Protein AF-A0A6A9SSF2-F1 (afdb_monomer)

pLDDT: mean 82.55, std 20.05, range [22.52, 98.69]

Solvent-accessible surface area (backbone atoms only — not comparable to full-atom values): 52289 Å² total; per-residue (Å²): 132,83,91,72,61,94,41,74,91,48,98,56,46,72,63,54,51,50,47,51,47,46,50,49,51,44,50,72,69,22,21,62,49,72,68,39,89,69,84,57,95,33,45,35,72,67,29,38,48,42,49,24,42,26,32,48,80,46,62,42,41,32,30,38,36,27,78,39,74,63,33,34,63,49,49,66,72,70,48,60,94,85,57,70,68,51,70,39,66,67,100,52,20,26,32,23,34,61,34,25,46,65,54,48,57,56,52,63,68,38,92,34,48,57,39,34,39,66,44,67,25,18,39,71,39,53,96,77,77,47,52,93,73,41,74,58,34,58,45,84,71,30,82,41,60,79,25,61,70,46,49,57,58,36,51,55,51,45,28,71,74,29,65,55,27,33,46,79,40,79,59,40,34,38,58,22,43,56,29,68,84,76,75,40,72,51,53,34,70,28,41,38,35,43,40,28,40,74,80,41,93,49,53,78,74,65,21,40,27,36,39,36,43,12,13,50,34,20,29,10,46,46,21,42,55,25,50,53,34,50,54,55,26,40,64,69,70,58,62,76,90,47,52,61,45,96,74,62,65,60,83,45,21,55,43,31,34,46,32,42,31,46,63,22,52,34,6,42,47,28,27,42,69,47,23,67,13,23,59,87,74,11,20,92,53,52,94,34,67,52,35,34,39,48,57,24,44,23,50,10,46,62,68,38,73,56,50,58,24,23,24,33,37,54,3,20,46,60,78,90,49,61,52,19,71,33,61,72,64,82,66,71,78,34,70,56,38,73,57,48,27,30,35,47,33,22,50,41,61,60,53,69,79,57,66,55,47,46,36,36,34,39,29,42,33,30,63,68,40,50,27,42,28,38,39,28,40,53,62,44,70,54,47,64,58,51,43,51,47,54,52,50,52,49,52,55,39,39,56,24,41,46,47,52,50,75,56,48,73,50,54,51,51,55,45,48,70,72,68,46,93,64,79,67,56,75,72,82,69,69,55,61,35,80,43,45,57,52,69,32,44,40,41,52,68,60,68,47,60,72,46,14,28,54,56,28,21,41,28,28,58,67,67,59,27,50,50,19,56,47,37,36,33,38,29,40,49,24,16,76,90,47,52,71,51,82,47,42,70,66,45,42,52,46,31,49,51,50,48,48,46,56,44,46,53,54,53,44,51,55,39,58,32,76,29,93,88,36,70,54,31,61,50,56,36,31,48,45,89,51,47,27,33,33,38,58,30,76,27,62,83,85,44,92,55,18,78,56,47,47,45,55,87,65,64,52,65,22,88,76,22,41,53,49,77,48,76,46,68,46,72,37,43,42,46,71,33,78,49,71,49,75,41,85,58,84,50,35,43,29,34,37,42,31,46,44,23,72,86,44,34,38,31,40,36,35,23,44,60,88,68,48,76,78,45,79,44,77,17,65,55,100,75,46,65,37,44,35,100,70,8,49,68,68,45,46,41,70,60,50,76,57,34,54,31,36,44,36,36,41,31,77,40,86,59,61,44,76,28,22,39,40,36,36,39,34,33,22,82,36,25,46,27,46,38,36,33,44,78,47,72,50,36,27,40,64,73,40,79,41,80,31,29,31,66,53,51,53,50,32,54,42,38,40,72,56,96,93,41,77,43,69,24,51,76,44,55,51,72,42,85,35,34,56,70,44,39,49,72,52,56,58,81,79,36,49,30,39,37,33,53,57,40,86,52,40,68,60,74,59,94,52,68,81,33,94,58,65,90,58,74,66,91,79,79,82,73,38,54,78,46,60,60,44,44,51,40,52,27,54,38,44,67,71,68,20,25,39,35,31,19,22,54,14,53,73,46,50,42,66,34,72,37,64,44,34,35,13,76,50,38,46,80,90,34,54,44,80,43,57,29,46,51,34,49,51,74,43,72,45,71,88,31,81,49,41,57,89,81,67,50,91,63,64,34,50,18,35,46,40,27,27,26,17,28,46,58,24,50,49,28,61,32,46,26,34,36,51,71,30,56,53,59,14,27,55,70,20,46,54,48,75,35,26,21,36,94,85,22,37,34,25,34,38,32,17,78,39,100,77,63,66,37,30,44,28,42,36,18,45,52,61,61,54,53,40,71,59,44,41,35,42,62,18,60,40,34,50,26,45,29,65,56,30,51,47,35,53,39,29,56,70,58,34,41,65,45,64,47,54,78,86,51,101,56,84,67,63,63,74,90,71,90,72,94,77,93,76,89,80,80,85,81,79,88,81,89,79,88,82,86,90,84,88,89,82,84,88,85,82,85,85,86,85,86,134

Sequence (996 aa):
MSNDDPFDGSPVSRRRFMQLSAATGAALTLPGNATADASASAFSTEYQYVLNHTPEDYEVPTLVRFSDASGPTAMEGLLDSDVETETITSPEPAGYAQLTTTQASTLAELPSASEFQFAPGSNPFWRIGYYPAGVFPEPRRSVDYIGFEQLKDGLDVLEERYPDRIRVKRVGQSPGHTNNVTDRLDPKGMYVVELTNFDSTTDFEDKEKVFFSCSLHGLEMAGRETGARVLENAARGSEPDVPGSDAKLEPLLDDVVVIIGFTNPDGWAVRNPQYDSGWQVGGPGTGLPRAPAAPLYERGNAEVFDTNRQYPAVGYINPAHFPAPPANYTGEEPSFVNEKVPDAKALVDYFQDYQNLNYGADLHGGPVFNNFVLGLISQDQFNTRELHEVYEMCLNINDTLAEALDTWETVGQARVDLVGDQQFSPVLFGVVPESAFDYATIYDTIGYTVSGAFLDWMAHPEPIGLDMTTLDFEMSFNHMLGGNVYNPELFEMEVTGYRAAIRTITQFAVNNTDTPTTDEQFSTETETGGDSVAYITTGDPGSADDALRRTESQLSFDPDTQFYETTEETELAADRTELTFDVTETDLNSMGVHLHGQDVIADLELRSPSGETVYEFEGVTEERVGGKCCGLPEFTVSDPDPGTWTLSIANYQEAGQLVEMQRWTLAAQSNPDPSSVDSWGNEGYEQTAYDVTPFQFFEDYQSAEKRGTLRTFIDDGTVDPVTVEDVKQGALDEYEHAVLIHDYVSPTERISEGVSKNVNANVEITEGVTDDDYTDALDDFVDSGGNLVVTDTGTYVLPELDNELFDGSAIGESNVQRQFLDVARYTDKNLDHPLFDDSVRPIQNQLWKVQPLGYQVSGSAPMDLVDESAFLSAANEGIASVAARTNGLVATGSVTESTDSGRGIHYISSLLPPATQANLHPFGLQNYTLTFLGNVVFTSALGFKQIRRLARRNASTVASTTGASTLAASVRLSPRPGAVTWMRRRRPADAPIASR

Nearest PDB structures (foldseek):
  8qpg-assembly1_TD  TM=4.382E-01  e=1.720E-02  Haloferax tailed virus 1
  7dou-assembly1_4  TM=4.008E-01  e=2.771E-02  Helicobacter phage KHP40
  5w6h-assembly1_C  TM=3.546E-01  e=2.460E-02  Kuttervirus CBA120
  5e64-assembly2_C  TM=3.115E-01  e=2.460E-02  Influenza D virus (D/swine/Oklahoma/1334/2011)
  1flc-assembly1_A  TM=3.747E-01  e=1.759E-01  Influenza C virus (C/Johannesburg/1/66)

Secondary structure (DSSP, 8-state):
-----TTTT-SS-HHHHHHHHHHHHHHTSSTTS-------TTB-HHHHHHHHHS-TT--EEEEEEESSTTHHHHHHHHS-TTS-EEEE-SSS-EEEEEE-HHHHHHHHTSTTEEEEEE--SSSTTGGGT--BTBSS--GGG-SSSPPHHHHHHHHHHHHHH-TTTEEEEEEEE---EEETTTTEEEPPEEEEEEES-TTSSS-TTTSEEEEEEE-SSTT-HHHHHHHHHHHHHHHHT-PPPBTTB---SGGGTTTEEEEEEE--HHHHHTTSTTS---TTTSSTTSSS---TTS----SS-SS-S-GGG-S--SS---TT--PPPPTT--SPPPTHHHHH-HHHHHHHHHHTT-TTEEEEEEE---S--SEEEEEEE-SS---HHHHHHHHHHHHHHHHHHHHHTTTHHHHHHHHHHHH-SS-S-TTTS----SEEEEEEEHHHHHS---SS-HHHHHHSPTTTS---EEEEEEETT-SHHHHTS--HHHHHHHHHHHHHHHHHHHHHHHHHS-BTTB---EEEEEE-TT--EEEEESSSTTSSS-TT-EEGGG--EETT-EEEEEEEEEEE-SSEEEEEEEE--SSEEEEEEEEE-TT--EEEEEE-TTS-EEEEE-SB-SS-BSPBTTEEEEEEEESPPSEEEEEEEEE--SS-EEEEEEEEEEE-SSEE-TTS-GGGTT--PPPPP-EE-TTHHHHHHHEEEETTEEEE-BSSS-EEEEEHHHHHTTGGGG-SEEEE---TTSSSGGGTTT-TT-TTS-TT-------HHHHHHHHHHHHTT-EEEEEGGGGGGGGG-BSSSBBGGGS-GGGEEEEEESS-B-SEE-TTSTTS-TT--TT--B-B-SGGGT--SSS-EEEEEE-HHHHHHHBSSSEEEEEEEETTEEEEEEEESSTTT--EEEEESSSSPPPP-SS--TT---S--B-HHHHHHHHHHTT-EEEEEETT--S-----------------PPPPP-------------------

Foldseek 3Di:
DDPDDPCVVPPQDPVNVVVVVVVVVLLVQFFQPQDDPDDFPQEDLLRNVQLRRHGQPFFFWKKWFFQAQVLQVVLCVQDDPPWDKDFDPPPHGMIITRDGSVSVNVSSPPPGGRHMDRDDAFASCLVVVDAPQALQHALVSGPFHGALVSLVSRLVVLCVVQVQFKDKDQLFWFLAFQQQSVRDGDIDTKIKMKGARCVAPAHPQQAAEEEEEAPLFQLFHLRVSLLSVLSGCLSVVHDDDFFLDPFDPNVLRNRYIYMYIDQANQLNNQLRLRGQDDCQCANVQNVHHSHSRGSFRAGHHNADRHSQQADQFQFFHDLLGHHAAACPADDDGFPCCVNHPRSRNSVRVVCLPRHNHAAYEYEGAFAAFLAQKEKAFAAEDDFPQLLVLLLVLQVSLQSRQCRSCVPLVVLVVVVCVVPHPPDPDCQRHVHRHPGHYDYFHPCLGQNFDGTNGPQNQCCYDPPRHVVYSYIYMYGYLSGGVNRSDRDSVNSSSSSSSVNSSSRSRSVSSQQCDPRVVHDNFKDKAWELVQFAEEEEAQDDPLDLSGLLKDKPVLFDEFLPKEKDKDKDKDKAAQFKDKDKDFDADQQFQKKKKDKFDQSWQKWKFKAAQVRDTPDTDHSDDPGHHFDRGRGHDMDMDGSGHGTMMMIMITTNHNDIGMIMMMMMTIGDLTFYAQCQSVSSVSRGFAADIDIAALCVNLVSNQWDDDSNDIDGRYPHYYYYYDYLVNLLVLVLVRGQEYEYAADLLDQDPVSCVLRVRRPDSPPPSPGRDNPCSSLVSVQVCQQVQHFYEAEANSVVSQLVHDHQFFNSVLFDPVQKDKWFFLAQWFPDFDCPALLHFPSDDPSHTGFFRARQLNADRGRSYIFTFGAPVSQCVRGHCWHKDAGTDDPNTGQWIDTHNDSFSLGHYTYHRHHRRRRHSSHDRRHHHHHTGGRSSNVSSVSSSSVMAMFMGGNPDPDRPGSDDHPDDDDDDPDPDDDDDDDDDDDDDDDDDDDDDDDD

Radius of gyration: 31.0 Å; Cα contacts (8 Å, |Δi|>4): 2356; chains: 1; bounding box: 94×92×91 Å

Structure (mmCIF, N/CA/C/O backbone):
data_AF-A0A6A9SSF2-F1
#
_entry.id   AF-A0A6A9SSF2-F1
#
loop_
_atom_site.group_PDB
_atom_site.id
_atom_site.type_symbol
_atom_site.label_atom_id
_atom_site.label_alt_id
_atom_site.label_comp_id
_atom_site.label_asym_id
_atom_site.label_entity_id
_atom_site.label_seq_id
_atom_site.pdbx_PDB_ins_code
_atom_site.Cartn_x
_atom_site.Cartn_y
_atom_site.Cartn_z
_atom_site.occupancy
_atom_site.B_iso_or_equiv
_atom_site.auth_seq_id
_atom_site.auth_comp_id
_atom_site.auth_asym_id
_atom_site.auth_atom_id
_atom_site.pdbx_PDB_model_num
ATOM 1 N N . MET A 1 1 ? 14.975 60.599 -25.104 1.00 36.91 1 MET A N 1
ATOM 2 C CA . MET A 1 1 ? 14.972 59.136 -24.934 1.00 36.91 1 MET A CA 1
ATOM 3 C C . MET A 1 1 ? 14.094 58.911 -23.724 1.00 36.91 1 MET A C 1
ATOM 5 O O . MET A 1 1 ? 14.457 59.433 -22.675 1.00 36.91 1 MET A O 1
ATOM 9 N N . SER A 1 2 ? 12.871 58.404 -23.911 1.00 34.84 2 SER A N 1
ATOM 10 C CA . SER A 1 2 ? 11.972 58.182 -22.774 1.00 34.84 2 SER A CA 1
ATOM 11 C C . SER A 1 2 ? 12.481 56.996 -21.956 1.00 34.84 2 SER A C 1
ATOM 13 O O . SER A 1 2 ? 13.191 56.139 -22.481 1.00 34.84 2 SER A O 1
ATOM 15 N N . ASN A 1 3 ? 12.194 57.041 -20.659 1.00 41.69 3 ASN A N 1
ATOM 16 C CA . ASN A 1 3 ? 12.609 56.078 -19.641 1.00 41.69 3 ASN A CA 1
ATOM 17 C C . ASN A 1 3 ? 11.485 55.059 -19.378 1.00 41.69 3 ASN A C 1
ATOM 19 O O . ASN A 1 3 ? 11.355 54.567 -18.262 1.00 41.69 3 ASN A O 1
ATOM 23 N N . ASP A 1 4 ? 10.648 54.800 -20.382 1.00 42.72 4 ASP A N 1
ATOM 24 C CA . ASP A 1 4 ? 9.529 53.876 -20.243 1.00 42.72 4 ASP A CA 1
ATOM 25 C C . ASP A 1 4 ? 10.076 52.453 -20.386 1.00 42.72 4 ASP A C 1
ATOM 27 O O . ASP A 1 4 ? 10.712 52.123 -21.393 1.00 42.72 4 ASP A O 1
ATOM 31 N N . ASP A 1 5 ? 9.884 51.636 -19.348 1.00 49.72 5 ASP A N 1
ATOM 32 C CA . ASP A 1 5 ? 10.129 50.201 -19.425 1.00 49.72 5 ASP A CA 1
ATOM 33 C C . ASP A 1 5 ? 9.144 49.628 -20.461 1.00 49.72 5 ASP A C 1
ATOM 35 O O . ASP A 1 5 ? 7.935 49.799 -20.301 1.00 49.72 5 ASP A O 1
ATOM 39 N N . PRO A 1 6 ? 9.606 48.988 -21.551 1.00 51.34 6 PRO A N 1
ATOM 40 C CA . PRO A 1 6 ? 8.722 48.462 -22.593 1.00 51.34 6 PRO A CA 1
ATOM 41 C C . PRO A 1 6 ? 7.749 47.375 -22.102 1.00 51.34 6 PRO A C 1
ATOM 43 O O . PRO A 1 6 ? 6.880 46.969 -22.872 1.00 51.34 6 PRO A O 1
ATOM 46 N N . PHE A 1 7 ? 7.880 46.910 -20.854 1.00 51.06 7 PHE A N 1
ATOM 47 C CA . PHE A 1 7 ? 6.974 45.959 -20.206 1.00 51.06 7 PHE A CA 1
ATOM 48 C C . PHE A 1 7 ? 5.943 46.614 -19.267 1.00 51.06 7 PHE A C 1
ATOM 50 O O . PHE A 1 7 ? 5.111 45.907 -18.700 1.00 51.06 7 PHE A O 1
ATOM 57 N N . ASP A 1 8 ? 5.955 47.940 -19.107 1.00 45.69 8 ASP A N 1
ATOM 58 C CA . ASP A 1 8 ? 5.013 48.641 -18.231 1.00 45.69 8 ASP A CA 1
ATOM 59 C C . ASP A 1 8 ? 3.598 48.630 -18.855 1.00 45.69 8 ASP A C 1
ATOM 61 O O . ASP A 1 8 ? 3.347 49.242 -19.896 1.00 45.69 8 ASP A O 1
ATOM 65 N N . GLY A 1 9 ? 2.680 47.862 -18.254 1.00 49.03 9 GLY A N 1
ATOM 66 C CA . GLY A 1 9 ? 1.326 47.602 -18.774 1.00 49.03 9 GLY A CA 1
ATOM 67 C C . GLY A 1 9 ? 1.165 46.323 -19.614 1.00 49.03 9 GLY A C 1
ATOM 68 O O . GLY A 1 9 ? 0.077 46.080 -20.137 1.00 49.03 9 GLY A O 1
ATOM 69 N N . SER A 1 10 ? 2.212 45.500 -19.740 1.00 48.25 10 SER A N 1
ATOM 70 C CA . SER A 1 10 ? 2.143 44.148 -20.316 1.00 48.25 10 SER A CA 1
ATOM 71 C C . SER A 1 10 ? 1.795 43.120 -19.226 1.00 48.25 10 SER A C 1
ATOM 73 O O . SER A 1 10 ? 2.378 43.193 -18.145 1.00 48.25 10 SER A O 1
ATOM 75 N N . PRO A 1 11 ? 0.919 42.123 -19.482 1.00 41.97 11 PRO A N 1
ATOM 76 C CA . PRO A 1 11 ? 0.679 41.022 -18.539 1.00 41.97 11 PRO A CA 1
ATOM 77 C C . PRO A 1 11 ? 1.912 40.117 -18.360 1.00 41.97 11 PRO A C 1
ATOM 79 O O . PRO A 1 11 ? 1.976 39.328 -17.426 1.00 41.97 11 PRO A O 1
ATOM 82 N N . VAL A 1 12 ? 2.911 40.240 -19.241 1.00 42.44 12 VAL A N 1
ATOM 83 C CA . VAL A 1 12 ? 4.170 39.490 -19.182 1.00 42.44 12 VAL A CA 1
ATOM 84 C C . VAL A 1 12 ? 5.281 40.410 -18.683 1.00 42.44 12 VAL A C 1
ATOM 86 O O . VAL A 1 12 ? 5.622 41.390 -19.351 1.00 42.44 12 VAL A O 1
ATOM 89 N N . SER A 1 13 ? 5.858 40.084 -17.523 1.00 51.06 13 SER A N 1
ATOM 90 C CA . SER A 1 13 ? 6.985 40.823 -16.940 1.00 51.06 13 SER A CA 1
ATOM 91 C C . SER A 1 13 ? 8.278 40.603 -17.733 1.00 51.06 13 SER A C 1
ATOM 93 O O . SER A 1 13 ? 8.450 39.590 -18.404 1.00 51.06 13 SER A O 1
ATOM 95 N N . ARG A 1 14 ? 9.259 41.506 -17.612 1.00 41.72 14 ARG A N 1
ATOM 96 C CA . ARG A 1 14 ? 10.579 41.356 -18.256 1.00 41.72 14 ARG A CA 1
ATOM 97 C C . ARG A 1 14 ? 11.297 40.052 -17.872 1.00 41.72 14 ARG A C 1
ATOM 99 O O . ARG A 1 14 ? 12.047 39.507 -18.677 1.00 41.72 14 ARG A O 1
ATOM 106 N N . ARG A 1 15 ? 11.072 39.548 -16.653 1.00 42.97 15 ARG A N 1
ATOM 107 C CA . ARG A 1 15 ? 11.642 38.283 -16.163 1.00 42.97 15 ARG A CA 1
ATOM 108 C C . ARG A 1 15 ? 10.866 37.078 -16.699 1.00 42.97 15 ARG A C 1
ATOM 110 O O . ARG A 1 15 ? 11.515 36.141 -17.135 1.00 42.97 15 ARG A O 1
ATOM 117 N N . ARG A 1 16 ? 9.531 37.169 -16.808 1.00 42.69 16 ARG A N 1
ATOM 118 C CA . ARG A 1 16 ? 8.664 36.190 -17.495 1.00 42.69 16 ARG A CA 1
ATOM 119 C C . ARG A 1 16 ? 8.945 36.146 -18.995 1.00 42.69 16 ARG A C 1
ATOM 121 O O . ARG A 1 16 ? 8.935 35.077 -19.566 1.00 42.69 16 ARG A O 1
ATOM 128 N N . PHE A 1 17 ? 9.289 37.264 -19.632 1.00 44.22 17 PHE A N 1
ATOM 129 C CA . PHE A 1 17 ? 9.773 37.291 -21.013 1.00 44.22 17 PHE A CA 1
ATOM 130 C C . PHE A 1 17 ? 11.145 36.624 -21.136 1.00 44.22 17 PHE A C 1
ATOM 132 O O . PHE A 1 17 ? 11.376 35.926 -22.110 1.00 44.22 17 PHE A O 1
ATOM 139 N N . MET A 1 18 ? 12.045 36.791 -20.161 1.00 40.25 18 MET A N 1
ATOM 140 C CA . MET A 1 18 ? 13.339 36.095 -20.144 1.00 40.25 18 MET A CA 1
ATOM 141 C C . MET A 1 18 ? 13.200 34.607 -19.798 1.00 40.25 18 MET A C 1
ATOM 143 O O . MET A 1 18 ? 13.938 33.824 -20.366 1.00 40.25 18 MET A O 1
ATOM 147 N N . GLN A 1 19 ? 12.251 34.207 -18.947 1.00 37.84 19 GLN A N 1
ATOM 148 C CA . GLN A 1 19 ? 11.900 32.807 -18.677 1.00 37.84 19 GLN A CA 1
ATOM 149 C C . GLN A 1 19 ? 11.154 32.183 -19.846 1.00 37.84 19 GLN A C 1
ATOM 151 O O . GLN A 1 19 ? 11.513 31.094 -20.229 1.00 37.84 19 GLN A O 1
ATOM 156 N N . LEU A 1 20 ? 10.211 32.873 -20.488 1.00 37.69 20 LEU A N 1
ATOM 157 C CA . LEU A 1 20 ? 9.602 32.440 -21.745 1.00 37.69 20 LEU A CA 1
ATOM 158 C C . LEU A 1 20 ? 10.635 32.412 -22.860 1.00 37.69 20 LEU A C 1
ATOM 160 O O . LEU A 1 20 ? 10.558 31.534 -23.689 1.00 37.69 20 LEU A O 1
ATOM 164 N N . SER A 1 21 ? 11.624 33.306 -22.893 1.00 33.97 21 SER A N 1
ATOM 165 C CA . SER A 1 21 ? 12.716 33.266 -23.879 1.00 33.97 21 SER A CA 1
ATOM 166 C C . SER A 1 21 ? 13.792 32.239 -23.528 1.00 33.97 21 SER A C 1
ATOM 168 O O . SER A 1 21 ? 14.487 31.790 -24.426 1.00 33.97 21 SER A O 1
ATOM 170 N N . ALA A 1 22 ? 13.933 31.852 -22.259 1.00 32.97 22 ALA A N 1
ATOM 171 C CA . ALA A 1 22 ? 14.797 30.767 -21.800 1.00 32.97 22 ALA A CA 1
ATOM 172 C C . ALA A 1 22 ? 14.094 29.409 -21.891 1.00 32.97 22 ALA A C 1
ATOM 174 O O . ALA A 1 22 ? 14.762 28.430 -22.148 1.00 32.97 22 ALA A O 1
ATOM 175 N N . ALA A 1 23 ? 12.768 29.362 -21.781 1.00 31.42 23 ALA A N 1
ATOM 176 C CA . ALA A 1 23 ? 11.905 28.215 -22.036 1.00 31.42 23 ALA A CA 1
ATOM 177 C C . ALA A 1 23 ? 11.637 28.064 -23.535 1.00 31.42 23 ALA A C 1
ATOM 179 O O . ALA A 1 23 ? 11.557 26.952 -24.007 1.00 31.42 23 ALA A O 1
ATOM 180 N N . THR A 1 24 ? 11.598 29.151 -24.313 1.00 32.00 24 THR A N 1
ATOM 181 C CA . THR A 1 24 ? 11.642 29.124 -25.789 1.00 32.00 24 THR A CA 1
ATOM 182 C C . THR A 1 24 ? 13.067 28.835 -26.261 1.00 32.00 24 THR A C 1
ATOM 184 O O . THR A 1 24 ? 13.256 28.143 -27.245 1.00 32.00 24 THR A O 1
ATOM 187 N N . GLY A 1 25 ? 14.087 29.330 -25.555 1.00 29.33 25 GLY A N 1
ATOM 188 C CA . GLY A 1 25 ? 15.499 29.034 -25.806 1.00 29.33 25 GLY A CA 1
ATOM 189 C C . GLY A 1 25 ? 15.869 27.591 -25.465 1.00 29.33 25 GLY A C 1
ATOM 190 O O . GLY A 1 25 ? 16.621 26.991 -26.217 1.00 29.33 25 GLY A O 1
ATOM 191 N N . ALA A 1 26 ? 15.281 27.032 -24.404 1.00 33.94 26 ALA A N 1
ATOM 192 C CA . ALA A 1 26 ? 15.335 25.618 -24.051 1.00 33.94 26 ALA A CA 1
ATOM 193 C C . ALA A 1 26 ? 14.421 24.791 -24.964 1.00 33.94 26 ALA A C 1
ATOM 195 O O . ALA A 1 26 ? 14.840 23.757 -25.444 1.00 33.94 26 ALA A O 1
ATOM 196 N N . ALA A 1 27 ? 13.232 25.267 -25.342 1.00 34.50 27 ALA A N 1
ATOM 197 C CA . ALA A 1 27 ? 12.392 24.607 -26.350 1.00 34.50 27 ALA A CA 1
ATOM 198 C C . ALA A 1 27 ? 13.048 24.570 -27.742 1.00 34.50 27 ALA A C 1
ATOM 200 O O . ALA A 1 27 ? 12.700 23.730 -28.565 1.00 34.50 27 ALA A O 1
ATOM 201 N N . LEU A 1 28 ? 14.017 25.448 -28.021 1.00 31.47 28 LEU A N 1
ATOM 202 C CA . LEU A 1 28 ? 14.870 25.391 -29.215 1.00 31.47 28 LEU A CA 1
ATOM 203 C C . LEU A 1 28 ? 16.049 24.407 -29.073 1.00 31.47 28 LEU A C 1
ATOM 205 O O . LEU A 1 28 ? 16.718 24.146 -30.068 1.00 31.47 28 LEU A O 1
ATOM 209 N N . THR A 1 29 ? 16.289 23.861 -27.877 1.00 37.81 29 THR A N 1
ATOM 210 C CA . THR A 1 29 ? 17.271 22.802 -27.573 1.00 37.81 29 THR A CA 1
ATOM 211 C C . THR A 1 29 ? 16.613 21.502 -27.090 1.00 37.81 29 THR A C 1
ATOM 213 O O . THR A 1 29 ? 17.312 20.592 -26.665 1.00 37.81 29 THR A O 1
ATOM 216 N N . LEU A 1 30 ? 15.280 21.406 -27.122 1.00 40.06 30 LEU A N 1
ATOM 217 C CA . LEU A 1 30 ? 14.516 20.238 -26.682 1.00 40.06 30 LEU A CA 1
ATOM 218 C C . LEU A 1 30 ? 13.903 19.512 -27.907 1.00 40.06 30 LEU A C 1
ATOM 220 O O . LEU A 1 30 ? 13.489 20.184 -28.860 1.00 40.06 30 LEU A O 1
ATOM 224 N N . PRO A 1 31 ? 13.868 18.163 -27.925 1.00 40.38 31 PRO A N 1
ATOM 225 C CA . PRO A 1 31 ? 13.297 17.356 -29.012 1.00 40.38 31 PRO A CA 1
ATOM 226 C C . PRO A 1 31 ? 11.879 17.762 -29.468 1.00 40.38 31 PRO A C 1
ATOM 228 O O . PRO A 1 31 ? 11.068 18.290 -28.721 1.00 40.38 31 PRO A O 1
ATOM 231 N N . GLY A 1 32 ? 11.560 17.568 -30.747 1.00 39.66 32 GLY A N 1
ATOM 232 C CA . GLY A 1 32 ? 10.283 18.011 -31.340 1.00 39.66 32 GLY A CA 1
ATOM 233 C C . GLY A 1 32 ? 10.345 19.301 -32.168 1.00 39.66 32 GLY A C 1
ATOM 234 O O . GLY A 1 32 ? 9.442 19.553 -32.965 1.00 39.66 32 GLY A O 1
ATOM 235 N N . ASN A 1 33 ? 11.440 20.066 -32.102 1.00 43.44 33 ASN A N 1
ATOM 236 C CA . ASN A 1 33 ? 11.825 20.954 -33.201 1.00 43.44 33 ASN A CA 1
ATOM 237 C C . ASN A 1 33 ? 12.705 20.156 -34.174 1.00 43.44 33 ASN A C 1
ATOM 239 O O . ASN A 1 33 ? 13.883 19.936 -33.906 1.00 43.44 33 ASN A O 1
ATOM 243 N N . ALA A 1 34 ? 12.136 19.711 -35.298 1.00 51.94 34 ALA A N 1
ATOM 244 C CA . ALA A 1 34 ? 12.897 19.087 -36.382 1.00 51.94 34 ALA A CA 1
ATOM 245 C C . ALA A 1 34 ? 14.056 20.012 -36.806 1.00 51.94 34 ALA A C 1
ATOM 247 O O . ALA A 1 34 ? 13.825 21.080 -37.381 1.00 51.94 34 ALA A O 1
ATOM 248 N N . THR A 1 35 ? 15.292 19.626 -36.483 1.00 51.84 35 THR A N 1
ATOM 249 C CA . THR A 1 35 ? 16.507 20.407 -36.787 1.00 51.84 35 THR A CA 1
ATOM 250 C C . THR A 1 35 ? 17.462 19.648 -37.704 1.00 51.84 35 THR A C 1
ATOM 252 O O . THR A 1 35 ? 18.042 20.268 -38.594 1.00 51.84 35 THR A O 1
ATOM 255 N N . ALA A 1 36 ? 17.539 18.321 -37.574 1.00 57.50 36 ALA A N 1
ATOM 256 C CA . ALA A 1 36 ? 18.341 17.454 -38.429 1.00 57.50 36 ALA A CA 1
ATOM 257 C C . ALA A 1 36 ? 17.596 17.013 -39.711 1.00 57.50 36 ALA A C 1
ATOM 259 O O . ALA A 1 36 ? 16.412 16.679 -39.686 1.00 57.50 36 ALA A O 1
ATOM 260 N N . ASP A 1 37 ? 18.312 16.986 -40.842 1.00 74.00 37 ASP A N 1
ATOM 261 C CA . ASP A 1 37 ? 17.889 16.379 -42.120 1.00 74.00 37 ASP A CA 1
ATOM 262 C C . ASP A 1 37 ? 18.924 15.316 -42.526 1.00 74.00 37 ASP A C 1
ATOM 264 O O . ASP A 1 37 ? 19.653 15.440 -43.516 1.00 74.00 37 ASP A O 1
ATOM 268 N N . ALA A 1 38 ? 19.072 14.300 -41.672 1.00 84.81 38 ALA A N 1
ATOM 269 C CA . ALA A 1 38 ? 20.006 13.202 -41.862 1.00 84.81 38 ALA A CA 1
ATOM 270 C C . ALA A 1 38 ? 19.310 12.012 -42.535 1.00 84.81 38 ALA A C 1
ATOM 272 O O . ALA A 1 38 ? 18.262 11.520 -42.108 1.00 84.81 38 ALA A O 1
ATOM 273 N N . SER A 1 39 ? 19.919 11.524 -43.614 1.00 91.25 39 SER A N 1
ATOM 274 C CA . SER A 1 39 ? 19.423 10.385 -44.380 1.00 91.25 39 SER A CA 1
ATOM 275 C C . SER A 1 39 ? 20.593 9.617 -44.980 1.00 91.25 39 SER A C 1
ATOM 277 O O . SER A 1 39 ? 21.375 10.165 -45.756 1.00 91.25 39 SER A O 1
ATOM 279 N N . ALA A 1 40 ? 20.660 8.318 -44.705 1.00 93.31 40 ALA A N 1
ATOM 280 C CA . ALA A 1 40 ? 21.607 7.397 -45.319 1.00 93.31 40 ALA A CA 1
ATOM 281 C C . ALA A 1 40 ? 20.910 6.069 -45.618 1.00 93.31 40 ALA A C 1
ATOM 283 O O . ALA A 1 40 ? 20.022 5.650 -44.885 1.00 93.31 40 ALA A O 1
ATOM 284 N N . SER A 1 41 ? 21.330 5.362 -46.671 1.00 93.25 41 SER A N 1
ATOM 285 C CA . SER A 1 41 ? 20.740 4.056 -47.012 1.00 93.25 41 SER A CA 1
ATOM 286 C C . SER A 1 41 ? 20.979 2.978 -45.952 1.00 93.25 41 SER A C 1
ATOM 288 O O . SER A 1 41 ? 20.303 1.957 -45.976 1.00 93.25 41 SER A O 1
ATOM 290 N N . ALA A 1 42 ? 21.965 3.187 -45.076 1.00 95.44 42 ALA A N 1
ATOM 291 C CA . ALA A 1 42 ? 22.247 2.314 -43.945 1.00 95.44 42 ALA A CA 1
ATOM 292 C C . ALA A 1 42 ? 21.329 2.596 -42.741 1.00 95.44 42 ALA A C 1
ATOM 294 O O . ALA A 1 42 ? 21.275 1.782 -41.829 1.00 95.44 42 ALA A O 1
ATOM 295 N N . PHE A 1 43 ? 20.608 3.721 -42.701 1.00 97.62 43 PHE A N 1
ATOM 296 C CA . PHE A 1 43 ? 19.721 4.030 -41.581 1.00 97.62 43 PHE A CA 1
ATOM 297 C C . PHE A 1 43 ? 18.423 3.229 -41.693 1.00 97.62 43 PHE A C 1
ATOM 299 O O . PHE A 1 43 ? 17.739 3.270 -42.718 1.00 97.62 43 PHE A O 1
ATOM 306 N N . SER A 1 44 ? 18.072 2.503 -40.629 1.00 96.19 44 SER A N 1
ATOM 307 C CA . SER A 1 44 ? 16.728 1.937 -40.494 1.00 96.19 44 SER A CA 1
ATOM 308 C C . SER A 1 44 ? 15.684 3.054 -40.357 1.00 96.19 44 SER A C 1
ATOM 310 O O . SER A 1 44 ? 16.006 4.179 -39.976 1.00 96.19 44 SER A O 1
ATOM 312 N N . THR A 1 45 ? 14.418 2.756 -40.666 1.00 94.25 45 THR A N 1
ATOM 313 C CA . THR A 1 45 ? 13.331 3.750 -40.607 1.00 94.25 45 THR A CA 1
ATOM 314 C C . THR A 1 45 ? 13.149 4.334 -39.206 1.00 94.25 45 THR A C 1
ATOM 316 O O . THR A 1 45 ? 13.033 5.548 -39.074 1.00 94.25 45 THR A O 1
ATOM 319 N N . GLU A 1 46 ? 13.170 3.487 -38.175 1.00 93.06 46 GLU A N 1
ATOM 320 C CA . GLU A 1 46 ? 13.092 3.899 -36.766 1.00 93.06 46 GLU A CA 1
ATOM 321 C C . GLU A 1 46 ? 14.286 4.785 -36.390 1.00 93.06 46 GLU A C 1
ATOM 323 O O . GLU A 1 46 ? 14.098 5.888 -35.886 1.00 93.06 46 GLU A O 1
ATOM 328 N N . TYR A 1 47 ? 15.510 4.364 -36.727 1.00 95.12 47 TYR A N 1
ATOM 329 C CA . TYR A 1 47 ? 16.713 5.141 -36.429 1.00 95.12 47 TYR A CA 1
ATOM 330 C C . TYR A 1 47 ? 16.713 6.513 -37.109 1.00 95.12 47 TYR A C 1
ATOM 332 O O . TYR A 1 47 ? 16.965 7.526 -36.463 1.00 95.12 47 TYR A O 1
ATOM 340 N N . GLN A 1 48 ? 16.389 6.558 -38.405 1.00 94.62 48 GLN A N 1
ATOM 341 C CA . GLN A 1 48 ? 16.290 7.813 -39.146 1.00 94.62 48 GLN A CA 1
ATOM 342 C C . GLN A 1 48 ? 15.199 8.724 -38.572 1.00 94.62 48 GLN A C 1
ATOM 344 O O . GLN A 1 48 ? 15.370 9.942 -38.569 1.00 94.62 48 GLN A O 1
ATOM 349 N N . TYR A 1 49 ? 14.077 8.162 -38.114 1.00 90.88 49 TYR A N 1
ATOM 350 C CA . TYR A 1 49 ? 13.045 8.948 -37.450 1.00 90.88 49 TYR A CA 1
ATOM 351 C C . TYR A 1 49 ? 13.593 9.563 -36.162 1.00 90.88 49 TYR A C 1
ATOM 353 O O . TYR A 1 49 ? 13.574 10.785 -36.047 1.00 90.88 49 TYR A O 1
ATOM 361 N N . VAL A 1 50 ? 14.133 8.747 -35.251 1.00 89.25 50 VAL A N 1
ATOM 362 C CA . VAL A 1 50 ? 14.660 9.211 -33.958 1.00 89.25 50 VAL A CA 1
ATOM 363 C C . VAL A 1 50 ? 15.704 10.305 -34.170 1.00 89.25 50 VAL A C 1
ATOM 365 O O . VAL A 1 50 ? 15.539 11.401 -33.648 1.00 89.25 50 VAL A O 1
ATOM 368 N N . LEU A 1 51 ? 16.693 10.061 -35.036 1.00 89.38 51 LEU A N 1
ATOM 369 C CA . LEU A 1 51 ? 17.772 11.006 -35.332 1.00 89.38 51 LEU A CA 1
ATOM 370 C C . LEU A 1 51 ? 17.265 12.375 -35.819 1.00 89.38 51 LEU A C 1
ATOM 372 O O . LEU A 1 51 ? 17.854 13.399 -35.496 1.00 89.38 51 LEU A O 1
ATOM 376 N N . ASN A 1 52 ? 16.175 12.399 -36.594 1.00 87.25 52 ASN A N 1
ATOM 377 C CA . ASN A 1 52 ? 15.614 13.633 -37.157 1.00 87.25 52 ASN A CA 1
ATOM 378 C C . ASN A 1 52 ? 14.572 14.317 -36.254 1.00 87.25 52 ASN A C 1
ATOM 380 O O . ASN A 1 52 ? 14.190 15.458 -36.523 1.00 87.25 52 ASN A O 1
ATOM 384 N N . HIS A 1 53 ? 14.099 13.635 -35.208 1.00 81.44 53 HIS A N 1
ATOM 385 C CA . HIS A 1 53 ? 13.100 14.155 -34.266 1.00 81.44 53 HIS A CA 1
ATOM 386 C C . HIS A 1 53 ? 13.693 14.469 -32.883 1.00 81.44 53 HIS A C 1
ATOM 388 O O . HIS A 1 53 ? 12.987 14.977 -32.010 1.00 81.44 53 HIS A O 1
ATOM 394 N N . THR A 1 54 ? 15.001 14.268 -32.716 1.00 79.38 54 THR A N 1
ATOM 395 C CA . THR A 1 54 ? 15.802 14.766 -31.594 1.00 79.38 54 THR A CA 1
ATOM 396 C C . THR A 1 54 ? 16.689 15.952 -32.004 1.00 79.38 54 THR A C 1
ATOM 398 O O . THR A 1 54 ? 16.934 16.139 -33.198 1.00 79.38 54 THR A O 1
ATOM 401 N N . PRO A 1 55 ? 17.169 16.786 -31.057 1.00 78.50 55 PRO A N 1
ATOM 402 C CA . PRO A 1 55 ? 18.151 17.832 -31.346 1.00 78.50 55 PRO A CA 1
ATOM 403 C C . PRO A 1 55 ? 19.415 17.263 -31.999 1.00 78.50 55 PRO A C 1
ATOM 405 O O . PRO A 1 55 ? 19.781 16.115 -31.753 1.00 78.50 55 PRO A O 1
ATOM 408 N N . GLU A 1 56 ? 20.110 18.063 -32.814 1.00 80.44 56 GLU A N 1
ATOM 409 C CA . GLU A 1 56 ? 21.319 17.611 -33.524 1.00 80.44 56 GLU A CA 1
ATOM 410 C C . GLU A 1 56 ? 22.421 17.075 -32.588 1.00 80.44 56 GLU A C 1
ATOM 412 O O . GLU A 1 56 ? 23.167 16.171 -32.982 1.00 80.44 56 GLU A O 1
ATOM 417 N N . ASP A 1 57 ? 22.516 17.629 -31.376 1.00 84.19 57 ASP A N 1
ATOM 418 C CA . ASP A 1 57 ? 23.470 17.294 -30.314 1.00 84.19 57 ASP A CA 1
ATOM 419 C C . ASP A 1 57 ? 22.960 16.238 -29.323 1.00 84.19 57 ASP A C 1
ATOM 421 O O . ASP A 1 57 ? 23.703 15.843 -28.428 1.00 84.19 57 ASP A O 1
ATOM 425 N N . TYR A 1 58 ? 21.735 15.739 -29.492 1.00 84.00 58 TYR A N 1
ATOM 426 C CA . TYR A 1 58 ? 21.241 14.614 -28.706 1.00 84.00 58 TYR A CA 1
ATOM 427 C C . TYR A 1 58 ? 21.962 13.323 -29.104 1.00 84.00 58 TYR A C 1
ATOM 429 O O . TYR A 1 58 ? 22.065 12.987 -30.287 1.00 84.00 58 TYR A O 1
ATOM 437 N N . GLU A 1 59 ? 22.451 12.589 -28.109 1.00 89.06 59 GLU A N 1
ATOM 438 C CA . GLU A 1 59 ? 23.187 11.345 -28.307 1.00 89.06 59 GLU A CA 1
ATOM 439 C C . GLU A 1 59 ? 22.208 10.167 -28.413 1.00 89.06 59 GLU A C 1
ATOM 441 O O . GLU A 1 59 ? 21.605 9.737 -27.435 1.00 89.06 59 GLU A O 1
ATOM 446 N N . VAL A 1 60 ? 22.023 9.641 -29.625 1.00 91.62 60 VAL A N 1
ATOM 447 C CA . VAL A 1 60 ? 21.102 8.531 -29.899 1.00 91.62 60 VAL A CA 1
ATOM 448 C C . VAL A 1 60 ? 21.805 7.187 -29.654 1.00 91.62 60 VAL A C 1
ATOM 450 O O . VAL A 1 60 ? 22.786 6.896 -30.348 1.00 91.62 60 VAL A O 1
ATOM 453 N N . PRO A 1 61 ? 21.296 6.311 -28.763 1.00 94.50 61 PRO A N 1
ATOM 454 C CA . PRO A 1 61 ? 21.753 4.926 -28.619 1.00 94.50 61 PRO A CA 1
ATOM 455 C C . PRO A 1 61 ? 21.744 4.176 -29.956 1.00 94.50 61 PRO A C 1
ATOM 457 O O . PRO A 1 61 ? 20.682 3.866 -30.509 1.00 94.50 61 PRO A O 1
ATOM 460 N N . THR A 1 62 ? 22.929 3.901 -30.502 1.00 97.88 62 THR A N 1
ATOM 461 C CA . THR A 1 62 ? 23.079 3.398 -31.869 1.00 97.88 62 THR A CA 1
ATOM 462 C C . THR A 1 62 ? 23.839 2.083 -31.904 1.00 97.88 62 THR A C 1
ATOM 464 O O . THR A 1 62 ? 25.009 2.022 -31.530 1.00 97.88 62 THR A O 1
ATOM 467 N N . LEU A 1 63 ? 23.217 1.060 -32.489 1.00 98.06 63 LEU A N 1
ATOM 468 C CA . LEU A 1 63 ? 23.921 -0.120 -32.983 1.00 98.06 63 LEU A CA 1
ATOM 469 C C . LEU A 1 63 ? 24.284 0.073 -34.461 1.00 98.06 63 LEU A C 1
ATOM 471 O O . LEU A 1 63 ? 23.410 0.325 -35.293 1.00 98.06 63 LEU A O 1
ATOM 475 N N . VAL A 1 64 ? 25.558 -0.129 -34.796 1.00 98.38 64 VAL A N 1
ATOM 476 C CA . VAL A 1 64 ? 26.080 -0.124 -36.167 1.00 98.38 64 VAL A CA 1
ATOM 477 C C . VAL A 1 64 ? 26.561 -1.523 -36.540 1.00 98.38 64 VAL A C 1
ATOM 479 O O . VAL A 1 64 ? 27.451 -2.080 -35.896 1.00 98.38 64 VAL A O 1
ATOM 482 N N . ARG A 1 65 ? 26.012 -2.093 -37.616 1.00 98.19 65 ARG A N 1
ATOM 483 C CA . ARG A 1 65 ? 26.465 -3.377 -38.179 1.00 98.19 65 ARG A CA 1
ATOM 484 C C . ARG A 1 65 ? 27.421 -3.135 -39.334 1.00 98.19 65 ARG A C 1
ATOM 486 O O . ARG A 1 65 ? 27.131 -2.332 -40.230 1.00 98.19 65 ARG A O 1
ATOM 493 N N . PHE A 1 66 ? 28.525 -3.874 -39.364 1.00 98.12 66 PHE A N 1
ATOM 494 C CA . PHE A 1 66 ? 29.551 -3.739 -40.392 1.00 98.12 66 PHE A CA 1
ATOM 495 C C . PHE A 1 66 ? 29.630 -4.964 -41.307 1.00 98.12 66 PHE A C 1
ATOM 497 O O . PHE A 1 66 ? 29.530 -6.109 -40.871 1.00 98.12 66 PHE A O 1
ATOM 504 N N . SER A 1 67 ? 29.898 -4.737 -42.593 1.00 96.38 67 SER A N 1
ATOM 505 C CA . SER A 1 67 ? 30.066 -5.803 -43.585 1.00 96.38 67 SER A CA 1
ATOM 506 C C . SER A 1 67 ? 31.362 -6.604 -43.419 1.00 96.38 67 SER A C 1
ATOM 508 O O . SER A 1 67 ? 31.508 -7.666 -44.026 1.00 96.38 67 SER A O 1
ATOM 510 N N . ASP A 1 68 ? 32.329 -6.091 -42.651 1.00 95.12 68 ASP A N 1
ATOM 511 C CA . ASP A 1 68 ? 33.612 -6.742 -42.401 1.00 95.12 68 ASP A CA 1
ATOM 512 C C . ASP A 1 68 ? 34.250 -6.324 -41.064 1.00 95.12 68 ASP A C 1
ATOM 514 O O . ASP A 1 68 ? 33.876 -5.334 -40.438 1.00 95.12 68 ASP A O 1
ATOM 518 N N . ALA A 1 69 ? 35.253 -7.097 -40.638 1.00 94.25 69 ALA A N 1
ATOM 519 C CA . ALA A 1 69 ? 35.919 -6.945 -39.345 1.00 94.25 69 ALA A CA 1
ATOM 520 C C . ALA A 1 69 ? 36.799 -5.686 -39.210 1.00 94.25 69 ALA A C 1
ATOM 522 O O . ALA A 1 69 ? 37.329 -5.451 -38.129 1.00 94.25 69 ALA A O 1
ATOM 523 N N . SER A 1 70 ? 36.996 -4.895 -40.273 1.00 94.56 70 SER A N 1
ATOM 524 C CA . SER A 1 70 ? 37.721 -3.620 -40.176 1.00 94.56 70 SER A CA 1
ATOM 525 C C . SER A 1 70 ? 36.824 -2.459 -39.743 1.00 94.56 70 SER A C 1
ATOM 527 O O . SER A 1 70 ? 37.335 -1.464 -39.234 1.00 94.56 70 SER A O 1
ATOM 529 N N . GLY A 1 71 ? 35.503 -2.602 -39.906 1.00 95.06 71 GLY A N 1
ATOM 530 C CA . GLY A 1 71 ? 34.507 -1.593 -39.542 1.00 95.06 71 GLY A CA 1
ATOM 531 C C . GLY A 1 71 ? 34.551 -1.154 -38.076 1.00 95.06 71 GLY A C 1
ATOM 532 O O . GLY A 1 71 ? 34.678 0.046 -37.844 1.00 95.06 71 GLY A O 1
ATOM 533 N N . PRO A 1 72 ? 34.554 -2.073 -37.093 1.00 96.06 72 PRO A N 1
ATOM 534 C CA . PRO A 1 72 ? 34.554 -1.668 -35.690 1.00 96.06 72 PRO A CA 1
ATOM 535 C C . PRO A 1 72 ? 35.804 -0.865 -35.282 1.00 96.06 72 PRO A C 1
ATOM 537 O O . PRO A 1 72 ? 35.687 0.192 -34.674 1.00 96.06 72 PRO A O 1
ATOM 540 N N . THR A 1 73 ? 37.003 -1.262 -35.728 1.00 94.81 73 THR A N 1
ATOM 541 C CA . THR A 1 73 ? 38.229 -0.465 -35.504 1.00 94.81 73 THR A CA 1
ATOM 542 C C . THR A 1 73 ? 38.194 0.885 -36.230 1.00 94.81 73 THR A C 1
ATOM 544 O O . THR A 1 73 ? 38.784 1.859 -35.765 1.00 94.81 73 THR A O 1
ATOM 547 N N . ALA A 1 74 ? 37.531 0.968 -37.388 1.00 94.94 74 ALA A N 1
ATOM 548 C CA . ALA A 1 74 ? 37.356 2.236 -38.094 1.00 94.94 74 ALA A CA 1
ATOM 549 C C . ALA A 1 74 ? 36.400 3.182 -37.350 1.00 94.94 74 ALA A C 1
ATOM 551 O O . ALA A 1 74 ? 36.647 4.384 -37.347 1.00 94.94 74 ALA A O 1
ATOM 552 N N . MET A 1 75 ? 35.361 2.649 -36.698 1.00 95.56 75 MET A N 1
ATOM 553 C CA . MET A 1 75 ? 34.455 3.409 -35.834 1.00 95.56 75 MET A CA 1
ATOM 554 C C . MET A 1 75 ? 35.198 4.008 -34.636 1.00 95.56 75 MET A C 1
ATOM 556 O O . MET A 1 75 ? 35.161 5.221 -34.458 1.00 95.56 75 MET A O 1
ATOM 560 N N . GLU A 1 76 ? 35.959 3.195 -33.897 1.00 93.75 76 GLU A N 1
ATOM 561 C CA . GLU A 1 76 ? 36.792 3.656 -32.768 1.00 93.75 76 GLU A CA 1
ATOM 562 C C . GLU A 1 76 ? 37.796 4.744 -33.172 1.00 93.75 76 GLU A C 1
ATOM 564 O O . GLU A 1 76 ? 38.131 5.619 -32.384 1.00 93.75 76 GLU A O 1
ATOM 569 N N . GLY A 1 77 ? 38.316 4.682 -34.403 1.00 92.88 77 GLY A N 1
ATOM 570 C CA . GLY A 1 77 ? 39.257 5.676 -34.917 1.00 92.88 77 GLY A CA 1
ATOM 571 C C . GLY A 1 77 ? 38.611 6.965 -35.436 1.00 92.88 77 GLY A C 1
ATOM 572 O O . GLY A 1 77 ? 39.339 7.930 -35.675 1.00 92.88 77 GLY A O 1
ATOM 573 N N . LEU A 1 78 ? 37.295 6.964 -35.677 1.00 93.06 78 LEU A N 1
ATOM 574 C CA . LEU A 1 78 ? 36.534 8.112 -36.181 1.00 93.06 78 LEU A CA 1
ATOM 575 C C . LEU A 1 78 ? 35.815 8.883 -35.078 1.00 93.06 78 LEU A C 1
ATOM 577 O O . LEU A 1 78 ? 35.633 10.089 -35.228 1.00 93.06 78 LEU A O 1
ATOM 581 N N . LEU A 1 79 ? 35.385 8.194 -34.024 1.00 92.75 79 LEU A N 1
ATOM 582 C CA . LEU A 1 79 ? 34.774 8.820 -32.861 1.00 92.75 79 LEU A CA 1
ATOM 583 C C . LEU A 1 79 ? 35.850 9.429 -31.958 1.00 92.75 79 LEU A C 1
ATOM 585 O O . LEU A 1 79 ? 36.984 8.947 -31.895 1.00 92.75 79 LEU A O 1
ATOM 589 N N . ASP A 1 80 ? 35.493 10.519 -31.285 1.00 87.56 80 ASP A N 1
ATOM 590 C CA . ASP A 1 80 ? 36.372 11.144 -30.306 1.00 87.56 80 ASP A CA 1
ATOM 591 C C . ASP A 1 80 ? 36.576 10.210 -29.099 1.00 87.56 80 ASP A C 1
ATOM 593 O O . ASP A 1 80 ? 35.746 9.356 -28.791 1.00 87.56 80 ASP A O 1
ATOM 597 N N . SER A 1 81 ? 37.716 10.342 -28.415 1.00 82.94 81 SER A N 1
ATOM 598 C CA . SER A 1 81 ? 38.119 9.409 -27.348 1.00 82.94 81 SER A CA 1
ATOM 599 C C . SER A 1 81 ? 37.254 9.458 -26.082 1.00 82.94 81 SER A C 1
ATOM 601 O O . SER A 1 81 ? 37.449 8.639 -25.189 1.00 82.94 81 SER A O 1
ATOM 603 N N . ASP A 1 82 ? 36.397 10.466 -25.963 1.00 85.06 82 ASP A N 1
ATOM 604 C CA . ASP A 1 82 ? 35.416 10.671 -24.897 1.00 85.06 82 ASP A CA 1
ATOM 605 C C . ASP A 1 82 ? 34.048 10.043 -25.204 1.00 85.06 82 ASP A C 1
ATOM 607 O O . ASP A 1 82 ? 33.228 9.941 -24.297 1.00 85.06 82 ASP A O 1
ATOM 611 N N . VAL A 1 83 ? 33.818 9.561 -26.431 1.00 88.38 83 VAL A N 1
ATOM 612 C CA . VAL A 1 83 ? 32.617 8.792 -26.778 1.00 88.38 83 VAL A CA 1
ATOM 613 C C . VAL A 1 83 ? 32.815 7.336 -26.369 1.00 88.38 83 VAL A C 1
ATOM 615 O O . VAL A 1 83 ? 33.624 6.611 -26.960 1.00 88.38 83 VAL A O 1
ATOM 618 N N . GLU A 1 84 ? 32.053 6.881 -25.376 1.00 90.00 84 GLU A N 1
ATOM 619 C CA . GLU A 1 84 ? 32.059 5.475 -24.979 1.00 90.00 84 GLU A CA 1
ATOM 620 C C . GLU A 1 84 ? 31.591 4.594 -26.144 1.00 90.00 84 GLU A C 1
ATOM 622 O O . GLU A 1 84 ? 30.477 4.718 -26.654 1.00 90.00 84 GLU A O 1
ATOM 627 N N . THR A 1 85 ? 32.491 3.721 -26.597 1.00 93.94 85 THR A N 1
ATOM 628 C CA . THR A 1 85 ? 32.281 2.864 -27.761 1.00 93.94 85 THR A CA 1
ATOM 629 C C . THR A 1 85 ? 32.572 1.419 -27.387 1.00 93.94 85 THR A C 1
ATOM 631 O O . THR A 1 85 ? 33.657 1.102 -26.901 1.00 93.94 85 THR A O 1
ATOM 634 N N . GLU A 1 86 ? 31.627 0.534 -27.683 1.00 95.12 86 GLU A N 1
ATOM 635 C CA . GLU A 1 86 ? 31.766 -0.910 -27.508 1.00 95.12 86 GLU A CA 1
ATOM 636 C C . GLU A 1 86 ? 31.805 -1.578 -28.881 1.00 95.12 86 GLU A C 1
ATOM 638 O O . GLU A 1 86 ? 30.951 -1.319 -29.729 1.00 95.12 86 GLU A O 1
ATOM 643 N N . THR A 1 87 ? 32.774 -2.461 -29.131 1.00 96.06 87 THR A N 1
ATOM 644 C CA . THR A 1 87 ? 32.926 -3.115 -30.438 1.00 96.06 87 THR A CA 1
ATOM 645 C C . THR A 1 87 ? 33.113 -4.619 -30.344 1.00 96.06 87 THR A C 1
ATOM 647 O O . THR A 1 87 ? 33.718 -5.161 -29.418 1.00 96.06 87 THR A O 1
ATOM 650 N N . ILE A 1 88 ? 32.601 -5.326 -31.352 1.00 96.19 88 ILE A N 1
ATOM 651 C CA . ILE A 1 88 ? 32.713 -6.778 -31.465 1.00 96.19 88 ILE A CA 1
ATOM 652 C C . ILE A 1 88 ? 33.021 -7.198 -32.902 1.00 96.19 88 ILE A C 1
ATOM 654 O O . ILE A 1 88 ? 32.713 -6.512 -33.875 1.00 96.19 88 ILE A O 1
ATOM 658 N N . THR A 1 89 ? 33.625 -8.378 -33.042 1.00 95.00 89 THR A N 1
ATOM 659 C CA . THR A 1 89 ? 33.850 -9.040 -34.344 1.00 95.00 89 THR A CA 1
ATOM 660 C C . THR A 1 89 ? 33.135 -10.387 -34.466 1.00 95.00 89 THR A C 1
ATOM 662 O O . THR A 1 89 ? 33.176 -11.015 -35.523 1.00 95.00 89 THR A O 1
ATOM 665 N N . SER A 1 90 ? 32.490 -10.840 -33.388 1.00 90.69 90 SER A N 1
ATOM 666 C CA . SER A 1 90 ? 31.755 -12.100 -33.279 1.00 90.69 90 SER A CA 1
ATOM 667 C C . SER A 1 90 ? 30.528 -11.866 -32.389 1.00 90.69 90 SER A C 1
ATOM 669 O O . SER A 1 90 ? 30.710 -11.255 -31.336 1.00 90.69 90 SER A O 1
ATOM 671 N N . PRO A 1 91 ? 29.324 -12.364 -32.741 1.00 93.94 91 PRO A N 1
ATOM 672 C CA . PRO A 1 91 ? 29.010 -13.282 -33.849 1.00 93.94 91 PRO A CA 1
ATOM 673 C C . PRO A 1 91 ? 29.096 -12.641 -35.239 1.00 93.94 91 PRO A C 1
ATOM 675 O O . PRO A 1 91 ? 29.304 -13.345 -36.226 1.00 93.94 91 PRO A O 1
ATOM 678 N N . GLU A 1 92 ? 29.018 -11.316 -35.308 1.00 96.25 92 GLU A N 1
ATOM 679 C CA . GLU A 1 92 ? 29.252 -10.519 -36.508 1.00 96.25 92 GLU A CA 1
ATOM 680 C C . GLU A 1 92 ? 29.962 -9.201 -36.143 1.00 96.25 92 GLU A C 1
ATOM 682 O O . GLU A 1 92 ? 29.946 -8.812 -34.973 1.00 96.25 92 GLU A O 1
ATOM 687 N N . PRO A 1 93 ? 30.631 -8.525 -37.098 1.00 97.75 93 PRO A N 1
ATOM 688 C CA . PRO A 1 93 ? 31.221 -7.210 -36.866 1.00 97.75 93 PRO A CA 1
ATOM 689 C C . PRO A 1 93 ? 30.156 -6.151 -36.556 1.00 97.75 93 PRO A C 1
ATOM 691 O O . PRO A 1 93 ? 29.333 -5.820 -37.409 1.00 97.75 93 PRO A O 1
ATOM 694 N N . ALA A 1 94 ? 30.194 -5.596 -35.348 1.00 98.06 94 ALA A N 1
ATOM 695 C CA . ALA A 1 94 ? 29.257 -4.579 -34.883 1.00 98.06 94 ALA A CA 1
ATOM 696 C C . ALA A 1 94 ? 29.931 -3.621 -33.893 1.00 98.06 94 ALA A C 1
ATOM 698 O O . ALA A 1 94 ? 30.953 -3.953 -33.286 1.00 98.06 94 ALA A O 1
ATOM 699 N N . GLY A 1 95 ? 29.359 -2.432 -33.746 1.00 97.62 95 GLY A N 1
ATOM 700 C CA . GLY A 1 95 ? 29.763 -1.437 -32.761 1.00 97.62 95 GLY A CA 1
ATOM 701 C C . GLY A 1 95 ? 28.549 -0.723 -32.183 1.00 97.62 95 GLY A C 1
ATOM 702 O O . GLY A 1 95 ? 27.537 -0.577 -32.866 1.00 97.62 95 GLY A O 1
ATOM 703 N N . TYR A 1 96 ? 28.654 -0.303 -30.932 1.00 97.69 96 TYR A N 1
ATOM 704 C CA . TYR A 1 96 ? 27.651 0.476 -30.226 1.00 97.69 96 TYR A CA 1
ATOM 705 C C . TYR A 1 96 ? 28.278 1.762 -29.697 1.00 97.69 96 TYR A C 1
ATOM 707 O O . TYR A 1 96 ? 29.396 1.735 -29.182 1.00 97.69 96 TYR A O 1
ATOM 715 N N . ALA A 1 97 ? 27.546 2.863 -29.824 1.00 97.00 97 ALA A N 1
ATOM 716 C CA . ALA A 1 97 ? 27.841 4.138 -29.180 1.00 97.00 97 ALA A CA 1
ATOM 717 C C . ALA A 1 97 ? 26.557 4.978 -29.104 1.00 97.00 97 ALA A C 1
ATOM 719 O O . ALA A 1 97 ? 25.628 4.772 -29.894 1.00 97.00 97 ALA A O 1
ATOM 720 N N . GLN A 1 98 ? 26.513 5.952 -28.195 1.00 93.94 98 GLN A N 1
ATOM 721 C CA . GLN A 1 98 ? 25.509 7.014 -28.256 1.00 93.94 98 GLN A CA 1
ATOM 722 C C . GLN A 1 98 ? 26.013 8.084 -29.235 1.00 93.94 98 GLN A C 1
ATOM 724 O O . GLN A 1 98 ? 27.106 8.620 -29.068 1.00 93.94 98 GLN A O 1
ATOM 729 N N . LEU A 1 99 ? 25.279 8.316 -30.327 1.00 94.94 99 LEU A N 1
ATOM 730 C CA . LEU A 1 99 ? 25.746 9.120 -31.459 1.00 94.94 99 LEU A CA 1
ATOM 731 C C . LEU A 1 99 ? 24.867 10.344 -31.679 1.00 94.94 99 LEU A C 1
ATOM 733 O O . LEU A 1 99 ? 23.659 10.227 -31.870 1.00 94.94 99 LEU A O 1
ATOM 737 N N . THR A 1 100 ? 25.499 11.506 -31.778 1.00 93.19 100 THR A N 1
ATOM 738 C CA . THR A 1 100 ? 24.871 12.717 -32.320 1.00 93.19 100 THR A CA 1
ATOM 739 C C . THR A 1 100 ? 24.571 12.568 -33.813 1.00 93.19 100 THR A C 1
ATOM 741 O O . THR A 1 100 ? 25.169 11.744 -34.519 1.00 93.19 100 THR A O 1
ATOM 744 N N . THR A 1 101 ? 23.722 13.449 -34.349 1.00 92.00 101 THR A N 1
ATOM 745 C CA . THR A 1 101 ? 23.395 13.491 -35.788 1.00 92.00 101 THR A CA 1
ATOM 746 C C . THR A 1 101 ? 24.645 13.580 -36.669 1.00 92.00 101 THR A C 1
ATOM 748 O O . THR A 1 101 ? 24.751 12.914 -37.708 1.00 92.00 101 THR A O 1
ATOM 751 N N . THR A 1 102 ? 25.628 14.377 -36.243 1.00 93.25 102 THR A N 1
ATOM 752 C CA . THR A 1 102 ? 26.883 14.576 -36.982 1.00 93.25 102 THR A CA 1
ATOM 753 C C . THR A 1 102 ? 27.752 13.317 -36.972 1.00 93.25 102 THR A C 1
ATOM 755 O O . THR A 1 102 ? 28.279 12.921 -38.018 1.00 93.25 102 THR A O 1
ATOM 758 N N . GLN A 1 103 ? 27.889 12.660 -35.818 1.00 95.56 103 GLN A N 1
ATOM 759 C CA . GLN A 1 103 ? 28.681 11.433 -35.690 1.00 95.56 103 GLN A CA 1
ATOM 760 C C . GLN A 1 103 ? 28.043 10.277 -36.472 1.00 95.56 103 GLN A C 1
ATOM 762 O O . GLN A 1 103 ? 28.742 9.592 -37.221 1.00 95.56 103 GLN A O 1
ATOM 767 N N . ALA A 1 104 ? 26.719 10.113 -36.385 1.00 96.00 104 ALA A N 1
ATOM 768 C CA . ALA A 1 104 ? 25.970 9.112 -37.144 1.00 96.00 104 ALA A CA 1
ATOM 769 C C . ALA A 1 104 ? 26.144 9.294 -38.659 1.00 96.00 104 ALA A C 1
ATOM 771 O O . ALA A 1 104 ? 26.467 8.343 -39.373 1.00 96.00 104 ALA A O 1
ATOM 772 N N . SER A 1 105 ? 26.005 10.532 -39.147 1.00 94.88 105 SER A N 1
ATOM 773 C CA . SER A 1 105 ? 26.204 10.861 -40.565 1.00 94.88 105 SER A CA 1
ATOM 774 C C . SER A 1 105 ? 27.634 10.572 -41.028 1.00 94.88 105 SER A C 1
ATOM 776 O O . SER A 1 105 ? 27.827 10.027 -42.110 1.00 94.88 105 SER A O 1
ATOM 778 N N . THR A 1 106 ? 28.632 10.874 -40.192 1.00 94.56 106 THR A N 1
ATOM 779 C CA . THR A 1 106 ? 30.051 10.609 -40.488 1.00 94.56 106 THR A CA 1
ATOM 780 C C . THR A 1 106 ? 30.343 9.110 -40.555 1.00 94.56 106 THR A C 1
ATOM 782 O O . THR A 1 106 ? 30.990 8.642 -41.491 1.00 94.56 106 THR A O 1
ATOM 785 N N . LEU A 1 107 ? 29.841 8.329 -39.595 1.00 95.75 107 LEU A N 1
ATOM 786 C CA . LEU A 1 107 ? 30.010 6.875 -39.596 1.00 95.75 107 LEU A CA 1
ATOM 787 C C . LEU A 1 107 ? 29.286 6.212 -40.771 1.00 95.75 107 LEU A C 1
ATOM 789 O O . LEU A 1 107 ? 29.788 5.226 -41.306 1.00 95.75 107 LEU A O 1
ATOM 793 N N . ALA A 1 108 ? 28.151 6.755 -41.217 1.00 96.25 108 ALA A N 1
ATOM 794 C CA . ALA A 1 108 ? 27.421 6.241 -42.375 1.00 96.25 108 ALA A CA 1
ATOM 795 C C . ALA A 1 108 ? 28.199 6.371 -43.699 1.00 96.25 108 ALA A C 1
ATOM 797 O O . ALA A 1 108 ? 27.875 5.683 -44.668 1.00 96.25 108 ALA A O 1
ATOM 798 N N . GLU A 1 109 ? 29.238 7.216 -43.755 1.00 95.44 109 GLU A N 1
ATOM 799 C CA . GLU A 1 109 ? 30.141 7.312 -44.909 1.00 95.44 109 GLU A CA 1
ATOM 800 C C . GLU A 1 109 ? 31.169 6.168 -44.969 1.00 95.44 109 GLU A C 1
ATOM 802 O O . GLU A 1 109 ? 31.820 5.976 -46.004 1.00 95.44 109 GLU A O 1
ATOM 807 N N . LEU A 1 110 ? 31.326 5.383 -43.892 1.00 95.25 110 LEU A N 1
ATOM 808 C CA . LEU A 1 110 ? 32.200 4.214 -43.896 1.00 95.25 110 LEU A CA 1
ATOM 809 C C . LEU A 1 110 ? 31.691 3.177 -44.909 1.00 95.25 110 LEU A C 1
ATOM 811 O O . LEU A 1 110 ? 30.567 2.697 -44.779 1.00 95.25 110 LEU A O 1
ATOM 815 N N . PRO A 1 111 ? 32.530 2.712 -45.857 1.00 93.38 111 PRO A N 1
ATOM 816 C CA . PRO A 1 111 ? 32.114 1.702 -46.832 1.00 93.38 111 PRO A CA 1
ATOM 817 C C . PRO A 1 111 ? 31.678 0.373 -46.210 1.00 93.38 111 PRO A C 1
ATOM 819 O O . PRO A 1 111 ? 30.981 -0.400 -46.864 1.00 93.38 111 PRO A O 1
ATOM 822 N N . SER A 1 112 ? 32.144 0.087 -44.991 1.00 95.44 112 SER A N 1
ATOM 823 C CA . SER A 1 112 ? 31.799 -1.116 -44.245 1.00 95.44 112 SER A CA 1
ATOM 824 C C . SER A 1 112 ? 30.558 -0.952 -43.369 1.00 95.44 112 SER A C 1
ATOM 826 O O . SER A 1 112 ? 30.032 -1.971 -42.939 1.00 95.44 112 SER A O 1
ATOM 828 N N . ALA A 1 113 ? 30.068 0.264 -43.097 1.00 96.81 113 ALA A N 1
ATOM 829 C CA . ALA A 1 113 ? 28.856 0.459 -42.303 1.00 96.81 113 ALA A CA 1
ATOM 830 C C . ALA A 1 113 ? 27.624 0.087 -43.141 1.00 96.81 113 ALA A C 1
ATOM 832 O O . ALA A 1 113 ? 27.381 0.647 -44.210 1.00 96.81 113 ALA A O 1
ATOM 833 N N . SER A 1 114 ? 26.876 -0.912 -42.680 1.00 96.56 114 SER A N 1
ATOM 834 C CA . SER A 1 114 ? 25.812 -1.550 -43.465 1.00 96.56 114 SER A CA 1
ATOM 835 C C . SER A 1 114 ? 24.409 -1.272 -42.937 1.00 96.56 114 SER A C 1
ATOM 837 O O . SER A 1 114 ? 23.477 -1.194 -43.735 1.00 96.56 114 SER A O 1
ATOM 839 N N . GLU A 1 115 ? 24.261 -1.091 -41.624 1.00 97.94 115 GLU A N 1
ATOM 840 C CA . GLU A 1 115 ? 22.972 -0.851 -40.979 1.00 97.94 115 GLU A CA 1
ATOM 841 C C . GLU A 1 115 ? 23.165 -0.073 -39.669 1.00 97.94 115 GLU A C 1
ATOM 843 O O . GLU A 1 115 ? 24.090 -0.374 -38.915 1.00 97.94 115 GLU A O 1
ATOM 848 N N . PHE A 1 116 ? 22.288 0.898 -39.407 1.00 98.44 116 PHE A N 1
ATOM 849 C CA . PHE A 1 116 ? 22.177 1.644 -38.154 1.00 98.44 116 PHE A CA 1
ATOM 850 C C . PHE A 1 116 ? 20.786 1.420 -37.565 1.00 98.44 116 PHE A C 1
ATOM 852 O O . PHE A 1 116 ? 19.765 1.609 -38.244 1.00 98.44 116 PHE A O 1
ATOM 859 N N . GLN A 1 117 ? 20.749 1.035 -36.295 1.00 97.75 117 GLN A N 1
ATOM 860 C CA . GLN A 1 117 ? 19.525 0.745 -35.559 1.00 97.75 117 GLN A CA 1
ATOM 861 C C . GLN A 1 117 ? 19.499 1.529 -34.251 1.00 97.75 117 GLN A C 1
ATOM 863 O O . GLN A 1 117 ? 20.516 1.638 -33.565 1.00 97.75 117 GLN A O 1
ATOM 868 N N . PHE A 1 118 ? 18.317 2.038 -33.900 1.00 95.75 118 PHE A N 1
ATOM 869 C CA . PHE A 1 118 ? 18.065 2.594 -32.576 1.00 95.75 118 PHE A CA 1
ATOM 870 C C . PHE A 1 118 ? 18.049 1.442 -31.566 1.00 95.75 118 PHE A C 1
ATOM 872 O O . PHE A 1 118 ? 17.274 0.492 -31.709 1.00 95.75 118 PHE A O 1
ATOM 879 N N . ALA A 1 119 ? 18.949 1.478 -30.589 1.00 95.75 119 ALA A N 1
ATOM 880 C CA . ALA A 1 119 ? 19.189 0.362 -29.677 1.00 95.75 119 ALA A CA 1
ATOM 881 C C . ALA A 1 119 ? 19.248 0.833 -28.214 1.00 95.75 119 ALA A C 1
ATOM 883 O O . ALA A 1 119 ? 20.291 0.681 -27.581 1.00 95.75 119 ALA A O 1
ATOM 884 N N . PRO A 1 120 ? 18.158 1.407 -27.665 1.00 92.56 120 PRO A N 1
ATOM 885 C CA . PRO A 1 120 ? 18.110 1.765 -26.250 1.00 92.56 120 PRO A CA 1
ATOM 886 C C . PRO A 1 120 ? 18.173 0.497 -25.391 1.00 92.56 120 PRO A C 1
ATOM 888 O O . PRO A 1 120 ? 17.617 -0.538 -25.774 1.00 92.56 120 PRO A O 1
ATOM 891 N N . GLY A 1 121 ? 18.841 0.564 -24.243 1.00 93.62 121 GLY A N 1
ATOM 892 C CA . GLY A 1 121 ? 18.941 -0.561 -23.319 1.00 93.62 121 GLY A CA 1
ATOM 893 C C . GLY A 1 121 ? 20.313 -0.714 -22.669 1.00 93.62 121 GLY A C 1
ATOM 894 O O . GLY A 1 121 ? 21.307 -0.142 -23.104 1.00 93.62 121 GLY A O 1
ATOM 895 N N . SER A 1 122 ? 20.372 -1.564 -21.651 1.00 95.38 122 SER A N 1
ATOM 896 C CA . SER A 1 122 ? 21.556 -1.793 -20.829 1.00 95.38 122 SER A CA 1
ATOM 897 C C . SER A 1 122 ? 22.632 -2.621 -21.521 1.00 95.38 122 SER A C 1
ATOM 899 O O . SER A 1 122 ? 23.813 -2.485 -21.199 1.00 95.38 122 SER A O 1
ATOM 901 N N . ASN A 1 123 ? 22.256 -3.477 -22.477 1.00 96.56 123 ASN A N 1
ATOM 902 C CA . ASN A 1 123 ? 23.197 -4.293 -23.238 1.00 96.56 123 ASN A CA 1
ATOM 903 C C . ASN A 1 123 ? 23.404 -3.729 -24.658 1.00 96.56 123 ASN A C 1
ATOM 905 O O . ASN A 1 123 ? 22.477 -3.784 -25.457 1.00 96.56 123 ASN A O 1
ATOM 909 N N . PRO A 1 124 ? 24.617 -3.313 -25.051 1.00 95.44 124 PRO A N 1
ATOM 910 C CA . PRO A 1 124 ? 24.864 -2.657 -26.343 1.00 95.44 124 PRO A CA 1
ATOM 911 C C . PRO A 1 124 ? 24.527 -3.493 -27.596 1.00 95.44 124 PRO A C 1
ATOM 913 O O . PRO A 1 124 ? 24.367 -2.946 -28.686 1.00 95.44 124 PRO A O 1
ATOM 916 N N . PHE A 1 125 ? 24.427 -4.822 -27.478 1.00 97.06 125 PHE A N 1
ATOM 917 C CA . PHE A 1 125 ? 24.288 -5.741 -28.615 1.00 97.06 125 PHE A CA 1
ATOM 918 C C . PHE A 1 125 ? 23.012 -6.597 -28.567 1.00 97.06 125 PHE A C 1
ATOM 920 O O . PHE A 1 125 ? 22.912 -7.604 -29.278 1.00 97.06 125 PHE A O 1
ATOM 927 N N . TRP A 1 126 ? 22.009 -6.199 -27.775 1.00 96.44 126 TRP A N 1
ATOM 928 C CA . TRP A 1 126 ? 20.772 -6.974 -27.619 1.00 96.44 126 TRP A CA 1
ATOM 929 C C . TRP A 1 126 ? 20.014 -7.177 -28.943 1.00 96.44 126 TRP A C 1
ATOM 931 O O . TRP A 1 126 ? 19.547 -8.282 -29.207 1.00 96.44 126 TRP A O 1
ATOM 941 N N . ARG A 1 127 ? 19.989 -6.169 -29.832 1.00 95.62 127 ARG A N 1
ATOM 942 C CA . ARG A 1 127 ? 19.324 -6.220 -31.157 1.00 95.62 127 ARG A CA 1
ATOM 943 C C . ARG A 1 127 ? 19.873 -7.313 -32.091 1.00 95.62 127 ARG A C 1
ATOM 945 O O . ARG A 1 127 ? 19.200 -7.693 -33.045 1.00 95.62 127 ARG A O 1
ATOM 952 N N . ILE A 1 128 ? 21.085 -7.819 -31.842 1.00 95.56 128 ILE A N 1
ATOM 953 C CA . ILE A 1 128 ? 21.706 -8.916 -32.613 1.00 95.56 128 ILE A CA 1
ATOM 954 C C . ILE A 1 128 ? 21.800 -10.220 -31.808 1.00 95.56 128 ILE A C 1
ATOM 956 O O . ILE A 1 128 ? 22.515 -11.143 -32.201 1.00 95.56 128 ILE A O 1
ATOM 960 N N . GLY A 1 129 ? 21.098 -10.304 -30.673 1.00 94.56 129 GLY A N 1
ATOM 961 C CA . GLY A 1 129 ? 21.051 -11.493 -29.823 1.00 94.56 129 GLY A CA 1
ATOM 962 C C . GLY A 1 129 ? 22.400 -11.865 -29.201 1.00 94.56 129 GLY A C 1
ATOM 963 O O . GLY A 1 129 ? 22.636 -13.038 -28.894 1.00 94.56 129 GLY A O 1
ATOM 964 N N . TYR A 1 130 ? 23.315 -10.901 -29.042 1.00 95.75 130 TYR A N 1
ATOM 965 C CA . TYR A 1 130 ? 24.635 -11.139 -28.463 1.00 95.75 130 TYR A CA 1
ATOM 966 C C . TYR A 1 130 ? 24.755 -10.527 -27.069 1.00 95.75 130 TYR A C 1
ATOM 968 O O . TYR A 1 130 ? 24.586 -9.331 -26.877 1.00 95.75 130 TYR A O 1
ATOM 976 N N . TYR A 1 131 ? 25.094 -11.364 -26.086 1.00 94.94 131 TYR A N 1
ATOM 977 C CA . TYR A 1 131 ? 24.999 -11.020 -24.667 1.00 94.94 131 TYR A CA 1
ATOM 978 C C . TYR A 1 131 ? 26.300 -11.343 -23.911 1.00 94.94 131 TYR A C 1
ATOM 980 O O . TYR A 1 131 ? 26.321 -12.246 -23.072 1.00 94.94 131 TYR A O 1
ATOM 988 N N . PRO A 1 132 ? 27.418 -10.653 -24.210 1.00 89.06 132 PRO A N 1
ATOM 989 C CA . PRO A 1 132 ? 28.736 -10.986 -23.654 1.00 89.06 132 PRO A CA 1
ATOM 990 C C . PRO A 1 132 ? 28.835 -10.750 -22.140 1.00 89.06 132 PRO A C 1
ATOM 992 O O . PRO A 1 132 ? 29.664 -11.362 -21.466 1.00 89.06 132 PRO A O 1
ATOM 995 N N . ALA A 1 133 ? 27.994 -9.865 -21.602 1.00 90.56 133 ALA A N 1
ATOM 996 C CA . ALA A 1 133 ? 27.937 -9.522 -20.187 1.00 90.56 133 ALA A CA 1
ATOM 997 C C . ALA A 1 133 ? 26.732 -10.125 -19.443 1.00 90.56 133 ALA A C 1
ATOM 999 O O . ALA A 1 133 ? 26.616 -9.908 -18.240 1.00 90.56 133 ALA A O 1
ATOM 1000 N N . GLY A 1 134 ? 25.897 -10.905 -20.134 1.00 93.94 134 GLY A N 1
ATOM 1001 C CA . GLY A 1 134 ? 24.553 -11.279 -19.689 1.00 93.94 134 GLY A CA 1
ATOM 1002 C C . GLY A 1 134 ? 23.470 -10.598 -20.528 1.00 93.94 134 GLY A C 1
ATOM 1003 O O . GLY A 1 134 ? 23.761 -9.666 -21.284 1.00 93.94 134 GLY A O 1
ATOM 1004 N N . VAL A 1 135 ? 22.245 -11.109 -20.449 1.00 97.06 135 VAL A N 1
ATOM 1005 C CA . VAL A 1 135 ? 21.050 -10.519 -21.075 1.00 97.06 135 VAL A CA 1
ATOM 1006 C C . VAL A 1 135 ? 20.760 -9.145 -20.467 1.00 97.06 135 VAL A C 1
ATOM 1008 O O . VAL A 1 135 ? 20.570 -8.167 -21.195 1.00 97.06 135 VAL A O 1
ATOM 1011 N N . PHE A 1 136 ? 20.850 -9.076 -19.142 1.00 97.44 136 PHE A N 1
ATOM 1012 C CA . PHE A 1 136 ? 20.669 -7.914 -18.289 1.00 97.44 136 PHE A CA 1
ATOM 1013 C C . PHE A 1 136 ? 21.951 -7.715 -17.459 1.00 97.44 136 PHE A C 1
ATOM 1015 O O . PHE A 1 136 ? 22.061 -8.220 -16.341 1.00 97.44 136 PHE A O 1
ATOM 1022 N N . PRO A 1 137 ? 22.980 -7.038 -18.008 1.00 96.38 137 PRO A N 1
ATOM 1023 C CA . PRO A 1 137 ? 24.232 -6.818 -17.286 1.00 96.38 137 PRO A CA 1
ATOM 1024 C C . PRO A 1 137 ? 24.023 -6.042 -15.975 1.00 96.38 137 PRO A C 1
ATOM 1026 O O . PRO A 1 137 ? 23.115 -5.220 -15.858 1.00 96.38 137 PRO A O 1
ATOM 1029 N N . GLU A 1 138 ? 24.889 -6.271 -14.981 1.00 95.19 138 GLU A N 1
ATOM 1030 C CA . GLU A 1 138 ? 24.899 -5.478 -13.737 1.00 95.19 138 GLU A CA 1
ATOM 1031 C C . GLU A 1 138 ? 25.104 -3.973 -14.033 1.00 95.19 138 GLU A C 1
ATOM 1033 O O . GLU A 1 138 ? 25.728 -3.643 -15.053 1.00 95.19 138 GLU A O 1
ATOM 1038 N N . PRO A 1 139 ? 24.622 -3.059 -13.168 1.00 92.62 139 PRO A N 1
ATOM 1039 C CA . PRO A 1 139 ? 24.660 -1.606 -13.380 1.00 92.62 139 PRO A CA 1
ATOM 1040 C C . PRO A 1 139 ? 25.995 -1.066 -13.915 1.00 92.62 139 PRO A C 1
ATOM 1042 O O . PRO A 1 139 ? 26.064 -0.500 -15.006 1.00 92.62 139 PRO A O 1
ATOM 1045 N N . ARG A 1 140 ? 27.114 -1.349 -13.246 1.00 91.75 140 ARG A N 1
ATOM 1046 C CA . ARG A 1 140 ? 28.448 -0.868 -13.676 1.00 91.75 140 ARG A CA 1
ATOM 1047 C C . ARG A 1 140 ? 28.951 -1.415 -15.019 1.00 91.75 140 ARG A C 1
ATOM 1049 O O . ARG A 1 140 ? 30.009 -1.011 -15.491 1.00 91.75 140 ARG A O 1
ATOM 1056 N N . ARG A 1 141 ? 28.256 -2.391 -15.602 1.00 93.69 141 ARG A N 1
ATOM 1057 C CA . ARG A 1 141 ? 28.575 -3.005 -16.902 1.00 93.69 141 ARG A CA 1
ATOM 1058 C C . ARG A 1 141 ? 27.525 -2.694 -17.968 1.00 93.69 141 ARG A C 1
ATOM 1060 O O . ARG A 1 141 ? 27.599 -3.264 -19.055 1.00 93.69 141 ARG A O 1
ATOM 1067 N N . SER A 1 142 ? 26.540 -1.872 -17.629 1.00 94.88 142 SER A N 1
ATOM 1068 C CA . SER A 1 142 ? 25.452 -1.471 -18.510 1.00 94.88 142 SER A CA 1
ATOM 1069 C C . SER A 1 142 ? 25.746 -0.109 -19.129 1.00 94.88 142 SER A C 1
ATOM 1071 O O . SER A 1 142 ? 26.383 0.728 -18.494 1.00 94.88 142 SER A O 1
ATOM 1073 N N . VAL A 1 143 ? 25.259 0.110 -20.350 1.00 92.88 143 VAL A N 1
ATOM 1074 C CA . VAL A 1 143 ? 25.399 1.394 -21.066 1.00 92.88 143 VAL A CA 1
ATOM 1075 C C . VAL A 1 143 ? 24.212 2.347 -20.852 1.00 92.88 143 VAL A C 1
ATOM 1077 O O . VAL A 1 143 ? 24.304 3.516 -21.213 1.00 92.88 143 VAL A O 1
ATOM 1080 N N . ASP A 1 144 ? 23.105 1.842 -20.299 1.00 91.94 144 ASP A N 1
ATOM 1081 C CA . ASP A 1 144 ? 21.890 2.565 -19.884 1.00 91.94 144 ASP A CA 1
ATOM 1082 C C . ASP A 1 144 ? 21.042 1.627 -18.984 1.00 91.94 144 ASP A C 1
ATOM 1084 O O . ASP A 1 144 ? 21.445 0.496 -18.683 1.00 91.94 144 ASP A O 1
ATOM 1088 N N . TYR A 1 145 ? 19.850 2.064 -18.586 1.00 92.56 145 TYR A N 1
ATOM 1089 C CA . TYR A 1 145 ? 18.776 1.229 -18.043 1.00 92.56 145 TYR A CA 1
ATOM 1090 C C . TYR A 1 145 ? 18.320 0.144 -19.034 1.00 92.56 145 TYR A C 1
ATOM 1092 O O . TYR A 1 145 ? 18.509 0.264 -20.246 1.00 92.56 145 TYR A O 1
ATOM 1100 N N . ILE A 1 146 ? 17.692 -0.928 -18.544 1.00 95.69 146 ILE A N 1
ATOM 1101 C CA . ILE A 1 146 ? 17.055 -1.934 -19.400 1.00 95.69 146 ILE A CA 1
ATOM 1102 C C . ILE A 1 146 ? 15.922 -1.251 -20.183 1.00 95.69 146 ILE A C 1
ATOM 1104 O O . ILE A 1 146 ? 15.045 -0.590 -19.627 1.00 95.69 146 ILE A O 1
ATOM 1108 N N . GLY A 1 147 ? 15.932 -1.407 -21.507 1.00 94.31 147 GLY A N 1
ATOM 1109 C CA . GLY A 1 147 ? 14.832 -0.957 -22.359 1.00 94.31 147 GLY A CA 1
ATOM 1110 C C . GLY A 1 147 ? 13.712 -1.997 -22.398 1.00 94.31 147 GLY A C 1
ATOM 1111 O O . GLY A 1 147 ? 13.992 -3.192 -22.362 1.00 94.31 147 GLY A O 1
ATOM 1112 N N . PHE A 1 148 ? 12.451 -1.579 -22.548 1.00 95.81 148 PHE A N 1
ATOM 1113 C CA . PHE A 1 148 ? 11.325 -2.523 -22.612 1.00 95.81 148 PHE A CA 1
ATOM 1114 C C . PHE A 1 148 ? 11.478 -3.577 -23.728 1.00 95.81 148 PHE A C 1
ATOM 1116 O O . PHE A 1 148 ? 11.279 -4.768 -23.498 1.00 95.81 148 PHE A O 1
ATOM 1123 N N . GLU A 1 149 ? 11.886 -3.172 -24.936 1.00 95.25 149 GLU A N 1
ATOM 1124 C CA . GLU A 1 149 ? 12.086 -4.128 -26.038 1.00 95.25 149 GLU A CA 1
ATOM 1125 C C . GLU A 1 149 ? 13.268 -5.078 -25.771 1.00 95.25 149 GLU A C 1
ATOM 1127 O O . GLU A 1 149 ? 13.196 -6.254 -26.124 1.00 95.25 149 GLU A O 1
ATOM 1132 N N . GLN A 1 150 ? 14.316 -4.611 -25.074 1.00 97.12 150 GLN A N 1
ATOM 1133 C CA . GLN A 1 150 ? 15.390 -5.483 -24.590 1.00 97.12 150 GLN A CA 1
ATOM 1134 C C . GLN A 1 150 ? 14.867 -6.468 -23.540 1.00 97.12 150 GLN A C 1
ATOM 1136 O O . GLN A 1 150 ? 15.270 -7.627 -23.577 1.00 97.12 150 GLN A O 1
ATOM 1141 N N . LEU A 1 151 ? 14.007 -6.036 -22.607 1.00 97.44 151 LEU A N 1
ATOM 1142 C CA . LEU A 1 151 ? 13.382 -6.932 -21.632 1.00 97.44 151 LEU A CA 1
ATOM 1143 C C . LEU A 1 151 ? 12.624 -8.037 -22.363 1.00 97.44 151 LEU A C 1
ATOM 1145 O O . LEU A 1 151 ? 12.916 -9.204 -22.137 1.00 97.44 151 LEU A O 1
ATOM 1149 N N . LYS A 1 152 ? 11.705 -7.676 -23.263 1.00 96.94 152 LYS A N 1
ATOM 1150 C CA . LYS A 1 152 ? 10.899 -8.629 -24.034 1.00 96.94 152 LYS A CA 1
ATOM 1151 C C . LYS A 1 152 ? 11.768 -9.673 -24.743 1.00 96.94 152 LYS A C 1
ATOM 1153 O O . LYS A 1 152 ? 11.602 -10.865 -24.506 1.00 96.94 152 LYS A O 1
ATOM 1158 N N . ASP A 1 153 ? 12.722 -9.230 -25.560 1.00 97.25 153 ASP A N 1
ATOM 1159 C CA . ASP A 1 153 ? 13.588 -10.143 -26.316 1.00 97.25 153 ASP A CA 1
ATOM 1160 C C . ASP A 1 153 ? 14.534 -10.925 -25.381 1.00 97.25 153 ASP A C 1
ATOM 1162 O O . ASP A 1 153 ? 14.886 -12.077 -25.634 1.00 97.25 153 ASP A O 1
ATOM 1166 N N . GLY A 1 154 ? 14.941 -10.311 -24.270 1.00 97.94 154 GLY A N 1
ATOM 1167 C CA . GLY A 1 154 ? 15.782 -10.922 -23.252 1.00 97.94 154 GLY A CA 1
ATOM 1168 C C . GLY A 1 154 ? 15.081 -12.027 -22.463 1.00 97.94 154 GLY A C 1
ATOM 1169 O O . GLY A 1 154 ? 15.701 -13.056 -22.197 1.00 97.94 154 GLY A O 1
ATOM 1170 N N . LEU A 1 155 ? 13.801 -11.855 -22.127 1.00 98.38 155 LEU A N 1
ATOM 1171 C CA . LEU A 1 155 ? 12.990 -12.871 -21.454 1.00 98.38 155 LEU A CA 1
ATOM 1172 C C . LEU A 1 155 ? 12.834 -14.123 -22.327 1.00 98.38 155 LEU A C 1
ATOM 1174 O O . LEU A 1 155 ? 13.043 -15.226 -21.821 1.00 98.38 155 LEU A O 1
ATOM 1178 N N . ASP A 1 156 ? 12.595 -13.962 -23.633 1.00 97.81 156 ASP A N 1
ATOM 1179 C CA . ASP A 1 156 ? 12.560 -15.082 -24.588 1.00 97.81 156 ASP A CA 1
ATOM 1180 C C . ASP A 1 156 ? 13.896 -15.853 -24.593 1.00 97.81 156 ASP A C 1
ATOM 1182 O O . ASP A 1 156 ? 13.933 -17.086 -24.566 1.00 97.81 156 ASP A O 1
ATOM 1186 N N . VAL A 1 157 ? 15.020 -15.128 -24.564 1.00 97.88 157 VAL A N 1
ATOM 1187 C CA . VAL A 1 157 ? 16.362 -15.727 -24.499 1.00 97.88 157 VAL A CA 1
ATOM 1188 C C . VAL A 1 157 ? 16.603 -16.449 -23.170 1.00 97.88 157 VAL A C 1
ATOM 1190 O O . VAL A 1 157 ? 17.264 -17.492 -23.160 1.00 97.88 157 VAL A O 1
ATOM 1193 N N . LEU A 1 158 ? 16.120 -15.914 -22.045 1.00 98.44 158 LEU A N 1
ATOM 1194 C CA . LEU A 1 158 ? 16.250 -16.568 -20.741 1.00 98.44 158 LEU A CA 1
ATOM 1195 C C . LEU A 1 158 ? 15.426 -17.857 -20.673 1.00 98.44 158 LEU A C 1
ATOM 1197 O O . LEU A 1 158 ? 15.961 -18.869 -20.222 1.00 98.44 158 LEU A O 1
ATOM 1201 N N . GLU A 1 159 ? 14.186 -17.851 -21.168 1.00 98.31 159 GLU A N 1
ATOM 1202 C CA . GLU A 1 159 ? 13.347 -19.054 -21.242 1.00 98.31 159 GLU A CA 1
ATOM 1203 C C . GLU A 1 159 ? 13.968 -20.120 -22.160 1.00 98.31 159 GLU A C 1
ATOM 1205 O O . GLU A 1 159 ? 14.019 -21.295 -21.797 1.00 98.31 159 GLU A O 1
ATOM 1210 N N . GLU A 1 160 ? 14.528 -19.729 -23.314 1.00 98.00 160 GLU A N 1
ATOM 1211 C CA . GLU A 1 160 ? 15.215 -20.665 -24.218 1.00 98.00 160 GLU A CA 1
ATOM 1212 C C . GLU A 1 160 ? 16.467 -21.284 -23.572 1.00 98.00 160 GLU A C 1
ATOM 1214 O O . GLU A 1 160 ? 16.742 -22.476 -23.747 1.00 98.00 160 GLU A O 1
ATOM 1219 N N . ARG A 1 161 ? 17.255 -20.483 -22.841 1.00 97.69 161 ARG A N 1
ATOM 1220 C CA . ARG A 1 161 ? 18.514 -20.933 -22.222 1.00 97.69 161 ARG A CA 1
ATOM 1221 C C . ARG A 1 161 ? 18.307 -21.748 -20.953 1.00 97.69 161 ARG A C 1
ATOM 1223 O O . ARG A 1 161 ? 19.122 -22.635 -20.696 1.00 97.69 161 ARG A O 1
ATOM 1230 N N . TYR A 1 162 ? 17.265 -21.441 -20.186 1.00 97.94 162 TYR A N 1
ATOM 1231 C CA . TYR A 1 162 ? 16.991 -22.035 -18.878 1.00 97.94 162 TYR A CA 1
ATOM 1232 C C . TYR A 1 162 ? 15.528 -22.509 -18.756 1.00 97.94 162 TYR A C 1
ATOM 1234 O O . TYR A 1 162 ? 14.821 -22.086 -17.839 1.00 97.94 162 TYR A O 1
ATOM 1242 N N . PRO A 1 163 ? 15.043 -23.399 -19.643 1.00 97.31 163 PRO A N 1
ATOM 1243 C CA . PRO A 1 163 ? 13.640 -23.838 -19.657 1.00 97.31 163 PRO A CA 1
ATOM 1244 C C . PRO A 1 163 ? 13.248 -24.691 -18.436 1.00 97.31 163 PRO A C 1
ATOM 1246 O O . PRO A 1 163 ? 12.071 -24.951 -18.191 1.00 97.31 163 PRO A O 1
ATOM 1249 N N . ASP A 1 164 ? 14.236 -25.172 -17.682 1.00 97.38 164 ASP A N 1
ATOM 1250 C CA . ASP A 1 164 ? 14.107 -25.862 -16.397 1.00 97.38 164 ASP A CA 1
ATOM 1251 C C . ASP A 1 164 ? 14.060 -24.900 -15.198 1.00 97.38 164 ASP A C 1
ATOM 1253 O O . ASP A 1 164 ? 13.862 -25.349 -14.064 1.00 97.38 164 ASP A O 1
ATOM 1257 N N . ARG A 1 165 ? 14.235 -23.591 -15.435 1.00 97.69 165 ARG A N 1
ATOM 1258 C CA . ARG A 1 165 ? 14.254 -22.550 -14.398 1.00 97.69 165 ARG A CA 1
ATOM 1259 C C . ARG A 1 165 ? 13.281 -21.400 -14.616 1.00 97.69 165 ARG A C 1
ATOM 1261 O O . ARG A 1 165 ? 12.744 -20.883 -13.644 1.00 97.69 165 ARG A O 1
ATOM 1268 N N . ILE A 1 166 ? 13.071 -20.998 -15.864 1.00 98.50 166 ILE A N 1
ATOM 1269 C CA . ILE A 1 166 ? 12.275 -19.831 -16.245 1.00 98.50 166 ILE A CA 1
ATOM 1270 C C . ILE A 1 166 ? 11.092 -20.279 -17.099 1.00 98.50 166 ILE A C 1
ATOM 1272 O O . ILE A 1 166 ? 11.260 -21.057 -18.038 1.00 98.50 166 ILE A O 1
ATOM 1276 N N . ARG A 1 167 ? 9.906 -19.747 -16.795 1.00 98.50 167 ARG A N 1
ATOM 1277 C CA . ARG A 1 167 ? 8.759 -19.725 -17.712 1.00 98.50 167 ARG A CA 1
ATOM 1278 C C . ARG A 1 167 ? 8.248 -18.303 -17.846 1.00 98.50 167 ARG A C 1
ATOM 1280 O O . ARG A 1 167 ? 8.032 -17.628 -16.841 1.00 98.50 167 ARG A O 1
ATOM 1287 N N . VAL A 1 168 ? 8.027 -17.865 -19.078 1.00 98.56 168 VAL A N 1
ATOM 1288 C CA . VAL A 1 168 ? 7.549 -16.515 -19.385 1.00 98.56 168 VAL A CA 1
ATOM 1289 C C . VAL A 1 168 ? 6.089 -16.591 -19.813 1.00 98.56 168 VAL A C 1
ATOM 1291 O O . VAL A 1 168 ? 5.692 -17.390 -20.662 1.00 98.56 168 VAL A O 1
ATOM 1294 N N . LYS A 1 169 ? 5.259 -15.744 -19.210 1.00 97.75 169 LYS A N 1
ATOM 1295 C CA . LYS A 1 169 ? 3.828 -15.650 -19.483 1.00 97.75 169 LYS A CA 1
ATOM 1296 C C . LYS A 1 169 ? 3.526 -14.260 -19.997 1.00 97.75 169 LYS A C 1
ATOM 1298 O O . LYS A 1 169 ? 3.815 -13.265 -19.341 1.00 97.75 169 LYS A O 1
ATOM 1303 N N . ARG A 1 170 ? 2.904 -14.196 -21.170 1.00 97.06 170 ARG A N 1
ATOM 1304 C CA . ARG A 1 170 ? 2.283 -12.969 -21.660 1.00 97.06 170 ARG A CA 1
ATOM 1305 C C . ARG A 1 170 ? 0.817 -12.983 -21.244 1.00 97.06 170 ARG A C 1
ATOM 1307 O O . ARG A 1 170 ? 0.042 -13.743 -21.821 1.00 97.06 170 ARG A O 1
ATOM 1314 N N . VAL A 1 171 ? 0.470 -12.176 -20.248 1.00 96.25 171 VAL A N 1
ATOM 1315 C CA . VAL A 1 171 ? -0.839 -12.240 -19.571 1.00 96.25 171 VAL A CA 1
ATOM 1316 C C . VAL A 1 171 ? -1.876 -11.301 -20.186 1.00 96.25 171 VAL A C 1
ATOM 1318 O O . VAL A 1 171 ? -3.068 -11.558 -20.104 1.00 96.25 171 VAL A O 1
ATOM 1321 N N . GLY A 1 172 ? -1.429 -10.264 -20.896 1.00 95.88 172 GLY A N 1
ATOM 1322 C CA . GLY A 1 172 ? -2.312 -9.297 -21.541 1.00 95.88 172 GLY A CA 1
ATOM 1323 C C . GLY A 1 172 ? -1.560 -8.219 -22.307 1.00 95.88 172 GLY A C 1
ATOM 1324 O O . GLY A 1 172 ? -0.421 -8.431 -22.752 1.00 95.88 172 GLY A O 1
ATOM 1325 N N . GLN A 1 173 ? -2.212 -7.070 -22.482 1.00 96.38 173 GLN A N 1
ATOM 1326 C CA . GLN A 1 173 ? -1.631 -5.887 -23.109 1.00 96.38 173 GLN A CA 1
ATOM 1327 C C . GLN A 1 173 ? -2.066 -4.601 -22.404 1.00 96.38 173 GLN A C 1
ATOM 1329 O O . GLN A 1 173 ? -3.181 -4.536 -21.899 1.00 96.38 173 GLN A O 1
ATOM 1334 N N . SER A 1 174 ? -1.202 -3.591 -22.431 1.00 96.94 174 SER A N 1
ATOM 1335 C CA . SER A 1 174 ? -1.523 -2.215 -22.046 1.00 96.94 174 SER A CA 1
ATOM 1336 C C . SER A 1 174 ? -2.370 -1.498 -23.117 1.00 96.94 174 SER A C 1
ATOM 1338 O O . SER A 1 174 ? -2.458 -2.004 -24.244 1.00 96.94 174 SER A O 1
ATOM 1340 N N . PRO A 1 175 ? -2.975 -0.327 -22.820 1.00 96.31 175 PRO A N 1
ATOM 1341 C CA . PRO A 1 175 ? -3.679 0.486 -23.821 1.00 96.31 175 PRO A CA 1
ATOM 1342 C C . PRO A 1 175 ? -2.807 0.888 -25.025 1.00 96.31 175 PRO A C 1
ATOM 1344 O O . PRO A 1 175 ? -3.247 0.804 -26.175 1.00 96.31 175 PRO A O 1
ATOM 1347 N N . GLY A 1 176 ? -1.548 1.258 -24.773 1.00 94.94 176 GLY A N 1
ATOM 1348 C CA . GLY A 1 176 ? -0.558 1.625 -25.780 1.00 94.94 176 GLY A CA 1
ATOM 1349 C C . GLY A 1 176 ? -0.566 3.101 -26.166 1.00 94.94 176 GLY A C 1
ATOM 1350 O O . GLY A 1 176 ? -1.582 3.655 -26.576 1.00 94.94 176 GLY A O 1
ATOM 1351 N N . HIS A 1 177 ? 0.612 3.729 -26.155 1.00 92.44 177 HIS A N 1
ATOM 1352 C CA . HIS A 1 177 ? 0.792 5.065 -26.730 1.00 92.44 177 HIS A CA 1
ATOM 1353 C C . HIS A 1 177 ? 0.707 5.039 -28.263 1.00 92.44 177 HIS A C 1
ATOM 1355 O O . HIS A 1 177 ? 0.955 4.021 -28.916 1.00 92.44 177 HIS A O 1
ATOM 1361 N N . THR A 1 178 ? 0.424 6.197 -28.866 1.00 90.62 178 THR A N 1
ATOM 1362 C CA . THR A 1 178 ? 0.580 6.364 -30.316 1.00 90.62 178 THR A CA 1
ATOM 1363 C C . THR A 1 178 ? 2.066 6.400 -30.674 1.00 90.62 178 THR A C 1
ATOM 1365 O O . THR A 1 178 ? 2.819 7.231 -30.176 1.00 90.62 178 THR A O 1
ATOM 1368 N N . ASN A 1 179 ? 2.494 5.497 -31.554 1.00 90.62 179 ASN A N 1
ATOM 1369 C CA . ASN A 1 179 ? 3.848 5.444 -32.088 1.00 90.62 179 ASN A CA 1
ATOM 1370 C C . ASN A 1 179 ? 3.950 6.318 -33.346 1.00 90.62 179 ASN A C 1
ATOM 1372 O O . ASN A 1 179 ? 3.451 5.949 -34.414 1.00 90.62 179 ASN A O 1
ATOM 1376 N N . ASN A 1 180 ? 4.654 7.443 -33.237 1.00 87.81 180 ASN A N 1
ATOM 1377 C CA . ASN A 1 180 ? 4.764 8.463 -34.280 1.00 87.81 180 ASN A CA 1
ATOM 1378 C C . ASN A 1 180 ? 5.544 7.999 -35.528 1.00 87.81 180 ASN A C 1
ATOM 1380 O O . ASN A 1 180 ? 5.359 8.547 -36.614 1.00 87.81 180 ASN A O 1
ATOM 1384 N N . VAL A 1 181 ? 6.378 6.955 -35.419 1.00 87.75 181 VAL A N 1
ATOM 1385 C CA . VAL A 1 181 ? 7.085 6.361 -36.573 1.00 87.75 181 VAL A CA 1
ATOM 1386 C C . VAL A 1 181 ? 6.103 5.613 -37.476 1.00 87.75 181 VAL A C 1
ATOM 1388 O O . VAL A 1 181 ? 6.242 5.612 -38.701 1.00 87.75 181 VAL A O 1
ATOM 1391 N N . THR A 1 182 ? 5.129 4.930 -36.868 1.00 90.06 182 THR A N 1
ATOM 1392 C CA . THR A 1 182 ? 4.201 4.034 -37.577 1.00 90.06 182 THR A CA 1
ATOM 1393 C C . THR A 1 182 ? 2.793 4.600 -37.747 1.00 90.06 182 THR A C 1
ATOM 1395 O O . THR A 1 182 ? 2.039 4.052 -38.556 1.00 90.06 182 THR A O 1
ATOM 1398 N N . ASP A 1 183 ? 2.465 5.680 -37.028 1.00 89.19 183 ASP A N 1
ATOM 1399 C CA . ASP A 1 183 ? 1.143 6.318 -36.959 1.00 89.19 183 ASP A CA 1
ATOM 1400 C C . ASP A 1 183 ? 0.047 5.342 -36.482 1.00 89.19 183 ASP A C 1
ATOM 1402 O O . ASP A 1 183 ? -0.997 5.163 -37.117 1.00 89.19 183 ASP A O 1
ATOM 1406 N N . ARG A 1 184 ? 0.338 4.596 -35.404 1.00 93.56 184 ARG A N 1
ATOM 1407 C CA . ARG A 1 184 ? -0.548 3.571 -34.816 1.00 93.56 184 ARG A CA 1
ATOM 1408 C C . ARG A 1 184 ? -0.406 3.505 -33.301 1.00 93.56 184 ARG A C 1
ATOM 1410 O O . ARG A 1 184 ? 0.685 3.730 -32.789 1.00 93.56 184 ARG A O 1
ATOM 1417 N N . LEU A 1 185 ? -1.482 3.108 -32.619 1.00 93.88 185 LEU A N 1
ATOM 1418 C CA . LEU A 1 185 ? -1.407 2.660 -31.226 1.00 93.88 185 LEU A CA 1
ATOM 1419 C C . LEU A 1 185 ? -0.484 1.442 -31.118 1.00 93.88 185 LEU A C 1
ATOM 1421 O O . LEU A 1 185 ? -0.531 0.542 -31.965 1.00 93.88 185 LEU A O 1
ATOM 1425 N N . ASP A 1 186 ? 0.344 1.433 -30.081 1.00 95.56 186 ASP A N 1
ATOM 1426 C CA . ASP A 1 186 ? 1.391 0.440 -29.853 1.00 95.56 186 ASP A CA 1
ATOM 1427 C C . ASP A 1 186 ? 1.241 -0.213 -28.463 1.00 95.56 186 ASP A C 1
ATOM 1429 O O . ASP A 1 186 ? 2.076 0.009 -27.583 1.00 95.56 186 ASP A O 1
ATOM 1433 N N . PRO A 1 187 ? 0.162 -0.998 -28.242 1.00 96.94 187 PRO A N 1
ATOM 1434 C CA . PRO A 1 187 ? -0.090 -1.682 -26.976 1.00 96.94 187 PRO A CA 1
ATOM 1435 C C . PRO A 1 187 ? 1.009 -2.700 -26.676 1.00 96.94 187 PRO A C 1
ATOM 1437 O O . PRO A 1 187 ? 1.284 -3.615 -27.468 1.00 96.94 187 PRO A O 1
ATOM 1440 N N . LYS A 1 188 ? 1.621 -2.572 -25.502 1.00 96.94 188 LYS A N 1
ATOM 1441 C CA . LYS A 1 188 ? 2.741 -3.405 -25.066 1.00 96.94 188 LYS A CA 1
ATOM 1442 C C . LYS A 1 188 ? 2.246 -4.665 -24.372 1.00 96.94 188 LYS A C 1
ATOM 1444 O O . LYS A 1 188 ? 1.138 -4.725 -23.863 1.00 96.94 188 LYS A O 1
ATOM 1449 N N . GLY A 1 189 ? 3.036 -5.737 -24.438 1.00 96.75 189 GLY A N 1
ATOM 1450 C CA . GLY A 1 189 ? 2.701 -6.990 -23.757 1.00 96.75 189 GLY A CA 1
ATOM 1451 C C . GLY A 1 189 ? 2.948 -6.891 -22.253 1.00 96.75 189 GLY A C 1
ATOM 1452 O O . GLY A 1 189 ? 4.000 -6.403 -21.854 1.00 96.75 189 GLY A O 1
ATOM 1453 N N . MET A 1 190 ? 2.013 -7.407 -21.457 1.00 96.12 190 MET A N 1
ATOM 1454 C CA . MET A 1 190 ? 2.173 -7.608 -20.014 1.00 96.12 190 MET A CA 1
ATOM 1455 C C . MET A 1 190 ? 2.891 -8.934 -19.761 1.00 96.12 190 MET A C 1
ATOM 1457 O O . MET A 1 190 ? 2.428 -9.967 -20.258 1.00 96.12 190 MET A O 1
ATOM 1461 N N . TYR A 1 191 ? 3.994 -8.920 -19.008 1.00 97.94 191 TYR A N 1
ATOM 1462 C CA . TYR A 1 191 ? 4.816 -10.110 -18.762 1.00 97.94 191 TYR A CA 1
ATOM 1463 C C . TYR A 1 191 ? 4.857 -10.483 -17.282 1.00 97.94 191 TYR A C 1
ATOM 1465 O O . TYR A 1 191 ? 5.169 -9.649 -16.434 1.00 97.94 191 TYR A O 1
ATOM 1473 N N . VAL A 1 192 ? 4.612 -11.763 -17.008 1.00 98.31 192 VAL A N 1
ATOM 1474 C CA . VAL A 1 192 ? 4.817 -12.410 -15.710 1.00 98.31 192 VAL A CA 1
ATOM 1475 C C . VAL A 1 192 ? 5.810 -13.552 -15.904 1.00 98.31 192 VAL A C 1
ATOM 1477 O O . VAL A 1 192 ? 5.685 -14.336 -16.846 1.00 98.31 192 VAL A O 1
ATOM 1480 N N . VAL A 1 193 ? 6.825 -13.634 -15.049 1.00 98.69 193 VAL A N 1
ATOM 1481 C CA . VAL A 1 193 ? 7.901 -14.625 -15.153 1.00 98.69 193 VAL A CA 1
ATOM 1482 C C . VAL A 1 193 ? 7.933 -15.478 -13.896 1.00 98.69 193 VAL A C 1
ATOM 1484 O O . VAL A 1 193 ? 8.049 -14.953 -12.793 1.00 98.69 193 VAL A O 1
ATOM 1487 N N . GLU A 1 194 ? 7.864 -16.793 -14.073 1.00 98.62 194 GLU A N 1
ATOM 1488 C CA . GLU A 1 194 ? 8.011 -17.786 -13.010 1.00 98.62 194 GLU A CA 1
ATOM 1489 C C . GLU A 1 194 ? 9.473 -18.255 -12.950 1.00 98.62 194 GLU A C 1
ATOM 1491 O O . GLU A 1 194 ? 9.998 -18.779 -13.938 1.00 98.62 194 GLU A O 1
ATOM 1496 N N . LEU A 1 195 ? 10.113 -18.105 -11.789 1.00 98.56 195 LEU A N 1
ATOM 1497 C CA . LEU A 1 195 ? 11.456 -18.599 -11.483 1.00 98.56 195 LEU A CA 1
ATOM 1498 C C . LEU A 1 195 ? 11.378 -19.674 -10.393 1.00 98.56 195 LEU A C 1
ATOM 1500 O O . LEU A 1 195 ? 11.024 -19.398 -9.248 1.00 98.56 195 LEU A O 1
ATOM 1504 N N . THR A 1 196 ? 11.728 -20.910 -10.739 1.00 98.06 196 THR A N 1
ATOM 1505 C CA . THR A 1 196 ? 11.752 -22.052 -9.809 1.00 98.06 196 THR A CA 1
ATOM 1506 C C . THR A 1 196 ? 12.542 -23.214 -10.402 1.00 98.06 196 THR A C 1
ATOM 1508 O O . THR A 1 196 ? 12.853 -23.205 -11.585 1.00 98.06 196 THR A O 1
ATOM 1511 N N . ASN A 1 197 ? 12.827 -24.265 -9.639 1.00 96.81 197 ASN A N 1
ATOM 1512 C CA . ASN A 1 197 ? 13.354 -25.505 -10.203 1.00 96.81 197 ASN A CA 1
ATOM 1513 C C . ASN A 1 197 ? 12.192 -26.351 -10.745 1.00 96.81 197 ASN A C 1
ATOM 1515 O O . ASN A 1 197 ? 11.560 -27.084 -9.989 1.00 96.81 197 ASN A O 1
ATOM 1519 N N . PHE A 1 198 ? 11.873 -26.261 -12.040 1.00 95.69 198 PHE A N 1
ATOM 1520 C CA . PHE A 1 198 ? 10.736 -26.998 -12.624 1.00 95.69 198 PHE A CA 1
ATOM 1521 C C . PHE A 1 198 ? 10.952 -28.516 -12.704 1.00 95.69 198 PHE A C 1
ATOM 1523 O O . PHE A 1 198 ? 10.013 -29.260 -12.984 1.00 95.69 198 PHE A O 1
ATOM 1530 N N . ASP A 1 199 ? 12.184 -28.969 -12.487 1.00 91.69 199 ASP A N 1
ATOM 1531 C CA . ASP A 1 199 ? 12.592 -30.369 -12.454 1.00 91.69 199 ASP A CA 1
ATOM 1532 C C . ASP A 1 199 ? 12.819 -30.913 -11.029 1.00 91.69 199 ASP A C 1
ATOM 1534 O O . ASP A 1 199 ? 13.319 -32.032 -10.875 1.00 91.69 199 ASP A O 1
ATOM 1538 N N . SER A 1 200 ? 12.455 -30.146 -9.992 1.00 88.69 200 SER A N 1
ATOM 1539 C CA . SER A 1 200 ? 12.561 -30.570 -8.592 1.00 88.69 200 SER A CA 1
ATOM 1540 C C . SER A 1 200 ? 11.625 -31.732 -8.250 1.00 88.69 200 SER A C 1
ATOM 1542 O O . SER A 1 200 ? 10.695 -32.057 -8.984 1.00 88.69 200 SER A O 1
ATOM 1544 N N . THR A 1 201 ? 11.848 -32.359 -7.092 1.00 84.06 201 THR A N 1
ATOM 1545 C CA . THR A 1 201 ? 10.948 -33.405 -6.575 1.00 84.06 201 THR A CA 1
ATOM 1546 C C . THR A 1 201 ? 9.612 -32.867 -6.080 1.00 84.06 201 THR A C 1
ATOM 1548 O O . THR A 1 201 ? 8.657 -33.636 -6.016 1.00 84.06 201 THR A O 1
ATOM 1551 N N . THR A 1 202 ? 9.570 -31.594 -5.691 1.00 87.25 202 THR A N 1
ATOM 1552 C CA . THR A 1 202 ? 8.349 -30.884 -5.311 1.00 87.25 202 THR A CA 1
ATOM 1553 C C . THR A 1 202 ? 7.650 -30.392 -6.572 1.00 87.25 202 THR A C 1
ATOM 1555 O O . THR A 1 202 ? 8.283 -29.724 -7.397 1.00 87.25 202 THR A O 1
ATOM 1558 N N . ASP A 1 203 ? 6.373 -30.734 -6.734 1.00 90.75 203 ASP A N 1
ATOM 1559 C CA . ASP A 1 203 ? 5.579 -30.305 -7.883 1.00 90.75 203 ASP A CA 1
ATOM 1560 C C . ASP A 1 203 ? 5.298 -28.797 -7.805 1.00 90.75 203 ASP A C 1
ATOM 1562 O O . ASP A 1 203 ? 5.145 -28.236 -6.725 1.00 90.75 203 ASP A O 1
ATOM 1566 N N . PHE A 1 204 ? 5.217 -28.127 -8.960 1.00 93.12 204 PHE A N 1
ATOM 1567 C CA . PHE A 1 204 ? 4.999 -26.674 -9.045 1.00 93.12 204 PHE A CA 1
ATOM 1568 C C . PHE A 1 204 ? 3.774 -26.195 -8.252 1.00 93.12 204 PHE A C 1
ATOM 1570 O O . PHE A 1 204 ? 3.824 -25.146 -7.612 1.00 93.12 204 PHE A O 1
ATOM 1577 N N . GLU A 1 205 ? 2.685 -26.964 -8.288 1.00 91.75 205 GLU A N 1
ATOM 1578 C CA . GLU A 1 205 ? 1.448 -26.622 -7.581 1.00 91.75 205 GLU A CA 1
ATOM 1579 C C . GLU A 1 205 ? 1.654 -26.612 -6.065 1.00 91.75 205 GLU A C 1
ATOM 1581 O O . GLU A 1 205 ? 1.186 -25.692 -5.404 1.00 91.75 205 GLU A O 1
ATOM 1586 N N . ASP A 1 206 ? 2.452 -27.543 -5.536 1.00 90.56 206 ASP A N 1
ATOM 1587 C CA . ASP A 1 206 ? 2.695 -27.700 -4.097 1.00 90.56 206 ASP A CA 1
ATOM 1588 C C . ASP A 1 206 ? 3.737 -26.714 -3.544 1.00 90.56 206 ASP A C 1
ATOM 1590 O O . ASP A 1 206 ? 3.907 -26.609 -2.330 1.00 90.56 206 ASP A O 1
ATOM 1594 N N . LYS A 1 207 ? 4.470 -26.011 -4.415 1.00 93.44 207 LYS A N 1
ATOM 1595 C CA . LYS A 1 207 ? 5.434 -24.991 -3.991 1.00 93.44 207 LYS A CA 1
ATOM 1596 C C . LYS A 1 207 ? 4.735 -23.734 -3.502 1.00 93.44 207 LYS A C 1
ATOM 1598 O O . LYS A 1 207 ? 3.749 -23.289 -4.100 1.00 93.44 207 LYS A O 1
ATOM 1603 N N . GLU A 1 208 ? 5.349 -23.116 -2.504 1.00 93.81 208 GLU A N 1
ATOM 1604 C CA . GLU A 1 208 ? 5.016 -21.766 -2.069 1.00 93.81 208 GLU A CA 1
ATOM 1605 C C . GLU A 1 208 ? 5.275 -20.775 -3.209 1.00 93.81 208 GLU A C 1
ATOM 1607 O O . GLU A 1 208 ? 6.265 -20.907 -3.934 1.00 93.81 208 GLU A O 1
ATOM 1612 N N . LYS A 1 209 ? 4.409 -19.778 -3.398 1.00 94.94 209 LYS A N 1
ATOM 1613 C CA . LYS A 1 209 ? 4.614 -18.731 -4.404 1.00 94.94 209 LYS A CA 1
ATOM 1614 C C . LYS A 1 209 ? 4.686 -17.359 -3.762 1.00 94.94 209 LYS A C 1
ATOM 1616 O O . LYS A 1 209 ? 3.879 -17.000 -2.906 1.00 94.94 209 LYS A O 1
ATOM 1621 N N . VAL A 1 210 ? 5.659 -16.592 -4.240 1.00 97.00 210 VAL A N 1
ATOM 1622 C CA . VAL A 1 210 ? 5.902 -15.212 -3.830 1.00 97.00 210 VAL A CA 1
ATOM 1623 C C . VAL A 1 210 ? 5.900 -14.338 -5.069 1.00 97.00 210 VAL A C 1
ATOM 1625 O O . VAL A 1 210 ? 6.609 -14.647 -6.030 1.00 97.00 210 VAL A O 1
ATOM 1628 N N . PHE A 1 211 ? 5.128 -13.257 -5.054 1.00 97.88 211 PHE A N 1
ATOM 1629 C CA . PHE A 1 211 ? 4.998 -12.364 -6.200 1.00 97.88 211 PHE A CA 1
ATOM 1630 C C . PHE A 1 211 ? 5.578 -10.974 -5.938 1.00 97.88 211 PHE A C 1
ATOM 1632 O O . PHE A 1 211 ? 5.321 -10.355 -4.912 1.00 97.88 211 PHE A O 1
ATOM 1639 N N . PHE A 1 212 ? 6.355 -10.480 -6.897 1.00 98.25 212 PHE A N 1
ATOM 1640 C CA . PHE A 1 212 ? 6.905 -9.135 -6.902 1.00 98.25 212 PHE A CA 1
ATOM 1641 C C . PHE A 1 212 ? 6.409 -8.386 -8.138 1.00 98.25 212 PHE A C 1
ATOM 1643 O O . PHE A 1 212 ? 6.746 -8.757 -9.270 1.00 98.25 212 PHE A O 1
ATOM 1650 N N . SER A 1 213 ? 5.640 -7.320 -7.928 1.00 96.81 213 SER A N 1
ATOM 1651 C CA . SER A 1 213 ? 5.338 -6.353 -8.982 1.00 96.81 213 SER A CA 1
ATOM 1652 C C . SER A 1 213 ? 6.517 -5.408 -9.168 1.00 96.81 213 SER A C 1
ATOM 1654 O O . SER A 1 213 ? 7.180 -4.990 -8.220 1.00 96.81 213 SER A O 1
ATOM 1656 N N . CYS A 1 214 ? 6.833 -5.138 -10.427 1.00 95.69 214 CYS A N 1
ATOM 1657 C CA . CYS A 1 214 ? 7.959 -4.330 -10.839 1.00 95.69 214 CYS A CA 1
ATOM 1658 C C . CYS A 1 214 ? 7.506 -3.304 -11.875 1.00 95.69 214 CYS A C 1
ATOM 1660 O O . CYS A 1 214 ? 6.990 -3.668 -12.936 1.00 95.69 214 CYS A O 1
ATOM 1662 N N . SER A 1 215 ? 7.821 -2.032 -11.611 1.00 91.50 215 SER A N 1
ATOM 1663 C CA . SER A 1 215 ? 7.469 -0.905 -12.481 1.00 91.50 215 SER A CA 1
ATOM 1664 C C . SER A 1 215 ? 5.966 -0.825 -12.712 1.00 91.50 215 SER A C 1
ATOM 1666 O O . SER A 1 215 ? 5.515 -0.772 -13.855 1.00 91.50 215 SER A O 1
ATOM 1668 N N . LEU A 1 216 ? 5.205 -0.801 -11.613 1.00 93.81 216 LEU A N 1
ATOM 1669 C CA . LEU A 1 216 ? 3.819 -0.352 -11.658 1.00 93.81 216 LEU A CA 1
ATOM 1670 C C . LEU A 1 216 ? 3.770 1.092 -12.145 1.00 93.81 216 LEU A C 1
ATOM 1672 O O . LEU A 1 216 ? 2.946 1.415 -12.994 1.00 93.81 216 LEU A O 1
ATOM 1676 N N . HIS A 1 217 ? 4.723 1.922 -11.720 1.00 92.62 217 HIS A N 1
ATOM 1677 C CA . HIS A 1 217 ? 5.022 3.178 -12.389 1.00 92.62 217 HIS A CA 1
ATOM 1678 C C . HIS A 1 217 ? 6.238 3.058 -13.311 1.00 92.62 217 HIS A C 1
ATOM 1680 O O . HIS A 1 217 ? 7.259 2.447 -12.982 1.00 92.62 217 HIS A O 1
ATOM 1686 N N . GLY A 1 218 ? 6.153 3.651 -14.500 1.00 90.31 218 GLY A N 1
ATOM 1687 C CA . GLY A 1 218 ? 7.208 3.557 -15.511 1.00 90.31 218 GLY A CA 1
ATOM 1688 C C . GLY A 1 218 ? 8.486 4.321 -15.155 1.00 90.31 218 GLY A C 1
ATOM 1689 O O . GLY A 1 218 ? 9.577 3.942 -15.582 1.00 90.31 218 GLY A O 1
ATOM 1690 N N . LEU A 1 219 ? 8.371 5.385 -14.363 1.00 84.62 219 LEU A N 1
ATOM 1691 C CA . LEU A 1 219 ? 9.493 6.220 -13.907 1.00 84.62 219 LEU A CA 1
ATOM 1692 C C . LEU A 1 219 ? 10.215 5.692 -12.657 1.00 84.62 219 LEU A C 1
ATOM 1694 O O . LEU A 1 219 ? 11.225 6.266 -12.254 1.00 84.62 219 LEU A O 1
ATOM 1698 N N . GLU A 1 220 ? 9.721 4.594 -12.090 1.00 88.94 220 GLU A N 1
ATOM 1699 C CA . GLU A 1 220 ? 10.199 3.956 -10.863 1.00 88.94 220 GLU A CA 1
ATOM 1700 C C . GLU A 1 220 ? 10.869 2.628 -11.237 1.00 88.94 220 GLU A C 1
ATOM 1702 O O . GLU A 1 220 ? 10.267 1.558 -11.346 1.00 88.94 220 GLU A O 1
ATOM 1707 N N . MET A 1 221 ? 12.142 2.720 -11.597 1.00 88.94 221 MET A N 1
ATOM 1708 C CA . MET A 1 221 ? 12.838 1.681 -12.352 1.00 88.94 221 MET A CA 1
ATOM 1709 C C . MET A 1 221 ? 13.558 0.677 -11.458 1.00 88.94 221 MET A C 1
ATOM 1711 O O . MET A 1 221 ? 13.888 -0.410 -11.929 1.00 88.94 221 MET A O 1
ATOM 1715 N N . ALA A 1 222 ? 13.829 1.005 -10.193 1.00 91.19 222 ALA A N 1
ATOM 1716 C CA . ALA A 1 222 ? 14.595 0.132 -9.304 1.00 91.19 222 ALA A CA 1
ATOM 1717 C C . ALA A 1 222 ? 13.995 -1.286 -9.256 1.00 91.19 222 ALA A C 1
ATOM 1719 O O . ALA A 1 222 ? 14.737 -2.269 -9.350 1.00 91.19 222 ALA A O 1
ATOM 1720 N N . GLY A 1 223 ? 12.660 -1.400 -9.213 1.00 95.06 223 GLY A N 1
ATOM 1721 C CA . GLY A 1 223 ? 11.934 -2.673 -9.249 1.00 95.06 223 GLY A CA 1
ATOM 1722 C C . GLY A 1 223 ? 12.222 -3.500 -10.508 1.00 95.06 223 GLY A C 1
ATOM 1723 O O . GLY A 1 223 ? 12.818 -4.575 -10.417 1.00 95.06 223 GLY A O 1
ATOM 1724 N N . ARG A 1 224 ? 11.867 -2.997 -11.705 1.00 94.25 224 ARG A N 1
ATOM 1725 C CA . ARG A 1 224 ? 12.030 -3.749 -12.980 1.00 94.25 224 ARG A CA 1
ATOM 1726 C C . ARG A 1 224 ? 13.469 -4.124 -13.280 1.00 94.25 224 ARG A C 1
ATOM 1728 O O . ARG A 1 224 ? 13.748 -5.188 -13.830 1.00 94.25 224 ARG A O 1
ATOM 1735 N N . GLU A 1 225 ? 14.383 -3.250 -12.907 1.00 95.50 225 GLU A N 1
ATOM 1736 C CA . GLU A 1 225 ? 15.799 -3.432 -13.141 1.00 95.50 225 GLU A CA 1
ATOM 1737 C C . GLU A 1 225 ? 16.382 -4.526 -12.250 1.00 95.50 225 GLU A C 1
ATOM 1739 O O . GLU A 1 225 ? 17.173 -5.357 -12.712 1.00 95.50 225 GLU A O 1
ATOM 1744 N N . THR A 1 226 ? 15.968 -4.547 -10.983 1.00 96.94 226 THR A N 1
ATOM 1745 C CA . THR A 1 226 ? 16.347 -5.591 -10.033 1.00 96.94 226 THR A CA 1
ATOM 1746 C C . THR A 1 226 ? 15.718 -6.921 -10.422 1.00 96.94 226 THR A C 1
ATOM 1748 O O . THR A 1 226 ? 16.436 -7.915 -10.532 1.00 96.94 226 THR A O 1
ATOM 1751 N N . GLY A 1 227 ? 14.408 -6.938 -10.694 1.00 97.50 227 GLY A N 1
ATOM 1752 C CA . GLY A 1 227 ? 13.667 -8.141 -11.070 1.00 97.50 227 GLY A CA 1
ATOM 1753 C C . GLY A 1 227 ? 14.291 -8.849 -12.273 1.00 97.50 227 GLY A C 1
ATOM 1754 O O . GLY A 1 227 ? 14.615 -10.032 -12.193 1.00 97.50 227 GLY A O 1
ATOM 1755 N N . ALA A 1 228 ? 14.575 -8.118 -13.357 1.00 98.12 228 ALA A N 1
ATOM 1756 C CA . ALA A 1 228 ? 15.209 -8.681 -14.551 1.00 98.12 228 ALA A CA 1
ATOM 1757 C C . ALA A 1 228 ? 16.605 -9.282 -14.274 1.00 98.12 228 ALA A C 1
ATOM 1759 O O . ALA A 1 228 ? 16.926 -10.366 -14.768 1.00 98.12 228 ALA A O 1
ATOM 1760 N N . ARG A 1 229 ? 17.429 -8.618 -13.450 1.00 97.94 229 ARG A N 1
ATOM 1761 C CA . ARG A 1 229 ? 18.775 -9.106 -13.090 1.00 97.94 229 ARG A CA 1
ATOM 1762 C C . ARG A 1 229 ? 18.725 -10.329 -12.182 1.00 97.94 229 ARG A C 1
ATOM 1764 O O . ARG A 1 229 ? 19.479 -11.273 -12.411 1.00 97.94 229 ARG A O 1
ATOM 1771 N N . VAL A 1 230 ? 17.825 -10.340 -11.197 1.00 97.25 230 VAL A N 1
ATOM 1772 C CA . VAL A 1 230 ? 17.605 -11.496 -10.314 1.00 97.25 230 VAL A CA 1
ATOM 1773 C C . VAL A 1 230 ? 17.158 -12.710 -11.129 1.00 97.25 230 VAL A C 1
ATOM 1775 O O . VAL A 1 230 ? 17.721 -13.788 -10.939 1.00 97.25 230 VAL A O 1
ATOM 1778 N N . LEU A 1 231 ? 16.232 -12.540 -12.085 1.00 98.25 231 LEU A N 1
ATOM 1779 C CA . LEU A 1 231 ? 15.794 -13.616 -12.983 1.00 98.25 231 LEU A CA 1
ATOM 1780 C C . LEU A 1 231 ? 16.973 -14.255 -13.733 1.00 98.25 231 LEU A C 1
ATOM 1782 O O . LEU A 1 231 ? 17.149 -15.472 -13.674 1.00 98.25 231 LEU A O 1
ATOM 1786 N N . GLU A 1 232 ? 17.808 -13.456 -14.411 1.00 98.06 232 GLU A N 1
ATOM 1787 C CA . GLU A 1 232 ? 18.958 -13.991 -15.154 1.00 98.06 232 GLU A CA 1
ATOM 1788 C C . GLU A 1 232 ? 19.972 -14.675 -14.230 1.00 98.06 232 GLU A C 1
ATOM 1790 O O . GLU A 1 232 ? 20.439 -15.786 -14.504 1.00 98.06 232 GLU A O 1
ATOM 1795 N N . ASN A 1 233 ? 20.362 -13.991 -13.159 1.00 97.00 233 ASN A N 1
ATOM 1796 C CA . ASN A 1 233 ? 21.430 -14.450 -12.288 1.00 97.00 233 ASN A CA 1
ATOM 1797 C C . ASN A 1 233 ? 21.045 -15.721 -11.528 1.00 97.00 233 ASN A C 1
ATOM 1799 O O . ASN A 1 233 ? 21.871 -16.630 -11.430 1.00 97.00 233 ASN A O 1
ATOM 1803 N N . ALA A 1 234 ? 19.811 -15.809 -11.027 1.00 96.44 234 ALA A N 1
ATOM 1804 C CA . ALA A 1 234 ? 19.336 -16.983 -10.307 1.00 96.44 234 ALA A CA 1
ATOM 1805 C C . ALA A 1 234 ? 19.173 -18.176 -11.257 1.00 96.44 234 ALA A C 1
ATOM 1807 O O . ALA A 1 234 ? 19.625 -19.274 -10.937 1.00 96.44 234 ALA A O 1
ATOM 1808 N N . ALA A 1 235 ? 18.643 -17.957 -12.468 1.00 96.94 235 ALA A N 1
ATOM 1809 C CA . ALA A 1 235 ? 18.569 -18.999 -13.495 1.00 96.94 235 ALA A CA 1
ATOM 1810 C C . ALA A 1 235 ? 19.963 -19.533 -13.886 1.00 96.94 235 ALA A C 1
ATOM 1812 O O . ALA A 1 235 ? 20.132 -20.725 -14.142 1.00 96.94 235 ALA A O 1
ATOM 1813 N N . ARG A 1 236 ? 20.989 -18.670 -13.868 1.00 95.50 236 ARG A N 1
ATOM 1814 C CA . ARG A 1 236 ? 22.393 -19.040 -14.117 1.00 95.50 236 ARG A CA 1
ATOM 1815 C C . ARG A 1 236 ? 23.090 -19.692 -12.912 1.00 95.50 236 ARG A C 1
ATOM 1817 O O . ARG A 1 236 ? 24.179 -20.245 -13.085 1.00 95.50 236 ARG A O 1
ATOM 1824 N N . GLY A 1 237 ? 22.518 -19.629 -11.709 1.00 94.06 237 GLY A N 1
ATOM 1825 C CA . GLY A 1 237 ? 23.187 -20.069 -10.480 1.00 94.06 237 GLY A CA 1
ATOM 1826 C C . GLY A 1 237 ? 24.335 -19.151 -10.055 1.00 94.06 237 GLY A C 1
ATOM 1827 O O . GLY A 1 237 ? 25.393 -19.630 -9.639 1.00 94.06 237 GLY A O 1
ATOM 1828 N N . SER A 1 238 ? 24.185 -17.845 -10.272 1.00 93.00 238 SER A N 1
ATOM 1829 C CA . SER A 1 238 ? 25.236 -16.851 -10.066 1.00 93.00 238 SER A CA 1
ATOM 1830 C C . SER A 1 238 ? 24.748 -15.590 -9.352 1.00 93.00 238 SER A C 1
ATOM 1832 O O . SER A 1 238 ? 25.312 -14.521 -9.595 1.00 93.00 238 SER A O 1
ATOM 1834 N N . GLU A 1 239 ? 23.690 -15.663 -8.546 1.00 91.75 239 GLU A N 1
ATOM 1835 C CA . GLU A 1 239 ? 23.225 -14.492 -7.805 1.00 91.75 239 GLU A CA 1
ATOM 1836 C C . GLU A 1 239 ? 24.350 -13.937 -6.910 1.00 91.75 239 GLU A C 1
ATOM 1838 O O . GLU A 1 239 ? 24.999 -14.712 -6.192 1.00 91.75 239 GLU A O 1
ATOM 1843 N N . PRO A 1 240 ? 24.617 -12.612 -6.924 1.00 88.00 240 PRO A N 1
ATOM 1844 C CA . PRO A 1 240 ? 25.670 -12.003 -6.109 1.00 88.00 240 PRO A CA 1
ATOM 1845 C C . PRO A 1 240 ? 25.480 -12.253 -4.609 1.00 88.00 240 PRO A C 1
ATOM 1847 O O . PRO A 1 240 ? 24.376 -12.526 -4.144 1.00 88.00 240 PRO A O 1
ATOM 1850 N N . ASP A 1 241 ? 26.534 -12.202 -3.802 1.00 83.62 241 ASP A N 1
ATOM 1851 C CA . ASP A 1 241 ? 26.358 -12.171 -2.341 1.00 83.62 241 ASP A CA 1
ATOM 1852 C C . ASP A 1 241 ? 25.715 -10.836 -1.934 1.00 83.62 241 ASP A C 1
ATOM 1854 O O . ASP A 1 241 ? 26.025 -9.803 -2.524 1.00 83.62 241 ASP A O 1
ATOM 1858 N N . VAL A 1 242 ? 24.803 -10.864 -0.959 1.00 78.31 242 VAL A N 1
ATOM 1859 C CA . VAL A 1 242 ? 24.206 -9.659 -0.362 1.00 78.31 242 VAL A CA 1
ATOM 1860 C C . VAL A 1 242 ? 24.662 -9.623 1.098 1.00 78.31 242 VAL A C 1
ATOM 1862 O O . VAL A 1 242 ? 24.362 -10.572 1.825 1.00 78.31 242 VAL A O 1
ATOM 1865 N N . PRO A 1 243 ? 25.419 -8.598 1.534 1.00 72.19 243 PRO A N 1
ATOM 1866 C CA . PRO A 1 243 ? 25.771 -8.447 2.946 1.00 72.19 243 PRO A CA 1
ATOM 1867 C C . PRO A 1 243 ? 24.502 -8.433 3.813 1.00 72.19 243 PRO A C 1
ATOM 1869 O O . PRO A 1 243 ? 23.475 -7.918 3.382 1.00 72.19 243 PRO A O 1
ATOM 1872 N N . GLY A 1 244 ? 24.527 -9.056 4.992 1.00 68.94 244 GLY A N 1
ATOM 1873 C CA . GLY A 1 244 ? 23.327 -9.207 5.830 1.00 68.94 244 GLY A CA 1
ATOM 1874 C C . GLY A 1 244 ? 22.363 -10.319 5.443 1.00 68.94 244 GLY A C 1
ATOM 1875 O O . GLY A 1 244 ? 21.347 -10.499 6.115 1.00 68.94 244 GLY A O 1
ATOM 1876 N N . SER A 1 245 ? 22.658 -11.093 4.394 1.00 73.50 245 SER A N 1
ATOM 1877 C CA . SER A 1 245 ? 21.865 -12.262 4.019 1.00 73.50 245 SER A CA 1
ATOM 1878 C C . SER A 1 245 ? 22.751 -13.452 3.657 1.00 73.50 245 SER A C 1
ATOM 1880 O O . SER A 1 245 ? 23.393 -13.489 2.608 1.00 73.50 245 SER A O 1
ATOM 1882 N N . ASP A 1 246 ? 22.738 -14.475 4.515 1.00 70.44 246 ASP A N 1
ATOM 1883 C CA . ASP A 1 246 ? 23.346 -15.782 4.220 1.00 70.44 246 ASP A CA 1
ATOM 1884 C C . ASP A 1 246 ? 22.497 -16.605 3.227 1.00 70.44 246 ASP A C 1
ATOM 1886 O O . ASP A 1 246 ? 22.939 -17.646 2.730 1.00 70.44 246 ASP A O 1
ATOM 1890 N N . ALA A 1 247 ? 21.264 -16.164 2.950 1.00 70.25 247 ALA A N 1
ATOM 1891 C CA . ALA A 1 247 ? 20.339 -16.846 2.063 1.00 70.25 247 ALA A CA 1
ATOM 1892 C C . ALA A 1 247 ? 20.648 -16.521 0.595 1.00 70.25 247 ALA A C 1
ATOM 1894 O O . ALA A 1 247 ? 20.731 -15.366 0.167 1.00 70.25 247 ALA A O 1
ATOM 1895 N N . LYS A 1 248 ? 20.780 -17.580 -0.200 1.00 83.69 248 LYS A N 1
ATOM 1896 C CA . LYS A 1 248 ? 20.780 -17.511 -1.660 1.00 83.69 248 LYS A CA 1
ATOM 1897 C C . LYS A 1 248 ? 19.397 -17.859 -2.168 1.00 83.69 248 LYS A C 1
ATOM 1899 O O . LYS A 1 248 ? 18.703 -18.655 -1.541 1.00 83.69 248 LYS A O 1
ATOM 1904 N N . LEU A 1 249 ? 19.022 -17.290 -3.308 1.00 90.19 249 LEU A N 1
ATOM 1905 C CA . LEU A 1 249 ? 17.731 -17.598 -3.903 1.00 90.19 249 LEU A CA 1
ATOM 1906 C C . LEU A 1 249 ? 17.729 -19.014 -4.490 1.00 90.19 249 LEU A C 1
ATOM 1908 O O . LEU A 1 249 ? 16.774 -19.759 -4.312 1.00 90.19 249 LEU A O 1
ATOM 1912 N N . GLU A 1 250 ? 18.822 -19.420 -5.134 1.00 93.25 250 GLU A N 1
ATOM 1913 C CA . GLU A 1 250 ? 18.889 -20.669 -5.896 1.00 93.25 250 GLU A CA 1
ATOM 1914 C C . GLU A 1 250 ? 18.636 -21.939 -5.065 1.00 93.25 250 GLU A C 1
ATOM 1916 O O . GLU A 1 250 ? 17.933 -22.821 -5.556 1.00 93.25 250 GLU A O 1
ATOM 1921 N N . PRO A 1 251 ? 19.131 -22.058 -3.814 1.00 91.25 251 PRO A N 1
ATOM 1922 C CA . PRO A 1 251 ? 18.789 -23.180 -2.942 1.00 91.25 251 PRO A CA 1
ATOM 1923 C C . PRO A 1 251 ? 17.319 -23.243 -2.514 1.00 91.25 251 PRO A C 1
ATOM 1925 O O . PRO A 1 251 ? 16.883 -24.309 -2.100 1.00 91.25 251 PRO A O 1
ATOM 1928 N N . LEU A 1 252 ? 16.572 -22.135 -2.580 1.00 92.00 252 LEU A N 1
ATOM 1929 C CA . LEU A 1 252 ? 15.161 -22.083 -2.175 1.00 92.00 252 LEU A CA 1
ATOM 1930 C C . LEU A 1 252 ? 14.213 -22.512 -3.300 1.00 92.00 252 LEU A C 1
ATOM 1932 O O . LEU A 1 252 ? 13.077 -22.887 -3.033 1.00 92.00 252 LEU A O 1
ATOM 1936 N N . LEU A 1 253 ? 14.670 -22.490 -4.556 1.00 94.88 253 LEU A N 1
ATOM 1937 C CA . LEU A 1 253 ? 13.838 -22.747 -5.739 1.00 94.88 253 LEU A CA 1
ATOM 1938 C C . LEU A 1 253 ? 13.278 -24.182 -5.823 1.00 94.88 253 LEU A C 1
ATOM 1940 O O . LEU A 1 253 ? 12.441 -24.458 -6.683 1.00 94.88 253 LEU A O 1
ATOM 1944 N N . ASP A 1 254 ? 13.713 -25.106 -4.964 1.00 93.31 254 ASP A N 1
ATOM 1945 C CA . ASP A 1 254 ? 13.076 -26.423 -4.818 1.00 93.31 254 ASP A CA 1
ATOM 1946 C C . ASP A 1 254 ? 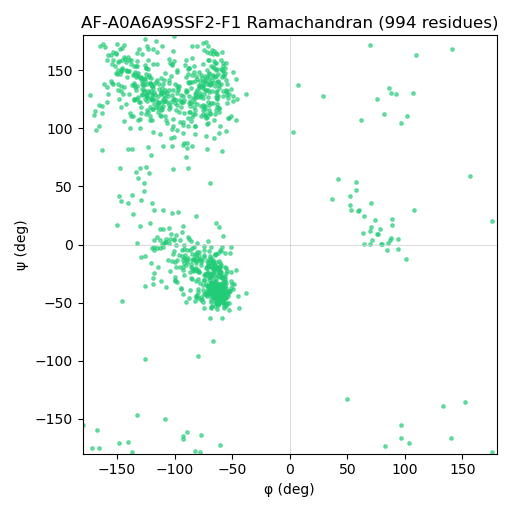11.729 -26.343 -4.076 1.00 93.31 254 ASP A C 1
ATOM 1948 O O . ASP A 1 254 ? 10.854 -27.165 -4.339 1.00 93.31 254 ASP A O 1
ATOM 1952 N N . ASP A 1 255 ? 11.533 -25.320 -3.241 1.00 93.12 255 ASP A N 1
ATOM 1953 C CA . ASP A 1 255 ? 10.361 -25.155 -2.368 1.00 93.12 255 ASP A CA 1
ATOM 1954 C C . ASP A 1 255 ? 9.494 -23.950 -2.736 1.00 93.12 255 ASP A C 1
ATOM 1956 O O . ASP A 1 255 ? 8.320 -23.900 -2.371 1.00 93.12 255 ASP A O 1
ATOM 1960 N N . VAL A 1 256 ? 10.058 -22.998 -3.487 1.00 95.25 256 VAL A N 1
ATOM 1961 C CA . VAL A 1 256 ? 9.393 -21.745 -3.848 1.00 95.25 256 VAL A CA 1
ATOM 1962 C C . VAL A 1 256 ? 9.358 -21.502 -5.355 1.00 95.25 256 VAL A C 1
ATOM 1964 O O . VAL A 1 256 ? 10.243 -21.922 -6.112 1.00 95.25 256 VAL A O 1
ATOM 1967 N N . VAL A 1 257 ? 8.337 -20.771 -5.788 1.00 97.44 257 VAL A N 1
ATOM 1968 C CA . VAL A 1 257 ? 8.264 -20.092 -7.079 1.00 97.44 257 VAL A CA 1
ATOM 1969 C C . VAL A 1 257 ? 8.328 -18.591 -6.827 1.00 97.44 257 VAL A C 1
ATOM 1971 O O . VAL A 1 257 ? 7.436 -18.021 -6.202 1.00 97.44 257 VAL A O 1
ATOM 1974 N N . VAL A 1 258 ? 9.379 -17.946 -7.329 1.00 98.25 258 VAL A N 1
ATOM 1975 C CA . VAL A 1 258 ? 9.455 -16.483 -7.361 1.00 98.25 258 VAL A CA 1
ATOM 1976 C C . VAL A 1 258 ? 8.808 -16.000 -8.648 1.00 98.25 258 VAL A C 1
ATOM 1978 O O . VAL A 1 258 ? 9.223 -16.390 -9.738 1.00 98.25 258 VAL A O 1
ATOM 1981 N N . ILE A 1 259 ? 7.791 -15.159 -8.520 1.00 98.56 259 ILE A N 1
ATOM 1982 C CA . ILE A 1 259 ? 7.025 -14.612 -9.634 1.00 98.56 259 ILE A CA 1
ATOM 1983 C C . ILE A 1 259 ? 7.370 -13.130 -9.759 1.00 98.56 259 ILE A C 1
ATOM 1985 O O . ILE A 1 259 ? 7.214 -12.380 -8.801 1.00 98.56 259 ILE A O 1
ATOM 1989 N N . ILE A 1 260 ? 7.832 -12.702 -10.932 1.00 98.56 260 ILE A N 1
ATOM 1990 C CA . ILE A 1 260 ? 8.142 -11.295 -11.229 1.00 98.56 260 ILE A CA 1
ATOM 1991 C C . ILE A 1 260 ? 7.169 -10.791 -12.296 1.00 98.56 260 ILE A C 1
ATOM 1993 O O . ILE A 1 260 ? 7.115 -11.359 -13.389 1.00 98.56 260 ILE A O 1
ATOM 1997 N N . GLY A 1 261 ? 6.410 -9.736 -11.997 1.00 97.81 261 GLY A N 1
ATOM 1998 C CA . GLY A 1 261 ? 5.484 -9.093 -12.934 1.00 97.81 261 GLY A CA 1
ATOM 1999 C C . GLY A 1 261 ? 5.984 -7.726 -13.384 1.00 97.81 261 GLY A C 1
ATOM 2000 O O . GLY A 1 261 ? 6.363 -6.913 -12.552 1.00 97.81 261 GLY A O 1
ATOM 2001 N N . PHE A 1 262 ? 5.952 -7.455 -14.688 1.00 97.44 262 PHE A N 1
ATOM 2002 C CA . PHE A 1 262 ? 6.262 -6.140 -15.256 1.00 97.44 262 PHE A CA 1
ATOM 2003 C C . PHE A 1 262 ? 4.954 -5.434 -15.627 1.00 97.44 262 PHE A C 1
ATOM 2005 O O . PHE A 1 262 ? 4.347 -5.760 -16.652 1.00 97.44 262 PHE A O 1
ATOM 2012 N N . THR A 1 263 ? 4.500 -4.533 -14.752 1.00 93.88 263 THR A N 1
ATOM 2013 C CA . THR A 1 263 ? 3.076 -4.173 -14.610 1.00 93.88 263 THR A CA 1
ATOM 2014 C C . THR A 1 263 ? 2.650 -2.875 -15.317 1.00 93.88 263 THR A C 1
ATOM 2016 O O . THR A 1 263 ? 1.465 -2.720 -15.586 1.00 93.88 263 THR A O 1
ATOM 2019 N N . ASN A 1 264 ? 3.576 -2.005 -15.740 1.00 95.81 264 ASN A N 1
ATOM 2020 C CA . ASN A 1 264 ? 3.279 -0.859 -16.617 1.00 95.81 264 ASN A CA 1
ATOM 2021 C C . ASN A 1 264 ? 4.330 -0.683 -17.735 1.00 95.81 264 ASN A C 1
ATOM 2023 O O . ASN A 1 264 ? 5.260 0.128 -17.644 1.00 95.81 264 ASN A O 1
ATOM 2027 N N . PRO A 1 265 ? 4.204 -1.440 -18.835 1.00 95.56 265 PRO A N 1
ATOM 2028 C CA . PRO A 1 265 ? 5.125 -1.336 -19.958 1.00 95.56 265 PRO A CA 1
ATOM 2029 C C . PRO A 1 265 ? 4.943 -0.060 -20.798 1.00 95.56 265 PRO A C 1
ATOM 2031 O O . PRO A 1 265 ? 5.881 0.325 -21.496 1.00 95.56 265 PRO A O 1
ATOM 2034 N N . ASP A 1 266 ? 3.784 0.605 -20.736 1.00 95.69 266 ASP A N 1
ATOM 2035 C CA . ASP A 1 266 ? 3.536 1.864 -21.455 1.00 95.69 266 ASP A CA 1
ATOM 2036 C C . ASP A 1 266 ? 4.382 2.997 -20.873 1.00 95.69 266 ASP A C 1
ATOM 2038 O O . ASP A 1 266 ? 5.208 3.570 -21.590 1.00 95.69 266 ASP A O 1
ATOM 2042 N N . GLY A 1 267 ? 4.275 3.232 -19.560 1.00 92.69 267 GLY A N 1
ATOM 2043 C CA . GLY A 1 267 ? 5.059 4.252 -18.863 1.00 92.69 267 GLY A CA 1
ATOM 2044 C C . GLY A 1 267 ? 6.569 4.003 -18.929 1.00 92.69 267 GLY A C 1
ATOM 2045 O O . GLY A 1 267 ? 7.369 4.936 -18.846 1.00 92.69 267 GLY A O 1
ATOM 2046 N N . TRP A 1 268 ? 6.989 2.750 -19.132 1.00 92.62 268 TRP A N 1
ATOM 2047 C CA . TRP A 1 268 ? 8.379 2.399 -19.430 1.00 92.62 268 TRP A CA 1
ATOM 2048 C C . TRP A 1 268 ? 8.765 2.760 -20.870 1.00 92.62 268 TRP A C 1
ATOM 2050 O O . TRP A 1 268 ? 9.759 3.451 -21.105 1.00 92.62 268 TRP A O 1
ATOM 2060 N N . ALA A 1 269 ? 8.014 2.272 -21.858 1.00 93.12 269 ALA A N 1
ATOM 2061 C CA . ALA A 1 269 ? 8.391 2.378 -23.265 1.00 93.12 269 ALA A CA 1
ATOM 2062 C C . ALA A 1 269 ? 8.316 3.814 -23.802 1.00 93.12 269 ALA A C 1
ATOM 2064 O O . ALA A 1 269 ? 9.063 4.149 -24.728 1.00 93.12 269 ALA A O 1
ATOM 2065 N N . VAL A 1 270 ? 7.448 4.649 -23.222 1.00 89.50 270 VAL A N 1
ATOM 2066 C CA . VAL A 1 270 ? 7.169 6.017 -23.678 1.00 89.50 270 VAL A CA 1
ATOM 2067 C C . VAL A 1 270 ? 8.395 6.937 -23.639 1.00 89.50 270 VAL A C 1
ATOM 2069 O O . VAL A 1 270 ? 8.465 7.860 -24.441 1.00 89.50 270 VAL A O 1
ATOM 2072 N N . ARG A 1 271 ? 9.435 6.624 -22.843 1.00 86.44 271 ARG A N 1
ATOM 2073 C CA . ARG A 1 271 ? 10.729 7.339 -22.888 1.00 86.44 271 ARG A CA 1
ATOM 2074 C C . ARG A 1 271 ? 11.347 7.343 -24.288 1.00 86.44 271 ARG A C 1
ATOM 2076 O O . ARG A 1 271 ? 12.160 8.201 -24.588 1.00 86.44 271 ARG A O 1
ATOM 2083 N N . ASN A 1 272 ? 11.034 6.400 -25.171 1.00 87.75 272 ASN A N 1
ATOM 2084 C CA . ASN A 1 272 ? 11.645 6.404 -26.499 1.00 87.75 272 ASN A CA 1
ATOM 2085 C C . ASN A 1 272 ? 11.119 7.575 -27.363 1.00 87.75 272 ASN A C 1
ATOM 2087 O O . ASN A 1 272 ? 9.906 7.749 -27.441 1.00 87.75 272 ASN A O 1
ATOM 2091 N N . PRO A 1 273 ? 11.972 8.290 -28.133 1.00 84.75 273 PRO A N 1
ATOM 2092 C CA . PRO A 1 273 ? 11.575 9.474 -28.926 1.00 84.75 273 PRO A CA 1
ATOM 2093 C C . PRO A 1 273 ? 10.504 9.260 -30.013 1.00 84.75 273 PRO A C 1
ATOM 2095 O O . PRO A 1 273 ? 10.100 10.196 -30.700 1.00 84.75 273 PRO A O 1
ATOM 2098 N N . GLN A 1 274 ? 10.078 8.017 -30.228 1.00 85.25 274 GLN A N 1
ATOM 2099 C CA . GLN A 1 274 ? 8.974 7.664 -31.118 1.00 85.25 274 GLN A CA 1
ATOM 2100 C C . GLN A 1 274 ? 7.589 7.843 -30.489 1.00 85.25 274 GLN A C 1
ATOM 2102 O O . GLN A 1 274 ? 6.598 7.722 -31.207 1.00 85.25 274 GLN A O 1
ATOM 2107 N N . TYR A 1 275 ? 7.515 8.119 -29.189 1.00 86.25 275 TYR A N 1
ATOM 2108 C CA . TYR A 1 275 ? 6.277 8.405 -28.472 1.00 86.25 275 TYR A CA 1
ATOM 2109 C C . TYR A 1 275 ? 6.295 9.840 -27.946 1.00 86.25 275 TYR A C 1
ATOM 2111 O O . TYR A 1 275 ? 7.358 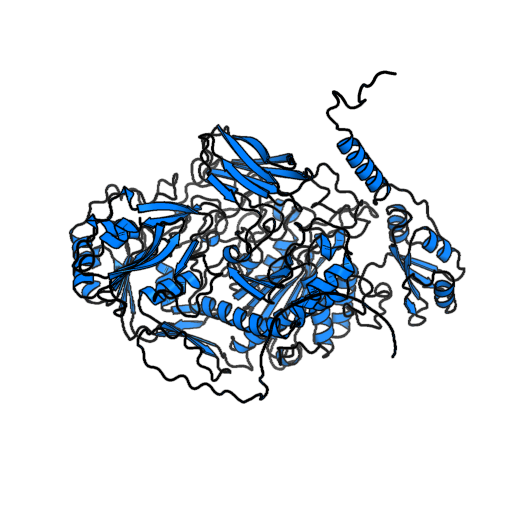10.425 -27.729 1.00 86.25 275 TYR A O 1
ATOM 2119 N N . ASP A 1 276 ? 5.108 10.395 -27.731 1.00 79.31 276 ASP A N 1
ATOM 2120 C CA . ASP A 1 276 ? 4.964 11.639 -26.984 1.00 79.31 276 ASP A CA 1
ATOM 2121 C C . ASP A 1 276 ? 4.971 11.299 -25.491 1.00 79.31 276 ASP A C 1
ATOM 2123 O O . ASP A 1 276 ? 4.069 10.607 -25.016 1.00 79.31 276 ASP A O 1
ATOM 2127 N N . SER A 1 277 ? 5.991 11.774 -24.776 1.00 77.12 277 SER A N 1
ATOM 2128 C CA . SER A 1 277 ? 6.181 11.533 -23.346 1.00 77.12 277 SER A CA 1
ATOM 2129 C C . SER A 1 277 ? 6.085 12.808 -22.521 1.00 77.12 277 SER A C 1
ATOM 2131 O O . SER A 1 277 ? 6.239 13.923 -23.028 1.00 77.12 277 SER A O 1
ATOM 2133 N N . GLY A 1 278 ? 5.951 12.620 -21.215 1.00 68.19 278 GLY A N 1
ATOM 2134 C CA . GLY A 1 278 ? 6.171 13.648 -20.215 1.00 68.19 278 GLY A CA 1
ATOM 2135 C C . GLY A 1 278 ? 4.898 14.145 -19.564 1.00 68.19 278 GLY A C 1
ATOM 2136 O O . GLY A 1 278 ? 4.907 15.292 -19.139 1.00 68.19 278 GLY A O 1
ATOM 2137 N N . TRP A 1 279 ? 3.847 13.322 -19.443 1.00 72.38 279 TRP A N 1
ATOM 2138 C CA . TRP A 1 279 ? 2.592 13.667 -18.750 1.00 72.38 279 TRP A CA 1
ATOM 2139 C C . TRP A 1 279 ? 2.809 14.521 -17.483 1.00 72.38 279 TRP A C 1
ATOM 2141 O O . TRP A 1 279 ? 2.124 15.517 -17.280 1.00 72.38 279 TRP A O 1
ATOM 2151 N N . GLN A 1 280 ? 3.824 14.207 -16.680 1.00 64.19 280 GLN A N 1
ATOM 2152 C CA . GLN A 1 280 ? 4.154 14.880 -15.419 1.00 64.19 280 GLN A CA 1
ATOM 2153 C C . GLN A 1 280 ? 4.727 16.305 -15.564 1.00 64.19 280 GLN A C 1
ATOM 2155 O O . GLN A 1 280 ? 4.756 17.053 -14.590 1.00 64.19 280 GLN A O 1
ATOM 2160 N N . VAL A 1 281 ? 5.221 16.680 -16.748 1.00 58.53 281 VAL A N 1
ATOM 2161 C CA . VAL A 1 281 ? 5.869 17.978 -17.043 1.00 58.53 281 VAL A CA 1
ATOM 2162 C C . VAL A 1 281 ? 5.298 18.682 -18.288 1.00 58.53 281 VAL A C 1
ATOM 2164 O O . VAL A 1 281 ? 5.597 19.845 -18.548 1.00 58.53 281 VAL A O 1
ATOM 2167 N N . GLY A 1 282 ? 4.475 17.981 -19.066 1.00 55.53 282 GLY A N 1
ATOM 2168 C CA . GLY A 1 282 ? 3.980 18.298 -20.404 1.00 55.53 282 GLY A CA 1
ATOM 2169 C C . GLY A 1 282 ? 2.811 17.362 -20.702 1.00 55.53 282 GLY A C 1
ATOM 2170 O O . GLY A 1 282 ? 3.038 16.197 -20.983 1.00 55.53 282 GLY A O 1
ATOM 2171 N N . GLY A 1 283 ? 1.565 17.817 -20.595 1.00 55.81 283 GLY A N 1
ATOM 2172 C CA . GLY A 1 283 ? 0.375 16.966 -20.576 1.00 55.81 283 GLY A CA 1
ATOM 2173 C C . GLY A 1 283 ? -0.901 17.771 -20.342 1.00 55.81 283 GLY A C 1
ATOM 2174 O O . GLY A 1 283 ? -0.833 18.999 -20.246 1.00 55.81 283 GLY A O 1
ATOM 2175 N N . PRO A 1 284 ? -2.078 17.120 -20.276 1.00 44.91 284 PRO A N 1
ATOM 2176 C CA . PRO A 1 284 ? -3.257 17.761 -19.697 1.00 44.91 284 PRO A CA 1
ATOM 2177 C C . PRO A 1 284 ? -2.869 18.456 -18.375 1.00 44.91 284 PRO A C 1
ATOM 2179 O O . PRO A 1 284 ? -2.197 17.841 -17.556 1.00 44.91 284 PRO A O 1
ATOM 2182 N N . GLY A 1 285 ? -3.174 19.756 -18.278 1.00 44.38 285 GLY A N 1
ATOM 2183 C CA . GLY A 1 285 ? -2.953 20.629 -17.117 1.00 44.38 285 GLY A CA 1
ATOM 2184 C C . GLY A 1 285 ? -1.548 21.152 -16.825 1.00 44.38 285 GLY A C 1
ATOM 2185 O O . GLY A 1 285 ? -1.349 21.794 -15.795 1.00 44.38 285 GLY A O 1
ATOM 2186 N N . THR A 1 286 ? -0.565 20.966 -17.707 1.00 46.59 286 THR A N 1
ATOM 2187 C CA . THR A 1 286 ? 0.772 21.568 -17.516 1.00 46.59 286 THR A CA 1
ATOM 2188 C C . THR A 1 286 ? 1.042 22.780 -18.413 1.00 46.59 286 THR A C 1
ATOM 2190 O O . THR A 1 286 ? 2.162 23.292 -18.460 1.00 46.59 286 THR A O 1
ATOM 2193 N N . GLY A 1 287 ? 0.053 23.241 -19.183 1.00 45.94 287 GLY A N 1
ATOM 2194 C CA . GLY A 1 287 ? 0.152 24.370 -20.116 1.00 45.94 287 GLY A CA 1
ATOM 2195 C C . GLY A 1 287 ? 1.115 24.137 -21.283 1.00 45.94 287 GLY A C 1
ATOM 2196 O O . GLY A 1 287 ? 1.305 25.012 -22.136 1.00 45.94 287 GLY A O 1
ATOM 2197 N N . LEU A 1 288 ? 1.727 22.955 -21.327 1.00 51.09 288 LEU A N 1
ATOM 2198 C CA . LEU A 1 288 ? 2.704 22.504 -22.295 1.00 51.09 288 LEU A CA 1
ATOM 2199 C C . LEU A 1 288 ? 2.161 21.217 -22.922 1.00 51.09 288 LEU A C 1
ATOM 2201 O O . LEU A 1 288 ? 1.708 20.332 -22.199 1.00 51.09 288 LEU A O 1
ATOM 2205 N N . PRO A 1 289 ? 2.172 21.084 -24.259 1.00 54.00 289 PRO A N 1
ATOM 2206 C CA . PRO A 1 289 ? 1.782 19.824 -24.875 1.00 54.00 289 PRO A CA 1
ATOM 2207 C C . PRO A 1 289 ? 2.680 18.695 -24.352 1.00 54.00 289 PRO A C 1
ATOM 2209 O O . PRO A 1 289 ? 3.866 18.939 -24.108 1.00 54.00 289 PRO A O 1
ATOM 2212 N N . ARG A 1 290 ? 2.143 17.461 -24.263 1.00 62.06 290 ARG A N 1
ATOM 2213 C CA . ARG A 1 290 ? 2.999 16.264 -24.335 1.00 62.06 290 ARG A CA 1
ATOM 2214 C C . ARG A 1 290 ? 3.831 16.461 -25.586 1.00 62.06 290 ARG A C 1
ATOM 2216 O O . ARG A 1 290 ? 3.290 16.562 -26.687 1.00 62.06 290 ARG A O 1
ATOM 2223 N N . ALA A 1 291 ? 5.113 16.685 -25.404 1.00 52.41 291 ALA A N 1
ATOM 2224 C CA . ALA A 1 291 ? 6.010 16.945 -26.498 1.00 52.41 291 ALA A CA 1
ATOM 2225 C C . ALA A 1 291 ? 7.135 15.938 -26.355 1.00 52.41 291 ALA A C 1
ATOM 2227 O O . ALA A 1 291 ? 7.610 15.732 -25.239 1.00 52.41 291 ALA A O 1
ATOM 2228 N N . PRO A 1 292 ? 7.663 15.404 -27.463 1.00 49.00 292 PRO A N 1
ATOM 2229 C CA . PRO A 1 292 ? 8.875 14.590 -27.423 1.00 49.00 292 PRO A CA 1
ATOM 2230 C C . PRO A 1 292 ? 10.088 15.343 -26.828 1.00 49.00 292 PRO A C 1
ATOM 2232 O O . PRO A 1 292 ? 11.144 14.748 -26.671 1.00 49.00 292 PRO A O 1
ATOM 2235 N N . ALA A 1 293 ? 9.926 16.625 -26.464 1.00 44.19 293 ALA A N 1
ATOM 2236 C CA . ALA A 1 293 ? 10.857 17.589 -25.885 1.00 44.19 293 ALA A CA 1
ATOM 2237 C C . ALA A 1 293 ? 11.705 17.107 -24.716 1.00 44.19 293 ALA A C 1
ATOM 2239 O O . ALA A 1 293 ? 12.788 17.642 -24.529 1.00 44.19 293 ALA A O 1
ATOM 2240 N N . ALA A 1 294 ? 11.312 16.074 -23.990 1.00 55.53 294 ALA A N 1
ATOM 2241 C CA . ALA A 1 294 ? 12.260 15.302 -23.206 1.00 55.53 294 ALA A CA 1
ATOM 2242 C C . ALA A 1 294 ? 11.770 13.851 -23.197 1.00 55.53 294 ALA A C 1
ATOM 2244 O O . ALA A 1 294 ? 10.660 13.624 -22.718 1.00 55.53 294 ALA A O 1
ATOM 2245 N N . PRO A 1 295 ? 12.536 12.883 -23.732 1.00 66.12 295 PRO A N 1
ATOM 2246 C CA . PRO A 1 295 ? 12.220 11.470 -23.572 1.00 66.12 295 PRO A CA 1
ATOM 2247 C C . PRO A 1 295 ? 12.218 11.121 -22.077 1.00 66.12 295 PRO A C 1
ATOM 2249 O O . PRO A 1 295 ? 13.284 10.995 -21.469 1.00 66.12 295 PRO A O 1
ATOM 2252 N N . LEU A 1 296 ? 11.029 11.012 -21.481 1.00 78.56 296 LEU A N 1
ATOM 2253 C CA . LEU A 1 296 ? 10.826 10.761 -20.053 1.00 78.56 296 LEU A CA 1
ATOM 2254 C C . LEU A 1 296 ? 10.003 9.492 -19.859 1.00 78.56 296 LEU A C 1
ATOM 2256 O O . LEU A 1 296 ? 9.082 9.217 -20.624 1.00 78.56 296 LEU A O 1
ATOM 2260 N N . TYR A 1 297 ? 10.313 8.737 -18.812 1.00 85.31 297 TYR A N 1
ATOM 2261 C CA . TYR A 1 297 ? 9.397 7.708 -18.334 1.00 85.31 297 TYR A CA 1
ATOM 2262 C C . TYR A 1 297 ? 8.113 8.338 -17.770 1.00 85.31 297 TYR A C 1
ATOM 2264 O O . TYR A 1 297 ? 8.161 9.400 -17.139 1.00 85.31 297 TYR A O 1
ATOM 2272 N N . GLU A 1 298 ? 6.973 7.671 -17.948 1.00 85.12 298 GLU A N 1
ATOM 2273 C CA . GLU A 1 298 ? 5.685 8.119 -17.406 1.00 85.12 298 GLU A CA 1
ATOM 2274 C C . GLU A 1 298 ? 5.265 7.342 -16.164 1.00 85.12 298 GLU A C 1
ATOM 2276 O O . GLU A 1 298 ? 5.705 6.217 -15.927 1.00 85.12 298 GLU A O 1
ATOM 2281 N N . ARG A 1 299 ? 4.443 7.988 -15.330 1.00 86.31 299 ARG A N 1
ATOM 2282 C CA . ARG A 1 299 ? 3.944 7.393 -14.092 1.00 86.31 299 ARG A CA 1
ATOM 2283 C C . ARG A 1 299 ? 2.969 6.281 -14.436 1.00 86.31 299 ARG A C 1
ATOM 2285 O O . ARG A 1 299 ? 3.248 5.129 -14.144 1.00 86.31 299 ARG A O 1
ATOM 2292 N N . GLY A 1 300 ? 1.865 6.633 -15.075 1.00 89.25 300 GLY A N 1
ATOM 2293 C CA . GLY A 1 300 ? 0.828 5.698 -15.470 1.00 89.25 300 GLY A CA 1
ATOM 2294 C C . GLY A 1 300 ? 1.045 5.103 -16.855 1.00 89.25 300 GLY A C 1
ATOM 2295 O O . GLY A 1 300 ? 2.164 5.085 -17.378 1.00 89.25 300 GLY A O 1
ATOM 2296 N N . ASN A 1 301 ? -0.034 4.567 -17.413 1.00 93.06 301 ASN A N 1
ATOM 2297 C CA . ASN A 1 301 ? -0.068 3.990 -18.753 1.00 93.06 301 ASN A CA 1
ATOM 2298 C C . ASN A 1 301 ? -0.502 5.060 -19.776 1.00 93.06 301 ASN A C 1
ATOM 2300 O O . ASN A 1 301 ? -0.556 6.249 -19.461 1.00 93.06 301 ASN A O 1
ATOM 2304 N N . ALA A 1 302 ? -0.834 4.668 -21.009 1.00 91.75 302 ALA A N 1
ATOM 2305 C CA . ALA A 1 302 ? -1.201 5.643 -22.037 1.00 91.75 302 ALA A CA 1
ATOM 2306 C C . ALA A 1 302 ? -2.511 6.419 -21.768 1.00 91.75 302 ALA A C 1
ATOM 2308 O O . ALA A 1 302 ? -2.689 7.511 -22.316 1.00 91.75 302 ALA A O 1
ATOM 2309 N N . GLU A 1 303 ? -3.405 5.892 -20.925 1.00 91.31 303 GLU A N 1
ATOM 2310 C CA . GLU A 1 303 ? -4.790 6.363 -20.752 1.00 91.31 303 GLU A CA 1
ATOM 2311 C C . GLU A 1 303 ? -5.138 6.821 -19.325 1.00 91.31 303 GLU A C 1
ATOM 2313 O O . GLU A 1 303 ? -6.146 7.509 -19.126 1.00 91.31 303 GLU A O 1
ATOM 2318 N N . VAL A 1 304 ?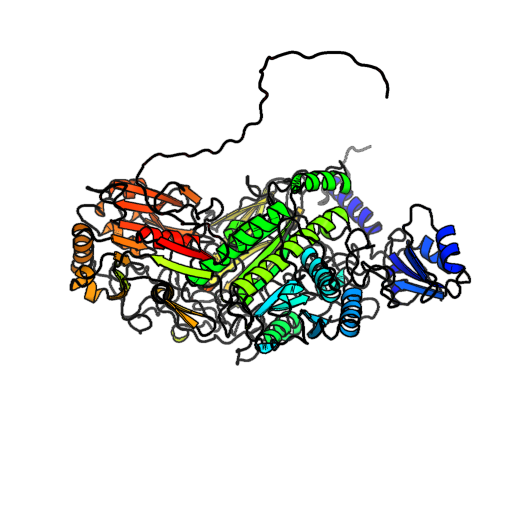 -4.312 6.468 -18.336 1.00 88.50 304 VAL A N 1
ATOM 2319 C CA . VAL A 1 304 ? -4.486 6.790 -16.914 1.00 88.50 304 VAL A CA 1
ATOM 2320 C C . VAL A 1 304 ? -3.162 7.285 -16.339 1.00 88.50 304 VAL A C 1
ATOM 2322 O O . VAL A 1 304 ? -2.119 6.681 -16.573 1.00 88.50 304 VAL A O 1
ATOM 2325 N N . PHE A 1 305 ? -3.211 8.369 -15.561 1.00 84.31 305 PHE A N 1
ATOM 2326 C CA . PHE A 1 305 ? -2.022 9.018 -14.997 1.00 84.31 305 PHE A CA 1
ATOM 2327 C C . PHE A 1 305 ? -1.312 8.191 -13.917 1.00 84.31 305 PHE A C 1
ATOM 2329 O O . PHE A 1 305 ? -0.089 8.244 -13.810 1.00 84.31 305 PHE A O 1
ATOM 2336 N N . ASP A 1 306 ? -2.075 7.452 -13.113 1.00 87.75 306 ASP A N 1
ATOM 2337 C CA . ASP A 1 306 ? -1.578 6.656 -11.993 1.00 87.75 306 ASP A CA 1
ATOM 2338 C C . ASP A 1 306 ? -2.145 5.235 -12.096 1.00 87.75 306 ASP A C 1
ATOM 2340 O O . ASP A 1 306 ? -3.340 4.994 -11.916 1.00 87.75 306 ASP A O 1
ATOM 2344 N N . THR A 1 307 ? -1.276 4.293 -12.447 1.00 93.56 307 THR A N 1
ATOM 2345 C CA . THR A 1 307 ? -1.593 2.865 -12.579 1.00 93.56 307 THR A CA 1
ATOM 2346 C C . THR A 1 307 ? -1.814 2.196 -11.227 1.00 93.56 307 THR A C 1
ATOM 2348 O O . THR A 1 307 ? -2.499 1.182 -11.157 1.00 93.56 307 THR A O 1
ATOM 2351 N N . ASN A 1 308 ? -1.353 2.794 -10.127 1.00 93.81 308 ASN A N 1
ATOM 2352 C CA . ASN A 1 308 ? -1.638 2.354 -8.765 1.00 93.81 308 ASN A CA 1
ATOM 2353 C C . ASN A 1 308 ? -3.010 2.849 -8.259 1.00 93.81 308 ASN A C 1
ATOM 2355 O O . ASN A 1 308 ? -3.205 3.008 -7.055 1.00 93.81 308 ASN A O 1
ATOM 2359 N N . ARG A 1 309 ? -3.955 3.142 -9.166 1.00 92.88 309 ARG A N 1
ATOM 2360 C CA . ARG A 1 309 ? -5.366 3.494 -8.888 1.00 92.88 309 ARG A CA 1
ATOM 2361 C C . ARG A 1 309 ? -6.359 2.675 -9.728 1.00 92.88 309 ARG A C 1
ATOM 2363 O O . ARG A 1 309 ? -7.516 3.061 -9.882 1.00 92.88 309 ARG A O 1
ATOM 2370 N N . GLN A 1 310 ? -5.896 1.578 -10.327 1.00 95.44 310 GLN A N 1
ATOM 2371 C CA . GLN A 1 310 ? -6.627 0.805 -11.337 1.00 95.44 310 GLN A CA 1
ATOM 2372 C C . GLN A 1 310 ? -7.138 -0.549 -10.837 1.00 95.44 310 GLN A C 1
ATOM 2374 O O . GLN A 1 310 ? -7.706 -1.304 -11.623 1.00 95.44 310 GLN A O 1
ATOM 2379 N N . TYR A 1 311 ? -6.932 -0.897 -9.569 1.00 96.38 311 TYR A N 1
ATOM 2380 C CA . TYR A 1 311 ? -7.192 -2.253 -9.084 1.00 96.38 311 TYR A CA 1
ATOM 2381 C C . TYR A 1 311 ? -8.504 -2.360 -8.302 1.00 96.38 311 TYR A C 1
ATOM 2383 O O . TYR A 1 311 ? -8.975 -1.350 -7.764 1.00 96.38 311 TYR A O 1
ATOM 2391 N N . PRO A 1 312 ? -9.116 -3.561 -8.248 1.00 95.38 312 PRO A N 1
ATOM 2392 C CA . PRO A 1 312 ? -10.308 -3.791 -7.444 1.00 95.38 312 PRO A CA 1
ATOM 2393 C C . PRO A 1 312 ? -10.061 -3.382 -5.991 1.00 95.38 312 PRO A C 1
ATOM 2395 O O . PRO A 1 312 ? -9.090 -3.815 -5.377 1.00 95.38 312 PRO A O 1
ATOM 2398 N N . ALA A 1 313 ? -10.952 -2.562 -5.445 1.00 91.75 313 ALA A N 1
ATOM 2399 C CA . ALA A 1 313 ? -10.854 -2.061 -4.082 1.00 91.75 313 ALA A CA 1
ATOM 2400 C C . ALA A 1 313 ? -12.058 -2.536 -3.264 1.00 91.75 313 ALA A C 1
ATOM 2402 O O . ALA A 1 313 ? -13.199 -2.214 -3.608 1.00 91.75 313 ALA A O 1
ATOM 2403 N N . VAL A 1 314 ? -11.816 -3.274 -2.179 1.00 93.75 314 VAL A N 1
ATOM 2404 C CA . VAL A 1 314 ? -12.833 -3.451 -1.134 1.00 93.75 314 VAL A CA 1
ATOM 2405 C C . VAL A 1 314 ? -12.885 -2.140 -0.364 1.00 93.75 314 VAL A C 1
ATOM 2407 O O . VAL A 1 314 ? -11.837 -1.641 0.025 1.00 93.75 314 VAL A O 1
ATOM 2410 N N . GLY A 1 315 ? -14.061 -1.552 -0.163 1.00 94.94 315 GLY A N 1
ATOM 2411 C CA . GLY A 1 315 ? -14.208 -0.255 0.490 1.00 94.94 315 GLY A CA 1
ATOM 2412 C C . GLY A 1 315 ? -14.319 0.934 -0.464 1.00 94.94 315 GLY A C 1
ATOM 2413 O O . GLY A 1 315 ? -14.763 0.804 -1.604 1.00 94.94 315 GLY A O 1
ATOM 2414 N N . TYR A 1 316 ? -13.951 2.122 0.023 1.00 94.50 316 TYR A N 1
ATOM 2415 C CA . TYR A 1 316 ? -14.091 3.380 -0.715 1.00 94.50 316 TYR A CA 1
ATOM 2416 C C . TYR A 1 316 ? -13.266 3.374 -2.005 1.00 94.50 316 TYR A C 1
ATOM 2418 O O . TYR A 1 316 ? -12.079 3.040 -1.986 1.00 94.50 316 TYR A O 1
ATOM 2426 N N . ILE A 1 317 ? -13.867 3.828 -3.103 1.00 92.88 317 ILE A N 1
ATOM 2427 C CA . ILE A 1 317 ? -13.155 4.173 -4.333 1.00 92.88 317 ILE A CA 1
ATOM 2428 C C . ILE A 1 317 ? -13.429 5.632 -4.697 1.00 92.88 317 ILE A C 1
ATOM 2430 O O . ILE A 1 317 ? -14.579 6.075 -4.720 1.00 92.88 317 ILE A O 1
ATOM 2434 N N . ASN A 1 318 ? -12.367 6.384 -4.994 1.00 90.00 318 ASN A N 1
ATOM 2435 C CA . ASN A 1 318 ? -12.522 7.725 -5.549 1.00 90.00 318 ASN A CA 1
ATOM 2436 C C . ASN A 1 318 ? -13.199 7.614 -6.934 1.00 90.00 318 ASN A C 1
ATOM 2438 O O . ASN A 1 318 ? -12.694 6.876 -7.782 1.00 90.00 318 ASN A O 1
ATOM 2442 N N . PRO A 1 319 ? -14.308 8.326 -7.203 1.00 87.12 319 PRO A N 1
ATOM 2443 C CA . PRO A 1 319 ? -14.988 8.289 -8.504 1.00 87.12 319 PRO A CA 1
ATOM 2444 C C . PRO A 1 319 ? -14.133 8.785 -9.689 1.00 87.12 319 PRO A C 1
ATOM 2446 O O . PRO A 1 319 ? -14.483 8.529 -10.843 1.00 87.12 319 PRO A O 1
ATOM 2449 N N . ALA A 1 320 ? -13.007 9.460 -9.433 1.00 85.44 320 ALA A N 1
ATOM 2450 C CA . ALA A 1 320 ? -12.009 9.810 -10.447 1.00 85.44 320 ALA A CA 1
ATOM 2451 C C . ALA A 1 320 ? -11.069 8.639 -10.822 1.00 85.44 320 ALA A C 1
ATOM 2453 O O . ALA A 1 320 ? -10.290 8.747 -11.769 1.00 85.44 320 ALA A O 1
ATOM 2454 N N . HIS A 1 321 ? -11.105 7.525 -10.083 1.00 90.56 321 HIS A N 1
ATOM 2455 C CA . HIS A 1 321 ? -10.319 6.325 -10.371 1.00 90.56 321 HIS A CA 1
ATOM 2456 C C . HIS A 1 321 ? -11.089 5.353 -11.277 1.00 90.56 321 HIS A C 1
ATOM 2458 O O . HIS A 1 321 ? -12.321 5.328 -11.302 1.00 90.56 321 HIS A O 1
ATOM 2464 N N . PHE A 1 322 ? -10.345 4.523 -12.012 1.00 92.94 322 PHE A N 1
ATOM 2465 C CA . PHE A 1 322 ? -10.876 3.564 -12.987 1.00 92.94 322 PHE A CA 1
ATOM 2466 C C . PHE A 1 322 ? -10.473 2.136 -12.590 1.00 92.94 322 PHE A C 1
ATOM 2468 O O . PHE A 1 322 ? -9.525 1.601 -13.163 1.00 92.94 322 PHE A O 1
ATOM 2475 N N . PRO A 1 323 ? -11.127 1.510 -11.594 1.00 95.25 323 PRO A N 1
ATOM 2476 C CA . PRO A 1 323 ? -10.730 0.182 -11.140 1.00 95.25 323 PRO A CA 1
ATOM 2477 C C . PRO A 1 323 ? -11.141 -0.894 -12.153 1.00 95.25 323 PRO A C 1
ATOM 2479 O O . PRO A 1 323 ? -12.238 -0.836 -12.710 1.00 95.25 323 PRO A O 1
ATOM 2482 N N . ALA A 1 324 ? -10.293 -1.897 -12.364 1.00 96.00 324 ALA A N 1
ATOM 2483 C CA . ALA A 1 324 ? -10.659 -3.155 -13.001 1.00 96.00 324 ALA A CA 1
ATOM 2484 C C . ALA A 1 324 ? -11.653 -3.934 -12.110 1.00 96.00 324 ALA A C 1
ATOM 2486 O O . ALA A 1 324 ? -11.633 -3.772 -10.886 1.00 96.00 324 ALA A O 1
ATOM 2487 N N . PRO A 1 325 ? -12.524 -4.778 -12.691 1.00 95.19 325 PRO A N 1
ATOM 2488 C CA . PRO A 1 325 ? -13.411 -5.630 -11.908 1.00 95.19 325 PRO A CA 1
ATOM 2489 C C . PRO A 1 325 ? -12.616 -6.737 -11.200 1.00 95.19 325 PRO A C 1
ATOM 2491 O O . PRO A 1 325 ? -11.633 -7.224 -11.766 1.00 95.19 325 PRO A O 1
ATOM 2494 N N . PRO A 1 326 ? -13.036 -7.187 -10.002 1.00 94.31 326 PRO A N 1
ATOM 2495 C CA . PRO A 1 326 ? -12.481 -8.391 -9.406 1.00 94.31 326 PRO A CA 1
ATOM 2496 C C . PRO A 1 326 ? -12.824 -9.616 -10.255 1.00 94.31 326 PRO A C 1
ATOM 2498 O O . PRO A 1 326 ? -13.823 -9.644 -10.975 1.00 94.31 326 PRO A O 1
ATOM 2501 N N . ALA A 1 327 ? -12.009 -10.658 -10.134 1.00 87.19 327 ALA A N 1
ATOM 2502 C CA . ALA A 1 327 ? -12.105 -11.861 -10.956 1.00 87.19 327 ALA A CA 1
ATOM 2503 C C . ALA A 1 327 ? -13.472 -12.570 -10.872 1.00 87.19 327 ALA A C 1
ATOM 2505 O O . ALA A 1 327 ? -13.958 -13.144 -11.846 1.00 87.19 327 ALA A O 1
ATOM 2506 N N . ASN A 1 328 ? -14.126 -12.507 -9.710 1.00 87.38 328 ASN A N 1
ATOM 2507 C CA . ASN A 1 328 ? -15.443 -13.097 -9.480 1.00 87.38 328 ASN A CA 1
ATOM 2508 C C . ASN A 1 328 ? -16.619 -12.174 -9.838 1.00 87.38 328 ASN A C 1
ATOM 2510 O O . ASN A 1 328 ? -17.768 -12.538 -9.563 1.00 87.38 328 ASN A O 1
ATOM 2514 N N . TYR A 1 329 ? -16.371 -10.989 -10.397 1.00 92.38 329 TYR A N 1
ATOM 2515 C CA . TYR A 1 329 ? -17.438 -10.082 -10.801 1.00 92.38 329 TYR A CA 1
ATOM 2516 C C . TYR A 1 329 ? -18.283 -10.718 -11.913 1.00 92.38 329 TYR A C 1
ATOM 2518 O O . TYR A 1 329 ? -17.768 -11.250 -12.895 1.00 92.38 329 TYR A O 1
ATOM 2526 N N . THR A 1 330 ? -19.607 -10.689 -11.746 1.00 89.00 330 THR A N 1
ATOM 2527 C CA . THR A 1 330 ? -20.555 -11.336 -12.678 1.00 89.00 330 THR A CA 1
ATOM 2528 C C . THR A 1 330 ? -21.473 -10.357 -13.405 1.00 89.00 330 THR A C 1
ATOM 2530 O O . THR A 1 330 ? -22.264 -10.790 -14.248 1.00 89.00 330 THR A O 1
ATOM 2533 N N . GLY A 1 331 ? -21.376 -9.063 -13.087 1.00 88.94 331 GLY A N 1
ATOM 2534 C CA . GLY A 1 331 ? -22.130 -8.004 -13.752 1.00 88.94 331 GLY A CA 1
ATOM 2535 C C . GLY A 1 331 ? -21.537 -7.623 -15.111 1.00 88.94 331 GLY A C 1
ATOM 2536 O O . GLY A 1 331 ? -20.549 -8.197 -15.573 1.00 88.94 331 GLY A O 1
ATOM 2537 N N . GLU A 1 332 ? -22.151 -6.639 -15.766 1.00 91.38 332 GLU A N 1
ATOM 2538 C CA . GLU A 1 332 ? -21.603 -6.065 -16.998 1.00 91.38 332 GLU A CA 1
ATOM 2539 C C . GLU A 1 332 ? -20.381 -5.192 -16.663 1.00 91.38 332 GLU A C 1
ATOM 2541 O O . GLU A 1 332 ? -20.402 -4.419 -15.704 1.00 91.38 332 GLU A O 1
ATOM 2546 N N . GLU A 1 333 ? -19.286 -5.376 -17.408 1.00 92.69 333 GLU A N 1
ATOM 2547 C CA . GLU A 1 333 ? -18.064 -4.584 -17.243 1.00 92.69 333 GLU A CA 1
ATOM 2548 C C . GLU A 1 333 ? -18.217 -3.228 -17.962 1.00 92.69 333 GLU A C 1
ATOM 2550 O O . GLU A 1 333 ? -18.603 -3.218 -19.138 1.00 92.69 333 GLU A O 1
ATOM 2555 N N . PRO A 1 334 ? -17.859 -2.104 -17.314 1.00 92.94 334 PRO A N 1
ATOM 2556 C CA . PRO A 1 334 ? -17.819 -0.789 -17.948 1.00 92.94 334 PRO A CA 1
ATOM 2557 C C . PRO A 1 334 ? -16.922 -0.755 -19.191 1.00 92.94 334 PRO A C 1
ATOM 2559 O O . PRO A 1 334 ? -15.863 -1.393 -19.226 1.00 92.94 334 PRO A O 1
ATOM 2562 N N . SER A 1 335 ? -17.260 0.061 -20.197 1.00 93.06 335 SER A N 1
ATOM 2563 C CA . SER A 1 335 ? -16.446 0.169 -21.420 1.00 93.06 335 SER A CA 1
ATOM 2564 C C . SER A 1 335 ? -15.002 0.609 -21.144 1.00 93.06 335 SER A C 1
ATOM 2566 O O . SER A 1 335 ? -14.073 0.125 -21.802 1.00 93.06 335 SER A O 1
ATOM 2568 N N . PHE A 1 336 ? -14.797 1.466 -20.131 1.00 93.69 336 PHE A N 1
ATOM 2569 C CA . PHE A 1 336 ? -13.479 1.986 -19.767 1.00 93.69 336 PHE A CA 1
ATOM 2570 C C . PHE A 1 336 ? -12.495 0.878 -19.384 1.00 93.69 336 PHE A C 1
ATOM 2572 O O . PHE A 1 336 ? -11.292 1.073 -19.531 1.00 93.69 336 PHE A O 1
ATOM 2579 N N . VAL A 1 337 ? -12.969 -0.286 -18.925 1.00 96.12 337 VAL A N 1
ATOM 2580 C CA . VAL A 1 337 ? -12.103 -1.402 -18.521 1.00 96.12 337 VAL A CA 1
ATOM 2581 C C . VAL A 1 337 ? -11.217 -1.849 -19.684 1.00 96.12 337 VAL A C 1
ATOM 2583 O O . VAL A 1 337 ? -10.020 -2.060 -19.519 1.00 96.12 337 VAL A O 1
ATOM 2586 N N . ASN A 1 338 ? -11.784 -1.915 -20.889 1.00 94.12 338 ASN A N 1
ATOM 2587 C CA . ASN A 1 338 ? -11.063 -2.332 -22.092 1.00 94.12 338 ASN A CA 1
ATOM 2588 C C . ASN A 1 338 ? -10.264 -1.194 -22.744 1.00 94.12 338 ASN A C 1
ATOM 2590 O O . ASN A 1 338 ? -9.356 -1.457 -23.531 1.00 94.12 338 ASN A O 1
ATOM 2594 N N . GLU A 1 339 ? -10.623 0.057 -22.458 1.00 93.50 339 GLU A N 1
ATOM 2595 C CA . GLU A 1 339 ? -10.007 1.240 -23.063 1.00 93.50 339 GLU A CA 1
ATOM 2596 C C . GLU A 1 339 ? -8.844 1.773 -22.220 1.00 93.50 339 GLU A C 1
ATOM 2598 O O . GLU A 1 339 ? -7.802 2.111 -22.768 1.00 93.50 339 GLU A O 1
ATOM 2603 N N . LYS A 1 340 ? -9.009 1.822 -20.894 1.00 94.88 340 LYS A N 1
ATOM 2604 C CA . LYS A 1 340 ? -8.113 2.514 -19.958 1.00 94.88 340 LYS A CA 1
ATOM 2605 C C . LYS A 1 340 ? -7.261 1.587 -19.102 1.00 94.88 340 LYS A C 1
ATOM 2607 O O . LYS A 1 340 ? -6.114 1.926 -18.816 1.00 94.88 340 LYS A O 1
ATOM 2612 N N . VAL A 1 341 ? -7.820 0.448 -18.687 1.00 96.88 341 VAL A N 1
ATOM 2613 C CA . VAL A 1 341 ? -7.185 -0.471 -17.721 1.00 96.88 341 VAL A CA 1
ATOM 2614 C C . VAL A 1 341 ? -7.132 -1.953 -18.158 1.00 96.88 341 VAL A C 1
ATOM 2616 O O . VAL A 1 341 ? -7.298 -2.851 -17.324 1.00 96.88 341 VAL A O 1
ATOM 2619 N N . PRO A 1 342 ? -6.890 -2.270 -19.452 1.00 97.06 342 PRO A N 1
ATOM 2620 C CA . PRO A 1 342 ? -6.773 -3.655 -19.911 1.00 97.06 342 PRO A CA 1
ATOM 2621 C C . PRO A 1 342 ? -5.543 -4.375 -19.326 1.00 97.06 342 PRO A C 1
ATOM 2623 O O . PRO A 1 342 ? -5.528 -5.602 -19.242 1.00 97.06 342 PRO A O 1
ATOM 2626 N N . ASP A 1 343 ? -4.524 -3.624 -18.911 1.00 96.69 343 ASP A N 1
ATOM 2627 C CA . ASP A 1 343 ? -3.341 -4.090 -18.188 1.00 96.69 343 ASP A CA 1
ATOM 2628 C C . ASP A 1 343 ? -3.686 -4.575 -16.776 1.00 96.69 343 ASP A C 1
ATOM 2630 O O . ASP A 1 343 ? -3.379 -5.724 -16.443 1.00 96.69 343 ASP A O 1
ATOM 2634 N N . ALA A 1 344 ? -4.372 -3.750 -15.978 1.00 96.94 344 ALA A N 1
ATOM 2635 C CA . ALA A 1 344 ? -4.812 -4.124 -14.635 1.00 96.94 344 ALA A CA 1
ATOM 2636 C C . ALA A 1 344 ? -5.768 -5.326 -14.682 1.00 96.94 344 ALA A C 1
ATOM 2638 O O . ALA A 1 344 ? -5.552 -6.313 -13.975 1.00 96.94 344 ALA A O 1
ATOM 2639 N N . LYS A 1 345 ? -6.760 -5.306 -15.588 1.00 96.56 345 LYS A N 1
ATOM 2640 C CA . LYS A 1 345 ? -7.679 -6.440 -15.777 1.00 96.56 345 LYS A CA 1
ATOM 2641 C C . LYS A 1 345 ? -6.940 -7.732 -16.132 1.00 96.56 345 LYS A C 1
ATOM 2643 O O . LYS A 1 345 ? -7.255 -8.781 -15.582 1.00 96.56 345 LYS A O 1
ATOM 2648 N N . ALA A 1 346 ? -5.943 -7.675 -17.015 1.00 95.69 346 ALA A N 1
ATOM 2649 C CA . ALA A 1 346 ? -5.184 -8.863 -17.390 1.00 95.69 346 ALA A CA 1
ATOM 2650 C C . ALA A 1 346 ? -4.418 -9.491 -16.213 1.00 95.69 346 ALA A C 1
ATOM 2652 O O . ALA A 1 346 ? -4.280 -10.712 -16.164 1.00 95.69 346 ALA A O 1
ATOM 2653 N N . LEU A 1 347 ? -3.914 -8.679 -15.278 1.00 95.44 347 LEU A N 1
ATOM 2654 C CA . LEU A 1 347 ? -3.258 -9.177 -14.066 1.00 95.44 347 LEU A CA 1
ATOM 2655 C C . LEU A 1 347 ? -4.267 -9.789 -13.091 1.00 95.44 347 LEU A C 1
ATOM 2657 O O . LEU A 1 347 ? -4.019 -10.892 -12.602 1.00 95.44 347 LEU A O 1
ATOM 2661 N N . VAL A 1 348 ? -5.406 -9.124 -12.868 1.00 95.94 348 VAL A N 1
ATOM 2662 C CA . VAL A 1 348 ? -6.496 -9.649 -12.027 1.00 95.94 348 VAL A CA 1
ATOM 2663 C C . VAL A 1 348 ? -6.976 -11.003 -12.555 1.00 95.94 348 VAL A C 1
ATOM 2665 O O . VAL A 1 348 ? -6.994 -11.988 -11.818 1.00 95.94 348 VAL A O 1
ATOM 2668 N N . ASP A 1 349 ? -7.263 -11.085 -13.856 1.00 94.19 349 ASP A N 1
ATOM 2669 C CA . ASP A 1 349 ? -7.713 -12.317 -14.506 1.00 94.19 349 ASP A CA 1
ATOM 2670 C C . ASP A 1 349 ? -6.636 -13.422 -14.471 1.00 94.19 349 ASP A C 1
ATOM 2672 O O . ASP A 1 349 ? -6.970 -14.606 -14.450 1.00 94.19 349 ASP A O 1
ATOM 2676 N N . TYR A 1 350 ? -5.344 -13.076 -14.493 1.00 94.69 350 TYR A N 1
ATOM 2677 C CA . TYR A 1 350 ? -4.258 -14.061 -14.481 1.00 94.69 350 TYR A CA 1
ATOM 2678 C C . TYR A 1 350 ? -4.052 -14.700 -13.105 1.00 94.69 350 TYR A C 1
ATOM 2680 O O . TYR A 1 350 ? -3.836 -15.911 -13.018 1.00 94.69 350 TYR A O 1
ATOM 2688 N N . PHE A 1 351 ? -4.093 -13.899 -12.040 1.00 94.62 351 PHE A N 1
ATOM 2689 C CA . PHE A 1 351 ? -3.798 -14.379 -10.691 1.00 94.62 351 PHE A CA 1
ATOM 2690 C C . PHE A 1 351 ? -4.984 -15.058 -9.998 1.00 94.62 351 PHE A C 1
ATOM 2692 O O . PHE A 1 351 ? -4.758 -15.779 -9.033 1.00 94.62 351 PHE A O 1
ATOM 2699 N N . GLN A 1 352 ? -6.208 -14.928 -10.521 1.00 84.62 352 GLN A N 1
ATOM 2700 C CA . GLN A 1 352 ? -7.410 -15.521 -9.911 1.00 84.62 352 GLN A CA 1
ATOM 2701 C C . GLN A 1 352 ? -7.339 -17.045 -9.694 1.00 84.62 352 GLN A C 1
ATOM 2703 O O . GLN A 1 352 ? -7.972 -17.573 -8.788 1.00 84.62 352 GLN A O 1
ATOM 2708 N N . ASP A 1 353 ? -6.594 -17.759 -10.543 1.00 84.12 353 ASP A N 1
ATOM 2709 C CA . ASP A 1 353 ? -6.489 -19.224 -10.508 1.00 84.12 353 ASP A CA 1
ATOM 2710 C C . ASP A 1 353 ? -5.197 -19.702 -9.815 1.00 84.12 353 ASP A C 1
ATOM 2712 O O . ASP A 1 353 ? -4.890 -20.900 -9.801 1.00 84.12 353 ASP A O 1
ATOM 2716 N N . TYR A 1 354 ? -4.392 -18.778 -9.283 1.00 88.88 354 TYR A N 1
ATOM 2717 C CA . TYR A 1 354 ? -3.062 -19.073 -8.769 1.00 88.88 354 TYR A CA 1
ATOM 2718 C C . TYR A 1 354 ? -3.125 -19.587 -7.326 1.00 88.88 354 TYR A C 1
ATOM 2720 O O . TYR A 1 354 ? -3.430 -18.854 -6.397 1.00 88.88 354 TYR A O 1
ATOM 2728 N N . GLN A 1 355 ? -2.794 -20.861 -7.117 1.00 88.62 355 GLN A N 1
ATOM 2729 C CA . GLN A 1 355 ? -2.817 -21.476 -5.784 1.00 88.62 355 GLN A CA 1
ATOM 2730 C C . GLN A 1 355 ? -1.501 -21.272 -5.038 1.00 88.62 355 GLN A C 1
ATOM 2732 O O . GLN A 1 355 ? -0.448 -21.246 -5.669 1.00 88.62 355 GLN A O 1
ATOM 2737 N N . ASN A 1 356 ? -1.539 -21.240 -3.701 1.00 89.62 356 ASN A N 1
ATOM 2738 C CA . ASN A 1 356 ? -0.367 -21.073 -2.825 1.00 89.62 356 ASN A CA 1
ATOM 2739 C C . ASN A 1 356 ? 0.394 -19.753 -3.055 1.00 89.62 356 ASN A C 1
ATOM 2741 O O . ASN A 1 356 ? 1.612 -19.700 -2.885 1.00 89.62 356 ASN A O 1
ATOM 2745 N N . LEU A 1 357 ? -0.313 -18.700 -3.476 1.00 92.12 357 LEU A N 1
ATOM 2746 C CA . LEU A 1 357 ? 0.220 -17.350 -3.626 1.00 92.12 357 LEU A CA 1
ATOM 2747 C C . LEU A 1 357 ? -0.034 -16.558 -2.342 1.00 92.12 357 LEU A C 1
ATOM 2749 O O . LEU A 1 357 ? -1.112 -16.033 -2.125 1.00 92.12 357 LEU A O 1
ATOM 2753 N N . ASN A 1 358 ? 0.965 -16.517 -1.468 1.00 90.75 358 ASN A N 1
ATOM 2754 C CA . ASN A 1 358 ? 0.760 -16.184 -0.056 1.00 90.75 358 ASN A CA 1
ATOM 2755 C C . ASN A 1 358 ? 1.490 -14.908 0.384 1.00 90.75 358 ASN A C 1
ATOM 2757 O O . ASN A 1 358 ? 1.085 -14.274 1.358 1.00 90.75 358 ASN A O 1
ATOM 2761 N N . TYR A 1 359 ? 2.569 -14.539 -0.309 1.00 94.25 359 TYR A N 1
ATOM 2762 C CA . TYR A 1 359 ? 3.378 -13.358 -0.005 1.00 94.25 359 TYR A CA 1
ATOM 2763 C C . TYR A 1 359 ? 3.626 -12.551 -1.261 1.00 94.25 359 TYR A C 1
ATOM 2765 O O . TYR A 1 359 ? 3.856 -13.111 -2.337 1.00 94.25 359 TYR A O 1
ATOM 2773 N N . GLY A 1 360 ? 3.674 -11.233 -1.118 1.00 94.38 360 GLY A N 1
ATOM 2774 C CA . GLY A 1 360 ? 4.099 -10.400 -2.224 1.00 94.38 360 GLY A CA 1
ATOM 2775 C C . GLY A 1 360 ? 4.553 -9.017 -1.832 1.00 94.38 360 GLY A C 1
ATOM 2776 O O . GLY A 1 360 ? 4.417 -8.584 -0.691 1.00 94.38 360 GLY A O 1
ATOM 2777 N N . ALA A 1 361 ? 5.131 -8.336 -2.805 1.00 96.94 361 ALA A N 1
ATOM 2778 C CA . ALA A 1 361 ? 5.542 -6.960 -2.658 1.00 96.94 361 ALA A CA 1
ATOM 2779 C C . ALA A 1 361 ? 5.394 -6.204 -3.969 1.00 96.94 361 ALA A C 1
ATOM 2781 O O . ALA A 1 361 ? 5.556 -6.765 -5.055 1.00 96.94 361 ALA A O 1
ATOM 2782 N N . ASP A 1 362 ? 5.118 -4.917 -3.846 1.00 96.31 362 ASP A N 1
ATOM 2783 C CA . ASP A 1 362 ? 5.196 -3.980 -4.954 1.00 96.31 362 ASP A CA 1
ATOM 2784 C C . ASP A 1 362 ? 6.458 -3.127 -4.779 1.00 96.31 362 ASP A C 1
ATOM 2786 O O . ASP A 1 362 ? 6.802 -2.727 -3.667 1.00 96.31 362 ASP A O 1
ATOM 2790 N N . LEU A 1 363 ? 7.240 -2.974 -5.849 1.00 96.06 363 LEU A N 1
ATOM 2791 C CA . LEU A 1 363 ? 8.564 -2.344 -5.804 1.00 96.06 363 LEU A CA 1
ATOM 2792 C C . LEU A 1 363 ? 8.531 -1.012 -6.567 1.00 96.06 363 LEU A C 1
ATOM 2794 O O . LEU A 1 363 ? 8.716 -1.002 -7.792 1.00 96.06 363 LEU A O 1
ATOM 2798 N N . HIS A 1 364 ? 8.309 0.084 -5.834 1.00 92.12 364 HIS A N 1
ATOM 2799 C CA . HIS A 1 364 ? 8.178 1.463 -6.331 1.00 92.12 364 HIS A CA 1
ATOM 2800 C C . HIS A 1 364 ? 9.513 2.225 -6.322 1.00 92.12 364 HIS A C 1
ATOM 2802 O O . HIS A 1 364 ? 10.608 1.663 -6.272 1.00 92.12 364 HIS A O 1
ATOM 2808 N N . GLY A 1 365 ? 9.432 3.539 -6.458 1.00 84.00 365 GLY A N 1
ATOM 2809 C CA . GLY A 1 365 ? 10.533 4.477 -6.396 1.00 84.00 365 GLY A CA 1
ATOM 2810 C C . GLY A 1 365 ? 9.983 5.861 -6.077 1.00 84.00 365 GLY A C 1
ATOM 2811 O O . GLY A 1 365 ? 8.996 6.307 -6.649 1.00 84.00 365 GLY A O 1
ATOM 2812 N N . GLY A 1 366 ? 10.638 6.567 -5.169 1.00 75.00 366 GLY A N 1
ATOM 2813 C CA . GLY A 1 366 ? 10.186 7.859 -4.690 1.00 75.00 366 GLY A CA 1
ATOM 2814 C C . GLY A 1 366 ? 11.233 8.954 -4.861 1.00 75.00 366 GLY A C 1
ATOM 2815 O O . GLY A 1 366 ? 12.385 8.694 -5.227 1.00 75.00 366 GLY A O 1
ATOM 2816 N N . PRO A 1 367 ? 10.844 10.217 -4.617 1.00 69.50 367 PRO A N 1
ATOM 2817 C CA . PRO A 1 367 ? 11.729 11.359 -4.775 1.00 69.50 367 PRO A CA 1
ATOM 2818 C C . PRO A 1 367 ? 12.866 11.334 -3.744 1.00 69.50 367 PRO A C 1
ATOM 2820 O O . PRO A 1 367 ? 13.969 10.895 -4.060 1.00 69.50 367 PRO A O 1
ATOM 2823 N N . VAL A 1 368 ? 12.638 11.819 -2.521 1.00 67.75 368 VAL A N 1
ATOM 2824 C CA . VAL A 1 368 ? 13.648 11.848 -1.455 1.00 67.75 368 VAL A CA 1
ATOM 2825 C C . VAL A 1 368 ? 12.971 11.608 -0.111 1.00 67.75 368 VAL A C 1
ATOM 2827 O O . VAL A 1 368 ? 12.019 12.306 0.234 1.00 67.75 368 VAL A O 1
ATOM 2830 N N . PHE A 1 369 ? 13.510 10.667 0.661 1.00 70.69 369 PHE A N 1
ATOM 2831 C CA . PHE A 1 369 ? 13.069 10.342 2.019 1.00 70.69 369 PHE A CA 1
ATOM 2832 C C . PHE A 1 369 ? 14.248 10.343 3.005 1.00 70.69 369 PHE A C 1
ATOM 2834 O O . PHE A 1 369 ? 15.411 10.251 2.600 1.00 70.69 369 PHE A O 1
ATOM 2841 N N . ASN A 1 370 ? 13.951 10.383 4.308 1.00 69.25 370 ASN A N 1
ATOM 2842 C CA . ASN A 1 370 ? 14.950 10.249 5.381 1.00 69.25 370 ASN A CA 1
ATOM 2843 C C . ASN A 1 370 ? 15.550 8.833 5.477 1.00 69.25 370 ASN A C 1
ATOM 2845 O O . ASN A 1 370 ? 16.549 8.615 6.167 1.00 69.25 370 ASN A O 1
ATOM 2849 N N . ASN A 1 371 ? 14.971 7.880 4.751 1.00 79.06 371 ASN A N 1
ATOM 2850 C CA . ASN A 1 371 ? 15.365 6.483 4.695 1.00 79.06 371 ASN A CA 1
ATOM 2851 C C . ASN A 1 371 ? 15.620 6.125 3.232 1.00 79.06 371 ASN A C 1
ATOM 2853 O O . ASN A 1 371 ? 14.973 6.669 2.338 1.00 79.06 371 ASN A O 1
ATOM 2857 N N . PHE A 1 372 ? 16.574 5.237 2.957 1.00 81.81 372 PHE A N 1
ATOM 2858 C CA . PHE A 1 372 ? 16.848 4.875 1.565 1.00 81.81 372 PHE A CA 1
ATOM 2859 C C . PHE A 1 372 ? 15.716 4.040 0.963 1.00 81.81 372 PHE A C 1
ATOM 2861 O O . PHE A 1 372 ? 15.394 4.207 -0.208 1.00 81.81 372 PHE A O 1
ATOM 2868 N N . VAL A 1 373 ? 15.090 3.191 1.777 1.00 88.62 373 VAL A N 1
ATOM 2869 C CA . VAL A 1 373 ? 13.917 2.395 1.420 1.00 88.62 373 VAL A CA 1
ATOM 2870 C C . VAL A 1 373 ? 12.838 2.603 2.486 1.00 88.62 373 VAL A C 1
ATOM 2872 O O . VAL A 1 373 ? 13.150 2.600 3.674 1.00 88.62 373 VAL A O 1
ATOM 2875 N N . LEU A 1 374 ? 11.573 2.755 2.105 1.00 90.44 374 LEU A N 1
ATOM 2876 C CA . LEU A 1 374 ? 10.438 2.668 3.035 1.00 90.44 374 LEU A CA 1
ATOM 2877 C C . LEU A 1 374 ? 9.659 1.376 2.790 1.00 90.44 374 LEU A C 1
ATOM 2879 O O . LEU A 1 374 ? 9.595 0.922 1.653 1.00 90.44 374 LEU A O 1
ATOM 2883 N N . GLY A 1 375 ? 9.078 0.799 3.842 1.00 94.06 375 GLY A N 1
ATOM 2884 C CA . GLY A 1 375 ? 8.146 -0.329 3.764 1.00 94.06 375 GLY A CA 1
ATOM 2885 C C . GLY A 1 375 ? 6.733 0.093 4.161 1.00 94.06 375 GLY A C 1
ATOM 2886 O O . GLY A 1 375 ? 6.513 0.504 5.300 1.00 94.06 375 GLY A O 1
ATOM 2887 N N . LEU A 1 376 ? 5.769 -0.019 3.254 1.00 93.81 376 LEU A N 1
ATOM 2888 C CA . LEU A 1 376 ? 4.413 0.470 3.471 1.00 93.81 376 LEU A CA 1
ATOM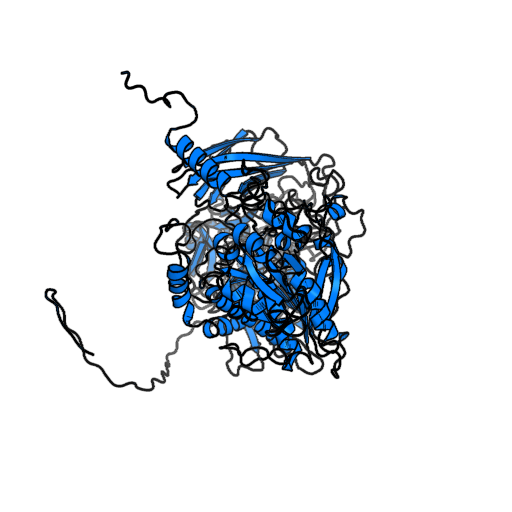 2889 C C . LEU A 1 376 ? 3.454 -0.711 3.582 1.00 93.81 376 LEU A C 1
ATOM 2891 O O . LEU A 1 376 ? 3.283 -1.495 2.652 1.00 93.81 376 LEU A O 1
ATOM 2895 N N . ILE A 1 377 ? 2.848 -0.863 4.754 1.00 94.38 377 ILE A N 1
ATOM 2896 C CA . ILE A 1 377 ? 1.909 -1.950 5.034 1.00 94.38 377 ILE A CA 1
ATOM 2897 C C . ILE A 1 377 ? 0.563 -1.619 4.380 1.00 94.38 377 ILE A C 1
ATOM 2899 O O . ILE A 1 377 ? 0.021 -0.537 4.629 1.00 94.38 377 ILE A O 1
ATOM 2903 N N . SER A 1 378 ? 0.035 -2.561 3.591 1.00 92.56 378 SER A N 1
ATOM 2904 C CA . SER A 1 378 ? -1.209 -2.430 2.819 1.00 92.56 378 SER A CA 1
ATOM 2905 C C . SER A 1 378 ? -2.426 -2.058 3.658 1.00 92.56 378 SER A C 1
ATOM 2907 O O . SER A 1 378 ? -2.476 -2.314 4.865 1.00 92.56 378 SER A O 1
ATOM 2909 N N . GLN A 1 379 ? -3.427 -1.459 3.020 1.00 90.19 379 GLN A N 1
ATOM 2910 C CA . GLN A 1 379 ? -4.709 -1.108 3.616 1.00 90.19 379 GLN A CA 1
ATOM 2911 C C . GLN A 1 379 ? -5.657 -2.318 3.552 1.00 90.19 379 GLN A C 1
ATOM 2913 O O . GLN A 1 379 ? -6.443 -2.446 2.624 1.00 90.19 379 GLN A O 1
ATOM 2918 N N . ASP A 1 380 ? -5.571 -3.221 4.531 1.00 92.25 380 ASP A N 1
ATOM 2919 C CA . ASP A 1 380 ? -6.392 -4.438 4.564 1.00 92.25 380 ASP A CA 1
ATOM 2920 C C . ASP A 1 380 ? -6.694 -4.968 5.979 1.00 92.25 380 ASP A C 1
ATOM 2922 O O . ASP A 1 380 ? -6.033 -4.560 6.951 1.00 92.25 380 ASP A O 1
ATOM 2926 N N . GLN A 1 381 ? -7.676 -5.873 6.075 1.00 91.75 381 GLN A N 1
ATOM 2927 C CA . GLN A 1 381 ? -8.035 -6.654 7.262 1.00 91.75 381 GLN A CA 1
ATOM 2928 C C . GLN A 1 381 ? -6.994 -7.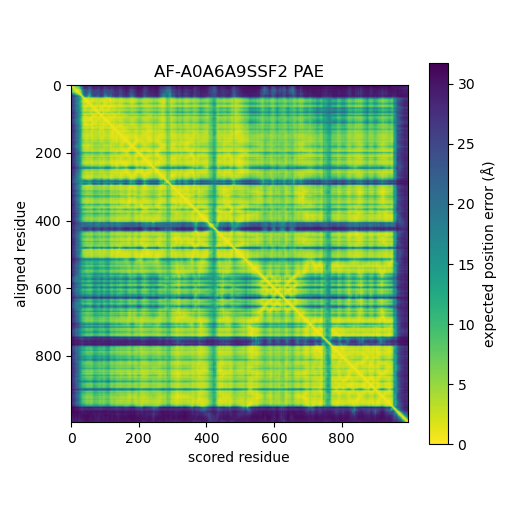751 7.508 1.00 91.75 381 GLN A C 1
ATOM 2930 O O . GLN A 1 381 ? -6.938 -8.745 6.796 1.00 91.75 381 GLN A O 1
ATOM 2935 N N . PHE A 1 382 ? -6.212 -7.598 8.577 1.00 91.25 382 PHE A N 1
ATOM 2936 C CA . PHE A 1 382 ? -5.273 -8.620 9.035 1.00 91.25 382 PHE A CA 1
ATOM 2937 C C . PHE A 1 382 ? -5.730 -9.208 10.370 1.00 91.25 382 PHE A C 1
ATOM 2939 O O . PHE A 1 382 ? -6.007 -8.472 11.321 1.00 91.25 382 PHE A O 1
ATOM 2946 N N . ASN A 1 383 ? -5.770 -10.535 10.475 1.00 90.62 383 ASN A N 1
ATOM 2947 C CA . ASN A 1 383 ? -5.931 -11.222 11.754 1.00 90.62 383 ASN A CA 1
ATOM 2948 C C . ASN A 1 383 ? -4.648 -11.133 12.605 1.00 90.62 383 ASN A C 1
ATOM 2950 O O . ASN A 1 383 ? -3.595 -10.651 12.168 1.00 90.62 383 ASN A O 1
ATOM 2954 N N . THR A 1 384 ? -4.720 -11.618 13.849 1.00 88.25 384 THR A N 1
ATOM 2955 C CA . THR A 1 384 ? -3.601 -11.563 14.804 1.00 88.25 384 THR A CA 1
ATOM 2956 C C . THR A 1 384 ? -2.319 -12.170 14.242 1.00 88.25 384 THR A C 1
ATOM 2958 O O . THR A 1 384 ? -1.238 -11.607 14.417 1.00 88.25 384 THR A O 1
ATOM 2961 N N . ARG A 1 385 ? -2.410 -13.304 13.545 1.00 88.31 385 ARG A N 1
ATOM 2962 C CA . ARG A 1 385 ? -1.237 -13.946 12.955 1.00 88.31 385 ARG A CA 1
ATOM 2963 C C . ARG A 1 385 ? -0.612 -13.063 11.883 1.00 88.31 385 ARG A C 1
ATOM 2965 O O . ARG A 1 385 ? 0.590 -12.826 11.938 1.00 88.31 385 ARG A O 1
ATOM 2972 N N . GLU A 1 386 ? -1.405 -12.573 10.941 1.00 90.81 386 GLU A N 1
ATOM 2973 C CA . GLU A 1 386 ? -0.927 -11.783 9.802 1.00 90.81 386 GLU A CA 1
ATOM 2974 C C . GLU A 1 386 ? -0.267 -10.475 10.229 1.00 90.81 386 GLU A C 1
ATOM 2976 O O . GLU A 1 386 ? 0.804 -10.136 9.728 1.00 90.81 386 GLU A O 1
ATOM 2981 N N . LEU A 1 387 ? -0.838 -9.780 11.218 1.00 91.19 387 LEU A N 1
ATOM 2982 C CA . LEU A 1 387 ? -0.232 -8.577 11.792 1.00 91.19 387 LEU A CA 1
ATOM 2983 C C . LEU A 1 387 ? 1.192 -8.850 12.295 1.00 91.19 387 LEU A C 1
ATOM 2985 O O . LEU A 1 387 ? 2.116 -8.073 12.038 1.00 91.19 387 LEU A O 1
ATOM 2989 N N . HIS A 1 388 ? 1.386 -9.974 12.986 1.00 90.81 388 HIS A N 1
ATOM 2990 C CA . HIS A 1 388 ? 2.699 -10.396 13.474 1.00 90.81 388 HIS A CA 1
ATOM 2991 C C . HIS A 1 388 ? 3.605 -10.941 12.368 1.00 90.81 388 HIS A C 1
ATOM 2993 O O . HIS A 1 388 ? 4.823 -10.792 12.476 1.00 90.81 388 HIS A O 1
ATOM 2999 N N . GLU A 1 389 ? 3.047 -11.557 11.324 1.00 90.69 389 GLU A N 1
ATOM 3000 C CA . GLU A 1 389 ? 3.799 -12.013 10.151 1.00 90.69 389 GLU A CA 1
ATOM 3001 C C . GLU A 1 389 ? 4.392 -10.829 9.393 1.00 90.69 389 GLU A C 1
ATOM 3003 O O . GLU A 1 389 ? 5.604 -10.796 9.189 1.00 90.69 389 GLU A O 1
ATOM 3008 N N . VAL A 1 390 ? 3.572 -9.832 9.037 1.00 91.94 390 VAL A N 1
ATOM 3009 C CA . VAL A 1 390 ? 4.030 -8.604 8.367 1.00 91.94 390 VAL A CA 1
ATOM 3010 C C . VAL A 1 390 ? 5.084 -7.907 9.221 1.00 91.94 390 VAL A C 1
ATOM 3012 O O . VAL A 1 390 ? 6.139 -7.519 8.721 1.00 91.94 390 VAL A O 1
ATOM 3015 N N . TYR A 1 391 ? 4.844 -7.787 10.530 1.00 91.69 391 TYR A N 1
ATOM 3016 C CA . TYR A 1 391 ? 5.786 -7.123 11.424 1.00 91.69 391 TYR A CA 1
ATOM 3017 C C . TYR A 1 391 ? 7.137 -7.849 11.502 1.00 91.69 391 TYR A C 1
ATOM 3019 O O . TYR A 1 391 ? 8.191 -7.213 11.454 1.00 91.69 391 TYR A O 1
ATOM 3027 N N . GLU A 1 392 ? 7.135 -9.180 11.591 1.00 91.50 392 GLU A N 1
ATOM 3028 C CA . GLU A 1 392 ? 8.366 -9.972 11.587 1.00 91.50 392 GLU A CA 1
ATOM 3029 C C . GLU A 1 392 ? 9.065 -9.955 10.226 1.00 91.50 392 GLU A C 1
ATOM 3031 O O . GLU A 1 392 ? 10.294 -9.881 10.170 1.00 91.50 392 GLU A O 1
ATOM 3036 N N . MET A 1 393 ? 8.311 -9.971 9.128 1.00 91.88 393 MET A N 1
ATOM 3037 C CA . MET A 1 393 ? 8.857 -9.793 7.785 1.00 91.88 393 MET A CA 1
ATOM 3038 C C . MET A 1 393 ? 9.618 -8.463 7.693 1.00 91.88 393 MET A C 1
ATOM 3040 O O . MET A 1 393 ? 10.780 -8.453 7.282 1.00 91.88 393 MET A O 1
ATOM 3044 N N . CYS A 1 394 ? 9.031 -7.365 8.178 1.00 93.38 394 CYS A N 1
ATOM 3045 C CA . CYS A 1 394 ? 9.681 -6.055 8.216 1.00 93.38 394 CYS A CA 1
ATOM 3046 C C . CYS A 1 394 ? 10.929 -6.016 9.111 1.00 93.38 394 CYS A C 1
ATOM 3048 O O . CYS A 1 394 ? 11.919 -5.392 8.732 1.00 93.38 394 CYS A O 1
ATOM 3050 N N . LEU A 1 395 ? 10.938 -6.705 10.259 1.00 91.31 395 LEU A N 1
ATOM 3051 C CA . LEU A 1 395 ? 12.139 -6.819 11.099 1.00 91.31 395 LEU A CA 1
ATOM 3052 C C . LEU A 1 395 ? 13.283 -7.536 10.370 1.00 91.31 395 LEU A C 1
ATOM 3054 O O . LEU A 1 395 ? 14.427 -7.086 10.429 1.00 91.31 395 LEU A O 1
ATOM 3058 N N . ASN A 1 396 ? 12.979 -8.621 9.652 1.00 89.56 396 ASN A N 1
ATOM 3059 C CA . ASN A 1 396 ? 13.979 -9.339 8.861 1.00 89.56 396 ASN A CA 1
ATOM 3060 C C . ASN A 1 396 ? 14.509 -8.475 7.706 1.00 89.56 396 ASN A C 1
ATOM 3062 O O . ASN A 1 396 ? 15.713 -8.464 7.454 1.00 89.56 396 ASN A O 1
ATOM 3066 N N . ILE A 1 397 ? 13.636 -7.716 7.037 1.00 90.81 397 ILE A N 1
ATOM 3067 C CA . ILE A 1 397 ? 14.028 -6.770 5.982 1.00 90.81 397 ILE A CA 1
ATOM 3068 C C . ILE A 1 397 ? 14.923 -5.667 6.552 1.00 90.81 397 ILE A C 1
ATOM 3070 O O . ILE A 1 397 ? 15.970 -5.387 5.974 1.00 90.81 397 ILE A O 1
ATOM 3074 N N . ASN A 1 398 ? 14.550 -5.081 7.693 1.00 90.06 398 ASN A N 1
ATOM 3075 C CA . ASN A 1 398 ? 15.324 -4.040 8.361 1.00 90.06 398 ASN A CA 1
ATOM 3076 C C . ASN A 1 398 ? 16.749 -4.508 8.690 1.00 90.06 398 ASN A C 1
ATOM 3078 O O . ASN A 1 398 ? 17.714 -3.828 8.341 1.00 90.06 398 ASN A O 1
ATOM 3082 N N . ASP A 1 399 ? 16.879 -5.682 9.320 1.00 87.12 399 ASP A N 1
ATOM 3083 C CA . ASP A 1 399 ? 18.175 -6.267 9.677 1.00 87.12 399 ASP A CA 1
ATOM 3084 C C . ASP A 1 399 ? 19.040 -6.499 8.421 1.00 87.12 399 ASP A C 1
ATOM 3086 O O . ASP A 1 399 ? 20.217 -6.133 8.401 1.00 87.12 399 ASP A O 1
ATOM 3090 N N . THR A 1 400 ? 18.459 -7.056 7.349 1.00 87.88 400 THR A N 1
ATOM 3091 C CA . THR A 1 400 ? 19.191 -7.314 6.100 1.00 87.88 400 THR A CA 1
ATOM 3092 C C . THR A 1 400 ? 19.578 -6.025 5.376 1.00 87.88 400 THR A C 1
ATOM 3094 O O . THR A 1 400 ? 20.731 -5.893 4.971 1.00 87.88 400 THR A O 1
ATOM 3097 N N . LEU A 1 401 ? 18.660 -5.068 5.205 1.00 87.19 401 LEU A N 1
ATOM 3098 C CA . LEU A 1 401 ? 18.938 -3.821 4.485 1.00 87.19 401 LEU A CA 1
ATOM 3099 C C . LEU A 1 401 ? 19.972 -2.962 5.213 1.00 87.19 401 LEU A C 1
ATOM 3101 O O . LEU A 1 401 ? 20.856 -2.407 4.563 1.00 87.19 401 LEU A O 1
ATOM 3105 N N . ALA A 1 402 ? 19.910 -2.887 6.546 1.00 84.62 402 ALA A N 1
ATOM 3106 C CA . ALA A 1 402 ? 20.876 -2.132 7.340 1.00 84.62 402 ALA A CA 1
ATOM 3107 C C . ALA A 1 402 ? 22.324 -2.600 7.124 1.00 84.62 402 ALA A C 1
ATOM 3109 O O . ALA A 1 402 ? 23.236 -1.773 7.124 1.00 84.62 402 ALA A O 1
ATOM 3110 N N . GLU A 1 403 ? 22.539 -3.902 6.920 1.00 83.06 403 GLU A N 1
ATOM 3111 C CA . GLU A 1 403 ? 23.861 -4.459 6.628 1.00 83.06 403 GLU A CA 1
ATOM 3112 C C . GLU A 1 403 ? 24.201 -4.435 5.130 1.00 83.06 403 GLU A C 1
ATOM 3114 O O . GLU A 1 403 ? 25.340 -4.123 4.779 1.00 83.06 403 GLU A O 1
ATOM 3119 N N . ALA A 1 404 ? 23.234 -4.719 4.247 1.00 81.12 404 ALA A N 1
ATOM 3120 C CA . ALA A 1 404 ? 23.426 -4.749 2.791 1.00 81.12 404 ALA A CA 1
ATOM 3121 C C . ALA A 1 404 ? 23.982 -3.435 2.238 1.00 81.12 404 ALA A C 1
ATOM 3123 O O . ALA A 1 404 ? 24.635 -3.412 1.194 1.00 81.12 404 ALA A O 1
ATOM 3124 N N . LEU A 1 405 ? 23.703 -2.345 2.937 1.00 76.00 405 LEU A N 1
ATOM 3125 C CA . LEU A 1 405 ? 23.910 -1.000 2.453 1.00 76.00 405 LEU A CA 1
ATOM 3126 C C . LEU A 1 405 ? 24.530 -0.118 3.551 1.00 76.00 405 LEU A C 1
ATOM 3128 O O . LEU A 1 405 ? 24.194 1.043 3.711 1.00 76.00 405 LEU A O 1
ATOM 3132 N N . ASP A 1 406 ? 25.505 -0.650 4.286 1.00 66.44 406 ASP A N 1
ATOM 3133 C CA . ASP A 1 406 ? 26.213 -0.002 5.409 1.00 66.44 406 ASP A CA 1
ATOM 3134 C C . ASP A 1 406 ? 26.811 1.409 5.154 1.00 66.44 406 ASP A C 1
ATOM 3136 O O . ASP A 1 406 ? 27.304 2.061 6.078 1.00 66.44 406 ASP A O 1
ATOM 3140 N N . THR A 1 407 ? 26.786 1.884 3.908 1.00 57.75 407 THR A N 1
ATOM 3141 C CA . THR A 1 407 ? 27.446 3.089 3.403 1.00 57.75 407 THR A CA 1
ATOM 3142 C C . THR A 1 407 ? 26.471 4.125 2.831 1.00 57.75 407 THR A C 1
ATOM 3144 O O . THR A 1 407 ? 26.816 4.861 1.906 1.00 57.75 407 THR A O 1
ATOM 3147 N N . TRP A 1 408 ? 25.284 4.262 3.425 1.00 58.69 408 TRP A N 1
ATOM 3148 C CA . TRP A 1 408 ? 24.287 5.300 3.104 1.00 58.69 408 TRP A CA 1
ATOM 3149 C C . TRP A 1 408 ? 24.850 6.732 3.068 1.00 58.69 408 TRP A C 1
ATOM 3151 O O . TRP A 1 408 ? 24.472 7.532 2.216 1.00 58.69 408 TRP A O 1
ATOM 3161 N N . GLU A 1 409 ? 25.839 7.048 3.915 1.00 52.41 409 GLU A N 1
ATOM 3162 C CA . GLU A 1 409 ? 26.548 8.342 3.909 1.00 52.41 409 GLU A CA 1
ATOM 3163 C C . GLU A 1 409 ? 27.262 8.626 2.567 1.00 52.41 409 GLU A C 1
ATOM 3165 O O . GLU A 1 409 ? 27.419 9.781 2.163 1.00 52.41 409 GLU A O 1
ATOM 3170 N N . THR A 1 410 ? 27.659 7.579 1.835 1.00 54.22 410 THR A N 1
ATOM 3171 C CA . THR A 1 410 ? 28.289 7.679 0.508 1.00 54.22 410 THR A CA 1
ATOM 3172 C C . THR A 1 410 ? 27.280 8.091 -0.562 1.00 54.22 410 THR A C 1
ATOM 3174 O O . THR A 1 410 ? 27.680 8.724 -1.533 1.00 54.22 410 THR A O 1
ATOM 3177 N N . VAL A 1 411 ? 25.981 7.825 -0.375 1.00 54.47 411 VAL A N 1
ATOM 3178 C CA . VAL A 1 411 ? 24.905 8.249 -1.293 1.00 54.47 411 VAL A CA 1
ATOM 3179 C C . VAL A 1 411 ? 24.836 9.773 -1.358 1.00 54.47 411 VAL A C 1
ATOM 3181 O O . VAL A 1 411 ? 24.778 10.350 -2.443 1.00 54.47 411 VAL A O 1
ATOM 3184 N N . GLY A 1 412 ? 24.960 10.442 -0.207 1.00 51.16 412 GLY A N 1
ATOM 3185 C CA . GLY A 1 412 ? 25.053 11.901 -0.141 1.00 51.16 412 GLY A CA 1
ATOM 3186 C C . GLY A 1 412 ? 26.257 12.463 -0.907 1.00 51.16 412 GLY A C 1
ATOM 3187 O O . GLY A 1 412 ? 26.142 13.510 -1.541 1.00 51.16 412 GLY A O 1
ATOM 3188 N N . GLN A 1 413 ? 27.392 11.755 -0.911 1.00 52.25 413 GLN A N 1
ATOM 3189 C CA . GLN A 1 413 ? 28.612 12.163 -1.620 1.00 52.25 413 GLN A CA 1
ATOM 3190 C C . GLN A 1 413 ? 28.573 11.826 -3.123 1.00 52.25 413 GLN A C 1
ATOM 3192 O O . GLN A 1 413 ? 28.909 12.680 -3.939 1.00 52.25 413 GLN A O 1
ATOM 3197 N N . ALA A 1 414 ? 28.109 10.631 -3.499 1.00 51.25 414 ALA A N 1
ATOM 3198 C CA . ALA A 1 414 ? 27.909 10.216 -4.889 1.00 51.25 414 ALA A CA 1
ATOM 3199 C C . ALA A 1 414 ? 26.884 11.114 -5.600 1.00 51.25 414 ALA A C 1
ATOM 3201 O O . ALA A 1 414 ? 27.043 11.436 -6.776 1.00 51.25 414 ALA A O 1
ATOM 3202 N N . ARG A 1 415 ? 25.875 11.595 -4.864 1.00 53.22 415 ARG A N 1
ATOM 3203 C CA . ARG A 1 415 ? 24.951 12.639 -5.313 1.00 53.22 415 ARG A CA 1
ATOM 3204 C C . ARG A 1 415 ? 25.676 13.959 -5.592 1.00 53.22 415 ARG A C 1
ATOM 3206 O O . ARG A 1 415 ? 25.497 14.515 -6.670 1.00 53.22 415 ARG A O 1
ATOM 3213 N N . VAL A 1 416 ? 26.474 14.473 -4.649 1.00 50.47 416 VAL A N 1
ATOM 3214 C CA . VAL A 1 416 ? 27.243 15.724 -4.843 1.00 50.47 416 VAL A CA 1
ATOM 3215 C C . VAL A 1 416 ? 28.125 15.639 -6.093 1.00 50.47 416 VAL A C 1
ATOM 3217 O O . VAL A 1 416 ? 28.223 16.610 -6.844 1.00 50.47 416 VAL A O 1
ATOM 3220 N N . ASP A 1 417 ? 28.697 14.466 -6.352 1.00 50.22 417 ASP A N 1
ATOM 3221 C CA . ASP A 1 417 ? 29.538 14.220 -7.520 1.00 50.22 417 ASP A CA 1
ATOM 3222 C C . ASP A 1 417 ? 28.725 14.098 -8.836 1.00 50.22 417 ASP A C 1
ATOM 3224 O O . ASP A 1 417 ? 29.227 14.508 -9.883 1.00 50.22 417 ASP A O 1
ATOM 3228 N N . LEU A 1 418 ? 27.474 13.605 -8.796 1.00 45.16 418 LEU A N 1
ATOM 3229 C CA . LEU A 1 418 ? 26.588 13.418 -9.963 1.00 45.16 418 LEU A CA 1
ATOM 3230 C C . LEU A 1 418 ? 25.941 14.718 -10.470 1.00 45.16 418 LEU A C 1
ATOM 3232 O O . LEU A 1 418 ? 25.892 14.952 -11.674 1.00 45.16 418 LEU A O 1
ATOM 3236 N N . VAL A 1 419 ? 25.420 15.555 -9.568 1.00 43.97 419 VAL A N 1
ATOM 3237 C CA . VAL A 1 419 ? 24.660 16.774 -9.931 1.00 43.97 419 VAL A CA 1
ATOM 3238 C C . VAL A 1 419 ? 25.471 18.072 -9.808 1.00 43.97 419 VAL A C 1
ATOM 3240 O O . VAL A 1 419 ? 25.033 19.124 -10.278 1.00 43.97 419 VAL A O 1
ATOM 3243 N N . GLY A 1 420 ? 26.686 18.004 -9.251 1.00 40.69 420 GLY A N 1
ATOM 3244 C CA . GLY A 1 420 ? 27.591 19.141 -9.072 1.00 40.69 420 GLY A CA 1
ATOM 3245 C C . GLY A 1 420 ? 27.129 20.171 -8.027 1.00 40.69 420 GLY A C 1
ATOM 3246 O O . GLY A 1 420 ? 26.010 20.148 -7.531 1.00 40.69 420 GLY A O 1
ATOM 3247 N N . ASP A 1 421 ? 28.003 21.137 -7.716 1.00 38.53 421 ASP A N 1
ATOM 3248 C CA . ASP A 1 421 ? 27.761 22.247 -6.763 1.00 38.53 421 ASP A CA 1
ATOM 3249 C C . ASP A 1 421 ? 26.749 23.302 -7.279 1.00 38.53 421 ASP A C 1
ATOM 3251 O O . ASP A 1 421 ? 26.538 24.347 -6.650 1.00 38.53 421 ASP A O 1
ATOM 3255 N N . GLN A 1 422 ? 26.154 23.093 -8.460 1.00 35.03 422 GLN A N 1
ATOM 3256 C CA . GLN A 1 422 ? 25.136 24.001 -8.973 1.00 35.03 422 GLN A CA 1
ATOM 3257 C C . GLN A 1 422 ? 23.851 23.785 -8.179 1.00 35.03 422 GLN A C 1
ATOM 3259 O O . GLN A 1 422 ? 23.265 22.711 -8.203 1.00 35.03 422 GLN A O 1
ATOM 3264 N N . GLN A 1 423 ? 23.439 24.831 -7.461 1.00 32.69 423 GLN A N 1
ATOM 3265 C CA . GLN A 1 423 ? 22.200 24.896 -6.692 1.00 32.69 423 GLN A CA 1
ATOM 3266 C C . GLN A 1 423 ? 20.971 24.677 -7.594 1.00 32.69 423 GLN A C 1
ATOM 3268 O O . GLN A 1 423 ? 20.271 25.626 -7.942 1.00 32.69 423 GLN A O 1
ATOM 3273 N N . PHE A 1 424 ? 20.656 23.426 -7.921 1.00 36.88 424 PHE A N 1
ATOM 3274 C CA . PHE A 1 424 ? 19.264 23.003 -7.875 1.00 36.88 424 PHE A CA 1
ATOM 3275 C C . PHE A 1 424 ? 18.848 23.127 -6.412 1.00 36.88 424 PHE A C 1
ATOM 3277 O O . PHE A 1 424 ? 19.613 22.745 -5.524 1.00 36.88 424 PHE A O 1
ATOM 3284 N N . SER A 1 425 ? 17.733 23.820 -6.176 1.00 36.78 425 SER A N 1
ATOM 3285 C CA . SER A 1 425 ? 17.355 24.376 -4.875 1.00 36.78 425 SER A CA 1
ATOM 3286 C C . SER A 1 425 ? 17.722 23.441 -3.708 1.00 36.78 425 SER A C 1
ATOM 3288 O O . SER A 1 425 ? 17.337 22.272 -3.750 1.00 36.78 425 SER A O 1
ATOM 3290 N N . PRO A 1 426 ? 18.405 23.916 -2.644 1.00 33.94 426 PRO A N 1
ATOM 3291 C CA . PRO A 1 426 ? 18.646 23.119 -1.432 1.00 33.94 426 PRO A CA 1
ATOM 3292 C C . PRO A 1 426 ? 17.355 22.577 -0.783 1.00 33.94 426 PRO A C 1
ATOM 3294 O O . PRO A 1 426 ? 17.432 21.762 0.127 1.00 33.94 426 PRO A O 1
ATOM 3297 N N . VAL A 1 427 ? 16.189 23.007 -1.277 1.00 37.47 427 VAL A N 1
ATOM 3298 C CA . VAL A 1 427 ? 14.840 22.592 -0.882 1.00 37.47 427 VAL A CA 1
ATOM 3299 C C . VAL A 1 427 ? 14.347 21.338 -1.642 1.00 37.47 427 VAL A C 1
ATOM 3301 O O . VAL A 1 427 ? 13.528 20.613 -1.107 1.00 37.47 427 VAL A O 1
ATOM 3304 N N . LEU A 1 428 ? 14.860 21.014 -2.838 1.00 39.50 428 LEU A N 1
ATOM 3305 C CA . LEU A 1 428 ? 14.395 19.860 -3.648 1.00 39.50 428 LEU A CA 1
ATOM 3306 C C . LEU A 1 428 ? 15.060 18.520 -3.283 1.00 39.50 428 LEU A C 1
ATOM 3308 O O . LEU A 1 428 ? 14.613 17.462 -3.702 1.00 39.50 428 LEU A O 1
ATOM 3312 N N . PHE A 1 429 ? 16.147 18.555 -2.514 1.00 47.09 429 PHE A N 1
ATOM 3313 C CA . PHE A 1 429 ? 16.996 17.386 -2.256 1.00 47.09 429 PHE A CA 1
ATOM 3314 C C . PHE A 1 429 ? 17.590 17.430 -0.840 1.00 47.09 429 PHE A C 1
ATOM 3316 O O . PHE A 1 429 ? 18.783 17.175 -0.632 1.00 47.09 429 PHE A O 1
ATOM 3323 N N . GLY A 1 430 ? 16.779 17.902 0.108 1.00 40.31 430 GLY A N 1
ATOM 3324 C CA . GLY A 1 430 ? 17.220 18.418 1.402 1.00 40.31 430 GLY A CA 1
ATOM 3325 C C . GLY A 1 430 ? 17.723 17.383 2.406 1.00 40.31 430 GLY A C 1
ATOM 3326 O O . GLY A 1 430 ? 18.383 17.790 3.360 1.00 40.31 430 GLY A O 1
ATOM 3327 N N . VAL A 1 431 ? 17.478 16.084 2.205 1.00 52.88 431 VAL A N 1
ATOM 3328 C CA . VAL A 1 431 ? 17.859 15.069 3.196 1.00 52.88 431 VAL A CA 1
ATOM 3329 C C . VAL A 1 431 ? 18.636 13.931 2.545 1.00 52.88 431 VAL A C 1
ATOM 3331 O O . VAL A 1 431 ? 18.202 13.321 1.572 1.00 52.88 431 VAL A O 1
ATOM 3334 N N . VAL A 1 432 ? 19.847 13.695 3.047 1.00 59.56 432 VAL A N 1
ATOM 3335 C CA . VAL A 1 432 ? 20.585 12.457 2.783 1.00 59.56 432 VAL A CA 1
ATOM 3336 C C . VAL A 1 432 ? 19.969 11.405 3.699 1.00 59.56 432 VAL A C 1
ATOM 3338 O O . VAL A 1 432 ? 19.859 11.705 4.888 1.00 59.56 432 VAL A O 1
ATOM 3341 N N . PRO A 1 433 ? 19.592 10.215 3.199 1.00 66.50 433 PRO A N 1
ATOM 3342 C CA . PRO A 1 433 ? 19.063 9.164 4.050 1.00 66.50 433 PRO A CA 1
ATOM 3343 C C . PRO A 1 433 ? 19.948 8.927 5.274 1.00 66.50 433 PRO A C 1
ATOM 3345 O O . PRO A 1 433 ? 21.160 8.736 5.152 1.00 66.50 433 PRO A O 1
ATOM 3348 N N . GLU A 1 434 ? 19.336 8.956 6.452 1.00 67.50 434 GLU A N 1
ATOM 3349 C CA . GLU A 1 434 ? 20.007 8.744 7.737 1.00 67.50 434 GLU A CA 1
ATOM 3350 C C . GLU A 1 434 ? 19.972 7.268 8.151 1.00 67.50 434 GLU A C 1
ATOM 3352 O O . GLU A 1 434 ? 20.739 6.835 9.014 1.00 67.50 434 GLU A O 1
ATOM 3357 N N . SER A 1 435 ? 19.099 6.481 7.518 1.00 75.19 435 SER A N 1
ATOM 3358 C CA . SER A 1 435 ? 18.984 5.048 7.749 1.00 75.19 435 SER A CA 1
ATOM 3359 C C . SER A 1 435 ? 18.571 4.276 6.494 1.00 75.19 435 SER A C 1
ATOM 3361 O O . SER A 1 435 ? 18.182 4.835 5.466 1.00 75.19 435 SER A O 1
ATOM 3363 N N . ALA A 1 436 ? 18.686 2.958 6.602 1.00 83.50 436 ALA A N 1
ATOM 3364 C CA . ALA A 1 436 ? 18.393 2.008 5.546 1.00 83.50 436 ALA A CA 1
ATOM 3365 C C . ALA A 1 436 ? 16.916 1.916 5.192 1.00 83.50 436 ALA A C 1
ATOM 3367 O O . ALA A 1 436 ? 16.532 1.991 4.028 1.00 83.50 436 ALA A O 1
ATOM 3368 N N . PHE A 1 437 ? 16.124 1.677 6.230 1.00 88.94 437 PHE A N 1
ATOM 3369 C CA . PHE A 1 437 ? 14.774 1.178 6.131 1.00 88.94 437 PHE A CA 1
ATOM 3370 C C . PHE A 1 437 ? 13.980 1.630 7.347 1.00 88.94 437 PHE A C 1
ATOM 3372 O O . PHE A 1 437 ? 14.489 1.603 8.465 1.00 88.94 437 PHE A O 1
ATOM 3379 N N . ASP A 1 438 ? 12.746 2.055 7.123 1.00 89.88 438 ASP A N 1
ATOM 3380 C CA . ASP A 1 438 ? 11.713 2.125 8.152 1.00 89.88 438 ASP A CA 1
ATOM 3381 C C . ASP A 1 438 ? 10.373 1.770 7.510 1.00 89.88 438 ASP A C 1
ATOM 3383 O O . ASP A 1 438 ? 10.237 1.748 6.286 1.00 89.88 438 ASP A O 1
ATOM 3387 N N . TYR A 1 439 ? 9.405 1.407 8.334 1.00 93.12 439 TYR A N 1
ATOM 3388 C CA . TYR A 1 439 ? 8.152 0.834 7.881 1.00 93.12 439 TYR A CA 1
ATOM 3389 C C . TYR A 1 439 ? 7.015 1.176 8.827 1.00 93.12 439 TYR A C 1
ATOM 3391 O O . TYR A 1 439 ? 7.215 1.246 10.035 1.00 93.12 439 TYR A O 1
ATOM 3399 N N . ALA A 1 440 ? 5.809 1.339 8.306 1.00 93.81 440 ALA A N 1
ATOM 3400 C CA . ALA A 1 440 ? 4.575 1.492 9.075 1.00 93.81 440 ALA A CA 1
ATOM 3401 C C . ALA A 1 440 ? 3.388 1.343 8.111 1.00 93.81 440 ALA A C 1
ATOM 3403 O O . ALA A 1 440 ? 3.536 0.775 7.029 1.00 93.81 440 ALA A O 1
ATOM 3404 N N . THR A 1 441 ? 2.204 1.832 8.478 1.00 93.88 441 THR A N 1
ATOM 3405 C CA . THR A 1 441 ? 1.120 1.986 7.500 1.00 93.88 441 THR A CA 1
ATOM 3406 C C . THR A 1 441 ? 1.515 2.984 6.405 1.00 93.88 441 THR A C 1
ATOM 3408 O O . THR A 1 441 ? 2.443 3.781 6.577 1.00 93.88 441 THR A O 1
ATOM 3411 N N . ILE A 1 442 ? 0.793 2.983 5.279 1.00 90.19 442 ILE A N 1
ATOM 3412 C CA . ILE A 1 442 ? 0.989 3.978 4.208 1.00 90.19 442 ILE A CA 1
ATOM 3413 C C . ILE A 1 442 ? 0.905 5.409 4.773 1.00 90.19 442 ILE A C 1
ATOM 3415 O O . ILE A 1 442 ? 1.760 6.252 4.503 1.00 90.19 442 ILE A O 1
ATOM 3419 N N . TYR A 1 443 ? -0.075 5.681 5.640 1.00 89.06 443 TYR A N 1
ATOM 3420 C CA . TYR A 1 443 ? -0.232 7.016 6.212 1.00 89.06 443 TYR A CA 1
ATOM 3421 C C . TYR A 1 443 ? 0.939 7.403 7.122 1.00 89.06 443 TYR A C 1
ATOM 3423 O O . TYR A 1 443 ? 1.440 8.517 7.030 1.00 89.06 443 TYR A O 1
ATOM 3431 N N . ASP A 1 444 ? 1.407 6.492 7.971 1.00 89.44 444 ASP A N 1
ATOM 3432 C CA . ASP A 1 444 ? 2.505 6.767 8.902 1.00 89.44 444 ASP A CA 1
ATOM 3433 C C . ASP A 1 444 ? 3.865 6.941 8.199 1.00 89.44 444 ASP A C 1
ATOM 3435 O O . ASP A 1 444 ? 4.745 7.618 8.721 1.00 89.44 444 ASP A O 1
ATOM 3439 N N . THR A 1 445 ? 4.043 6.352 7.013 1.00 84.88 445 THR A N 1
ATOM 3440 C CA . THR A 1 445 ? 5.300 6.417 6.242 1.00 84.88 445 THR A CA 1
ATOM 3441 C C . THR A 1 445 ? 5.355 7.603 5.286 1.00 84.88 445 THR A C 1
ATOM 3443 O O . THR A 1 445 ? 6.346 8.332 5.262 1.00 84.88 445 THR A O 1
ATOM 3446 N N . ILE A 1 446 ? 4.305 7.803 4.485 1.00 76.88 446 ILE A N 1
ATOM 3447 C CA . ILE A 1 446 ? 4.287 8.811 3.414 1.00 76.88 446 ILE A CA 1
ATOM 3448 C C . ILE A 1 446 ? 3.213 9.888 3.616 1.00 76.88 446 ILE A C 1
ATOM 3450 O O . ILE A 1 446 ? 3.148 10.848 2.847 1.00 76.88 446 ILE A O 1
ATOM 3454 N N . GLY A 1 447 ? 2.405 9.794 4.676 1.00 78.12 447 GLY A N 1
ATOM 3455 C CA . GLY A 1 447 ? 1.528 10.860 5.167 1.00 78.12 447 GLY A CA 1
ATOM 3456 C C . GLY A 1 447 ? 0.091 10.834 4.648 1.00 78.12 447 GLY A C 1
ATOM 3457 O O . GLY A 1 447 ? -0.677 11.720 5.016 1.00 78.12 447 GLY A O 1
ATOM 3458 N N . TYR A 1 448 ? -0.276 9.924 3.743 1.00 82.25 448 TYR A N 1
ATOM 3459 C CA . TYR A 1 448 ? -1.613 9.826 3.136 1.00 82.25 448 TYR A CA 1
ATOM 3460 C C . TYR A 1 448 ? -2.009 8.371 2.894 1.00 82.25 448 TYR A C 1
ATOM 3462 O O . TYR A 1 448 ? -1.199 7.465 3.054 1.00 82.25 448 TYR A O 1
ATOM 3470 N N . THR A 1 449 ? -3.262 8.155 2.508 1.00 85.75 449 THR A N 1
ATOM 3471 C CA . THR A 1 449 ? -3.782 6.850 2.094 1.00 85.75 449 THR A CA 1
ATOM 3472 C C . THR A 1 449 ? -4.374 6.940 0.689 1.00 85.75 449 THR A C 1
ATOM 3474 O O . THR A 1 449 ? -4.522 8.026 0.132 1.00 85.75 449 THR A O 1
ATOM 3477 N N . VAL A 1 450 ? -4.669 5.790 0.095 1.00 87.31 450 VAL A N 1
ATOM 3478 C CA . VAL A 1 450 ? -5.037 5.635 -1.315 1.00 87.31 450 VAL A CA 1
ATOM 3479 C C . VAL A 1 450 ? -6.303 4.790 -1.455 1.00 87.31 450 VAL A C 1
ATOM 3481 O O . VAL A 1 450 ? -6.770 4.205 -0.482 1.00 87.31 450 VAL A O 1
ATOM 3484 N N . SER A 1 451 ? -6.880 4.765 -2.658 1.00 90.31 451 SER A N 1
ATOM 3485 C CA . SER A 1 451 ? -7.935 3.824 -3.056 1.00 90.31 451 SER A CA 1
ATOM 3486 C C . SER A 1 451 ? -7.629 3.274 -4.450 1.00 90.31 451 SER A C 1
ATOM 3488 O O . SER A 1 451 ? -7.053 3.989 -5.272 1.00 90.31 451 SER A O 1
ATOM 3490 N N . GLY A 1 452 ? -7.996 2.017 -4.718 1.00 93.12 452 GLY A N 1
ATOM 3491 C CA . GLY A 1 452 ? -7.697 1.344 -5.992 1.00 93.12 452 GLY A CA 1
ATOM 3492 C C . GLY A 1 452 ? -6.230 0.930 -6.163 1.00 93.12 452 GLY A C 1
ATOM 3493 O O . GLY A 1 452 ? -5.774 0.771 -7.298 1.00 93.12 452 GLY A O 1
ATOM 3494 N N . ALA A 1 453 ? -5.483 0.810 -5.061 1.00 93.56 453 ALA A N 1
ATOM 3495 C CA . ALA A 1 453 ? -4.063 0.483 -5.085 1.00 93.56 453 ALA A CA 1
ATOM 3496 C C . ALA A 1 453 ? -3.800 -1.003 -5.343 1.00 93.56 453 ALA A C 1
ATOM 3498 O O . ALA A 1 453 ? -4.536 -1.880 -4.894 1.00 93.56 453 ALA A O 1
ATOM 3499 N N . PHE A 1 454 ? -2.708 -1.276 -6.054 1.00 95.06 454 PHE A N 1
ATOM 3500 C CA . PHE A 1 454 ? -2.288 -2.620 -6.434 1.00 95.06 454 PHE A CA 1
ATOM 3501 C C . PHE A 1 454 ? -1.979 -3.500 -5.228 1.00 95.06 454 PHE A C 1
ATOM 3503 O O . PHE A 1 454 ? -2.429 -4.640 -5.141 1.00 95.06 454 PHE A O 1
ATOM 3510 N N . LEU A 1 455 ? -1.212 -2.950 -4.289 1.00 93.44 455 LEU A N 1
ATOM 3511 C CA . LEU A 1 455 ? -0.817 -3.635 -3.070 1.00 93.44 455 LEU A CA 1
ATOM 3512 C C . LEU A 1 455 ? -2.020 -4.030 -2.207 1.00 93.44 455 LEU A C 1
ATOM 3514 O O . LEU A 1 455 ? -2.037 -5.129 -1.650 1.00 93.44 455 LEU A O 1
ATOM 3518 N N . ASP A 1 456 ? -3.002 -3.135 -2.101 1.00 93.88 456 ASP A N 1
ATOM 3519 C CA . ASP A 1 456 ? -4.214 -3.359 -1.315 1.00 93.88 456 ASP A CA 1
ATOM 3520 C C . ASP A 1 456 ? -5.053 -4.467 -1.958 1.00 93.88 456 ASP A C 1
ATOM 3522 O O . ASP A 1 456 ? -5.456 -5.396 -1.268 1.00 93.88 456 ASP A O 1
ATOM 3526 N N . TRP A 1 457 ? -5.192 -4.465 -3.291 1.00 95.44 457 TRP A N 1
ATOM 3527 C CA . TRP A 1 457 ? -5.823 -5.567 -4.023 1.00 95.44 457 TRP A CA 1
ATOM 3528 C C . TRP A 1 457 ? -5.137 -6.919 -3.785 1.00 95.44 457 TRP A C 1
ATOM 3530 O O . TRP A 1 457 ? -5.820 -7.916 -3.562 1.00 95.44 457 TRP A O 1
ATOM 3540 N N . MET A 1 458 ? -3.801 -6.973 -3.799 1.00 94.94 458 MET A N 1
ATOM 3541 C CA . MET A 1 458 ? -3.087 -8.216 -3.482 1.00 94.94 458 MET A CA 1
ATOM 3542 C C . MET A 1 458 ? -3.379 -8.696 -2.051 1.00 94.94 458 MET A C 1
ATOM 3544 O O . MET A 1 458 ? -3.444 -9.900 -1.816 1.00 94.94 458 MET A O 1
ATOM 3548 N N . ALA A 1 459 ? -3.545 -7.773 -1.101 1.00 94.12 459 ALA A N 1
ATOM 3549 C CA . ALA A 1 459 ? -3.848 -8.114 0.284 1.00 94.12 459 ALA A CA 1
ATOM 3550 C C . ALA A 1 459 ? -5.295 -8.584 0.468 1.00 94.12 459 ALA A C 1
ATOM 3552 O O . ALA A 1 459 ? -5.503 -9.591 1.138 1.00 94.12 459 ALA A O 1
ATOM 3553 N N . HIS A 1 460 ? -6.253 -7.906 -0.179 1.00 93.44 460 HIS A N 1
ATOM 3554 C CA . HIS A 1 460 ? -7.683 -8.139 0.002 1.00 93.44 460 HIS A CA 1
ATOM 3555 C C . HIS A 1 460 ? -8.054 -9.632 -0.032 1.00 93.44 460 HIS A C 1
ATOM 3557 O O . HIS A 1 460 ? -7.535 -10.377 -0.872 1.00 93.44 460 HIS A O 1
ATOM 3563 N N . PRO A 1 461 ? -9.009 -10.080 0.805 1.00 90.44 461 PRO A N 1
ATOM 3564 C CA . PRO A 1 461 ? -9.448 -11.468 0.810 1.00 90.44 461 PRO A CA 1
ATOM 3565 C C . PRO A 1 461 ? -9.964 -11.943 -0.555 1.00 90.44 461 PRO A C 1
ATOM 3567 O O . PRO A 1 461 ? -10.632 -11.207 -1.297 1.00 90.44 461 PRO A O 1
ATOM 3570 N N . GLU A 1 462 ? -9.712 -13.215 -0.867 1.00 89.31 462 GLU A N 1
ATOM 3571 C CA . GLU A 1 462 ? -10.387 -13.893 -1.972 1.00 89.31 462 GLU A CA 1
ATOM 3572 C C . GLU A 1 462 ? -11.919 -13.864 -1.767 1.00 89.31 462 GLU A C 1
ATOM 3574 O O . GLU A 1 462 ? -12.407 -13.966 -0.638 1.00 89.31 462 GLU A O 1
ATOM 3579 N N . PRO A 1 463 ? -12.721 -13.774 -2.843 1.00 87.88 463 PRO A N 1
ATOM 3580 C CA . PRO A 1 463 ? -12.316 -13.797 -4.252 1.00 87.88 463 PRO A CA 1
ATOM 3581 C C . PRO A 1 463 ? -12.089 -12.405 -4.881 1.00 87.88 463 PRO A C 1
ATOM 3583 O O . PRO A 1 463 ? -12.007 -12.308 -6.105 1.00 87.88 463 PRO A O 1
ATOM 3586 N N . ILE A 1 464 ? -12.058 -11.327 -4.086 1.00 90.69 464 ILE A N 1
ATOM 3587 C CA . ILE A 1 464 ? -11.869 -9.962 -4.611 1.00 90.69 464 ILE A CA 1
ATOM 3588 C C . ILE A 1 464 ? -10.382 -9.684 -4.850 1.00 90.69 464 ILE A C 1
ATOM 3590 O O . ILE A 1 464 ? -10.009 -9.203 -5.924 1.00 90.69 464 ILE A O 1
ATOM 3594 N N . GLY A 1 465 ? -9.555 -9.987 -3.849 1.00 93.25 465 GLY A N 1
ATOM 3595 C CA . GLY A 1 465 ? -8.099 -9.918 -3.918 1.00 93.25 465 GLY A CA 1
ATOM 3596 C C . GLY A 1 465 ? -7.443 -11.293 -3.945 1.00 93.25 465 GLY A C 1
ATOM 3597 O O . GLY A 1 465 ? -8.024 -12.248 -4.464 1.00 93.25 465 GLY A O 1
ATOM 3598 N N . LEU A 1 466 ? -6.227 -11.374 -3.399 1.00 92.94 466 LEU A N 1
ATOM 3599 C CA . LEU A 1 466 ? -5.385 -12.577 -3.404 1.00 92.94 466 LEU A CA 1
ATOM 3600 C C . LEU A 1 466 ? -5.060 -13.118 -1.994 1.00 92.94 466 LEU A C 1
ATOM 3602 O O . LEU A 1 466 ? -4.288 -14.067 -1.884 1.00 92.94 466 LEU A O 1
ATOM 3606 N N . ASP A 1 467 ? -5.607 -12.531 -0.920 1.00 91.25 467 ASP A N 1
ATOM 3607 C CA . ASP A 1 467 ? -5.359 -12.920 0.486 1.00 91.25 467 ASP A CA 1
ATOM 3608 C C . ASP A 1 467 ? -3.854 -12.977 0.865 1.00 91.25 467 ASP A C 1
ATOM 3610 O O . ASP A 1 467 ? -3.402 -13.759 1.718 1.00 91.25 467 ASP A O 1
ATOM 3614 N N . MET A 1 468 ? -3.029 -12.150 0.214 1.00 92.50 468 MET A N 1
ATOM 3615 C CA . MET A 1 468 ? -1.578 -12.174 0.388 1.00 92.50 468 MET A CA 1
ATOM 3616 C C . MET A 1 468 ? -1.129 -11.344 1.594 1.00 92.50 468 MET A C 1
ATOM 3618 O O . MET A 1 468 ? -1.620 -10.253 1.869 1.00 92.50 468 MET A O 1
ATOM 3622 N N . THR A 1 469 ? -0.072 -11.801 2.258 1.00 92.12 469 THR A N 1
ATOM 3623 C CA . THR A 1 469 ? 0.701 -10.961 3.175 1.00 92.12 469 THR A CA 1
ATOM 3624 C C . THR A 1 469 ? 1.604 -10.047 2.338 1.00 92.12 469 THR A C 1
ATOM 3626 O O . THR A 1 469 ? 2.546 -10.538 1.705 1.00 92.12 469 THR A O 1
ATOM 3629 N N . THR A 1 470 ? 1.332 -8.737 2.306 1.00 92.94 470 THR A N 1
ATOM 3630 C CA . THR A 1 470 ? 1.995 -7.809 1.369 1.00 92.94 470 THR A CA 1
ATOM 3631 C C . THR A 1 470 ? 2.728 -6.630 2.013 1.00 92.94 470 THR A C 1
ATOM 3633 O O . THR A 1 470 ? 2.473 -6.253 3.159 1.00 92.94 470 THR A O 1
ATOM 3636 N N . LEU A 1 471 ? 3.674 -6.054 1.262 1.00 94.31 471 LEU A N 1
ATOM 3637 C CA . LEU A 1 471 ? 4.393 -4.825 1.608 1.00 94.31 471 LEU A CA 1
ATOM 3638 C C . LEU A 1 471 ? 4.724 -4.009 0.346 1.00 94.31 471 LEU A C 1
ATOM 3640 O O . LEU A 1 471 ? 5.254 -4.569 -0.614 1.00 94.31 471 LEU A O 1
ATOM 3644 N N . ASP A 1 472 ? 4.443 -2.705 0.349 1.00 93.50 472 ASP A N 1
ATOM 3645 C CA . ASP A 1 472 ? 4.969 -1.785 -0.667 1.00 93.50 472 ASP A CA 1
ATOM 3646 C C . ASP A 1 472 ? 6.378 -1.340 -0.308 1.00 93.50 472 ASP A C 1
ATOM 3648 O O . ASP A 1 472 ? 6.717 -1.225 0.874 1.00 93.50 472 ASP A O 1
ATOM 3652 N N . PHE A 1 473 ? 7.162 -0.979 -1.314 1.00 93.50 473 PHE A N 1
ATOM 3653 C CA . PHE A 1 473 ? 8.489 -0.426 -1.111 1.00 93.50 473 PHE A CA 1
ATOM 3654 C C . PHE A 1 473 ? 8.698 0.874 -1.865 1.00 93.50 473 PHE A C 1
ATOM 3656 O O . PHE A 1 473 ? 8.620 0.876 -3.082 1.00 93.50 473 PHE A O 1
ATOM 3663 N N . GLU A 1 474 ? 9.173 1.916 -1.186 1.00 88.75 474 GLU A N 1
ATOM 3664 C CA . GLU A 1 474 ? 9.539 3.190 -1.822 1.00 88.75 474 GLU A CA 1
ATOM 3665 C C . GLU A 1 474 ? 11.058 3.417 -1.755 1.00 88.75 474 GLU A C 1
ATOM 3667 O O . GLU A 1 474 ? 11.615 3.628 -0.675 1.00 88.75 474 GLU A O 1
ATOM 3672 N N . MET A 1 475 ? 11.746 3.351 -2.903 1.00 87.25 475 MET A N 1
ATOM 3673 C CA . MET A 1 475 ? 13.193 3.595 -3.028 1.00 87.25 475 MET A CA 1
ATOM 3674 C C . MET A 1 475 ? 13.486 5.084 -3.230 1.00 87.25 475 MET A C 1
ATOM 3676 O O . MET A 1 475 ? 13.088 5.669 -4.233 1.00 87.25 475 MET A O 1
ATOM 3680 N N . SER A 1 476 ? 14.238 5.696 -2.323 1.00 78.94 476 SER A N 1
ATOM 3681 C CA . SER A 1 476 ? 14.669 7.094 -2.442 1.00 78.94 476 SER A CA 1
ATOM 3682 C C . SER A 1 476 ? 15.560 7.308 -3.678 1.00 78.94 476 SER A C 1
ATOM 3684 O O . SER A 1 476 ? 16.352 6.440 -4.038 1.00 78.94 476 SER A O 1
ATOM 3686 N N . PHE A 1 477 ? 15.473 8.488 -4.298 1.00 74.25 477 PHE A N 1
ATOM 3687 C CA . PHE A 1 477 ? 16.185 8.911 -5.516 1.00 74.25 477 PHE A CA 1
ATOM 3688 C C . PHE A 1 477 ? 15.773 8.226 -6.829 1.00 74.25 477 PHE A C 1
ATOM 3690 O O . PHE A 1 477 ? 16.276 8.607 -7.892 1.00 74.25 477 PHE A O 1
ATOM 3697 N N . ASN A 1 478 ? 14.806 7.309 -6.797 1.00 79.38 478 ASN A N 1
ATOM 3698 C CA . ASN A 1 478 ? 14.353 6.555 -7.959 1.00 79.38 478 ASN A CA 1
ATOM 3699 C C . ASN A 1 478 ? 13.031 7.118 -8.524 1.00 79.38 478 ASN A C 1
ATOM 3701 O O . ASN A 1 478 ? 11.991 6.477 -8.481 1.00 79.38 478 ASN A O 1
ATOM 3705 N N . HIS A 1 479 ? 13.073 8.352 -9.038 1.00 72.69 479 HIS A N 1
ATOM 3706 C CA . HIS A 1 479 ? 11.914 9.073 -9.604 1.00 72.69 479 HIS A CA 1
ATOM 3707 C C . HIS A 1 479 ? 12.359 10.014 -10.746 1.00 72.69 479 HIS A C 1
ATOM 3709 O O . HIS A 1 479 ? 13.515 9.990 -11.139 1.00 72.69 479 HIS A O 1
ATOM 3715 N N . MET A 1 480 ? 11.515 10.905 -11.278 1.00 61.06 480 MET A N 1
ATOM 3716 C CA . MET A 1 480 ? 11.808 11.755 -12.456 1.00 61.06 480 MET A CA 1
ATOM 3717 C C . MET A 1 480 ? 13.192 12.444 -12.507 1.00 61.06 480 MET A C 1
ATOM 3719 O O . MET A 1 480 ? 13.814 12.449 -13.571 1.00 61.06 480 MET A O 1
ATOM 3723 N N . LEU A 1 481 ? 13.673 13.036 -11.404 1.00 52.84 481 LEU A N 1
ATOM 3724 C CA . LEU A 1 481 ? 14.924 13.818 -11.376 1.00 52.84 481 LEU A CA 1
ATOM 3725 C C . LEU A 1 481 ? 16.193 12.948 -11.310 1.00 52.84 481 LEU A C 1
ATOM 3727 O O . LEU A 1 481 ? 17.233 13.363 -11.814 1.00 52.84 481 LEU A O 1
ATOM 3731 N N . GLY A 1 482 ? 16.114 11.758 -10.705 1.00 50.28 482 GLY A N 1
ATOM 3732 C CA . GLY A 1 482 ? 17.227 10.799 -10.618 1.00 50.28 482 GLY A CA 1
ATOM 3733 C C . GLY A 1 482 ? 17.143 9.676 -11.652 1.00 50.28 482 GLY A C 1
ATOM 3734 O O . GLY A 1 482 ? 18.157 9.169 -12.110 1.00 50.28 482 GLY A O 1
ATOM 3735 N N . GLY A 1 483 ? 15.929 9.335 -12.070 1.00 53.12 483 GLY A N 1
ATOM 3736 C CA . GLY A 1 483 ? 15.618 8.148 -12.845 1.00 53.12 483 GLY A CA 1
ATOM 3737 C C . GLY A 1 483 ? 15.669 8.321 -14.362 1.00 53.12 483 GLY A C 1
ATOM 3738 O O . GLY A 1 483 ? 15.800 7.357 -15.106 1.00 53.12 483 GLY A O 1
ATOM 3739 N N . ASN A 1 484 ? 15.623 9.552 -14.868 1.00 65.00 484 ASN A N 1
ATOM 3740 C CA . ASN A 1 484 ? 15.807 9.781 -16.305 1.00 65.00 484 ASN A CA 1
ATOM 3741 C C . ASN A 1 484 ? 17.289 9.889 -16.717 1.00 65.00 484 ASN A C 1
ATOM 3743 O O . ASN A 1 484 ? 17.584 9.901 -17.915 1.00 65.00 484 ASN A O 1
ATOM 3747 N N . VAL A 1 485 ? 18.217 9.931 -15.749 1.00 70.62 485 VAL A N 1
ATOM 3748 C CA . VAL A 1 485 ? 19.668 10.004 -15.972 1.00 70.62 485 VAL A CA 1
ATOM 3749 C C . VAL A 1 485 ? 20.334 8.750 -15.426 1.00 70.62 485 VAL A C 1
ATOM 3751 O O . VAL A 1 485 ? 20.310 8.494 -14.228 1.00 70.62 485 VAL A O 1
ATOM 3754 N N . TYR A 1 486 ? 20.986 7.990 -16.301 1.00 79.44 486 TYR A N 1
ATOM 3755 C CA . TYR A 1 486 ? 21.666 6.769 -15.895 1.00 79.44 486 TYR A CA 1
ATOM 3756 C C . TYR A 1 486 ? 22.908 7.065 -15.039 1.00 79.44 486 TYR A C 1
ATOM 3758 O O . TYR A 1 486 ? 23.900 7.602 -15.535 1.00 79.44 486 TYR A O 1
ATOM 3766 N N . ASN A 1 487 ? 22.873 6.687 -13.757 1.00 80.12 487 ASN A N 1
ATOM 3767 C CA . ASN A 1 487 ? 24.038 6.691 -12.870 1.00 80.12 487 ASN A CA 1
ATOM 3768 C C . ASN A 1 487 ? 24.321 5.269 -12.361 1.00 80.12 487 ASN A C 1
ATOM 3770 O O . ASN A 1 487 ? 23.619 4.805 -11.460 1.00 80.12 487 ASN A O 1
ATOM 3774 N N . PRO A 1 488 ? 25.378 4.597 -12.849 1.00 84.06 488 PRO A N 1
ATOM 3775 C CA . PRO A 1 488 ? 25.658 3.212 -12.483 1.00 84.06 488 PRO A CA 1
ATOM 3776 C C . PRO A 1 488 ? 25.998 3.013 -10.999 1.00 84.06 488 PRO A C 1
ATOM 3778 O O . PRO A 1 488 ? 25.785 1.921 -10.486 1.00 84.06 488 PRO A O 1
ATOM 3781 N N . GLU A 1 489 ? 26.519 4.025 -10.298 1.00 81.06 489 GLU A N 1
ATOM 3782 C CA . GLU A 1 489 ? 26.887 3.904 -8.880 1.00 81.06 489 GLU A CA 1
ATOM 3783 C C . GLU A 1 489 ? 25.675 4.031 -7.957 1.00 81.06 489 GLU A C 1
ATOM 3785 O O . GLU A 1 489 ? 25.506 3.206 -7.062 1.00 81.06 489 GLU A O 1
ATOM 3790 N N . LEU A 1 490 ? 24.814 5.030 -8.190 1.00 77.62 490 LEU A N 1
ATOM 3791 C CA . LEU A 1 490 ? 23.543 5.155 -7.463 1.00 77.62 490 LEU A CA 1
ATOM 3792 C C . LEU A 1 490 ? 22.687 3.909 -7.688 1.00 77.62 490 LEU A C 1
ATOM 3794 O O . LEU A 1 490 ? 22.181 3.296 -6.752 1.00 77.62 490 LEU A O 1
ATOM 3798 N N . PHE A 1 491 ? 22.607 3.497 -8.943 1.00 84.75 491 PHE A N 1
ATOM 3799 C CA . PHE A 1 491 ? 21.763 2.403 -9.360 1.00 84.75 491 PHE A CA 1
ATOM 3800 C C . PHE A 1 491 ? 22.243 1.028 -8.867 1.00 84.75 491 PHE A C 1
ATOM 3802 O O . PHE A 1 491 ? 21.427 0.162 -8.565 1.00 84.75 491 PHE A O 1
ATOM 3809 N N . GLU A 1 492 ? 23.554 0.817 -8.696 1.00 87.44 492 GLU A N 1
ATOM 3810 C CA . GLU A 1 492 ? 24.083 -0.378 -8.017 1.00 87.44 492 GLU A CA 1
ATOM 3811 C C . GLU A 1 492 ? 23.535 -0.512 -6.586 1.00 87.44 492 GLU A C 1
ATOM 3813 O O . GLU A 1 492 ? 23.239 -1.622 -6.135 1.00 87.44 492 GLU A O 1
ATOM 3818 N N . MET A 1 493 ? 23.363 0.607 -5.874 1.00 84.69 493 MET A N 1
ATOM 3819 C CA . MET A 1 493 ? 22.810 0.614 -4.516 1.00 84.69 493 MET A CA 1
ATOM 3820 C C . MET A 1 493 ? 21.307 0.322 -4.521 1.00 84.69 493 MET A C 1
ATOM 3822 O O . MET A 1 493 ? 20.854 -0.519 -3.744 1.00 84.69 493 MET A O 1
ATOM 3826 N N . GLU A 1 494 ? 20.551 0.931 -5.438 1.00 88.56 494 GLU A N 1
ATOM 3827 C CA . GLU A 1 494 ? 19.115 0.662 -5.619 1.00 88.56 494 GLU A CA 1
ATOM 3828 C C . GLU A 1 494 ? 18.860 -0.825 -5.931 1.00 88.56 494 GLU A C 1
ATOM 3830 O O . GLU A 1 494 ? 18.060 -1.482 -5.258 1.00 88.56 494 GLU A O 1
ATOM 3835 N N . VAL A 1 495 ? 19.620 -1.395 -6.878 1.00 92.12 495 VAL A N 1
ATOM 3836 C CA . VAL A 1 495 ? 19.541 -2.821 -7.231 1.00 92.12 495 VAL A CA 1
ATOM 3837 C C . VAL A 1 495 ? 19.929 -3.714 -6.054 1.00 92.12 495 VAL A C 1
ATOM 3839 O O . VAL A 1 495 ? 19.316 -4.759 -5.837 1.00 92.12 495 VAL A O 1
ATOM 3842 N N . THR A 1 496 ? 20.927 -3.323 -5.260 1.00 89.81 496 THR A N 1
ATOM 3843 C CA . THR A 1 496 ? 21.326 -4.081 -4.065 1.00 89.81 496 THR A CA 1
ATOM 3844 C C . THR A 1 496 ? 20.219 -4.098 -3.009 1.00 89.81 496 THR A C 1
ATOM 3846 O O . THR A 1 496 ? 19.947 -5.161 -2.447 1.00 89.81 496 THR A O 1
ATOM 3849 N N . GLY A 1 497 ? 19.538 -2.971 -2.780 1.00 90.62 497 GLY A N 1
ATOM 3850 C CA . GLY A 1 497 ? 18.431 -2.873 -1.823 1.00 90.62 497 GLY A CA 1
ATOM 3851 C C . GLY A 1 497 ? 17.240 -3.743 -2.192 1.00 90.62 497 GLY A C 1
ATOM 3852 O O . GLY A 1 497 ? 16.803 -4.567 -1.389 1.00 90.62 497 GLY A O 1
ATOM 3853 N N . TYR A 1 498 ? 16.753 -3.663 -3.426 1.00 94.31 498 TYR A N 1
ATOM 3854 C CA . TYR A 1 498 ? 15.633 -4.517 -3.831 1.00 94.31 498 TYR A CA 1
ATOM 3855 C C . TYR A 1 498 ? 16.017 -5.980 -4.018 1.00 94.31 498 TYR A C 1
ATOM 3857 O O . TYR A 1 498 ? 15.203 -6.863 -3.749 1.00 94.31 498 TYR A O 1
ATOM 3865 N N . ARG A 1 499 ? 17.275 -6.285 -4.355 1.00 94.00 499 ARG A N 1
ATOM 3866 C CA . ARG A 1 499 ? 17.772 -7.667 -4.333 1.00 94.00 499 ARG A CA 1
ATOM 3867 C C . ARG A 1 499 ? 17.747 -8.237 -2.914 1.00 94.00 499 ARG A C 1
ATOM 3869 O O . ARG A 1 499 ? 17.380 -9.398 -2.737 1.00 94.00 499 ARG A O 1
ATOM 3876 N N . ALA A 1 500 ? 18.112 -7.437 -1.910 1.00 91.75 500 ALA A N 1
ATOM 3877 C CA . ALA A 1 500 ? 17.991 -7.815 -0.506 1.00 91.75 500 ALA A CA 1
ATOM 3878 C C . ALA A 1 500 ? 16.523 -8.060 -0.115 1.00 91.75 500 ALA A C 1
ATOM 3880 O O . ALA A 1 500 ? 16.222 -9.123 0.425 1.00 91.75 500 ALA A O 1
ATOM 3881 N N . ALA A 1 501 ? 15.610 -7.148 -0.466 1.00 93.19 501 ALA A N 1
ATOM 3882 C CA . ALA A 1 501 ? 14.179 -7.291 -0.184 1.00 93.19 501 ALA A CA 1
ATOM 3883 C C . ALA A 1 501 ? 13.579 -8.571 -0.800 1.00 93.19 501 ALA A C 1
ATOM 3885 O O . ALA A 1 501 ? 12.991 -9.377 -0.077 1.00 93.19 501 ALA A O 1
ATOM 3886 N N . ILE A 1 502 ? 13.808 -8.816 -2.099 1.00 95.00 502 ILE A N 1
ATOM 3887 C CA . ILE A 1 502 ? 13.315 -10.012 -2.808 1.00 95.00 502 ILE A CA 1
ATOM 3888 C C . ILE A 1 502 ? 13.780 -11.293 -2.109 1.00 95.00 502 ILE A C 1
ATOM 3890 O O . ILE A 1 502 ? 12.987 -12.207 -1.872 1.00 95.00 502 ILE A O 1
ATOM 3894 N N . ARG A 1 503 ? 15.064 -11.368 -1.737 1.00 92.56 503 ARG A N 1
ATOM 3895 C CA . ARG A 1 503 ? 15.620 -12.546 -1.055 1.00 92.56 503 ARG A CA 1
ATOM 3896 C C . ARG A 1 503 ? 15.038 -12.739 0.330 1.00 92.56 503 ARG A C 1
ATOM 3898 O O . ARG A 1 503 ? 14.701 -13.868 0.678 1.00 92.56 503 ARG A O 1
ATOM 3905 N N . THR A 1 504 ? 14.935 -11.668 1.108 1.00 92.06 504 THR A N 1
ATOM 3906 C CA . THR A 1 504 ? 14.437 -11.746 2.479 1.00 92.06 504 THR A CA 1
ATOM 3907 C C . THR A 1 504 ? 12.975 -12.170 2.503 1.00 92.06 504 THR A C 1
ATOM 3909 O O . THR A 1 504 ? 12.647 -13.092 3.244 1.00 92.06 504 THR A O 1
ATOM 3912 N N . ILE A 1 505 ? 12.125 -11.602 1.642 1.00 93.94 505 ILE A N 1
ATOM 3913 C CA . ILE A 1 505 ? 10.712 -11.999 1.537 1.00 93.94 505 ILE A CA 1
ATOM 3914 C C . ILE A 1 505 ? 10.593 -13.446 1.050 1.00 93.94 505 ILE A C 1
ATOM 3916 O O . ILE A 1 505 ? 9.866 -14.235 1.647 1.00 93.94 505 ILE A O 1
ATOM 3920 N N . THR A 1 506 ? 11.359 -13.842 0.028 1.00 94.38 506 THR A N 1
ATOM 3921 C CA . THR A 1 506 ? 11.325 -15.226 -0.478 1.00 94.38 506 THR A CA 1
ATOM 3922 C C . THR A 1 506 ? 11.750 -16.234 0.593 1.00 94.38 506 THR A C 1
ATOM 3924 O O . THR A 1 506 ? 11.114 -17.269 0.786 1.00 94.38 506 THR A O 1
ATOM 3927 N N . GLN A 1 507 ? 12.821 -15.933 1.330 1.00 91.00 507 GLN A N 1
ATOM 3928 C CA . GLN A 1 507 ? 13.283 -16.778 2.426 1.00 91.00 507 GLN A CA 1
ATOM 3929 C C . GLN A 1 507 ? 12.284 -16.800 3.588 1.00 91.00 507 GLN A C 1
ATOM 3931 O O . GLN A 1 507 ? 12.131 -17.845 4.228 1.00 91.00 507 GLN A O 1
ATOM 3936 N N . PHE A 1 508 ? 11.637 -15.669 3.875 1.00 90.88 508 PHE A N 1
ATOM 3937 C CA . PHE A 1 508 ? 10.589 -15.571 4.882 1.00 90.88 508 PHE A CA 1
ATOM 3938 C C . PHE A 1 508 ? 9.417 -16.483 4.517 1.00 90.88 508 PHE A C 1
ATOM 3940 O O . PHE A 1 508 ? 9.081 -17.344 5.322 1.00 90.88 508 PHE A O 1
ATOM 3947 N N . ALA A 1 509 ? 8.903 -16.403 3.286 1.00 91.56 509 ALA A N 1
ATOM 3948 C CA . ALA A 1 509 ? 7.806 -17.241 2.799 1.00 91.56 509 ALA A CA 1
ATOM 3949 C C . ALA A 1 509 ? 8.070 -18.743 3.007 1.00 91.56 509 ALA A C 1
ATOM 3951 O O . ALA A 1 509 ? 7.270 -19.425 3.645 1.00 91.56 509 ALA A O 1
ATOM 3952 N N . VAL A 1 510 ? 9.244 -19.239 2.590 1.00 89.75 510 VAL A N 1
ATOM 3953 C CA . VAL A 1 510 ? 9.642 -20.655 2.759 1.00 89.75 510 VAL A CA 1
ATOM 3954 C C . VAL A 1 510 ? 9.743 -21.079 4.230 1.00 89.75 510 VAL A C 1
ATOM 3956 O O . VAL A 1 510 ? 9.487 -22.232 4.571 1.00 89.75 510 VAL A O 1
ATOM 3959 N N . ASN A 1 511 ? 10.153 -20.174 5.123 1.00 87.06 511 ASN A N 1
ATOM 3960 C CA . ASN A 1 511 ? 10.240 -20.478 6.554 1.00 87.06 511 ASN A CA 1
ATOM 3961 C C . ASN A 1 511 ? 8.892 -20.330 7.274 1.00 87.06 511 ASN A C 1
ATOM 3963 O O . ASN A 1 511 ? 8.737 -20.870 8.366 1.00 87.06 511 ASN A O 1
ATOM 3967 N N . ASN A 1 512 ? 7.956 -19.567 6.715 1.00 85.69 512 ASN A N 1
ATOM 3968 C CA . ASN A 1 512 ? 6.702 -19.188 7.360 1.00 85.69 512 ASN A CA 1
ATOM 3969 C C . ASN A 1 512 ? 5.505 -20.034 6.898 1.00 85.69 512 ASN A C 1
ATOM 3971 O O . ASN A 1 512 ? 4.409 -19.903 7.436 1.00 85.69 512 ASN A O 1
ATOM 3975 N N . THR A 1 513 ? 5.707 -20.905 5.914 1.00 77.56 513 THR A N 1
ATOM 3976 C CA . THR A 1 513 ? 4.684 -21.811 5.391 1.00 77.56 513 THR A CA 1
ATOM 3977 C C . THR A 1 513 ? 5.143 -23.254 5.482 1.00 77.56 513 THR A C 1
ATOM 3979 O O . THR A 1 513 ? 6.341 -23.544 5.448 1.00 77.56 513 THR A O 1
ATOM 3982 N N . ASP A 1 514 ? 4.175 -24.158 5.619 1.00 68.62 514 ASP A N 1
ATOM 3983 C CA . ASP A 1 514 ? 4.416 -25.585 5.451 1.00 68.62 514 ASP A CA 1
ATOM 3984 C C . ASP A 1 514 ? 4.620 -25.852 3.959 1.00 68.62 514 ASP A C 1
ATOM 3986 O O . ASP A 1 514 ? 3.661 -26.043 3.208 1.00 68.62 514 ASP A O 1
ATOM 3990 N N . THR A 1 515 ? 5.874 -25.841 3.515 1.00 70.50 515 THR A N 1
ATOM 3991 C CA . THR A 1 515 ? 6.207 -26.301 2.166 1.00 70.50 515 THR A CA 1
ATOM 3992 C C . THR A 1 515 ? 6.523 -27.798 2.208 1.00 70.50 515 THR A C 1
ATOM 3994 O O . THR A 1 515 ? 6.881 -28.338 3.257 1.00 70.50 515 THR A O 1
ATOM 3997 N N . PRO A 1 516 ? 6.445 -28.532 1.087 1.00 70.94 516 PRO A N 1
ATOM 3998 C CA . PRO A 1 516 ? 6.657 -29.980 1.096 1.00 70.94 516 PRO A CA 1
ATOM 3999 C C . PRO A 1 516 ? 8.003 -30.453 1.669 1.00 70.94 516 PRO A C 1
ATOM 4001 O O . PRO A 1 516 ? 8.120 -31.630 2.031 1.00 70.94 516 PRO A O 1
ATOM 4004 N N . THR A 1 517 ? 9.019 -29.584 1.752 1.00 73.06 517 THR A N 1
ATOM 4005 C CA . THR A 1 517 ? 10.329 -29.936 2.323 1.00 73.06 517 THR A CA 1
ATOM 4006 C C . THR A 1 517 ? 10.751 -29.110 3.544 1.00 73.06 517 THR A C 1
ATOM 4008 O O . THR A 1 517 ? 11.771 -29.438 4.165 1.00 73.06 517 THR A O 1
ATOM 4011 N N . THR A 1 518 ? 9.958 -28.115 3.956 1.00 76.75 518 THR A N 1
ATOM 4012 C CA . THR A 1 518 ? 10.210 -27.296 5.152 1.00 76.75 518 THR A CA 1
ATOM 4013 C C . THR A 1 518 ? 8.996 -27.263 6.075 1.00 76.75 518 THR A C 1
ATOM 4015 O O . THR A 1 518 ? 7.868 -27.106 5.632 1.00 76.75 518 THR A O 1
ATOM 4018 N N . ASP A 1 519 ? 9.239 -27.386 7.381 1.00 81.44 519 ASP A N 1
ATOM 4019 C CA . ASP A 1 519 ? 8.197 -27.168 8.388 1.00 81.44 519 ASP A CA 1
ATOM 4020 C C . ASP A 1 519 ? 8.044 -25.664 8.659 1.00 81.44 519 ASP A C 1
ATOM 4022 O O . ASP A 1 519 ? 9.054 -24.943 8.715 1.00 81.44 519 ASP A O 1
ATOM 4026 N N . GLU A 1 520 ? 6.814 -25.215 8.915 1.00 83.69 520 GLU A N 1
ATOM 4027 C CA . GLU A 1 520 ? 6.523 -23.868 9.398 1.00 83.69 520 GLU A CA 1
ATOM 4028 C C . GLU A 1 520 ? 7.347 -23.532 10.658 1.00 83.69 520 GLU A C 1
ATOM 4030 O O . GLU A 1 520 ? 7.378 -24.263 11.654 1.00 83.69 520 GLU A O 1
ATOM 4035 N N . GLN A 1 521 ? 8.020 -22.380 10.630 1.00 85.62 521 GLN A N 1
ATOM 4036 C CA . GLN A 1 521 ? 8.891 -21.910 11.710 1.00 85.62 521 GLN A CA 1
ATOM 4037 C C . GLN A 1 521 ? 8.304 -20.745 12.502 1.00 85.62 521 GLN A C 1
ATOM 4039 O O . GLN A 1 521 ? 8.999 -20.221 13.375 1.00 85.62 521 GLN A O 1
ATOM 4044 N N . PHE A 1 522 ? 7.069 -20.343 12.213 1.00 87.19 522 PHE A N 1
ATOM 4045 C CA . PHE A 1 522 ? 6.420 -19.172 12.784 1.00 87.19 522 PHE A CA 1
ATOM 4046 C C . PHE A 1 522 ? 5.140 -19.550 13.521 1.00 87.19 522 PHE A C 1
ATOM 4048 O O . PHE A 1 522 ? 4.354 -20.375 13.068 1.00 87.19 522 PHE A O 1
ATOM 4055 N N . SER A 1 523 ? 4.919 -18.939 14.680 1.00 86.50 523 SER A N 1
ATOM 4056 C CA . SER A 1 523 ? 3.647 -19.058 15.394 1.00 86.50 523 SER A CA 1
ATOM 4057 C C . SER A 1 523 ? 3.380 -17.824 16.239 1.00 86.50 523 SER A C 1
ATOM 4059 O O . SER A 1 523 ? 4.314 -17.147 16.684 1.00 86.50 523 SER A O 1
ATOM 4061 N N . THR A 1 524 ? 2.096 -17.578 16.473 1.00 89.31 524 THR A N 1
ATOM 4062 C CA . THR A 1 524 ? 1.575 -16.487 17.292 1.00 89.31 524 THR A CA 1
ATOM 4063 C C . THR A 1 524 ? 0.608 -17.038 18.325 1.00 89.31 524 THR A C 1
ATOM 4065 O O . THR A 1 524 ? -0.142 -17.966 18.032 1.00 89.31 524 THR A O 1
ATOM 4068 N N . GLU A 1 525 ? 0.644 -16.476 19.525 1.00 91.44 525 GLU A N 1
ATOM 4069 C CA . GLU A 1 525 ? -0.226 -16.829 20.646 1.00 91.44 525 GLU A CA 1
ATOM 4070 C C . GLU A 1 525 ? -0.497 -15.574 21.481 1.00 91.44 525 GLU A C 1
ATOM 4072 O O . GLU A 1 525 ? 0.378 -14.719 21.603 1.00 91.44 525 GLU A O 1
ATOM 4077 N N . THR A 1 526 ? -1.679 -15.471 22.066 1.00 92.94 526 THR A N 1
ATOM 4078 C CA . THR A 1 526 ? -2.067 -14.469 23.052 1.00 92.94 526 THR A CA 1
ATOM 4079 C C . THR A 1 526 ? -2.173 -15.181 24.394 1.00 92.94 526 THR A C 1
ATOM 4081 O O . THR A 1 526 ? -3.062 -16.003 24.586 1.00 92.94 526 THR A O 1
ATOM 4084 N N . GLU A 1 527 ? -1.253 -14.876 25.309 1.00 94.38 527 GLU A N 1
ATOM 4085 C CA . GLU A 1 527 ? -1.329 -15.316 26.702 1.00 94.38 527 GLU A CA 1
ATOM 4086 C C . GLU A 1 527 ? -2.384 -14.468 27.422 1.00 94.38 527 GLU A C 1
ATOM 4088 O O . GLU A 1 527 ? -2.182 -13.263 27.618 1.00 94.38 527 GLU A O 1
ATOM 4093 N N . THR A 1 528 ? -3.491 -15.098 27.813 1.00 93.94 528 THR A N 1
ATOM 4094 C CA . THR A 1 528 ? -4.593 -14.453 28.555 1.00 93.94 528 THR A CA 1
ATOM 4095 C C . THR A 1 528 ? -4.460 -14.648 30.066 1.00 93.94 528 THR A C 1
ATOM 4097 O O . THR A 1 528 ? -5.061 -13.930 30.853 1.00 93.94 528 THR A O 1
ATOM 4100 N N . GLY A 1 529 ? -3.680 -15.649 30.496 1.00 91.56 529 GLY A N 1
ATOM 4101 C CA . GLY A 1 529 ? -3.650 -16.081 31.896 1.00 91.56 529 GLY A CA 1
ATOM 4102 C C . GLY A 1 529 ? -4.867 -16.915 32.320 1.00 91.56 529 GLY A C 1
ATOM 4103 O O . GLY A 1 529 ? -4.985 -17.226 33.506 1.00 91.56 529 GLY A O 1
ATOM 4104 N N . GLY A 1 530 ? -5.716 -17.315 31.366 1.00 94.12 530 GLY A N 1
ATOM 4105 C CA . GLY A 1 530 ? -6.987 -18.003 31.602 1.00 94.12 530 GLY A CA 1
ATOM 4106 C C . GLY A 1 530 ? -8.170 -17.063 31.841 1.00 94.12 530 GLY A C 1
ATOM 4107 O O . GLY A 1 530 ? -9.259 -17.555 32.130 1.00 94.12 530 GLY A O 1
ATOM 4108 N N . ASP A 1 531 ? -7.956 -15.749 31.734 1.00 96.06 531 ASP A N 1
ATOM 4109 C CA . ASP A 1 531 ? -8.990 -14.731 31.911 1.00 96.06 531 ASP A CA 1
ATOM 4110 C C . ASP A 1 531 ? -9.972 -14.739 30.719 1.00 96.06 531 ASP A C 1
ATOM 4112 O O . ASP A 1 531 ? -9.592 -14.981 29.567 1.00 96.06 531 ASP A O 1
ATOM 4116 N N . SER A 1 532 ? -11.248 -14.478 31.001 1.00 97.38 532 SER A N 1
ATOM 4117 C CA . SER A 1 532 ? -12.342 -14.473 30.024 1.00 97.38 532 SER A CA 1
ATOM 4118 C C . SER A 1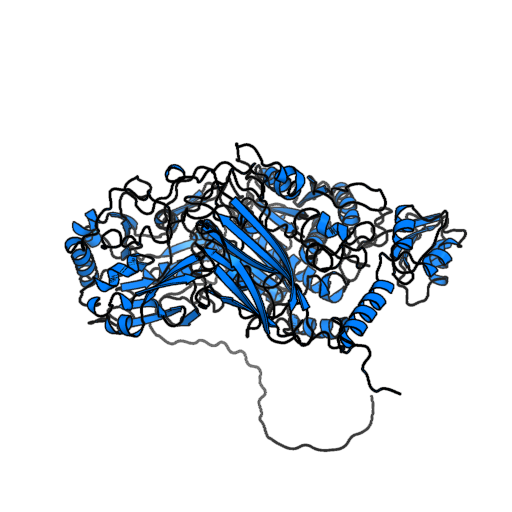 532 ? -12.762 -13.044 29.678 1.00 97.38 532 SER A C 1
ATOM 4120 O O . SER A 1 532 ? -12.821 -12.165 30.543 1.00 97.38 532 SER A O 1
ATOM 4122 N N . VAL A 1 533 ? -13.078 -12.812 28.404 1.00 98.38 533 VAL A N 1
ATOM 4123 C CA . VAL A 1 533 ? -13.457 -11.507 27.850 1.00 98.38 533 VAL A CA 1
ATOM 4124 C C . VAL A 1 533 ? -14.892 -11.553 27.335 1.00 98.38 533 VAL A C 1
ATOM 4126 O O . VAL A 1 533 ? -15.209 -12.348 26.454 1.00 98.38 533 VAL A O 1
ATOM 4129 N N . ALA A 1 534 ? -15.738 -10.654 27.827 1.00 98.50 534 ALA A N 1
ATOM 4130 C CA . ALA A 1 534 ? -17.033 -10.346 27.234 1.00 98.50 534 ALA A CA 1
ATOM 4131 C C . ALA A 1 534 ? -16.885 -9.162 26.271 1.00 98.50 534 ALA A C 1
ATOM 4133 O O . ALA A 1 534 ? -16.477 -8.080 26.692 1.00 98.50 534 ALA A O 1
ATOM 4134 N N . TYR A 1 535 ? -17.245 -9.312 24.997 1.00 98.12 535 TYR A N 1
ATOM 4135 C CA . TYR A 1 535 ? -17.456 -8.150 24.129 1.00 98.12 535 TYR A CA 1
ATOM 4136 C C . TYR A 1 535 ? -18.951 -7.851 24.037 1.00 98.12 535 TYR A C 1
ATOM 4138 O O . TYR A 1 535 ? -19.768 -8.720 23.722 1.00 98.12 535 TYR A O 1
ATOM 4146 N N . ILE A 1 536 ? -19.318 -6.619 24.384 1.00 97.44 536 ILE A N 1
ATOM 4147 C CA . ILE A 1 536 ? -20.712 -6.221 24.538 1.00 97.44 536 ILE A CA 1
ATOM 4148 C C . ILE A 1 536 ? -21.307 -5.937 23.160 1.00 97.44 536 ILE A C 1
ATOM 4150 O O . ILE A 1 536 ? -20.766 -5.152 22.380 1.00 97.44 536 ILE A O 1
ATOM 4154 N N . THR A 1 537 ? -22.428 -6.594 22.876 1.00 94.94 537 THR A N 1
ATOM 4155 C CA . THR A 1 537 ? -23.122 -6.569 21.588 1.00 94.94 537 THR A CA 1
ATOM 4156 C C . THR A 1 537 ? -24.534 -6.006 21.727 1.00 94.94 537 THR A C 1
ATOM 4158 O O . THR A 1 537 ? -25.166 -6.071 22.784 1.00 94.94 537 THR A O 1
ATOM 4161 N N . THR A 1 538 ? -25.065 -5.466 20.632 1.00 87.06 538 THR A N 1
ATOM 4162 C CA . THR A 1 538 ? -26.442 -4.935 20.579 1.00 87.06 538 THR A CA 1
ATOM 4163 C C . THR A 1 538 ? -27.496 -6.027 20.360 1.00 87.06 538 THR A C 1
ATOM 4165 O O . THR A 1 538 ? -28.650 -5.868 20.752 1.00 87.06 538 THR A O 1
ATOM 4168 N N . GLY A 1 539 ? -27.061 -7.161 19.816 1.00 89.00 539 GLY A N 1
ATOM 4169 C CA . GLY A 1 539 ? -27.785 -8.407 19.597 1.00 89.00 539 GLY A CA 1
ATOM 4170 C C . GLY A 1 539 ? -26.787 -9.470 19.126 1.00 89.00 539 GLY A C 1
ATOM 4171 O O . GLY A 1 539 ? -25.589 -9.191 19.060 1.00 89.00 539 GLY A O 1
ATOM 4172 N N . ASP A 1 540 ? -27.257 -10.668 18.769 1.00 91.19 540 ASP A N 1
ATOM 4173 C CA . ASP A 1 540 ? -26.370 -11.729 18.265 1.00 91.19 540 ASP A CA 1
ATOM 4174 C C . ASP A 1 540 ? -25.533 -11.206 17.069 1.00 91.19 540 ASP A C 1
ATOM 4176 O O . ASP A 1 540 ? -26.139 -10.702 16.110 1.00 91.19 540 ASP A O 1
ATOM 4180 N N . PRO A 1 541 ? -24.185 -11.314 17.078 1.00 92.06 541 PRO A N 1
ATOM 4181 C CA . PRO A 1 541 ? -23.340 -10.845 15.978 1.00 92.06 541 PRO A CA 1
ATOM 4182 C C . PRO A 1 541 ? -23.792 -11.375 14.614 1.00 92.06 541 PRO A C 1
ATOM 4184 O O . PRO A 1 541 ? -24.128 -12.552 14.463 1.00 92.06 541 PRO A O 1
ATOM 4187 N N . GLY A 1 542 ? -23.857 -10.491 13.615 1.00 87.44 542 GLY A N 1
ATOM 4188 C CA . GLY A 1 542 ? -24.304 -10.856 12.266 1.00 87.44 542 GLY A CA 1
ATOM 4189 C C . GLY A 1 542 ? -25.810 -11.145 12.139 1.00 87.44 542 GLY A C 1
ATOM 4190 O O . GLY A 1 542 ? -26.279 -11.511 11.060 1.00 87.44 542 GLY A O 1
ATOM 4191 N N . SER A 1 543 ? -26.606 -10.972 13.199 1.00 89.94 543 SER A N 1
ATOM 4192 C CA . SER A 1 543 ? -28.072 -11.053 13.137 1.00 89.94 543 SER A CA 1
ATOM 4193 C C . SER A 1 543 ? -28.704 -9.737 12.656 1.00 89.94 543 SER A C 1
ATOM 4195 O O . SER A 1 543 ? -28.011 -8.805 12.261 1.00 89.94 543 SER A O 1
ATOM 4197 N N . ALA A 1 544 ? -30.036 -9.658 12.597 1.00 85.31 544 ALA A N 1
ATOM 4198 C CA . ALA A 1 544 ? -30.732 -8.401 12.285 1.00 85.31 544 ALA A CA 1
ATOM 4199 C C . ALA A 1 544 ? -30.781 -7.430 13.483 1.00 85.31 544 ALA A C 1
ATOM 4201 O O . ALA A 1 544 ? -31.039 -6.240 13.291 1.00 85.31 544 ALA A O 1
ATOM 4202 N N . ASP A 1 545 ? -30.538 -7.953 14.689 1.00 84.44 545 ASP A N 1
ATOM 4203 C CA . ASP A 1 545 ? -30.539 -7.200 15.944 1.00 84.44 545 ASP A CA 1
ATOM 4204 C C . ASP A 1 545 ? -29.149 -6.596 16.242 1.00 84.44 545 ASP A C 1
ATOM 4206 O O . ASP A 1 545 ? -29.031 -5.725 17.098 1.00 84.44 545 ASP A O 1
ATOM 4210 N N . ASP A 1 546 ? -28.109 -7.001 15.498 1.00 87.69 546 ASP A N 1
ATOM 4211 C CA . ASP A 1 546 ? -26.797 -6.346 15.500 1.00 87.69 546 ASP A CA 1
ATOM 4212 C C . ASP A 1 546 ? -26.876 -4.980 14.789 1.00 87.69 546 ASP A C 1
ATOM 4214 O O . ASP A 1 546 ? -26.907 -4.882 13.560 1.00 87.69 546 ASP A O 1
ATOM 4218 N N . ALA A 1 547 ? -26.888 -3.903 15.571 1.00 84.50 547 ALA A N 1
ATOM 4219 C CA . ALA A 1 547 ? -26.957 -2.526 15.092 1.00 84.50 547 ALA A CA 1
ATOM 4220 C C . ALA A 1 547 ? -25.681 -2.047 14.366 1.00 84.50 547 ALA A C 1
ATOM 4222 O O . ALA A 1 547 ? -25.722 -1.050 13.632 1.00 84.50 547 ALA A O 1
ATOM 4223 N N . LEU A 1 548 ? -24.544 -2.724 14.552 1.00 89.12 548 LEU A N 1
ATOM 4224 C CA . LEU A 1 548 ? -23.276 -2.380 13.898 1.00 89.12 548 LEU A CA 1
ATOM 4225 C C . LEU A 1 548 ? -23.082 -3.119 12.571 1.00 89.12 548 LEU A C 1
ATOM 4227 O O . LEU A 1 548 ? -22.227 -2.729 11.775 1.00 89.12 548 LEU A O 1
ATOM 4231 N N . ARG A 1 549 ? -23.923 -4.118 12.294 1.00 90.94 549 ARG A N 1
ATOM 4232 C CA . ARG A 1 549 ? -23.937 -4.855 11.034 1.00 90.94 549 ARG A CA 1
ATOM 4233 C C . ARG A 1 549 ? -24.260 -3.955 9.840 1.00 90.94 549 ARG A C 1
ATOM 4235 O O . ARG A 1 549 ? -25.155 -3.102 9.905 1.00 90.94 549 ARG A O 1
ATOM 4242 N N . ARG A 1 550 ? -23.571 -4.179 8.721 1.00 92.12 550 ARG A N 1
ATOM 4243 C CA . ARG A 1 550 ? -23.825 -3.541 7.422 1.00 92.12 550 ARG A CA 1
ATOM 4244 C C . ARG A 1 550 ? -23.995 -4.593 6.336 1.00 92.12 550 ARG A C 1
ATOM 4246 O O . ARG A 1 550 ? -23.179 -5.500 6.217 1.00 92.12 550 ARG A O 1
ATOM 4253 N N . THR A 1 551 ? -25.039 -4.443 5.526 1.00 94.12 551 THR A N 1
ATOM 4254 C CA . THR A 1 551 ? -25.302 -5.303 4.362 1.00 94.12 551 THR A CA 1
ATOM 4255 C C . THR A 1 551 ? -25.695 -4.476 3.149 1.00 94.12 551 THR A C 1
ATOM 4257 O O . THR A 1 551 ? -26.301 -3.410 3.302 1.00 94.12 551 THR A O 1
ATOM 4260 N N . GLU A 1 552 ? -25.447 -4.978 1.940 1.00 93.38 552 GLU A N 1
ATOM 4261 C CA . GLU A 1 552 ? -25.841 -4.284 0.707 1.00 93.38 552 GLU A CA 1
ATOM 4262 C C . GLU A 1 552 ? -27.354 -4.025 0.643 1.00 93.38 552 GLU A C 1
ATOM 4264 O O . GLU A 1 552 ? -27.803 -3.038 0.068 1.00 93.38 552 GLU A O 1
ATOM 4269 N N . SER A 1 553 ? -28.154 -4.886 1.283 1.00 90.12 553 SER A N 1
ATOM 4270 C CA . SER A 1 553 ? -29.616 -4.784 1.300 1.00 90.12 553 SER A CA 1
ATOM 4271 C C . SER A 1 553 ? -30.155 -3.552 2.043 1.00 90.12 553 SER A C 1
ATOM 4273 O O . SER A 1 553 ? -31.324 -3.201 1.875 1.00 90.12 553 SER A O 1
ATOM 4275 N N . GLN A 1 554 ? -29.314 -2.894 2.851 1.00 88.38 554 GLN A N 1
ATOM 4276 C CA . GLN A 1 554 ? -29.643 -1.655 3.564 1.00 88.38 554 GLN A CA 1
ATOM 4277 C C . GLN A 1 554 ? -29.442 -0.399 2.701 1.00 88.38 554 GLN A C 1
ATOM 4279 O O . GLN A 1 554 ? -29.910 0.675 3.083 1.00 88.38 554 GLN A O 1
ATOM 4284 N N . LEU A 1 555 ? -28.770 -0.516 1.549 1.00 89.19 555 LEU A N 1
ATOM 4285 C CA . LEU A 1 555 ? -28.479 0.615 0.671 1.00 89.19 555 LEU A CA 1
ATOM 4286 C C . LEU A 1 555 ? -29.747 1.137 -0.013 1.00 89.19 555 LEU A C 1
ATOM 4288 O O . LEU A 1 555 ? -30.597 0.382 -0.491 1.00 89.19 555 LEU A O 1
ATOM 4292 N N . SER A 1 556 ? -29.835 2.461 -0.112 1.00 89.88 556 SER A N 1
ATOM 4293 C CA . SER A 1 556 ? -30.811 3.165 -0.936 1.00 89.88 556 SER A CA 1
ATOM 4294 C C . SER A 1 556 ? -30.061 3.984 -1.977 1.00 89.88 556 SER A C 1
ATOM 4296 O O . SER A 1 556 ? -29.621 5.099 -1.700 1.00 89.88 556 SER A O 1
ATOM 4298 N N . PHE A 1 557 ? -29.916 3.431 -3.177 1.00 89.75 557 PHE A N 1
ATOM 4299 C CA . PHE A 1 557 ? -29.190 4.082 -4.263 1.00 89.75 557 PHE A CA 1
ATOM 4300 C C . PHE A 1 557 ? -29.914 5.309 -4.809 1.00 89.75 557 PHE A C 1
ATOM 4302 O O . PHE A 1 557 ? -31.130 5.276 -5.023 1.00 89.75 557 PHE A O 1
ATOM 4309 N N . ASP A 1 558 ? -29.148 6.372 -5.050 1.00 82.38 558 ASP A N 1
ATOM 4310 C CA . ASP A 1 558 ? -29.606 7.524 -5.812 1.00 82.38 558 ASP A CA 1
ATOM 4311 C C . ASP A 1 558 ? -29.402 7.266 -7.317 1.00 82.38 558 ASP A C 1
ATOM 4313 O O . ASP A 1 558 ? -28.258 7.261 -7.792 1.00 82.38 558 ASP A O 1
ATOM 4317 N N . PRO A 1 559 ? -30.484 7.070 -8.095 1.00 75.69 559 PRO A N 1
ATOM 4318 C CA . PRO A 1 559 ? -30.376 6.845 -9.533 1.00 75.69 559 PRO A CA 1
ATOM 4319 C C . PRO A 1 559 ? -29.855 8.070 -10.302 1.00 75.69 559 PRO A C 1
ATOM 4321 O O . PRO A 1 559 ? -29.475 7.922 -11.460 1.00 75.69 559 PRO A O 1
ATOM 4324 N N . ASP A 1 560 ? -29.850 9.258 -9.687 1.00 79.50 560 ASP A N 1
ATOM 4325 C CA . ASP A 1 560 ? -29.367 10.512 -10.269 1.00 79.50 560 ASP A CA 1
ATOM 4326 C C . ASP A 1 560 ? -27.959 10.884 -9.743 1.00 79.50 560 ASP A C 1
ATOM 4328 O O . ASP A 1 560 ? -27.608 12.066 -9.712 1.00 79.50 560 ASP A O 1
ATOM 4332 N N . THR A 1 561 ? -27.142 9.893 -9.346 1.00 85.06 561 THR A N 1
ATOM 4333 C CA . THR A 1 561 ? -25.737 10.109 -8.949 1.00 85.06 561 THR A CA 1
ATOM 4334 C C . THR A 1 561 ? -24.979 10.833 -10.068 1.00 85.06 561 THR A C 1
ATOM 4336 O O . THR A 1 561 ? -24.908 10.353 -11.196 1.00 85.06 561 THR A O 1
ATOM 4339 N N . GLN A 1 562 ? -24.409 12.005 -9.772 1.00 85.88 562 GLN A N 1
ATOM 4340 C CA . GLN A 1 562 ? -23.683 12.822 -10.754 1.00 85.88 562 GLN A CA 1
ATOM 4341 C C . GLN A 1 562 ? -22.269 13.102 -10.275 1.00 85.88 562 GLN A C 1
ATOM 4343 O O . GLN A 1 562 ? -22.069 13.627 -9.182 1.00 85.88 562 GLN A O 1
ATOM 4348 N N . PHE A 1 563 ? -21.292 12.797 -11.123 1.00 87.56 563 PHE A N 1
ATOM 4349 C CA . PHE A 1 563 ? -19.900 13.151 -10.898 1.00 87.56 563 PHE A CA 1
ATOM 4350 C C . PHE A 1 563 ? -19.497 14.259 -11.862 1.00 87.56 563 PHE A C 1
ATOM 4352 O O . PHE A 1 563 ? -19.747 14.174 -13.063 1.00 87.56 563 PHE A O 1
ATOM 4359 N N . TYR A 1 564 ? -18.865 15.297 -11.336 1.00 85.31 564 TYR A N 1
ATOM 4360 C CA . TYR A 1 564 ? -18.316 16.370 -12.143 1.00 85.31 564 TYR A CA 1
ATOM 4361 C C . TYR A 1 564 ? -16.867 16.600 -11.756 1.00 85.31 564 TYR A C 1
ATOM 4363 O O . TYR A 1 564 ? -16.544 16.720 -10.581 1.00 85.31 564 TYR A O 1
ATOM 4371 N N . GLU A 1 565 ? -16.005 16.713 -12.756 1.00 86.56 565 GLU A N 1
ATOM 4372 C CA . GLU A 1 565 ? -14.587 16.977 -12.581 1.00 86.56 565 GLU A CA 1
ATOM 4373 C C . GLU A 1 565 ? -14.185 18.201 -13.398 1.00 86.56 565 GLU A C 1
ATOM 4375 O O . GLU A 1 565 ? -14.658 18.445 -14.510 1.00 86.56 565 GLU A O 1
ATOM 4380 N N . THR A 1 566 ? -13.316 19.019 -12.826 1.00 85.31 566 THR A N 1
ATOM 4381 C CA . THR A 1 566 ? -12.712 20.166 -13.481 1.00 85.31 566 THR A CA 1
ATOM 4382 C C . THR A 1 566 ? -11.244 20.222 -13.156 1.00 85.31 566 THR A C 1
ATOM 4384 O O . THR A 1 566 ? -10.833 20.115 -12.006 1.00 85.31 566 THR A O 1
ATOM 4387 N N . THR A 1 567 ? -10.476 20.519 -14.187 1.00 82.25 567 THR A N 1
ATOM 4388 C CA . THR A 1 567 ? -9.040 20.688 -14.103 1.00 82.25 567 THR A CA 1
ATOM 4389 C C . THR A 1 567 ? -8.696 22.096 -14.560 1.00 82.25 567 THR A C 1
ATOM 4391 O O . THR A 1 567 ? -9.108 22.522 -15.642 1.00 82.25 567 THR A O 1
ATOM 4394 N N . GLU A 1 568 ? -7.967 22.839 -13.733 1.00 82.62 568 GLU A N 1
ATOM 4395 C CA . GLU A 1 568 ? -7.560 24.214 -14.024 1.00 82.62 568 GLU A CA 1
ATOM 4396 C C . GLU A 1 568 ? -6.077 24.430 -13.745 1.00 82.62 568 GLU A C 1
ATOM 4398 O O . GLU A 1 568 ? -5.558 24.048 -12.702 1.00 82.62 568 GLU A O 1
ATOM 4403 N N . GLU A 1 569 ? -5.401 25.114 -14.661 1.00 78.75 569 GLU A N 1
ATOM 4404 C CA . GLU A 1 569 ? -3.996 25.483 -14.500 1.00 78.75 569 GLU A CA 1
ATOM 4405 C C . GLU A 1 569 ? -3.864 26.822 -13.779 1.00 78.75 569 GLU A C 1
ATOM 4407 O O . GLU A 1 569 ? -4.584 27.784 -14.073 1.00 78.75 569 GLU A O 1
ATOM 4412 N N . THR A 1 570 ? -2.891 26.925 -12.878 1.00 79.00 570 THR A N 1
ATOM 4413 C CA . THR A 1 570 ? -2.600 28.177 -12.181 1.00 79.00 570 THR A CA 1
ATOM 4414 C C . THR A 1 570 ? -1.118 28.335 -11.871 1.00 79.00 570 THR A C 1
ATOM 4416 O O . THR A 1 570 ? -0.389 27.368 -11.676 1.00 79.00 570 THR A O 1
ATOM 4419 N N . GLU A 1 571 ? -0.647 29.580 -11.849 1.00 81.81 571 GLU A N 1
ATOM 4420 C CA . GLU A 1 571 ? 0.729 29.902 -11.474 1.00 81.81 571 GLU A CA 1
ATOM 4421 C C . GLU A 1 571 ? 0.759 30.294 -9.997 1.00 81.81 571 GLU A C 1
ATOM 4423 O O . GLU A 1 571 ? 0.211 31.327 -9.604 1.00 81.81 571 GLU A O 1
ATOM 4428 N N . LEU A 1 572 ? 1.426 29.480 -9.185 1.00 82.19 572 LEU A N 1
ATOM 4429 C CA . LEU A 1 572 ? 1.722 29.797 -7.800 1.00 82.19 572 LEU A CA 1
ATOM 4430 C C . LEU A 1 572 ? 2.713 30.953 -7.742 1.00 82.19 572 LEU A C 1
ATOM 4432 O O . LEU A 1 572 ? 3.744 30.940 -8.412 1.00 82.19 572 LEU A O 1
ATOM 4436 N N . ALA A 1 573 ? 2.428 31.945 -6.909 1.00 82.31 573 ALA A N 1
ATOM 4437 C CA . ALA A 1 573 ? 3.398 32.959 -6.531 1.00 82.31 573 ALA A CA 1
ATOM 4438 C C . ALA A 1 573 ? 4.527 32.355 -5.672 1.00 82.31 573 ALA A C 1
ATOM 4440 O O . ALA A 1 573 ? 4.435 31.237 -5.168 1.00 82.31 573 ALA A O 1
ATOM 4441 N N . ALA A 1 574 ? 5.603 33.123 -5.494 1.00 73.75 574 ALA A N 1
ATOM 4442 C CA . ALA A 1 574 ? 6.740 32.748 -4.648 1.00 73.75 574 ALA A CA 1
ATOM 4443 C C . ALA A 1 574 ? 6.458 32.864 -3.133 1.00 73.75 574 ALA A C 1
ATOM 4445 O O . ALA A 1 574 ? 7.352 32.652 -2.321 1.00 73.75 574 ALA A O 1
ATOM 4446 N N . ASP A 1 575 ? 5.254 33.301 -2.759 1.00 79.62 575 ASP A N 1
ATOM 4447 C CA . ASP A 1 575 ? 4.797 33.460 -1.382 1.00 79.62 575 ASP A CA 1
ATOM 4448 C C . ASP A 1 575 ? 3.480 32.704 -1.147 1.00 79.62 575 ASP A C 1
ATOM 4450 O O . ASP A 1 575 ? 3.500 31.497 -0.927 1.00 79.62 575 ASP A O 1
ATOM 4454 N N . ARG A 1 576 ? 2.329 33.381 -1.191 1.00 89.06 576 ARG A N 1
ATOM 4455 C CA . ARG A 1 576 ? 1.019 32.787 -0.924 1.00 89.06 576 ARG A CA 1
ATOM 4456 C C . ARG A 1 576 ? 0.102 33.012 -2.114 1.00 89.06 576 ARG A C 1
ATOM 4458 O O . ARG A 1 576 ? -0.101 34.144 -2.549 1.00 89.06 576 ARG A O 1
ATOM 4465 N N . THR A 1 577 ? -0.482 31.930 -2.603 1.00 92.44 577 THR A N 1
ATOM 4466 C CA . THR A 1 577 ? -1.508 31.946 -3.648 1.00 92.44 577 THR A CA 1
ATOM 4467 C C . THR A 1 577 ? -2.828 31.521 -3.028 1.00 92.44 577 THR A C 1
ATOM 4469 O O . THR A 1 577 ? -2.864 30.563 -2.264 1.00 92.44 577 THR A O 1
ATOM 4472 N N . GLU A 1 578 ? -3.910 32.231 -3.334 1.00 93.81 578 GLU A N 1
ATOM 4473 C CA . GLU A 1 578 ? -5.262 31.819 -2.955 1.00 93.81 578 GLU A CA 1
ATOM 4474 C C . GLU A 1 578 ? -6.043 31.502 -4.225 1.00 93.81 578 GLU A C 1
ATOM 4476 O O . GLU A 1 578 ? -6.185 32.354 -5.106 1.00 93.81 578 GLU A O 1
ATOM 4481 N N . LEU A 1 579 ? -6.523 30.268 -4.320 1.00 93.00 579 LEU A N 1
ATOM 4482 C CA . LEU A 1 579 ? -7.402 29.802 -5.381 1.00 93.00 579 LEU A CA 1
ATOM 4483 C C . LEU A 1 579 ? -8.801 29.675 -4.801 1.00 93.00 579 LEU A C 1
ATOM 4485 O O . LEU A 1 579 ? -8.992 29.039 -3.768 1.00 93.00 579 LEU A O 1
ATOM 4489 N N . THR A 1 580 ? -9.779 30.286 -5.457 1.00 93.69 580 THR A N 1
ATOM 4490 C CA . THR A 1 580 ? -11.177 30.228 -5.027 1.00 93.69 580 THR A CA 1
ATOM 4491 C C . THR A 1 580 ? -12.018 29.530 -6.071 1.00 93.69 580 THR A C 1
ATOM 4493 O O . THR A 1 580 ? -11.863 29.812 -7.260 1.00 93.69 580 THR A O 1
ATOM 4496 N N . PHE A 1 581 ? -12.951 28.698 -5.633 1.00 93.12 581 PHE A N 1
ATOM 4497 C CA . PHE A 1 581 ? -13.905 28.041 -6.512 1.00 93.12 581 PHE A CA 1
ATOM 4498 C C . PHE A 1 581 ? -15.280 27.951 -5.858 1.00 93.12 581 PHE A C 1
ATOM 4500 O O . PHE A 1 581 ? -15.390 27.880 -4.636 1.00 93.12 581 PHE A O 1
ATOM 4507 N N . ASP A 1 582 ? -16.326 27.971 -6.679 1.00 92.56 582 ASP A N 1
ATOM 4508 C CA . ASP A 1 582 ? -17.705 27.914 -6.206 1.00 92.56 582 ASP A CA 1
ATOM 4509 C C . ASP A 1 582 ? -18.245 26.487 -6.303 1.00 92.56 582 ASP A C 1
ATOM 4511 O O . ASP A 1 582 ? -18.169 25.857 -7.358 1.00 92.56 582 ASP A O 1
ATOM 4515 N N . VAL A 1 583 ? -18.831 26.020 -5.205 1.00 90.56 583 VAL A N 1
ATOM 4516 C CA . VAL A 1 583 ? -19.697 24.841 -5.143 1.00 90.56 583 VAL A CA 1
ATOM 4517 C C . VAL A 1 583 ? -21.134 25.349 -5.157 1.00 90.56 583 VAL A C 1
ATOM 4519 O O . VAL A 1 583 ? -21.530 26.106 -4.267 1.00 90.56 583 VAL A O 1
ATOM 4522 N N . THR A 1 584 ? -21.906 25.019 -6.194 1.00 87.25 584 THR A N 1
ATOM 4523 C CA . THR A 1 584 ? -23.247 25.607 -6.398 1.00 87.25 584 THR A CA 1
ATOM 4524 C C . THR A 1 584 ? -24.384 24.662 -6.033 1.00 87.25 584 THR A C 1
ATOM 4526 O O . THR A 1 584 ? -25.498 25.099 -5.737 1.00 87.25 584 THR A O 1
ATOM 4529 N N . GLU A 1 585 ? -24.086 23.375 -6.054 1.00 83.69 585 GLU A N 1
ATOM 4530 C CA . GLU A 1 585 ? -24.944 22.254 -5.745 1.00 83.69 585 GLU A CA 1
ATOM 4531 C C . GLU A 1 585 ? -25.161 22.183 -4.230 1.00 83.69 585 GLU A C 1
ATOM 4533 O O . GLU A 1 585 ? -24.221 22.290 -3.449 1.00 83.69 585 GLU A O 1
ATOM 4538 N N . THR A 1 586 ? -26.409 22.012 -3.799 1.00 81.31 586 THR A N 1
ATOM 4539 C CA . THR A 1 586 ? -26.758 21.899 -2.372 1.00 81.31 586 THR A CA 1
ATOM 4540 C C . THR A 1 586 ? -26.823 20.457 -1.885 1.00 81.31 586 THR A C 1
ATOM 4542 O O . THR A 1 586 ? -26.942 20.220 -0.687 1.00 81.31 586 THR A O 1
ATOM 4545 N N . ASP A 1 587 ? -26.761 19.506 -2.814 1.00 79.56 587 ASP A N 1
ATOM 4546 C CA . ASP A 1 587 ? -27.078 18.099 -2.580 1.00 79.56 587 ASP A CA 1
ATOM 4547 C C . ASP A 1 587 ? -25.839 17.215 -2.823 1.00 79.56 587 ASP A C 1
ATOM 4549 O O . ASP A 1 587 ? -25.948 16.070 -3.260 1.00 79.56 587 ASP A O 1
ATOM 4553 N N . LEU A 1 588 ? -24.640 17.758 -2.584 1.00 87.31 588 LEU A N 1
ATOM 4554 C CA . LEU A 1 588 ? -23.405 16.995 -2.724 1.00 87.31 588 LEU A CA 1
ATOM 4555 C C . LEU A 1 588 ? -23.261 15.975 -1.596 1.00 87.31 588 LEU A C 1
ATOM 4557 O O . LEU A 1 588 ? -23.539 16.274 -0.435 1.00 87.31 588 LEU A O 1
ATOM 4561 N N . ASN A 1 589 ? -22.818 14.776 -1.964 1.00 87.62 589 ASN A N 1
ATOM 4562 C CA . ASN A 1 589 ? -22.322 13.763 -1.041 1.00 87.62 589 ASN A CA 1
ATOM 4563 C C . ASN A 1 589 ? -20.865 14.070 -0.677 1.00 87.62 589 ASN A C 1
ATOM 4565 O O . ASN A 1 589 ? -20.489 14.023 0.490 1.00 87.62 589 ASN A O 1
ATOM 4569 N N . SER A 1 590 ? -20.050 14.425 -1.670 1.00 90.00 590 SER A N 1
ATOM 4570 C CA . SER A 1 590 ? -18.644 14.757 -1.457 1.00 90.00 590 SER A CA 1
ATOM 4571 C C . SER A 1 590 ? -18.089 15.679 -2.537 1.00 90.00 590 SER A C 1
ATOM 4573 O O . SER A 1 590 ? -18.670 15.855 -3.611 1.00 90.00 590 SER A O 1
ATOM 4575 N N . MET A 1 591 ? -16.951 16.295 -2.238 1.00 92.12 591 MET A N 1
ATOM 4576 C CA . MET A 1 591 ? -16.105 16.972 -3.215 1.00 92.12 591 MET A CA 1
ATOM 4577 C C . MET A 1 591 ? -14.639 16.668 -2.939 1.00 92.12 591 MET A C 1
ATOM 4579 O O . MET A 1 591 ? -14.280 16.389 -1.797 1.00 92.12 591 MET A O 1
ATOM 4583 N N . GLY A 1 592 ? -13.787 16.826 -3.943 1.00 90.44 592 GLY A N 1
ATOM 4584 C CA . GLY A 1 592 ? -12.345 16.756 -3.771 1.00 90.44 592 GLY A CA 1
ATOM 4585 C C . GLY A 1 592 ? -11.602 17.899 -4.438 1.00 90.44 592 GLY A C 1
ATOM 4586 O O . GLY A 1 592 ? -12.067 18.511 -5.402 1.00 90.44 592 GLY A O 1
ATOM 4587 N N . VAL A 1 593 ? -10.430 18.193 -3.886 1.00 89.31 593 VAL A N 1
ATOM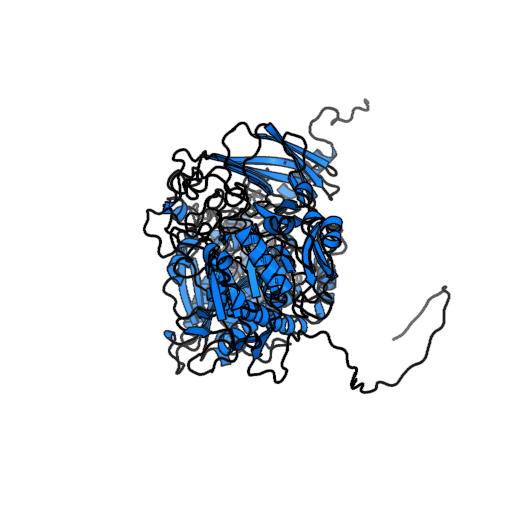 4588 C CA . VAL A 1 593 ? -9.465 19.162 -4.399 1.00 89.31 593 VAL A CA 1
ATOM 4589 C C . VAL A 1 593 ? -8.089 18.525 -4.334 1.00 89.31 593 VAL A C 1
ATOM 4591 O O . VAL A 1 593 ? -7.638 18.117 -3.265 1.00 89.31 593 VAL A O 1
ATOM 4594 N N . HIS A 1 594 ? -7.400 18.490 -5.463 1.00 86.00 594 HIS A N 1
ATOM 4595 C CA . HIS A 1 594 ? -6.045 17.979 -5.556 1.00 86.00 594 HIS A CA 1
ATOM 4596 C C . HIS A 1 594 ? -5.189 18.963 -6.349 1.00 86.00 594 HIS A C 1
ATOM 4598 O O . HIS A 1 594 ? -5.543 19.371 -7.456 1.00 86.00 594 HIS A O 1
ATOM 4604 N N . LEU A 1 595 ? -4.077 19.389 -5.749 1.00 80.69 595 LEU A N 1
ATOM 4605 C CA . LEU A 1 595 ? -3.109 20.265 -6.396 1.00 80.69 595 LEU A CA 1
ATOM 4606 C C . LEU A 1 595 ? -1.915 19.443 -6.886 1.00 80.69 595 LEU A C 1
ATOM 4608 O O . LEU A 1 595 ? -1.020 19.100 -6.112 1.00 80.69 595 LEU A O 1
ATOM 4612 N N . HIS A 1 596 ? -1.890 19.172 -8.185 1.00 74.44 596 HIS A N 1
ATOM 4613 C CA . HIS A 1 596 ? -0.793 18.483 -8.845 1.00 74.44 596 HIS A CA 1
ATOM 4614 C C . HIS A 1 596 ? 0.323 19.464 -9.180 1.00 74.44 596 HIS A C 1
ATOM 4616 O O . HIS A 1 596 ? 0.153 20.451 -9.901 1.00 74.44 596 HIS A O 1
ATOM 4622 N N . GLY A 1 597 ? 1.503 19.165 -8.658 1.00 66.75 597 GLY A N 1
ATOM 4623 C CA . GLY A 1 597 ? 2.696 19.955 -8.886 1.00 66.75 597 GLY A CA 1
ATOM 4624 C C . GLY A 1 597 ? 3.912 19.199 -8.392 1.00 66.75 597 GLY A C 1
ATOM 4625 O O . GLY A 1 597 ? 4.209 19.186 -7.202 1.00 66.75 597 GLY A O 1
ATOM 4626 N N . GLN A 1 598 ? 4.606 18.557 -9.325 1.00 57.41 598 GLN A N 1
ATOM 4627 C CA . GLN A 1 598 ? 5.661 17.587 -9.026 1.00 57.41 598 GLN A CA 1
ATOM 4628 C C . GLN A 1 598 ? 6.867 18.206 -8.311 1.00 57.41 598 GLN A C 1
ATOM 4630 O O . GLN A 1 598 ? 7.470 17.576 -7.448 1.00 57.41 598 GLN A O 1
ATOM 4635 N N . ASP A 1 599 ? 7.182 19.461 -8.635 1.00 60.25 599 ASP A N 1
ATOM 4636 C CA . ASP A 1 599 ? 8.249 20.218 -7.982 1.00 60.25 599 ASP A CA 1
ATOM 4637 C C . ASP A 1 599 ? 7.711 21.165 -6.905 1.00 60.25 599 ASP A C 1
ATOM 4639 O O . ASP A 1 599 ? 8.469 22.001 -6.415 1.00 60.25 599 ASP A O 1
ATOM 4643 N N . VAL A 1 600 ? 6.423 21.096 -6.547 1.00 69.38 600 VAL A N 1
ATOM 4644 C CA . VAL A 1 600 ? 5.836 22.029 -5.583 1.00 69.38 600 VAL A CA 1
ATOM 4645 C C . VAL A 1 600 ? 6.145 21.573 -4.175 1.00 69.38 600 VAL A C 1
ATOM 4647 O O . VAL A 1 600 ? 5.874 20.447 -3.765 1.00 69.38 600 VAL A O 1
ATOM 4650 N N . ILE A 1 601 ? 6.663 22.515 -3.399 1.00 74.19 601 ILE A N 1
ATOM 4651 C CA . ILE A 1 601 ? 6.832 22.369 -1.961 1.00 74.19 601 ILE A CA 1
ATOM 4652 C C . ILE A 1 601 ? 6.026 23.502 -1.362 1.00 74.19 601 ILE A C 1
ATOM 4654 O O . ILE A 1 601 ? 6.397 24.668 -1.508 1.00 74.19 601 ILE A O 1
ATOM 4658 N N . ALA A 1 602 ? 4.889 23.169 -0.766 1.00 79.88 602 ALA A N 1
ATOM 4659 C CA . ALA A 1 602 ? 3.969 24.157 -0.238 1.00 79.88 602 ALA A CA 1
ATOM 4660 C C . ALA A 1 602 ? 3.199 23.630 0.968 1.00 79.88 602 ALA A C 1
ATOM 4662 O O . ALA A 1 602 ? 2.900 22.438 1.035 1.00 79.88 602 ALA A O 1
ATOM 4663 N N . ASP A 1 603 ? 2.830 24.542 1.863 1.00 87.62 603 ASP A N 1
ATOM 4664 C CA . ASP A 1 603 ? 1.752 24.274 2.809 1.00 87.62 603 ASP A CA 1
ATOM 4665 C C . ASP A 1 603 ? 0.415 24.528 2.118 1.00 87.62 603 ASP A C 1
ATOM 4667 O O . ASP A 1 603 ? 0.276 25.493 1.352 1.00 87.62 603 ASP A O 1
ATOM 4671 N N . LEU A 1 604 ? -0.565 23.678 2.408 1.00 90.25 604 LEU A N 1
ATOM 4672 C CA . LEU A 1 604 ? -1.932 23.822 1.929 1.00 90.25 604 LEU A CA 1
ATOM 4673 C C . LEU A 1 604 ? -2.895 24.059 3.082 1.00 90.25 604 LEU A C 1
ATOM 4675 O O . LEU A 1 604 ? -2.795 23.433 4.130 1.00 90.25 604 LEU A O 1
ATOM 4679 N N . GLU A 1 605 ? -3.866 24.930 2.844 1.00 93.50 605 GLU A N 1
ATOM 4680 C CA . GLU A 1 605 ? -4.965 25.223 3.759 1.00 93.50 605 GLU A CA 1
ATOM 4681 C C . GLU A 1 605 ? -6.253 25.314 2.929 1.00 93.50 605 GLU A C 1
ATOM 4683 O O . GLU A 1 605 ? -6.407 26.243 2.129 1.00 93.50 605 GLU A O 1
ATOM 4688 N N . LEU A 1 606 ? -7.163 24.346 3.073 1.00 94.12 606 LEU A N 1
ATOM 4689 C CA . LEU A 1 606 ? -8.484 24.394 2.442 1.00 94.12 606 LEU A CA 1
ATOM 4690 C C . LEU A 1 606 ? -9.486 25.004 3.419 1.00 94.12 606 LEU A C 1
ATOM 4692 O O . LEU A 1 606 ? -9.688 24.477 4.512 1.00 94.12 606 LEU A O 1
ATOM 4696 N N . ARG A 1 607 ? -10.144 26.088 3.009 1.00 95.75 607 ARG A N 1
ATOM 4697 C CA . ARG A 1 607 ? -11.157 26.787 3.802 1.00 95.75 607 ARG A CA 1
ATOM 4698 C C . ARG A 1 607 ? -12.546 26.690 3.190 1.00 95.75 607 ARG A C 1
ATOM 4700 O O . ARG A 1 607 ? -12.707 26.885 1.980 1.00 95.75 607 ARG A O 1
ATOM 4707 N N . SER A 1 608 ? -13.529 26.470 4.056 1.00 94.75 608 SER A N 1
ATOM 4708 C CA . SER A 1 608 ? -14.951 26.441 3.728 1.00 94.75 608 SER A CA 1
ATOM 4709 C C . SER A 1 608 ? -15.502 27.838 3.405 1.00 94.75 608 SER A C 1
ATOM 4711 O O . SER A 1 608 ? -14.842 28.853 3.670 1.00 94.75 608 SER A O 1
ATOM 4713 N N . PRO A 1 609 ? -16.746 27.936 2.897 1.00 96.25 609 PRO A N 1
ATOM 4714 C CA . PRO A 1 609 ? -17.403 29.216 2.644 1.00 96.25 609 PRO A CA 1
ATOM 4715 C C . PRO A 1 609 ? -17.611 30.077 3.898 1.00 96.25 609 PRO A C 1
ATOM 4717 O O . PRO A 1 609 ? -17.769 31.296 3.786 1.00 96.25 609 PRO A O 1
ATOM 4720 N N . SER A 1 610 ? -17.602 29.479 5.097 1.00 94.69 610 SER A N 1
ATOM 4721 C CA . SER A 1 610 ? -17.661 30.216 6.368 1.00 94.69 610 SER A CA 1
ATOM 4722 C C . SER A 1 610 ? -16.320 30.871 6.738 1.00 94.69 610 SER A C 1
ATOM 4724 O O . SER A 1 610 ? -16.279 31.752 7.602 1.00 94.69 610 SER A O 1
ATOM 4726 N N . GLY A 1 611 ? -15.237 30.486 6.052 1.00 92.56 611 GLY A N 1
ATOM 4727 C CA . GLY A 1 611 ? -13.860 30.882 6.338 1.00 92.56 611 GLY A CA 1
ATOM 4728 C C . GLY A 1 611 ? -13.152 29.976 7.347 1.00 92.56 611 GLY A C 1
ATOM 4729 O O . GLY A 1 611 ? -12.034 30.299 7.744 1.00 92.56 611 GLY A O 1
ATOM 4730 N N . GLU A 1 612 ? -13.784 28.881 7.770 1.00 92.62 612 GLU A N 1
ATOM 4731 C CA . GLU A 1 612 ? -13.178 27.861 8.624 1.00 92.62 612 GLU A CA 1
ATOM 4732 C C . GLU A 1 612 ? -12.209 26.988 7.827 1.00 92.62 612 GLU A C 1
ATOM 4734 O O . GLU A 1 612 ? -12.504 26.592 6.699 1.00 92.62 612 GLU A O 1
ATOM 4739 N N . THR A 1 613 ? -11.052 26.689 8.410 1.00 90.06 613 THR A N 1
ATOM 4740 C CA . THR A 1 613 ? -10.100 25.746 7.829 1.00 90.06 613 THR A CA 1
ATOM 4741 C C . THR A 1 613 ? -10.599 24.324 8.028 1.00 90.06 613 THR A C 1
ATOM 4743 O O . THR A 1 613 ? -10.774 23.881 9.157 1.00 90.06 613 THR A O 1
ATOM 4746 N N . VAL A 1 614 ? -10.810 23.621 6.919 1.00 88.00 614 VAL A N 1
ATOM 4747 C CA . VAL A 1 614 ? -11.276 22.229 6.889 1.00 88.00 614 VAL A CA 1
ATOM 4748 C C . VAL A 1 614 ? -10.098 21.266 6.800 1.00 88.00 614 VAL A C 1
ATOM 4750 O O . VAL A 1 614 ? -10.106 20.233 7.457 1.00 88.00 614 VAL A O 1
ATOM 4753 N N . TYR A 1 615 ? -9.061 21.628 6.039 1.00 87.00 615 TYR A N 1
ATOM 4754 C CA . TYR A 1 615 ? -7.827 20.851 5.946 1.00 87.00 615 TYR A CA 1
ATOM 4755 C C . TYR A 1 615 ? -6.595 21.733 6.017 1.00 87.00 615 TYR A C 1
ATOM 4757 O O . TYR A 1 615 ? -6.571 22.830 5.455 1.00 87.00 615 TYR A O 1
ATOM 4765 N N . GLU A 1 616 ? -5.549 21.190 6.635 1.00 87.75 616 GLU A N 1
ATOM 4766 C CA . GLU A 1 616 ? -4.200 21.739 6.625 1.00 87.75 616 GLU A CA 1
ATOM 4767 C C . GLU A 1 616 ? -3.203 20.646 6.247 1.00 87.75 616 GLU A C 1
ATOM 4769 O O . GLU A 1 616 ? -3.331 19.485 6.638 1.00 87.75 616 GLU A O 1
ATOM 4774 N N . PHE A 1 617 ? -2.181 21.028 5.496 1.00 84.06 617 PHE A N 1
ATOM 4775 C CA . PHE A 1 617 ? -1.045 20.181 5.186 1.00 84.06 617 PHE A CA 1
ATOM 4776 C C . PHE A 1 617 ? 0.232 21.003 5.248 1.00 84.06 617 PHE A C 1
ATOM 4778 O O . PHE A 1 617 ? 0.335 22.043 4.601 1.00 84.06 617 PHE A O 1
ATOM 4785 N N . GLU A 1 618 ? 1.213 20.492 5.985 1.00 80.56 618 GLU A N 1
ATOM 4786 C CA . GLU A 1 618 ? 2.549 21.067 6.063 1.00 80.56 618 GLU A CA 1
ATOM 4787 C C . GLU A 1 618 ? 3.462 20.375 5.041 1.00 80.56 618 GLU A C 1
ATOM 4789 O O . GLU A 1 618 ? 3.684 19.159 5.085 1.00 80.56 618 GLU A O 1
ATOM 4794 N N . GLY A 1 619 ? 3.975 21.150 4.088 1.00 71.69 619 GLY A N 1
ATOM 4795 C CA . GLY A 1 619 ? 4.834 20.656 3.013 1.00 71.69 619 GLY A CA 1
ATOM 4796 C C . GLY A 1 619 ? 6.266 20.376 3.457 1.00 71.69 619 GLY A C 1
ATOM 4797 O O . GLY A 1 619 ? 7.003 19.712 2.731 1.00 71.69 619 GLY A O 1
ATOM 4798 N N . VAL A 1 620 ? 6.681 20.873 4.624 1.00 71.81 620 VAL A N 1
ATOM 4799 C CA . VAL A 1 620 ? 8.024 20.672 5.177 1.00 71.81 620 VAL A CA 1
ATOM 4800 C C . VAL A 1 620 ? 7.925 20.401 6.672 1.00 71.81 620 VAL A C 1
ATOM 4802 O O . VAL A 1 620 ? 7.595 21.295 7.438 1.00 71.81 620 VAL A O 1
ATOM 4805 N N . THR A 1 621 ? 8.277 19.191 7.092 1.00 69.31 621 THR A N 1
ATOM 4806 C CA . THR A 1 621 ? 8.377 18.802 8.504 1.00 69.31 621 THR A CA 1
ATOM 4807 C C . THR A 1 621 ? 9.827 18.447 8.849 1.00 69.31 621 THR A C 1
ATOM 4809 O O . THR A 1 621 ? 10.694 18.410 7.974 1.00 69.31 621 THR A O 1
ATOM 4812 N N . GLU A 1 622 ? 10.123 18.163 10.123 1.00 63.69 622 GLU A N 1
ATOM 4813 C CA . GLU A 1 622 ? 11.442 17.621 10.508 1.00 63.69 622 GLU A CA 1
ATOM 4814 C C . GLU A 1 622 ? 11.744 16.274 9.817 1.00 63.69 622 GLU A C 1
ATOM 4816 O O . GLU A 1 622 ? 12.905 15.920 9.621 1.00 63.69 622 GLU A O 1
ATOM 4821 N N . GLU A 1 623 ? 10.704 15.546 9.406 1.00 55.19 623 GLU A N 1
ATOM 4822 C CA . GLU A 1 623 ? 10.788 14.184 8.872 1.00 55.19 623 GLU A CA 1
ATOM 4823 C C . GLU A 1 623 ? 10.673 14.113 7.339 1.00 55.19 623 GLU A C 1
ATOM 4825 O O . GLU A 1 623 ? 10.967 13.078 6.742 1.00 55.19 623 GLU A O 1
ATOM 4830 N N . ARG A 1 624 ? 10.233 15.191 6.675 1.00 60.22 624 ARG A N 1
ATOM 4831 C CA . ARG A 1 624 ? 9.906 15.165 5.243 1.00 60.22 624 ARG A CA 1
ATOM 4832 C C . ARG A 1 624 ? 10.011 16.545 4.606 1.00 60.22 624 ARG A C 1
ATOM 4834 O O . ARG A 1 624 ? 9.555 17.536 5.167 1.00 60.22 624 ARG A O 1
ATOM 4841 N N . VAL A 1 625 ? 10.524 16.599 3.378 1.00 57.81 625 VAL A N 1
ATOM 4842 C CA . VAL A 1 625 ? 10.528 17.815 2.554 1.00 57.81 625 VAL A CA 1
ATOM 4843 C C . VAL A 1 625 ? 9.780 17.546 1.253 1.00 57.81 625 VAL A C 1
ATOM 4845 O O . VAL A 1 625 ? 10.214 16.721 0.455 1.00 57.81 625 VAL A O 1
ATOM 4848 N N . GLY A 1 626 ? 8.689 18.275 1.022 1.00 55.88 626 GLY A N 1
ATOM 4849 C CA . GLY A 1 626 ? 7.908 18.225 -0.209 1.00 55.88 626 GLY A CA 1
ATOM 4850 C C . GLY A 1 626 ? 6.600 17.447 -0.113 1.00 55.88 626 GLY A C 1
ATOM 4851 O O . GLY A 1 626 ? 6.097 17.099 0.958 1.00 55.88 626 GLY A O 1
ATOM 4852 N N . GLY A 1 627 ? 6.005 17.249 -1.283 1.00 47.12 627 GLY A N 1
ATOM 4853 C CA . GLY A 1 627 ? 4.736 16.569 -1.466 1.00 47.12 627 GLY A CA 1
ATOM 4854 C C . GLY A 1 627 ? 4.713 15.086 -1.064 1.00 47.12 627 GLY A C 1
ATOM 4855 O O . GLY A 1 627 ? 5.740 14.450 -0.848 1.00 47.12 627 GLY A O 1
ATOM 4856 N N . LYS A 1 628 ? 3.497 14.563 -0.937 1.00 55.72 628 LYS A N 1
ATOM 4857 C CA . LYS A 1 628 ? 3.119 13.143 -0.986 1.00 55.72 628 LYS A CA 1
ATOM 4858 C C . LYS A 1 628 ? 3.320 12.642 -2.439 1.00 55.72 628 LYS A C 1
ATOM 4860 O O . LYS A 1 628 ? 3.551 13.458 -3.323 1.00 55.72 628 LYS A O 1
ATOM 4865 N N . CYS A 1 629 ? 3.351 11.339 -2.730 1.00 41.91 629 CYS A N 1
ATOM 4866 C CA . CYS A 1 629 ? 3.702 10.845 -4.082 1.00 41.91 629 CYS A CA 1
ATOM 4867 C C . CYS A 1 629 ? 2.893 11.585 -5.184 1.00 41.91 629 CYS A C 1
ATOM 4869 O O . CYS A 1 629 ? 1.668 11.597 -5.111 1.00 41.91 629 CYS A O 1
ATOM 4871 N N . CYS A 1 630 ? 3.574 12.209 -6.164 1.00 47.53 630 CYS A N 1
ATOM 4872 C CA . CYS A 1 630 ? 3.065 13.128 -7.221 1.00 47.53 630 CYS A CA 1
ATOM 4873 C C . CYS A 1 630 ? 2.897 14.627 -6.905 1.00 47.53 630 CYS A C 1
ATOM 4875 O O . CYS A 1 630 ? 2.584 15.397 -7.817 1.00 47.53 630 CYS A O 1
ATOM 4877 N N . GLY A 1 631 ? 3.109 15.070 -5.666 1.00 60.81 631 GLY A N 1
ATOM 4878 C CA . GLY A 1 631 ? 2.877 16.460 -5.268 1.00 60.81 631 GLY A CA 1
ATOM 4879 C C . GLY A 1 631 ? 2.095 16.569 -3.961 1.00 60.81 631 GLY A C 1
ATOM 4880 O O . GLY A 1 631 ? 2.372 15.888 -2.986 1.00 60.81 631 GLY A O 1
ATOM 4881 N N . LEU A 1 632 ? 1.155 17.495 -3.859 1.00 70.50 632 LEU A N 1
ATOM 4882 C CA . LEU A 1 632 ? 0.490 17.814 -2.591 1.00 70.50 632 LEU A CA 1
ATOM 4883 C C . LEU A 1 632 ? -0.691 16.853 -2.324 1.00 70.50 632 LEU A C 1
ATOM 4885 O O . LEU A 1 632 ? -1.138 16.204 -3.260 1.00 70.50 632 LEU A O 1
ATOM 4889 N N . PRO A 1 633 ? -1.191 16.689 -1.080 1.00 75.00 633 PRO A N 1
ATOM 4890 C CA . PRO A 1 633 ? -2.304 15.770 -0.818 1.00 75.00 633 PRO A CA 1
ATOM 4891 C C . PRO A 1 633 ? -3.565 16.112 -1.616 1.00 75.00 633 PRO A C 1
ATOM 4893 O O . PRO A 1 633 ? -3.872 17.285 -1.839 1.00 75.00 633 PRO A O 1
ATOM 4896 N N . GLU A 1 634 ? -4.345 15.080 -1.932 1.00 82.12 634 GLU A N 1
ATOM 4897 C CA . GLU A 1 634 ? -5.767 15.233 -2.227 1.00 82.12 634 GLU A CA 1
ATOM 4898 C C . GLU A 1 634 ? -6.543 15.466 -0.923 1.00 82.12 634 GLU A C 1
ATOM 4900 O O . GLU A 1 634 ? -6.332 14.777 0.079 1.00 82.12 634 GLU A O 1
ATOM 4905 N N . PHE A 1 635 ? -7.452 16.436 -0.950 1.00 86.94 635 PHE A N 1
ATOM 4906 C CA . PHE A 1 635 ? -8.416 16.700 0.109 1.00 86.94 635 PHE A CA 1
ATOM 4907 C C . PHE A 1 635 ? -9.815 16.349 -0.380 1.00 86.94 635 PHE A C 1
ATOM 4909 O O . PHE A 1 635 ? -10.282 16.933 -1.352 1.00 86.94 635 PHE A O 1
ATOM 4916 N N . THR A 1 636 ? -10.499 15.451 0.321 1.00 87.88 636 THR A N 1
ATOM 4917 C CA . THR A 1 636 ? -11.900 15.080 0.080 1.00 87.88 636 THR A CA 1
ATOM 4918 C C . THR A 1 636 ? -12.768 15.597 1.219 1.00 87.88 636 THR A C 1
ATOM 4920 O O . THR A 1 636 ? -12.492 15.304 2.372 1.00 87.88 636 THR A O 1
ATOM 4923 N N . VAL A 1 637 ? -13.812 16.369 0.934 1.00 87.62 637 VAL A N 1
ATOM 4924 C CA . VAL A 1 637 ? -14.770 16.873 1.928 1.00 87.62 637 VAL A CA 1
ATOM 4925 C C . VAL A 1 637 ? -16.096 16.137 1.755 1.00 87.62 637 VAL A C 1
ATOM 4927 O O . VAL A 1 637 ? -16.658 16.133 0.660 1.00 87.62 637 VAL A O 1
ATOM 4930 N N . SER A 1 638 ? -16.605 15.551 2.839 1.00 85.44 638 SER A N 1
ATOM 4931 C CA . SER A 1 638 ? -17.962 14.991 2.909 1.00 85.44 638 SER A CA 1
ATOM 4932 C C . SER A 1 638 ? -19.002 16.092 3.146 1.00 85.44 638 SER A C 1
ATOM 4934 O O . SER A 1 638 ? -18.726 17.033 3.885 1.00 85.44 638 SER A O 1
ATOM 4936 N N . ASP A 1 639 ? -20.177 15.972 2.518 1.00 84.56 639 ASP A N 1
ATOM 4937 C CA . ASP A 1 639 ? -21.304 16.921 2.589 1.00 84.56 639 ASP A CA 1
ATOM 4938 C C . ASP A 1 639 ? -20.868 18.409 2.534 1.00 84.56 639 ASP A C 1
ATOM 4940 O O . ASP A 1 639 ? -21.159 19.186 3.449 1.00 84.56 639 ASP A O 1
ATOM 4944 N N . PRO A 1 640 ? -20.132 18.839 1.490 1.00 89.81 640 PRO A N 1
ATOM 4945 C CA . PRO A 1 640 ? -19.571 20.185 1.443 1.00 89.81 640 PRO A CA 1
ATOM 4946 C C . PRO A 1 640 ? -20.655 21.270 1.381 1.00 89.81 640 PRO A C 1
ATOM 4948 O O . PRO A 1 640 ? -21.594 21.195 0.585 1.00 89.81 640 PRO A O 1
ATOM 4951 N N . ASP A 1 641 ? -20.470 22.339 2.162 1.00 90.25 641 ASP A N 1
ATOM 4952 C CA . ASP A 1 641 ? -21.338 23.516 2.112 1.00 90.25 641 ASP A CA 1
ATOM 4953 C C . ASP A 1 641 ? -21.317 24.187 0.723 1.00 90.25 641 ASP A C 1
ATOM 4955 O O . ASP A 1 641 ? -20.236 24.414 0.155 1.00 90.25 641 ASP A O 1
ATOM 4959 N N . PRO A 1 642 ? -22.483 24.610 0.194 1.00 93.00 642 PRO A N 1
ATOM 4960 C CA . PRO A 1 642 ? -22.535 25.409 -1.019 1.00 93.00 642 PRO A CA 1
ATOM 4961 C C . PRO A 1 642 ? -21.944 26.801 -0.764 1.00 93.00 642 PRO A C 1
ATOM 4963 O O . PRO A 1 642 ? -22.234 27.464 0.238 1.00 93.00 642 PRO A O 1
ATOM 4966 N N . GLY A 1 643 ? -21.157 27.296 -1.713 1.00 95.06 643 GLY A N 1
ATOM 4967 C CA . GLY A 1 643 ? -20.518 28.606 -1.638 1.00 95.06 643 GLY A CA 1
ATOM 4968 C C . GLY A 1 643 ? -19.090 28.602 -2.167 1.00 95.06 643 GLY A C 1
ATOM 4969 O O . GLY A 1 643 ? -18.654 27.669 -2.838 1.00 95.06 643 GLY A O 1
ATOM 4970 N N . THR A 1 644 ? -18.365 29.678 -1.871 1.00 96.69 644 THR A N 1
ATOM 4971 C CA . THR A 1 644 ? -16.989 29.859 -2.337 1.00 96.69 644 THR A CA 1
ATOM 4972 C C . THR A 1 644 ? -16.005 29.211 -1.372 1.00 96.69 644 THR A C 1
ATOM 4974 O O . THR A 1 644 ? -15.817 29.687 -0.254 1.00 96.69 644 THR A O 1
ATOM 4977 N N . TRP A 1 645 ? -15.332 28.170 -1.835 1.00 96.81 645 TRP A N 1
ATOM 4978 C CA . TRP A 1 645 ? -14.220 27.530 -1.146 1.00 96.81 645 TRP A CA 1
ATOM 4979 C C . TRP A 1 645 ? -12.903 28.201 -1.521 1.00 96.81 645 TRP A C 1
ATOM 4981 O O . TRP A 1 645 ? -12.767 28.768 -2.608 1.00 96.81 645 TRP A O 1
ATOM 4991 N N . THR A 1 646 ? -11.929 28.168 -0.610 1.00 96.69 646 THR A N 1
ATOM 4992 C CA . THR A 1 646 ? -10.603 28.761 -0.838 1.00 96.69 646 THR A CA 1
ATOM 4993 C C . THR A 1 646 ? -9.500 27.765 -0.515 1.00 96.69 646 THR A C 1
ATOM 4995 O O . THR A 1 646 ? -9.345 27.385 0.641 1.00 96.69 646 THR A O 1
ATOM 4998 N N . LEU A 1 647 ? -8.688 27.405 -1.508 1.00 95.19 647 LEU A N 1
ATOM 4999 C CA . LEU A 1 647 ? -7.414 26.724 -1.307 1.00 95.19 647 LEU A CA 1
ATOM 5000 C C . LEU A 1 647 ? -6.303 27.774 -1.209 1.00 95.19 647 LEU A C 1
ATOM 5002 O O . LEU A 1 647 ? -5.997 28.483 -2.168 1.00 95.19 647 LEU A O 1
ATOM 5006 N N . SER A 1 648 ? -5.701 27.883 -0.034 1.00 94.31 648 SER A N 1
ATOM 5007 C CA . SER A 1 648 ? -4.536 28.717 0.213 1.00 94.31 648 SER A CA 1
ATOM 5008 C C . SER A 1 648 ? -3.265 27.879 0.134 1.00 94.31 648 SER A C 1
ATOM 5010 O O . SER A 1 648 ? -3.166 26.839 0.775 1.00 94.31 648 SER A O 1
ATOM 5012 N N . ILE A 1 649 ? -2.272 28.384 -0.589 1.00 92.25 649 ILE A N 1
ATOM 5013 C CA . ILE A 1 649 ? -1.046 27.665 -0.930 1.00 92.25 649 ILE A CA 1
ATOM 5014 C C . ILE A 1 649 ? 0.135 28.554 -0.559 1.00 92.25 649 ILE A C 1
ATOM 5016 O O . ILE A 1 649 ? 0.316 29.610 -1.168 1.00 92.25 649 ILE A O 1
ATOM 5020 N N . ALA A 1 650 ? 0.924 28.157 0.436 1.00 89.62 650 ALA A N 1
ATOM 5021 C CA . ALA A 1 650 ? 2.152 28.851 0.818 1.00 89.62 650 ALA A CA 1
ATOM 5022 C C . ALA A 1 650 ? 3.354 28.139 0.187 1.00 89.62 650 ALA A C 1
ATOM 5024 O O . ALA A 1 650 ? 3.810 27.118 0.688 1.00 89.62 650 ALA A O 1
ATOM 5025 N N . ASN A 1 651 ? 3.843 28.659 -0.937 1.00 84.12 651 ASN A N 1
ATOM 5026 C CA . ASN A 1 651 ? 4.926 28.060 -1.708 1.00 84.12 651 ASN A CA 1
ATOM 5027 C C . ASN A 1 651 ? 6.288 28.369 -1.065 1.00 84.12 651 ASN A C 1
ATOM 5029 O O . ASN A 1 651 ? 6.630 29.528 -0.832 1.00 84.12 651 ASN A O 1
ATOM 5033 N N . TYR A 1 652 ? 7.098 27.338 -0.831 1.00 77.56 652 TYR A N 1
ATOM 5034 C CA . TYR A 1 652 ? 8.451 27.476 -0.287 1.00 77.56 652 TYR A CA 1
ATOM 5035 C C . TYR A 1 652 ? 9.488 27.912 -1.332 1.00 77.56 652 TYR A C 1
ATOM 5037 O O . TYR A 1 652 ? 10.643 28.174 -0.986 1.00 77.56 652 TYR A O 1
ATOM 5045 N N . GLN A 1 653 ? 9.117 27.986 -2.611 1.00 72.25 653 GLN A N 1
ATOM 5046 C CA . GLN A 1 653 ? 10.047 28.295 -3.693 1.00 72.25 653 GLN A CA 1
ATOM 5047 C C . GLN A 1 653 ? 10.018 29.763 -4.123 1.00 72.25 653 GLN A C 1
ATOM 5049 O O . GLN A 1 653 ? 8.969 30.351 -4.353 1.00 72.25 653 GLN A O 1
ATOM 5054 N N . GLU A 1 654 ? 11.205 30.347 -4.332 1.00 66.88 654 GLU A N 1
ATOM 5055 C CA . GLU A 1 654 ? 11.357 31.752 -4.753 1.00 66.88 654 GLU A CA 1
ATOM 5056 C C . GLU A 1 654 ? 10.881 32.035 -6.194 1.00 66.88 654 GLU A C 1
ATOM 5058 O O . GLU A 1 654 ? 10.745 33.197 -6.596 1.00 66.88 654 GLU A O 1
ATOM 5063 N N . ALA A 1 655 ? 10.676 30.991 -7.000 1.00 68.81 655 ALA A N 1
ATOM 5064 C CA . ALA A 1 655 ? 10.142 31.085 -8.351 1.00 68.81 655 ALA A CA 1
ATOM 5065 C C . ALA A 1 655 ? 8.685 30.622 -8.360 1.00 68.81 655 ALA A C 1
ATOM 5067 O O . ALA A 1 655 ? 8.345 29.622 -7.732 1.00 68.81 655 ALA A O 1
ATOM 5068 N N . GLY A 1 656 ? 7.840 31.343 -9.101 1.00 67.75 656 GLY A N 1
ATOM 5069 C CA . GLY A 1 656 ? 6.477 30.888 -9.319 1.00 67.75 656 GLY A CA 1
ATOM 5070 C C . GLY A 1 656 ? 6.454 29.576 -10.098 1.00 67.75 656 GLY A C 1
ATOM 5071 O O . GLY A 1 656 ? 7.260 29.392 -11.017 1.00 67.75 656 GLY A O 1
ATOM 5072 N N . GLN A 1 657 ? 5.556 28.677 -9.709 1.00 70.62 657 GLN A N 1
ATOM 5073 C CA . GLN A 1 657 ? 5.419 27.346 -10.294 1.00 70.62 657 GLN A CA 1
ATOM 5074 C C . GLN A 1 657 ? 4.050 27.188 -10.939 1.00 70.62 657 GLN A C 1
ATOM 5076 O O . GLN A 1 657 ? 3.053 27.633 -10.382 1.00 70.62 657 GLN A O 1
ATOM 5081 N N . LEU A 1 658 ? 4.002 26.576 -12.120 1.00 73.31 658 LEU A N 1
ATOM 5082 C CA . LEU A 1 658 ? 2.734 26.207 -12.735 1.00 73.31 658 LEU A CA 1
ATOM 5083 C C . LEU A 1 658 ? 2.259 24.898 -12.107 1.00 73.31 658 LEU A C 1
ATOM 5085 O O . LEU A 1 658 ? 3.043 23.959 -11.996 1.00 73.31 658 LEU A O 1
ATOM 5089 N N . VAL A 1 659 ? 0.999 24.866 -11.698 1.00 75.56 659 VAL A N 1
ATOM 5090 C CA . VAL A 1 659 ? 0.363 23.705 -11.080 1.00 75.56 659 VAL A CA 1
ATOM 5091 C C . VAL A 1 659 ? -0.997 23.470 -11.705 1.00 75.56 659 VAL A C 1
ATOM 5093 O O . VAL A 1 659 ? -1.640 24.407 -12.191 1.00 75.56 659 VAL A O 1
ATOM 5096 N N . GLU A 1 660 ? -1.435 22.223 -11.660 1.00 78.56 660 GLU A N 1
ATOM 5097 C CA . GLU A 1 660 ? -2.775 21.820 -12.049 1.00 78.56 660 GLU A CA 1
ATOM 5098 C C . GLU A 1 660 ? -3.606 21.634 -10.778 1.00 78.56 660 GLU A C 1
ATOM 5100 O O . GLU A 1 660 ? -3.220 20.908 -9.866 1.00 78.56 660 GLU A O 1
ATOM 5105 N N . MET A 1 661 ? -4.745 22.311 -10.689 1.00 84.88 661 MET A N 1
ATOM 5106 C CA . MET A 1 661 ? -5.732 22.073 -9.648 1.00 84.88 661 MET A CA 1
ATOM 5107 C C . MET A 1 661 ? -6.868 21.244 -10.243 1.00 84.88 661 MET A C 1
ATOM 5109 O O . MET A 1 661 ? -7.683 21.753 -11.018 1.00 84.88 661 MET A O 1
ATOM 5113 N N . GLN A 1 662 ? -6.926 19.980 -9.849 1.00 85.88 662 GLN A N 1
ATOM 5114 C CA . GLN A 1 662 ? -8.053 19.099 -10.096 1.00 85.88 662 GLN A CA 1
ATOM 5115 C C . GLN A 1 662 ? -9.082 19.304 -8.981 1.00 85.88 662 GLN A C 1
ATOM 5117 O O . GLN A 1 662 ? -8.752 19.403 -7.797 1.00 85.88 662 GLN A O 1
ATOM 5122 N N . ARG A 1 663 ? -10.345 19.412 -9.368 1.00 90.25 663 ARG A N 1
ATOM 5123 C CA . ARG A 1 663 ? -11.488 19.555 -8.472 1.00 90.25 663 ARG A CA 1
ATOM 5124 C C . ARG A 1 663 ? -12.582 18.635 -8.950 1.00 90.25 663 ARG A C 1
ATOM 5126 O O . ARG A 1 663 ? -12.847 18.585 -10.147 1.00 90.25 663 ARG A O 1
ATOM 5133 N N . TRP A 1 664 ? -13.264 17.981 -8.032 1.00 90.19 664 TRP A N 1
ATOM 5134 C CA . TRP A 1 664 ? -14.396 17.147 -8.388 1.00 90.19 664 TRP A CA 1
ATOM 5135 C C . TRP A 1 664 ? -15.516 17.244 -7.361 1.00 90.19 664 TRP A C 1
ATOM 5137 O O . TRP A 1 664 ? -15.291 17.627 -6.215 1.00 90.19 664 TRP A O 1
ATOM 5147 N N . THR A 1 665 ? -16.733 16.924 -7.780 1.00 91.62 665 THR A N 1
ATOM 5148 C CA . THR A 1 665 ? -17.919 16.826 -6.930 1.00 91.62 665 THR A CA 1
ATOM 5149 C C . THR A 1 665 ? -18.674 15.543 -7.252 1.00 91.62 665 THR A C 1
ATOM 5151 O O . THR A 1 665 ? -18.733 15.113 -8.403 1.00 91.62 665 THR A O 1
ATOM 5154 N N . LEU A 1 666 ? -19.251 14.930 -6.221 1.00 90.50 666 LEU A N 1
ATOM 5155 C CA . LEU A 1 666 ? -20.154 13.792 -6.321 1.00 90.50 666 LEU A CA 1
ATOM 5156 C C . LEU A 1 666 ? -21.488 14.190 -5.686 1.00 90.50 666 LEU A C 1
ATOM 5158 O O . LEU A 1 666 ? -21.580 14.386 -4.472 1.00 90.50 666 LEU A O 1
ATOM 5162 N N . ALA A 1 667 ? -22.519 14.340 -6.509 1.00 88.88 667 ALA A N 1
ATOM 5163 C CA . ALA A 1 667 ? -23.877 14.620 -6.070 1.00 88.88 667 ALA A CA 1
ATOM 5164 C C . ALA A 1 667 ? -24.650 13.313 -5.881 1.00 88.88 667 ALA A C 1
ATOM 5166 O O . ALA A 1 667 ? -24.737 12.516 -6.814 1.00 88.88 667 ALA A O 1
ATOM 5167 N N . ALA A 1 668 ? -25.203 13.117 -4.682 1.00 86.25 668 ALA A N 1
ATOM 5168 C CA . ALA A 1 668 ? -26.132 12.037 -4.361 1.00 86.25 668 ALA A CA 1
ATOM 5169 C C . ALA A 1 668 ? -26.964 12.431 -3.124 1.00 86.25 668 ALA A C 1
ATOM 5171 O O . ALA A 1 668 ? -26.424 12.847 -2.094 1.00 86.25 668 ALA A O 1
ATOM 5172 N N . GLN A 1 669 ? -28.287 12.310 -3.218 1.00 80.19 669 GLN A N 1
ATOM 5173 C CA . GLN A 1 669 ? -29.240 12.562 -2.132 1.00 80.19 669 GLN A CA 1
ATOM 5174 C C . GLN A 1 669 ? -29.330 11.391 -1.143 1.00 80.19 669 GLN A C 1
ATOM 5176 O O . GLN A 1 669 ? -29.739 11.593 0.002 1.00 80.19 669 GLN A O 1
ATOM 5181 N N . SER A 1 670 ? -28.947 10.188 -1.574 1.00 84.19 670 SER A N 1
ATOM 5182 C CA . SER A 1 670 ? -28.809 8.981 -0.750 1.00 84.19 670 SER A CA 1
ATOM 5183 C C . SER A 1 670 ? -27.465 8.293 -1.042 1.00 84.19 670 SER A C 1
ATOM 5185 O O . SER A 1 670 ? -26.481 8.988 -1.295 1.00 84.19 670 SER A O 1
ATOM 5187 N N . ASN A 1 671 ? -27.372 6.958 -0.982 1.00 88.81 671 ASN A N 1
ATOM 5188 C CA . ASN A 1 671 ? -26.128 6.258 -1.312 1.00 88.81 671 ASN A CA 1
ATOM 5189 C C . ASN A 1 671 ? -25.757 6.494 -2.788 1.00 88.81 671 ASN A C 1
ATOM 5191 O O . ASN A 1 671 ? -26.622 6.290 -3.647 1.00 88.81 671 ASN A O 1
ATOM 5195 N N . PRO A 1 672 ? -24.499 6.863 -3.101 1.00 90.50 672 PRO A N 1
ATOM 5196 C CA . PRO A 1 672 ? -24.024 6.897 -4.479 1.00 90.50 672 PRO A CA 1
ATOM 5197 C C . PRO A 1 672 ? -24.232 5.539 -5.153 1.00 90.50 672 PRO A C 1
ATOM 5199 O O . PRO A 1 672 ? -23.877 4.503 -4.585 1.00 90.50 672 PRO A O 1
ATOM 5202 N N . ASP A 1 673 ? -24.817 5.542 -6.346 1.00 91.69 673 ASP A N 1
ATOM 5203 C CA . ASP A 1 673 ? -25.040 4.332 -7.132 1.00 91.69 673 ASP A CA 1
ATOM 5204 C C . ASP A 1 673 ? -23.807 4.047 -8.004 1.00 91.69 673 ASP A C 1
ATOM 5206 O O . ASP A 1 673 ? -23.508 4.825 -8.918 1.00 91.69 673 ASP A O 1
ATOM 5210 N N . PRO A 1 674 ? -23.073 2.945 -7.760 1.00 91.88 674 PRO A N 1
ATOM 5211 C CA . PRO A 1 674 ? -21.891 2.619 -8.545 1.00 91.88 674 PRO A CA 1
ATOM 5212 C C . PRO A 1 674 ? -22.188 2.352 -10.019 1.00 91.88 674 PRO A C 1
ATOM 5214 O O . PRO A 1 674 ? -21.269 2.461 -10.828 1.00 91.88 674 PRO A O 1
ATOM 5217 N N . SER A 1 675 ? -23.435 2.052 -10.392 1.00 90.56 675 SER A N 1
ATOM 5218 C CA . SER A 1 675 ? -23.810 1.753 -11.775 1.00 90.56 675 SER A CA 1
ATOM 5219 C C . SER A 1 675 ? -24.021 3.004 -12.635 1.00 90.56 675 SER A C 1
ATOM 5221 O O . SER A 1 675 ? -23.928 2.928 -13.861 1.00 90.56 675 SER A O 1
ATOM 5223 N N . SER A 1 676 ? -24.254 4.166 -12.016 1.00 87.94 676 SER A N 1
ATOM 5224 C CA . SER A 1 676 ? -24.601 5.419 -12.704 1.00 87.94 676 SER A CA 1
ATOM 5225 C C . SER A 1 676 ? -23.521 6.501 -12.617 1.00 87.94 676 SER A C 1
ATOM 5227 O O . SER A 1 676 ? -23.764 7.648 -12.977 1.00 87.94 676 SER A O 1
ATOM 5229 N N . VAL A 1 677 ? -22.303 6.149 -12.196 1.00 85.88 677 VAL A N 1
ATOM 5230 C CA . VAL A 1 677 ? -21.174 7.089 -12.129 1.00 85.88 677 VAL A CA 1
ATOM 5231 C C . VAL A 1 677 ? -20.838 7.634 -13.529 1.00 85.88 677 VAL A C 1
ATOM 5233 O O . VAL A 1 677 ? -20.440 6.894 -14.433 1.00 85.88 677 VAL A O 1
ATOM 5236 N N . ASP A 1 678 ? -20.973 8.950 -13.714 1.00 82.62 678 ASP A N 1
ATOM 5237 C CA . ASP A 1 678 ? -20.826 9.603 -15.026 1.00 82.62 678 ASP A CA 1
ATOM 5238 C C . ASP A 1 678 ? -19.386 9.560 -15.576 1.00 82.62 678 ASP A C 1
ATOM 5240 O O . ASP A 1 678 ? -19.197 9.362 -16.777 1.00 82.62 678 ASP A O 1
ATOM 5244 N N . SER A 1 679 ? -18.349 9.640 -14.723 1.00 81.50 679 SER A N 1
ATOM 5245 C CA . SER A 1 679 ? -16.944 9.457 -15.155 1.00 81.50 679 SER A CA 1
ATOM 5246 C C . SER A 1 679 ? -16.686 8.073 -15.752 1.00 81.50 679 SER A C 1
ATOM 5248 O O . SER A 1 679 ? -15.776 7.910 -16.564 1.00 81.50 679 SER A O 1
ATOM 5250 N N . TRP A 1 680 ? -17.513 7.087 -15.402 1.00 88.00 680 TRP A N 1
ATOM 5251 C CA . TRP A 1 680 ? -17.493 5.733 -15.953 1.00 88.00 680 TRP A CA 1
ATOM 5252 C C . TRP A 1 680 ? -18.448 5.575 -17.147 1.00 88.00 680 TRP A C 1
ATOM 5254 O O . TRP A 1 680 ? -18.779 4.462 -17.542 1.00 88.00 680 TRP A O 1
ATOM 5264 N N . GLY A 1 681 ? -18.906 6.686 -17.734 1.00 83.38 681 GLY A N 1
ATOM 5265 C CA . GLY A 1 681 ? -19.788 6.705 -18.900 1.00 83.38 681 GLY A CA 1
ATOM 5266 C C . GLY A 1 681 ? -21.259 6.419 -18.590 1.00 83.38 681 GLY A C 1
ATOM 5267 O O . GLY A 1 681 ? -22.025 6.200 -19.526 1.00 83.38 681 GLY A O 1
ATOM 5268 N N . ASN A 1 682 ? -21.673 6.449 -17.316 1.00 84.06 682 ASN A N 1
ATOM 5269 C CA . ASN A 1 682 ? -22.963 5.919 -16.842 1.00 84.06 682 ASN A CA 1
ATOM 5270 C C . ASN A 1 682 ? -23.128 4.411 -17.126 1.00 84.06 682 ASN A C 1
ATOM 5272 O O . ASN A 1 682 ? -24.239 3.925 -17.339 1.00 84.06 682 ASN A O 1
ATOM 5276 N N . GLU A 1 683 ? -22.008 3.689 -17.173 1.00 86.62 683 GLU A N 1
ATOM 5277 C CA . GLU A 1 683 ? -21.922 2.241 -17.382 1.00 86.62 683 GLU A CA 1
ATOM 5278 C C . GLU A 1 683 ? -21.090 1.618 -16.254 1.00 86.62 683 GLU A C 1
ATOM 5280 O O . GLU A 1 683 ? -20.152 0.878 -16.514 1.00 86.62 683 GLU A O 1
ATOM 5285 N N . GLY A 1 684 ? -21.357 1.995 -15.003 1.00 89.75 684 GLY A N 1
ATOM 5286 C CA . GLY A 1 684 ? -20.556 1.583 -13.855 1.00 89.75 684 GLY A CA 1
ATOM 5287 C C . GLY A 1 684 ? -20.806 0.146 -13.381 1.00 89.75 684 GLY A C 1
ATOM 5288 O O . GLY A 1 684 ? -21.398 -0.675 -14.079 1.00 89.75 684 GLY A O 1
ATOM 5289 N N . TYR A 1 685 ? -20.358 -0.166 -12.165 1.00 93.88 685 TYR A N 1
ATOM 5290 C CA . TYR A 1 685 ? -20.487 -1.507 -11.588 1.00 93.88 685 TYR A CA 1
ATOM 5291 C C . TYR A 1 685 ? -21.805 -1.695 -10.836 1.00 93.88 685 TYR A C 1
ATOM 5293 O O . TYR A 1 685 ? -22.286 -0.785 -10.165 1.00 93.88 685 TYR A O 1
ATOM 5301 N N . GLU A 1 686 ? -22.357 -2.907 -10.868 1.00 93.25 686 GLU A N 1
ATOM 5302 C CA . GLU A 1 686 ? -23.379 -3.304 -9.896 1.00 93.25 686 GLU A CA 1
ATOM 5303 C C . GLU A 1 686 ? -22.743 -3.470 -8.507 1.00 93.25 686 GLU A C 1
ATOM 5305 O O . GLU A 1 686 ? -21.621 -3.967 -8.380 1.00 93.25 686 GLU A O 1
ATOM 5310 N N . GLN A 1 687 ? -23.469 -3.088 -7.452 1.00 94.12 687 GLN A N 1
ATOM 5311 C CA . GLN A 1 687 ? -23.012 -3.290 -6.078 1.00 94.12 687 GLN A CA 1
ATOM 5312 C C . GLN A 1 687 ? -22.871 -4.786 -5.765 1.00 94.12 687 GLN A C 1
ATOM 5314 O O . GLN A 1 687 ? -23.859 -5.524 -5.745 1.00 94.12 687 GLN A O 1
ATOM 5319 N N . THR A 1 688 ? -21.652 -5.220 -5.443 1.00 94.31 688 THR A N 1
ATOM 5320 C CA . THR A 1 688 ? -21.397 -6.569 -4.917 1.00 94.31 688 THR A CA 1
ATOM 5321 C C . THR A 1 688 ? -22.011 -6.712 -3.522 1.00 94.31 688 THR A C 1
ATOM 5323 O O . THR A 1 688 ? -21.925 -5.786 -2.712 1.00 94.31 688 THR A O 1
ATOM 5326 N N . ALA A 1 689 ? -22.622 -7.867 -3.241 1.00 93.88 689 ALA A N 1
ATOM 5327 C CA . ALA A 1 689 ? -23.189 -8.184 -1.931 1.00 93.88 689 ALA A CA 1
ATOM 5328 C C . ALA A 1 689 ? -22.110 -8.312 -0.846 1.00 93.88 689 ALA A C 1
ATOM 5330 O O . ALA A 1 689 ? -21.016 -8.807 -1.116 1.00 93.88 689 ALA A O 1
ATOM 5331 N N . TYR A 1 690 ? -22.434 -7.906 0.380 1.00 94.88 690 TYR A N 1
ATOM 5332 C CA . TYR A 1 690 ? -21.542 -8.003 1.535 1.00 94.88 690 TYR A CA 1
ATOM 5333 C C . TYR A 1 690 ? -22.341 -8.061 2.836 1.00 94.88 690 TYR A C 1
ATOM 5335 O O . TYR A 1 690 ? -23.458 -7.560 2.930 1.00 94.88 690 TYR A O 1
ATOM 5343 N N . ASP A 1 691 ? -21.744 -8.646 3.865 1.00 95.94 691 ASP A N 1
ATOM 5344 C CA . ASP A 1 691 ? -22.324 -8.740 5.199 1.00 95.94 691 ASP A CA 1
ATOM 5345 C C . ASP A 1 691 ? -21.192 -8.608 6.209 1.00 95.94 691 ASP A C 1
ATOM 5347 O O . ASP A 1 691 ? -20.352 -9.502 6.300 1.00 95.94 691 ASP A O 1
ATOM 5351 N N . VAL A 1 692 ? -21.112 -7.455 6.871 1.00 96.25 692 VAL A N 1
ATOM 5352 C CA . VAL A 1 692 ? -19.962 -7.108 7.708 1.00 96.25 692 VAL A CA 1
ATOM 5353 C C . VAL A 1 692 ? -20.371 -6.574 9.069 1.00 96.25 692 VAL A C 1
ATOM 5355 O O . VAL A 1 692 ? -21.374 -5.871 9.198 1.00 96.25 692 VAL A O 1
ATOM 5358 N N . THR A 1 693 ? -19.570 -6.882 10.084 1.00 95.31 693 THR A N 1
ATOM 5359 C CA . THR A 1 693 ? -19.725 -6.371 11.450 1.00 95.31 693 THR A CA 1
ATOM 5360 C C . THR A 1 693 ? -18.358 -6.253 12.131 1.00 95.31 693 THR A C 1
ATOM 5362 O O . THR A 1 693 ? -17.540 -7.169 12.004 1.00 95.31 693 THR A O 1
ATOM 5365 N N . PRO A 1 694 ? -18.077 -5.171 12.885 1.00 96.19 694 PRO A N 1
ATOM 5366 C CA . PRO A 1 694 ? -16.813 -5.044 13.613 1.00 96.19 694 PRO A CA 1
ATOM 5367 C C . PRO A 1 694 ? -16.622 -6.144 14.668 1.00 96.19 694 PRO A C 1
ATOM 5369 O O . PRO A 1 694 ? -15.489 -6.424 15.054 1.00 96.19 694 PRO A O 1
ATOM 5372 N N . PHE A 1 695 ? -17.695 -6.826 15.094 1.00 96.94 695 PHE A N 1
ATOM 5373 C CA . PHE A 1 695 ? -17.603 -7.944 16.036 1.00 96.94 695 PHE A CA 1
ATOM 5374 C C . PHE A 1 695 ? -16.831 -9.155 15.494 1.00 96.94 695 PHE A C 1
ATOM 5376 O O . PHE A 1 695 ? -16.298 -9.921 16.295 1.00 96.94 695 PHE A O 1
ATOM 5383 N N . GLN A 1 696 ? -16.674 -9.285 14.168 1.00 96.75 696 GLN A N 1
ATOM 5384 C CA . GLN A 1 696 ? -15.829 -10.326 13.564 1.00 96.75 696 GLN A CA 1
ATOM 5385 C C . GLN A 1 696 ? -14.383 -10.265 14.077 1.00 96.75 696 GLN A C 1
ATOM 5387 O O . GLN A 1 696 ? -13.717 -11.292 14.160 1.00 96.75 696 GLN A O 1
ATOM 5392 N N . PHE A 1 697 ? -13.900 -9.081 14.477 1.00 97.00 697 PHE A N 1
ATOM 5393 C CA . PHE A 1 697 ? -12.573 -8.940 15.070 1.00 97.00 697 PHE A CA 1
ATOM 5394 C C . PHE A 1 697 ? -12.375 -9.851 16.284 1.00 97.00 697 PHE A C 1
ATOM 5396 O O . PHE A 1 697 ? -11.309 -10.437 16.427 1.00 97.00 697 PHE A O 1
ATOM 5403 N N . PHE A 1 698 ? -13.375 -9.986 17.158 1.00 97.12 698 PHE A N 1
ATOM 5404 C CA . PHE A 1 698 ? -13.240 -10.783 18.378 1.00 97.12 698 PHE A CA 1
ATOM 5405 C C . PHE A 1 698 ? -13.180 -12.283 18.079 1.00 97.12 698 PHE A C 1
ATOM 5407 O O . PHE A 1 698 ? -12.407 -13.002 18.716 1.00 97.12 698 PHE A O 1
ATOM 5414 N N . GLU A 1 699 ? -13.928 -12.740 17.072 1.00 94.62 699 GLU A N 1
ATOM 5415 C CA . GLU A 1 699 ? -13.820 -14.109 16.565 1.00 94.62 699 GLU A CA 1
ATOM 5416 C C . GLU A 1 699 ? -12.418 -14.359 15.996 1.00 94.62 699 GLU A C 1
ATOM 5418 O O . GLU A 1 699 ? -11.745 -15.297 16.426 1.00 94.62 699 GLU A O 1
ATOM 5423 N N . ASP A 1 700 ? -11.934 -13.469 15.123 1.00 94.31 700 ASP A N 1
ATOM 5424 C CA . ASP A 1 700 ? -10.625 -13.586 14.469 1.00 94.31 700 ASP A CA 1
ATOM 5425 C C . ASP A 1 700 ? -9.453 -13.410 15.457 1.00 94.31 700 ASP A C 1
ATOM 5427 O O . ASP A 1 700 ? -8.371 -13.971 15.253 1.00 94.31 700 ASP A O 1
ATOM 5431 N N . TYR A 1 701 ? -9.662 -12.671 16.552 1.00 94.56 701 TYR A N 1
ATOM 5432 C CA . TYR A 1 701 ? -8.719 -12.518 17.665 1.00 94.56 701 TYR A CA 1
ATOM 5433 C C . TYR A 1 701 ? -8.575 -13.816 18.468 1.00 94.56 701 TYR A C 1
ATOM 5435 O O . TYR A 1 701 ? -7.475 -14.163 18.904 1.00 94.56 701 TYR A O 1
ATOM 5443 N N . GLN A 1 702 ? -9.669 -14.562 18.645 1.00 93.56 702 GLN A N 1
ATOM 5444 C CA . GLN A 1 702 ? -9.649 -15.877 19.281 1.00 93.56 702 GLN A CA 1
ATOM 5445 C C . GLN A 1 702 ? -9.087 -16.944 18.337 1.00 93.56 702 GLN A C 1
ATOM 5447 O O . GLN A 1 702 ? -8.215 -17.734 18.723 1.00 93.56 702 GLN A O 1
ATOM 5452 N N . SER A 1 703 ? -9.598 -16.997 17.108 1.00 91.44 703 SER A N 1
ATOM 5453 C CA . SER A 1 703 ? -9.168 -17.940 16.088 1.00 91.44 703 SER A CA 1
ATOM 5454 C C . SER A 1 703 ? -9.562 -17.502 14.686 1.00 91.44 703 SER A C 1
ATOM 5456 O O . SER A 1 703 ? -10.710 -17.149 14.458 1.00 91.44 703 SER A O 1
ATOM 5458 N N . ALA A 1 704 ? -8.661 -17.671 13.725 1.00 87.88 704 ALA A N 1
ATOM 5459 C CA . ALA A 1 704 ? -8.951 -17.409 12.320 1.00 87.88 704 ALA A CA 1
ATOM 5460 C C . ALA A 1 704 ? -8.549 -18.601 11.449 1.00 87.88 704 ALA A C 1
ATOM 5462 O O . ALA A 1 704 ? -7.539 -19.273 11.699 1.00 87.88 704 ALA A O 1
ATOM 5463 N N . GLU A 1 705 ? -9.344 -18.871 10.416 1.00 83.94 705 GLU A N 1
ATOM 5464 C CA . GLU A 1 705 ? -8.937 -19.748 9.325 1.00 83.94 705 GLU A CA 1
ATOM 5465 C C . GLU A 1 705 ? -8.187 -18.927 8.282 1.00 83.94 705 GLU A C 1
ATOM 5467 O O . GLU A 1 705 ? -8.714 -17.958 7.748 1.00 83.94 705 GLU A O 1
ATOM 5472 N N . LYS A 1 706 ? -6.952 -19.329 7.979 1.00 75.25 706 LYS A N 1
ATOM 5473 C CA . LYS A 1 706 ? -6.195 -18.764 6.862 1.00 75.25 706 LYS A CA 1
ATOM 5474 C C . LYS A 1 706 ? -5.518 -19.876 6.078 1.00 75.25 706 LYS A C 1
ATOM 5476 O O . LYS A 1 706 ? -4.989 -20.820 6.672 1.00 75.25 706 LYS A O 1
ATOM 5481 N N . ARG A 1 707 ? -5.562 -19.784 4.742 1.00 72.12 707 ARG A N 1
ATOM 5482 C CA . ARG A 1 707 ? -4.987 -20.781 3.815 1.00 72.12 707 ARG A CA 1
ATOM 5483 C C . ARG A 1 707 ? -5.474 -22.210 4.131 1.00 72.12 707 ARG A C 1
ATOM 5485 O O . ARG A 1 707 ? -4.694 -23.160 4.176 1.00 72.12 707 ARG A O 1
ATOM 5492 N N . GLY A 1 708 ? -6.769 -22.344 4.440 1.00 72.06 708 GLY A N 1
ATOM 5493 C CA . GLY A 1 708 ? -7.428 -23.616 4.776 1.00 72.06 708 GLY A CA 1
ATOM 5494 C C . GLY A 1 708 ? -7.046 -24.222 6.134 1.00 72.06 708 GLY A C 1
ATOM 5495 O O . GLY A 1 708 ? -7.269 -25.413 6.359 1.00 72.06 708 GLY A O 1
ATOM 5496 N N . THR A 1 709 ? -6.416 -23.442 7.021 1.00 77.88 709 THR A N 1
ATOM 5497 C CA . THR A 1 709 ? -5.991 -23.892 8.352 1.00 77.88 709 THR A CA 1
ATOM 5498 C C . THR A 1 709 ? -6.554 -22.981 9.437 1.00 77.88 709 THR A C 1
ATOM 5500 O O . THR A 1 709 ? -6.138 -21.831 9.568 1.00 77.88 709 THR A O 1
ATOM 5503 N N . LEU A 1 710 ? -7.463 -23.517 10.256 1.00 86.19 710 LEU A N 1
ATOM 5504 C CA . LEU A 1 710 ? -7.949 -22.857 11.468 1.00 86.19 710 LEU A CA 1
ATOM 5505 C C . LEU A 1 710 ? -6.854 -22.832 12.539 1.00 86.19 710 LEU A C 1
ATOM 5507 O O . LEU A 1 710 ? -6.308 -23.878 12.904 1.00 86.19 710 LEU A O 1
ATOM 5511 N N . ARG A 1 711 ? -6.561 -21.644 13.068 1.00 86.62 711 ARG A N 1
ATOM 5512 C CA . ARG A 1 711 ? -5.580 -21.436 14.136 1.00 86.62 711 ARG A CA 1
ATOM 5513 C C . ARG A 1 711 ? -6.239 -20.734 15.306 1.00 86.62 711 ARG A C 1
ATOM 5515 O O . ARG A 1 711 ? -6.872 -19.707 15.123 1.00 86.62 711 ARG A O 1
ATOM 5522 N N . THR A 1 712 ? -6.063 -21.291 16.497 1.00 89.81 712 THR A N 1
ATOM 5523 C CA . THR A 1 712 ? -6.440 -20.641 17.754 1.00 89.81 712 THR A CA 1
ATOM 5524 C C . THR A 1 712 ? -5.254 -19.836 18.255 1.00 89.81 712 THR A C 1
ATOM 5526 O O . THR A 1 712 ? -4.136 -20.354 18.290 1.00 89.81 712 THR A O 1
ATOM 5529 N N . PHE A 1 713 ? -5.497 -18.580 18.613 1.00 91.25 713 PHE A N 1
ATOM 5530 C CA . PHE A 1 713 ? -4.462 -17.668 19.082 1.00 91.25 713 PHE A CA 1
ATOM 5531 C C . PHE A 1 713 ? -4.449 -17.548 20.600 1.00 91.25 713 PHE A C 1
ATOM 5533 O O . PHE A 1 713 ? -3.371 -17.382 21.153 1.00 91.25 713 PHE A O 1
ATOM 5540 N N . ILE A 1 714 ? -5.585 -17.680 21.283 1.00 91.50 714 ILE A N 1
ATOM 5541 C CA . ILE A 1 714 ? -5.625 -17.662 22.753 1.00 91.50 714 ILE A CA 1
ATOM 5542 C C . ILE A 1 714 ? -5.185 -19.011 23.346 1.00 91.50 714 ILE A C 1
ATOM 5544 O O . ILE A 1 714 ? -5.562 -20.073 22.844 1.00 91.50 714 ILE A O 1
ATOM 5548 N N . ASP A 1 715 ? -4.356 -18.968 24.390 1.00 82.94 715 ASP A N 1
ATOM 5549 C CA . ASP A 1 715 ? -3.770 -20.152 25.035 1.00 82.94 715 ASP A CA 1
ATOM 5550 C C . ASP A 1 715 ? -4.738 -20.859 26.002 1.00 82.94 715 ASP A C 1
ATOM 5552 O O . ASP A 1 715 ? -4.821 -22.093 26.029 1.00 82.94 715 ASP A O 1
ATOM 5556 N N . ASP A 1 716 ? -5.474 -20.058 26.771 1.00 85.38 716 ASP A N 1
ATOM 5557 C CA . ASP A 1 716 ? -6.546 -20.412 27.704 1.00 85.38 716 ASP A CA 1
ATOM 5558 C C . ASP A 1 716 ? -7.558 -19.237 27.772 1.00 85.38 716 ASP A C 1
ATOM 5560 O O . ASP A 1 716 ? -7.316 -18.171 27.201 1.00 85.38 716 ASP A O 1
ATOM 5564 N N . GLY A 1 717 ? -8.699 -19.407 28.445 1.00 91.31 717 GLY A N 1
ATOM 5565 C CA . GLY A 1 717 ? -9.756 -18.379 28.526 1.00 91.31 717 GLY A CA 1
ATOM 5566 C C . GLY A 1 717 ? -10.711 -18.344 27.318 1.00 91.31 717 GLY A C 1
ATOM 5567 O O . GLY A 1 717 ? -10.682 -19.230 26.456 1.00 91.31 717 GLY A O 1
ATOM 5568 N N . THR A 1 718 ? -11.602 -17.347 27.275 1.00 95.06 718 THR A N 1
ATOM 5569 C CA . THR A 1 718 ? -12.622 -17.187 26.217 1.00 95.06 718 THR A CA 1
ATOM 5570 C C . THR A 1 718 ? -12.807 -15.730 25.793 1.00 95.06 718 THR A C 1
ATOM 5572 O O . THR A 1 718 ? -12.457 -14.807 26.525 1.00 95.06 718 THR A O 1
ATOM 5575 N N . VAL A 1 719 ? -13.344 -15.529 24.587 1.00 96.94 719 VAL A N 1
ATOM 5576 C CA . VAL A 1 719 ? -13.760 -14.223 24.062 1.00 96.94 719 VAL A CA 1
ATOM 5577 C C . VAL A 1 719 ? -15.176 -14.394 23.524 1.00 96.94 719 VAL A C 1
ATOM 5579 O O . VAL A 1 719 ? -15.366 -14.940 22.441 1.00 96.94 719 VAL A O 1
ATOM 5582 N N . ASP A 1 720 ? -16.173 -13.977 24.299 1.00 97.75 720 ASP A N 1
ATOM 5583 C CA . ASP A 1 720 ? -17.574 -14.316 24.047 1.00 97.75 720 ASP A CA 1
ATOM 5584 C C . ASP A 1 720 ? -18.442 -13.063 23.834 1.00 97.75 720 ASP A C 1
ATOM 5586 O O . ASP A 1 720 ? -18.243 -12.048 24.512 1.00 97.75 720 ASP A O 1
ATOM 5590 N N . PRO A 1 721 ? -19.435 -13.120 22.924 1.00 97.88 721 PRO A N 1
ATOM 5591 C CA . PRO A 1 721 ? -20.427 -12.064 22.799 1.00 97.88 721 PRO A CA 1
ATOM 5592 C C . PRO A 1 721 ? -21.366 -12.085 24.005 1.00 97.88 721 PRO A C 1
ATOM 5594 O O . PRO A 1 721 ? -21.923 -13.129 24.351 1.00 97.88 721 PRO A O 1
ATOM 5597 N N . VAL A 1 722 ? -21.612 -10.917 24.592 1.00 98.06 722 VAL A N 1
ATOM 5598 C CA . VAL A 1 722 ? -22.632 -10.728 25.635 1.00 98.06 722 VAL A CA 1
ATOM 5599 C C . VAL A 1 722 ? -23.549 -9.596 25.199 1.00 98.06 722 VAL A C 1
ATOM 5601 O O . VAL A 1 722 ? -23.075 -8.514 24.857 1.00 98.06 722 VAL A O 1
ATOM 5604 N N . THR A 1 723 ? -24.862 -9.821 25.149 1.00 94.69 723 THR A N 1
ATOM 5605 C CA . THR A 1 723 ? -25.780 -8.763 24.705 1.00 94.69 723 THR A CA 1
ATOM 5606 C C . THR A 1 723 ? -25.973 -7.712 25.795 1.00 94.69 723 THR A C 1
ATOM 5608 O O . THR A 1 723 ? -25.858 -8.005 26.985 1.00 94.69 723 THR A O 1
ATOM 5611 N N . VAL A 1 724 ? -26.339 -6.486 25.414 1.00 91.56 724 VAL A N 1
ATOM 5612 C CA . VAL A 1 724 ? -26.750 -5.429 26.360 1.00 91.56 724 VAL A CA 1
ATOM 5613 C C . VAL A 1 724 ? -27.797 -5.928 27.368 1.00 91.56 724 VAL A C 1
ATOM 5615 O O . VAL A 1 724 ? -27.752 -5.562 28.540 1.00 91.56 724 VAL A O 1
ATOM 5618 N N . GLU A 1 725 ? -28.741 -6.765 26.933 1.00 90.62 725 GLU A N 1
ATOM 5619 C CA . GLU A 1 725 ? -29.774 -7.325 27.811 1.00 90.62 725 GLU A CA 1
ATOM 5620 C C . GLU A 1 725 ? -29.198 -8.336 28.814 1.00 90.62 725 GLU A C 1
ATOM 5622 O O . GLU A 1 725 ? -29.607 -8.347 29.973 1.00 90.62 725 GLU A O 1
ATOM 5627 N N . ASP A 1 726 ? -28.217 -9.143 28.408 1.00 95.69 726 ASP A N 1
ATOM 5628 C CA . ASP A 1 726 ? -27.531 -10.075 29.308 1.00 95.69 726 ASP A CA 1
ATOM 5629 C C . ASP A 1 726 ? -26.654 -9.332 30.331 1.00 95.69 726 ASP A C 1
ATOM 5631 O O . ASP A 1 726 ? -26.604 -9.731 31.497 1.00 95.69 726 ASP A O 1
ATOM 5635 N N . VAL A 1 727 ? -26.026 -8.213 29.939 1.00 95.88 727 VAL A N 1
ATOM 5636 C CA . VAL A 1 727 ? -25.269 -7.341 30.861 1.00 95.88 727 VAL A CA 1
ATOM 5637 C C . VAL A 1 727 ? -26.170 -6.845 31.995 1.00 95.88 727 VAL A C 1
ATOM 5639 O O . VAL A 1 727 ? -25.827 -7.032 33.160 1.00 95.88 727 VAL A O 1
ATOM 5642 N N . LYS A 1 728 ? -27.369 -6.332 31.683 1.00 93.19 728 LYS A N 1
ATOM 5643 C CA . LYS A 1 728 ? -28.367 -5.914 32.695 1.00 93.19 728 LYS A CA 1
ATOM 5644 C C . LYS A 1 728 ? -28.792 -7.045 33.627 1.00 93.19 728 LYS A C 1
ATOM 5646 O O . LYS A 1 728 ? -29.209 -6.819 34.760 1.00 93.19 728 LYS A O 1
ATOM 5651 N N . GLN A 1 729 ? -28.741 -8.281 33.136 1.00 95.00 729 GLN A N 1
ATOM 5652 C CA . GLN A 1 729 ? -29.085 -9.475 33.905 1.00 95.00 729 GLN A CA 1
ATOM 5653 C C . GLN A 1 729 ? -27.906 -10.018 34.732 1.00 95.00 729 GLN A C 1
ATOM 5655 O O . GLN A 1 729 ? -28.078 -11.027 35.421 1.00 95.00 729 GLN A O 1
ATOM 5660 N N . GLY A 1 730 ? -26.749 -9.343 34.713 1.00 95.12 730 GLY A N 1
ATOM 5661 C CA . GLY A 1 730 ? -25.567 -9.677 35.508 1.00 95.12 730 GLY A CA 1
ATOM 5662 C C . GLY A 1 730 ? -24.614 -10.668 34.839 1.00 95.12 730 GLY A C 1
ATOM 5663 O O . GLY A 1 730 ? -23.853 -11.335 35.533 1.00 95.12 730 GLY A O 1
ATOM 5664 N N . ALA A 1 731 ? -24.640 -10.807 33.508 1.00 97.00 731 ALA A N 1
ATOM 5665 C CA . ALA A 1 731 ? -23.769 -11.755 32.805 1.00 97.00 731 ALA A CA 1
ATOM 5666 C C . ALA A 1 731 ? -22.265 -11.460 32.970 1.00 97.00 731 ALA A C 1
ATOM 5668 O O . ALA A 1 731 ? -21.453 -12.375 32.850 1.00 97.00 731 ALA A O 1
ATOM 5669 N N . LEU A 1 732 ? -21.886 -10.213 33.279 1.00 97.62 732 LEU A N 1
ATOM 5670 C CA . LEU A 1 732 ? -20.484 -9.824 33.463 1.00 97.62 732 LEU A CA 1
ATOM 5671 C C . LEU A 1 732 ? -19.818 -10.462 34.696 1.00 97.62 732 LEU A C 1
ATOM 5673 O O . LEU A 1 732 ? -18.594 -10.527 34.736 1.00 97.62 732 LEU A O 1
ATOM 5677 N N . ASP A 1 733 ? -20.587 -11.014 35.645 1.00 96.50 733 ASP A N 1
ATOM 5678 C CA . ASP A 1 733 ? -20.064 -11.752 36.811 1.00 96.50 733 ASP A CA 1
ATOM 5679 C C . ASP A 1 733 ? -19.217 -12.986 36.426 1.00 96.50 733 ASP A C 1
ATOM 5681 O O . ASP A 1 733 ? -18.495 -13.537 37.264 1.00 96.50 733 ASP A O 1
ATOM 5685 N N . GLU A 1 734 ? -19.340 -13.466 35.184 1.00 96.81 734 GLU A N 1
ATOM 5686 C CA . GLU A 1 734 ? -18.618 -14.632 34.660 1.00 96.81 734 GLU A CA 1
ATOM 5687 C C . GLU A 1 734 ? -17.291 -14.277 33.964 1.00 96.81 734 GLU A C 1
ATOM 5689 O O . GLU A 1 734 ? -16.568 -15.190 33.564 1.00 96.81 734 GLU A O 1
ATOM 5694 N N . TYR A 1 735 ? -16.959 -12.988 33.837 1.00 98.25 735 TYR A N 1
ATOM 5695 C CA . TYR A 1 735 ? -15.833 -12.504 33.036 1.00 98.25 735 TYR A CA 1
ATOM 5696 C C . TYR A 1 735 ? -14.866 -11.644 33.853 1.00 98.25 735 TYR A C 1
ATOM 5698 O O . TYR A 1 735 ? -15.245 -10.964 34.802 1.00 98.25 735 TYR A O 1
ATOM 5706 N N . GLU A 1 736 ? -13.594 -11.632 33.458 1.00 97.81 736 GLU A N 1
ATOM 5707 C CA . GLU A 1 736 ? -12.582 -10.737 34.026 1.00 97.81 736 GLU A CA 1
ATOM 5708 C C . GLU A 1 736 ? -12.469 -9.421 33.245 1.00 97.81 736 GLU A C 1
ATOM 5710 O O . GLU A 1 736 ? -12.083 -8.393 33.812 1.00 97.81 736 GLU A O 1
ATOM 5715 N N . HIS A 1 737 ? -12.825 -9.437 31.957 1.00 98.31 737 HIS A N 1
ATOM 5716 C CA . HIS A 1 737 ? -12.745 -8.279 31.071 1.00 98.31 737 HIS A CA 1
ATOM 5717 C C . HIS A 1 737 ? -14.062 -8.052 30.328 1.00 98.31 737 HIS A C 1
ATOM 5719 O O . HIS A 1 737 ? -14.710 -9.003 29.895 1.00 98.31 737 HIS A O 1
ATOM 5725 N N . ALA A 1 738 ? -14.408 -6.785 30.115 1.00 98.56 738 ALA A N 1
ATOM 5726 C CA . ALA A 1 738 ? -15.519 -6.364 29.272 1.00 98.56 738 ALA A CA 1
ATOM 5727 C C . ALA A 1 738 ? -15.029 -5.355 28.224 1.00 98.56 738 ALA A C 1
ATOM 5729 O O . ALA A 1 738 ? -14.251 -4.456 28.546 1.00 98.56 738 ALA A O 1
ATOM 5730 N N . VAL A 1 739 ? -15.481 -5.482 26.977 1.00 98.62 739 VAL A N 1
ATOM 5731 C CA . VAL A 1 739 ? -15.156 -4.563 25.876 1.00 98.62 739 VAL A CA 1
ATOM 5732 C C . VAL A 1 739 ? -16.436 -3.935 25.338 1.00 98.62 739 VAL A C 1
ATOM 5734 O O . VAL A 1 739 ? -17.343 -4.641 24.904 1.00 98.62 739 VAL A O 1
ATOM 5737 N N . LEU A 1 740 ? -16.491 -2.606 25.328 1.00 96.19 740 LEU A N 1
ATOM 5738 C CA . LEU A 1 740 ? -17.622 -1.815 24.856 1.00 96.19 740 LEU A CA 1
ATOM 5739 C C . LEU A 1 740 ? -17.206 -0.924 23.683 1.00 96.19 740 LEU A C 1
ATOM 5741 O O . LEU A 1 740 ? -16.402 -0.010 23.858 1.00 96.19 740 LEU A O 1
ATOM 5745 N N . ILE A 1 741 ? -17.800 -1.156 22.508 1.00 94.12 741 ILE A N 1
ATOM 5746 C CA . ILE A 1 741 ? -17.489 -0.408 21.273 1.00 94.12 741 ILE A CA 1
ATOM 5747 C C . ILE A 1 741 ? -18.630 0.529 20.816 1.00 94.12 741 ILE A C 1
ATOM 5749 O O . ILE A 1 741 ? -18.514 1.236 19.817 1.00 94.12 741 ILE A O 1
ATOM 5753 N N . HIS A 1 742 ? -19.767 0.548 21.521 1.00 90.25 742 HIS A N 1
ATOM 5754 C CA . HIS A 1 742 ? -20.971 1.273 21.097 1.00 90.25 742 HIS A CA 1
ATOM 5755 C C . HIS A 1 742 ? -21.719 1.973 22.233 1.00 90.25 742 HIS A C 1
ATOM 5757 O O . HIS A 1 742 ? -21.623 1.579 23.392 1.00 90.25 742 HIS A O 1
ATOM 5763 N N . ASP A 1 743 ? -22.573 2.934 21.884 1.00 79.69 743 ASP A N 1
ATOM 5764 C CA . ASP A 1 743 ? -23.456 3.673 22.795 1.00 79.69 743 ASP A CA 1
ATOM 5765 C C . ASP A 1 743 ? -24.946 3.327 22.610 1.00 79.69 743 ASP A C 1
ATOM 5767 O O . ASP A 1 743 ? -25.801 4.160 22.865 1.00 79.69 743 ASP A O 1
ATOM 5771 N N . TYR A 1 744 ? -25.288 2.103 22.189 1.00 69.81 744 TYR A N 1
ATOM 5772 C CA . TYR A 1 744 ? -26.655 1.686 21.801 1.00 69.81 744 TYR A CA 1
ATOM 5773 C C . TYR A 1 744 ? -27.786 1.999 22.798 1.00 69.81 744 TYR A C 1
ATOM 5775 O O . TYR A 1 744 ? -28.941 2.120 22.400 1.00 69.81 744 TYR A O 1
ATOM 5783 N N . VAL A 1 745 ? -27.474 2.158 24.084 1.00 58.75 745 VAL A N 1
ATOM 5784 C CA . VAL A 1 745 ? -28.436 2.532 25.137 1.00 58.75 745 VAL A CA 1
ATOM 5785 C C . VAL A 1 745 ? -28.392 4.019 25.523 1.00 58.75 745 VAL A C 1
ATOM 5787 O O . VAL A 1 745 ? -29.095 4.445 26.429 1.00 58.75 745 VAL A O 1
ATOM 5790 N N . SER A 1 746 ? -27.589 4.833 24.843 1.00 48.00 746 SER A N 1
ATOM 5791 C CA . SER A 1 746 ? -27.452 6.275 25.065 1.00 48.00 746 SER A CA 1
ATOM 5792 C C . SER A 1 746 ? -28.452 7.059 24.193 1.00 48.00 746 SER A C 1
ATOM 5794 O O . SER A 1 746 ? -28.730 6.645 23.067 1.00 48.00 746 SER A O 1
ATOM 5796 N N . PRO A 1 747 ? -2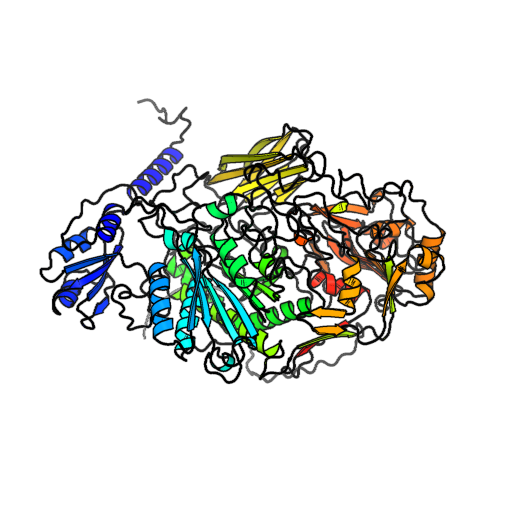9.028 8.188 24.664 1.00 41.94 747 PRO A N 1
ATOM 5797 C CA . PRO A 1 747 ? -30.098 8.961 24.003 1.00 41.94 747 PRO A CA 1
ATOM 5798 C C . PRO A 1 747 ? -29.787 9.573 22.625 1.00 41.94 747 PRO A C 1
ATOM 5800 O O . PRO A 1 747 ? -30.520 10.461 22.185 1.00 41.94 747 PRO A O 1
ATOM 5803 N N . THR A 1 748 ? -28.725 9.169 21.929 1.00 47.44 748 THR A N 1
ATOM 5804 C CA . THR A 1 748 ? -28.200 9.932 20.794 1.00 47.44 748 THR A CA 1
ATOM 5805 C C . THR A 1 748 ? -28.159 9.155 19.486 1.00 47.44 748 THR A C 1
ATOM 5807 O O . THR A 1 748 ? -27.754 8.001 19.453 1.00 47.44 748 THR A O 1
ATOM 5810 N N . GLU A 1 749 ? -28.530 9.817 18.382 1.00 47.97 749 GLU A N 1
ATOM 5811 C CA . GLU A 1 749 ? -28.520 9.303 16.994 1.00 47.97 749 GLU A CA 1
ATOM 5812 C C . GLU A 1 749 ? -27.091 8.971 16.475 1.00 47.97 749 GLU A C 1
ATOM 5814 O O . GLU A 1 749 ? -26.849 8.857 15.274 1.00 47.97 749 GLU A O 1
ATOM 5819 N N . ARG A 1 750 ? -26.102 8.797 17.361 1.00 55.56 750 ARG A N 1
ATOM 5820 C CA . ARG A 1 750 ? -24.664 8.817 17.048 1.00 55.56 750 ARG A CA 1
ATOM 5821 C C . ARG A 1 750 ? -24.132 7.531 16.426 1.00 55.56 750 ARG A C 1
ATOM 5823 O O . ARG A 1 750 ? -23.170 7.614 15.662 1.00 55.56 750 ARG A O 1
ATOM 5830 N N . ILE A 1 751 ? -24.802 6.394 16.638 1.00 49.25 751 ILE A N 1
ATOM 5831 C CA . ILE A 1 751 ? -24.559 5.148 15.880 1.00 49.25 751 ILE A CA 1
ATOM 5832 C C . ILE A 1 751 ? -24.829 5.360 14.378 1.00 49.25 751 ILE A C 1
ATOM 5834 O O . ILE A 1 751 ? -24.221 4.698 13.536 1.00 49.25 751 ILE A O 1
ATOM 5838 N N . SER A 1 752 ? -25.696 6.322 14.031 1.00 42.47 752 SER A N 1
ATOM 5839 C CA . SER A 1 752 ? -25.970 6.744 12.651 1.00 42.47 752 SER A CA 1
ATOM 5840 C C . SER A 1 752 ? -25.205 7.996 12.193 1.00 42.47 752 SER A C 1
ATOM 5842 O O . SER A 1 752 ? -25.133 8.254 10.994 1.00 42.47 752 SER A O 1
ATOM 5844 N N . GLU A 1 753 ? -24.572 8.772 13.076 1.00 42.19 753 GLU A N 1
ATOM 5845 C CA . GLU A 1 753 ? -23.864 10.015 12.706 1.00 42.19 753 GLU A CA 1
ATOM 5846 C C . GLU A 1 753 ? -22.394 9.775 12.309 1.00 42.19 753 GLU A C 1
ATOM 5848 O O . GLU A 1 753 ? -21.434 10.200 12.950 1.00 42.19 753 GLU A O 1
ATOM 5853 N N . GLY A 1 754 ? -22.267 9.071 11.189 1.00 39.59 754 GLY A N 1
ATOM 5854 C CA . GLY A 1 754 ? -21.194 9.103 10.180 1.00 39.59 754 GLY A CA 1
ATOM 5855 C C . GLY A 1 754 ? -21.775 8.746 8.798 1.00 39.59 754 GLY A C 1
ATOM 5856 O O . GLY A 1 754 ? -21.074 8.331 7.877 1.00 39.59 754 GLY A O 1
ATOM 5857 N N . VAL A 1 755 ? -23.107 8.832 8.722 1.00 39.19 755 VAL A N 1
ATOM 5858 C CA . VAL A 1 755 ? -24.017 8.275 7.729 1.00 39.19 755 VAL A CA 1
ATOM 5859 C C . VAL A 1 755 ? -25.114 9.315 7.459 1.00 39.19 755 VAL A C 1
ATOM 5861 O O . VAL A 1 755 ? -26.273 8.957 7.283 1.00 39.19 755 VAL A O 1
ATOM 5864 N N . SER A 1 756 ? -24.772 10.611 7.469 1.00 31.86 756 SER A N 1
ATOM 5865 C CA . SER A 1 756 ? -25.660 11.795 7.540 1.00 31.86 756 SER A CA 1
ATOM 5866 C C . SER A 1 756 ? -26.817 11.859 6.525 1.00 31.86 756 SER A C 1
ATOM 5868 O O . SER A 1 756 ? -27.643 12.769 6.612 1.00 31.86 756 SER A O 1
ATOM 5870 N N . LYS A 1 757 ? -26.958 10.888 5.611 1.00 36.31 757 LYS A N 1
ATOM 5871 C CA . LYS A 1 757 ? -28.141 10.703 4.756 1.00 36.31 757 LYS A CA 1
ATOM 5872 C C . LYS A 1 757 ? -28.722 9.275 4.657 1.00 36.31 757 LYS A C 1
ATOM 5874 O O . LYS A 1 757 ? -29.748 9.128 3.994 1.00 36.31 757 LYS A O 1
ATOM 5879 N N . ASN A 1 758 ? -28.204 8.235 5.330 1.00 35.22 758 ASN A N 1
ATOM 5880 C CA . ASN A 1 758 ? -28.814 6.890 5.236 1.00 35.22 758 ASN A CA 1
ATOM 5881 C C . ASN A 1 758 ? -29.841 6.655 6.344 1.00 35.22 758 ASN A C 1
ATOM 5883 O O . ASN A 1 758 ? -29.591 6.053 7.389 1.00 35.22 758 ASN A O 1
ATOM 5887 N N . VAL A 1 759 ? -31.055 7.098 6.052 1.00 35.22 759 VAL A N 1
ATOM 5888 C CA . VAL A 1 759 ? -32.271 6.646 6.721 1.00 35.22 759 VAL A CA 1
ATOM 5889 C C . VAL A 1 759 ? -32.465 5.166 6.377 1.00 35.22 759 VAL A C 1
ATOM 5891 O O . VAL A 1 759 ? -33.018 4.891 5.321 1.00 35.22 759 VAL A O 1
ATOM 5894 N N . ASN A 1 760 ? -31.947 4.242 7.201 1.00 36.44 760 ASN A N 1
ATOM 5895 C CA . ASN A 1 760 ? -32.435 2.854 7.389 1.00 36.44 760 ASN A CA 1
ATOM 5896 C C . ASN A 1 760 ? -31.565 1.994 8.345 1.00 36.44 760 ASN A C 1
ATOM 5898 O O . ASN A 1 760 ? -31.686 0.769 8.335 1.00 36.44 760 ASN A O 1
ATOM 5902 N N . ALA A 1 761 ? -30.739 2.576 9.225 1.00 39.50 761 ALA A N 1
ATOM 5903 C CA . ALA A 1 761 ? -30.388 1.860 10.456 1.00 39.50 761 ALA A CA 1
ATOM 5904 C C . ALA A 1 761 ? -31.704 1.644 11.224 1.00 39.50 761 ALA A C 1
ATOM 5906 O O . ALA A 1 761 ? -32.371 2.627 11.532 1.00 39.50 761 ALA A O 1
ATOM 5907 N N . ASN A 1 762 ? -32.136 0.385 11.375 1.00 39.56 762 ASN A N 1
ATOM 5908 C CA . ASN A 1 762 ? -33.365 -0.077 12.037 1.00 39.56 762 ASN A CA 1
ATOM 5909 C C . ASN A 1 762 ? -34.284 1.049 12.563 1.00 39.56 762 ASN A C 1
ATOM 5911 O O . ASN A 1 762 ? -34.110 1.546 13.673 1.00 39.56 762 ASN A O 1
ATOM 5915 N N . VAL A 1 763 ? -35.298 1.414 11.764 1.00 37.09 763 VAL A N 1
ATOM 5916 C CA . VAL A 1 763 ? -36.283 2.511 11.966 1.00 37.09 763 VAL A CA 1
ATOM 5917 C C . VAL A 1 763 ? -37.107 2.395 13.277 1.00 37.09 763 VAL A C 1
ATOM 5919 O O . VAL A 1 763 ? -38.034 3.167 13.511 1.00 37.09 763 VAL A O 1
ATOM 5922 N N . GLU A 1 764 ? -36.783 1.454 14.164 1.00 40.72 764 GLU A N 1
ATOM 5923 C CA . GLU A 1 764 ? -37.420 1.253 15.472 1.00 40.72 764 GLU A CA 1
ATOM 5924 C C . GLU A 1 764 ? -36.558 1.679 16.680 1.00 40.72 764 GLU A C 1
ATOM 5926 O O . GLU A 1 764 ? -37.025 1.567 17.812 1.00 40.72 764 GLU A O 1
ATOM 5931 N N . ILE A 1 765 ? -35.354 2.232 16.488 1.00 40.62 765 ILE A N 1
ATOM 5932 C CA . ILE A 1 765 ? -34.551 2.792 17.594 1.00 40.62 765 ILE A CA 1
ATOM 5933 C C . ILE A 1 765 ? -34.913 4.275 17.760 1.00 40.62 765 ILE A C 1
ATOM 5935 O O . ILE A 1 765 ? -34.215 5.168 17.294 1.00 40.62 765 ILE A O 1
ATOM 5939 N N . THR A 1 766 ? -36.085 4.547 18.338 1.00 34.62 766 THR A N 1
ATOM 5940 C CA . THR A 1 766 ? -36.651 5.911 18.381 1.00 34.62 766 THR A CA 1
ATOM 5941 C C . THR A 1 766 ? -36.340 6.736 19.627 1.00 34.62 766 THR A C 1
ATOM 5943 O O . THR A 1 766 ? -36.731 7.893 19.644 1.00 34.62 766 THR A O 1
ATOM 5946 N N . GLU A 1 767 ? -35.677 6.210 20.656 1.00 37.09 767 GLU A N 1
ATOM 5947 C CA . GLU A 1 767 ? -35.310 6.983 21.856 1.00 37.09 767 GLU A CA 1
ATOM 5948 C C . GLU A 1 767 ? -34.353 6.133 22.708 1.00 37.09 767 GLU A C 1
ATOM 5950 O O . GLU A 1 767 ? -34.773 5.118 23.266 1.00 37.09 767 GLU A O 1
ATOM 5955 N N . GLY A 1 768 ? -33.075 6.517 22.810 1.00 39.34 768 GLY A N 1
ATOM 5956 C CA . GLY A 1 768 ? -32.209 5.976 23.856 1.00 39.34 768 GLY A CA 1
ATOM 5957 C C . GLY A 1 768 ? -32.705 6.498 25.204 1.00 39.34 768 GLY A C 1
ATOM 5958 O O . GLY A 1 768 ? -32.855 7.702 25.412 1.00 39.34 768 GLY A O 1
ATOM 5959 N N . VAL A 1 769 ? -33.048 5.586 26.098 1.00 41.88 769 VAL A N 1
ATOM 5960 C CA . VAL A 1 769 ? -33.283 5.886 27.508 1.00 41.88 769 VAL A CA 1
ATOM 5961 C C . VAL A 1 769 ? -31.950 5.583 28.168 1.00 41.88 769 VAL A C 1
ATOM 5963 O O . VAL A 1 769 ? -31.494 4.462 27.983 1.00 41.88 769 VAL A O 1
ATOM 5966 N N . THR A 1 770 ? -31.333 6.530 28.891 1.00 58.84 770 THR A N 1
ATOM 5967 C CA . THR A 1 770 ? -30.256 6.193 29.841 1.00 58.84 770 THR A CA 1
ATOM 5968 C C . THR A 1 770 ? -30.749 5.008 30.657 1.00 58.84 770 THR A C 1
ATOM 5970 O O . THR A 1 770 ? -31.733 5.124 31.393 1.00 58.84 770 THR A O 1
ATOM 5973 N N . ASP A 1 771 ? -30.185 3.841 30.382 1.00 77.31 771 ASP A N 1
ATOM 5974 C CA . ASP A 1 771 ? -30.671 2.595 30.939 1.00 77.31 771 ASP A CA 1
ATOM 5975 C C . ASP A 1 771 ? -29.887 2.352 32.217 1.00 77.31 771 ASP A C 1
ATOM 5977 O O . ASP A 1 771 ? -28.819 1.745 32.180 1.00 77.31 771 ASP A O 1
ATOM 5981 N N . ASP A 1 772 ? -30.402 2.911 33.316 1.00 85.38 772 ASP A N 1
ATOM 5982 C CA . ASP A 1 772 ? -29.759 2.860 34.632 1.00 85.38 772 ASP A CA 1
ATOM 5983 C C . ASP A 1 772 ? -29.371 1.411 34.995 1.00 85.38 772 ASP A C 1
ATOM 5985 O O . ASP A 1 772 ? -28.281 1.182 35.498 1.00 85.38 772 ASP A O 1
ATOM 5989 N N . ASP A 1 773 ? -30.197 0.412 34.641 1.00 89.19 773 ASP A N 1
ATOM 5990 C CA . ASP A 1 773 ? -29.904 -1.005 34.912 1.00 89.19 773 ASP A CA 1
ATOM 5991 C C . ASP A 1 773 ? -28.648 -1.505 34.157 1.00 89.19 773 ASP A C 1
ATOM 5993 O O . ASP A 1 773 ? -27.973 -2.427 34.615 1.00 89.19 773 ASP A O 1
ATOM 5997 N N . TYR A 1 774 ? -28.325 -0.934 32.991 1.00 90.12 774 TYR A N 1
ATOM 5998 C CA . TYR A 1 774 ? -27.126 -1.280 32.220 1.00 90.12 774 TYR A CA 1
ATOM 5999 C C . TYR A 1 774 ? -25.875 -0.573 32.743 1.00 90.12 774 TYR A C 1
ATOM 6001 O O . TYR A 1 774 ? -24.836 -1.216 32.882 1.00 90.12 774 TYR A O 1
ATOM 6009 N N . THR A 1 775 ? -25.954 0.730 33.025 1.00 91.50 775 THR A N 1
ATOM 6010 C CA . THR A 1 775 ? -24.812 1.482 33.572 1.00 91.50 775 THR A CA 1
ATOM 6011 C C . THR A 1 775 ? -24.480 1.026 34.989 1.00 91.50 775 THR A C 1
ATOM 6013 O O . THR A 1 775 ? -23.308 0.785 35.263 1.00 91.50 775 THR A O 1
ATOM 6016 N N . ASP A 1 776 ? -25.491 0.757 35.826 1.00 94.25 776 ASP A N 1
ATOM 6017 C CA . ASP A 1 776 ? -25.310 0.177 37.164 1.00 94.25 776 ASP A CA 1
ATOM 6018 C C . ASP A 1 776 ? -24.576 -1.177 37.080 1.00 94.25 776 ASP A C 1
ATOM 6020 O O . ASP A 1 776 ? -23.696 -1.458 37.888 1.00 94.25 776 ASP A O 1
ATOM 6024 N N . ALA A 1 777 ? -24.881 -2.013 36.077 1.00 96.31 777 ALA A N 1
ATOM 6025 C CA . ALA A 1 777 ? -24.198 -3.295 35.883 1.00 96.31 777 ALA A CA 1
ATOM 6026 C C . ALA A 1 777 ? -22.726 -3.140 35.448 1.00 96.31 777 ALA A C 1
ATOM 6028 O O . ALA A 1 777 ? -21.886 -3.962 35.818 1.00 96.31 777 ALA A O 1
ATOM 6029 N N . LEU A 1 778 ? -22.397 -2.103 34.668 1.00 96.38 778 LEU A N 1
ATOM 6030 C CA . LEU A 1 778 ? -21.009 -1.780 34.319 1.00 96.38 778 LEU A CA 1
ATOM 6031 C C . LEU A 1 778 ? -20.234 -1.247 35.530 1.00 96.38 778 LEU A C 1
ATOM 6033 O O . LEU A 1 778 ? -19.077 -1.625 35.719 1.00 96.38 778 LEU A O 1
ATOM 6037 N N . ASP A 1 779 ? -20.867 -0.414 36.356 1.00 97.19 779 ASP A N 1
ATOM 6038 C CA . ASP A 1 779 ? -20.274 0.101 37.591 1.00 97.19 779 ASP A CA 1
ATOM 6039 C C . ASP A 1 779 ? -20.034 -1.024 38.608 1.00 97.19 779 ASP A C 1
ATOM 6041 O O . ASP A 1 779 ? -18.914 -1.164 39.103 1.00 97.19 779 ASP A O 1
ATOM 6045 N N . ASP A 1 780 ? -21.018 -1.906 38.822 1.00 97.88 780 ASP A N 1
ATOM 6046 C CA . ASP A 1 780 ? -20.886 -3.098 39.674 1.00 97.88 780 ASP A CA 1
ATOM 6047 C C . ASP A 1 780 ? -19.745 -4.023 39.197 1.00 97.88 780 ASP A C 1
ATOM 6049 O O . ASP A 1 780 ? -19.016 -4.603 40.015 1.00 97.88 780 ASP A O 1
ATOM 6053 N N . PHE A 1 781 ? -19.559 -4.157 37.876 1.00 98.06 781 PHE A N 1
ATOM 6054 C CA . PHE A 1 781 ? -18.463 -4.930 37.286 1.00 98.06 781 PHE A CA 1
ATOM 6055 C C . PHE A 1 781 ? -17.092 -4.316 37.606 1.00 98.06 781 PHE A C 1
ATOM 6057 O O . PHE A 1 781 ? -16.184 -5.032 38.043 1.00 98.06 781 PHE A O 1
ATOM 6064 N N . VAL A 1 782 ? -16.938 -2.998 37.440 1.00 97.56 782 VAL A N 1
ATOM 6065 C CA . VAL A 1 782 ? -15.685 -2.286 37.748 1.00 97.56 782 VAL A CA 1
ATOM 6066 C C . VAL A 1 782 ? -15.390 -2.316 39.253 1.00 97.56 782 VAL A C 1
ATOM 6068 O O . VAL A 1 782 ? -14.270 -2.658 39.636 1.00 97.56 782 VAL A O 1
ATOM 6071 N N . ASP A 1 783 ? -16.384 -2.070 40.112 1.00 96.88 783 ASP A N 1
ATOM 6072 C CA . ASP A 1 783 ? -16.251 -2.128 41.581 1.00 96.88 783 ASP A CA 1
ATOM 6073 C C . ASP A 1 783 ? -15.889 -3.532 42.092 1.00 96.88 783 ASP A C 1
ATOM 6075 O O . ASP A 1 783 ? -15.245 -3.700 43.132 1.00 96.88 783 ASP A O 1
ATOM 6079 N N . SER A 1 784 ? -16.262 -4.569 41.340 1.00 96.12 784 SER A N 1
ATOM 6080 C CA . SER A 1 784 ? -15.885 -5.956 41.627 1.00 96.12 784 SER A CA 1
ATOM 6081 C C . SER A 1 784 ? -14.464 -6.317 41.163 1.00 96.12 784 SER A C 1
ATOM 6083 O O . SER A 1 784 ? -14.021 -7.452 41.370 1.00 96.12 784 SER A O 1
ATOM 6085 N N . GLY A 1 785 ? -13.721 -5.364 40.589 1.00 95.44 785 GLY A N 1
ATOM 6086 C CA . GLY A 1 785 ? -12.356 -5.537 40.083 1.00 95.44 785 GLY A CA 1
ATOM 6087 C C . GLY A 1 785 ? -12.280 -5.999 38.623 1.00 95.44 785 GLY A C 1
ATOM 6088 O O . GLY A 1 785 ? -11.232 -6.505 38.198 1.00 95.44 785 GLY A O 1
ATOM 6089 N N . GLY A 1 786 ? -13.382 -5.870 37.878 1.00 97.19 786 GLY A N 1
ATOM 6090 C CA . GLY A 1 786 ? -13.451 -6.120 36.443 1.00 97.19 786 GLY A CA 1
ATOM 6091 C C . GLY A 1 786 ? -12.671 -5.085 35.631 1.00 97.19 786 GLY A C 1
ATOM 6092 O O . GLY A 1 786 ? -12.448 -3.952 36.059 1.00 97.19 786 GLY A O 1
ATOM 6093 N N . ASN A 1 787 ? -12.222 -5.488 34.443 1.00 97.94 787 ASN A N 1
ATOM 6094 C CA . ASN A 1 787 ? -11.467 -4.631 33.535 1.00 97.94 787 ASN A CA 1
ATOM 6095 C C . ASN A 1 787 ? -12.310 -4.207 32.326 1.00 97.94 787 ASN A C 1
ATOM 6097 O O . ASN A 1 787 ? -12.553 -5.011 31.426 1.00 97.94 787 ASN A O 1
ATOM 6101 N N . LEU A 1 788 ? -12.728 -2.945 32.285 1.00 98.50 788 LEU A N 1
ATOM 6102 C CA . LEU A 1 788 ? -13.572 -2.387 31.235 1.00 98.50 788 LEU A CA 1
ATOM 6103 C C . LEU A 1 788 ? -12.730 -1.649 30.185 1.00 98.50 788 LEU A C 1
ATOM 6105 O O . LEU A 1 788 ? -12.069 -0.656 30.485 1.00 98.50 788 LEU A O 1
ATOM 6109 N N . VAL A 1 789 ? -12.789 -2.095 28.933 1.00 98.69 789 VAL A N 1
ATOM 6110 C CA . VAL A 1 789 ? -12.213 -1.398 27.777 1.00 98.69 789 VAL A CA 1
ATOM 6111 C C . VAL A 1 789 ? -13.335 -0.707 27.008 1.00 98.69 789 VAL A C 1
ATOM 6113 O O . VAL A 1 789 ? -14.269 -1.356 26.546 1.00 98.69 789 VAL A O 1
ATOM 6116 N N . VAL A 1 790 ? -13.233 0.607 26.845 1.00 97.75 790 VAL A N 1
ATOM 6117 C CA . VAL A 1 790 ? -14.205 1.453 26.148 1.00 97.75 790 VAL A CA 1
ATOM 6118 C C . VAL A 1 790 ? -13.566 2.029 24.892 1.00 97.75 790 VAL A C 1
ATOM 6120 O O . VAL A 1 790 ? -12.489 2.631 24.956 1.00 97.75 790 VAL A O 1
ATOM 6123 N N . THR A 1 791 ? -14.229 1.871 23.749 1.00 97.56 791 THR A N 1
ATOM 6124 C CA . THR A 1 791 ? -13.750 2.413 22.478 1.00 97.56 791 THR A CA 1
ATOM 6125 C C . THR A 1 791 ? -14.865 2.873 21.544 1.00 97.56 791 THR A C 1
ATOM 6127 O O . THR A 1 791 ? -16.046 2.647 21.813 1.00 97.56 791 THR A O 1
ATOM 6130 N N . ASP A 1 792 ? -14.475 3.577 20.478 1.00 94.12 792 ASP A N 1
ATOM 6131 C CA . ASP A 1 792 ? -15.356 4.154 19.464 1.00 94.12 792 ASP A CA 1
ATOM 6132 C C . ASP A 1 792 ? -16.501 4.954 20.119 1.00 94.12 792 ASP A C 1
ATOM 6134 O O . ASP A 1 792 ? -16.284 5.714 21.071 1.00 94.12 792 ASP A O 1
ATOM 6138 N N . THR A 1 793 ? -17.742 4.749 19.672 1.00 89.75 793 THR A N 1
ATOM 6139 C CA . THR A 1 793 ? -18.931 5.376 20.270 1.00 89.75 793 THR A CA 1
ATOM 6140 C C . THR A 1 793 ? -19.162 4.998 21.734 1.00 89.75 793 THR A C 1
ATOM 6142 O O . THR A 1 793 ? -19.795 5.766 22.453 1.00 89.75 793 THR A O 1
ATOM 6145 N N . GLY A 1 794 ? -18.599 3.888 22.227 1.00 91.00 794 GLY A N 1
ATOM 6146 C CA . GLY A 1 794 ? -18.649 3.525 23.648 1.00 91.00 794 GLY A CA 1
ATOM 6147 C C . GLY A 1 794 ? -18.116 4.625 24.574 1.00 91.00 794 GLY A C 1
ATOM 6148 O O . GLY A 1 794 ? -18.527 4.706 25.729 1.00 91.00 794 GLY A O 1
ATOM 6149 N N . THR A 1 795 ? -17.280 5.535 24.061 1.00 91.44 795 THR A N 1
ATOM 6150 C CA . THR A 1 795 ? -16.803 6.746 24.756 1.00 91.44 795 THR A CA 1
ATOM 6151 C C . THR A 1 795 ? -17.931 7.547 25.413 1.00 91.44 795 THR A C 1
ATOM 6153 O O . THR A 1 795 ? -17.741 8.112 26.490 1.00 91.44 795 THR A O 1
ATOM 6156 N N . TYR A 1 796 ? -19.122 7.569 24.809 1.00 88.56 796 TYR A N 1
ATOM 6157 C CA . TYR A 1 796 ? -20.285 8.288 25.333 1.00 88.56 796 TYR A CA 1
ATOM 6158 C C . TYR A 1 796 ? -20.952 7.620 26.541 1.00 88.56 796 TYR A C 1
ATOM 6160 O O . TYR A 1 796 ? -21.859 8.212 27.117 1.00 88.56 796 TYR A O 1
ATOM 6168 N N . VAL A 1 797 ? -20.498 6.434 26.953 1.00 88.75 797 VAL A N 1
ATOM 6169 C CA . VAL A 1 797 ? -20.893 5.810 28.224 1.00 88.75 797 VAL A CA 1
ATOM 6170 C C . VAL A 1 797 ? -20.046 6.327 29.388 1.00 88.75 797 VAL A C 1
ATOM 6172 O O . VAL A 1 797 ? -20.526 6.334 30.513 1.00 88.75 797 VAL A O 1
ATOM 6175 N N . LEU A 1 798 ? -18.833 6.847 29.145 1.00 92.12 798 LEU A N 1
ATOM 6176 C CA . LEU A 1 798 ? -17.961 7.352 30.217 1.00 92.12 798 LEU A CA 1
ATOM 6177 C C . LEU A 1 798 ? -18.633 8.410 31.118 1.00 92.12 798 LEU A C 1
ATOM 6179 O O . LEU A 1 798 ? -18.467 8.305 32.329 1.00 92.12 798 LEU A O 1
ATOM 6183 N N . PRO A 1 799 ? -19.392 9.401 30.603 1.00 91.12 799 PRO A N 1
ATOM 6184 C CA . PRO A 1 799 ? -20.096 10.371 31.449 1.00 91.12 799 PRO A CA 1
ATOM 6185 C C . PRO A 1 799 ? -21.152 9.774 32.388 1.00 91.12 799 PRO A C 1
ATOM 6187 O O . PRO A 1 799 ? -21.533 10.430 33.356 1.00 91.12 799 PRO A O 1
ATOM 6190 N N . GLU A 1 800 ? -21.636 8.569 32.083 1.00 89.75 800 GLU A N 1
ATOM 6191 C CA . GLU A 1 800 ? -22.734 7.907 32.793 1.00 89.75 800 GLU A CA 1
ATOM 6192 C C . GLU A 1 800 ? -22.243 6.919 33.866 1.00 89.75 800 GLU A C 1
ATOM 6194 O O . GLU A 1 800 ? -23.057 6.440 34.647 1.00 89.75 800 GLU A O 1
ATOM 6199 N N . LEU A 1 801 ? -20.938 6.619 33.921 1.00 93.06 801 LEU A N 1
ATOM 6200 C CA . LEU A 1 801 ? -20.347 5.732 34.933 1.00 93.06 801 LEU A CA 1
ATOM 6201 C C . LEU A 1 801 ? -20.157 6.465 36.274 1.00 93.06 801 LEU A C 1
ATOM 6203 O O . LEU A 1 801 ? -19.624 7.579 36.296 1.00 93.06 801 LEU A O 1
ATOM 6207 N N . ASP A 1 802 ? -20.530 5.836 37.387 1.00 95.19 802 ASP A N 1
ATOM 6208 C CA . ASP A 1 802 ? -20.352 6.335 38.762 1.00 95.19 802 ASP A CA 1
ATOM 6209 C C . ASP A 1 802 ? -19.953 5.183 39.706 1.00 95.19 802 ASP A C 1
ATOM 6211 O O . ASP A 1 802 ? -20.777 4.611 40.423 1.00 95.19 802 ASP A O 1
ATOM 6215 N N . ASN A 1 803 ? -18.657 4.853 39.717 1.00 96.44 803 ASN A N 1
ATOM 6216 C CA . ASN A 1 803 ? -18.071 3.756 40.500 1.00 96.44 803 ASN A CA 1
ATOM 6217 C C . ASN A 1 803 ? -16.902 4.223 41.397 1.00 96.44 803 ASN A C 1
ATOM 6219 O O . ASN A 1 803 ? -16.494 5.393 41.399 1.00 96.44 803 ASN A O 1
ATOM 6223 N N . GLU A 1 804 ? -16.331 3.318 42.201 1.00 96.12 804 GLU A N 1
ATOM 6224 C CA . GLU A 1 804 ? -15.239 3.633 43.136 1.00 96.12 804 GLU A CA 1
ATOM 6225 C C . GLU A 1 804 ? -14.016 4.230 42.411 1.00 96.12 804 GLU A C 1
ATOM 6227 O O . GLU A 1 804 ? -13.376 5.160 42.918 1.00 96.12 804 GLU A O 1
ATOM 6232 N N . LEU A 1 805 ? -13.705 3.762 41.197 1.00 96.00 805 LEU A N 1
ATOM 6233 C CA . LEU A 1 805 ? -12.553 4.238 40.427 1.00 96.00 805 LEU A CA 1
ATOM 6234 C C . LEU A 1 805 ? -12.839 5.506 39.621 1.00 96.00 805 LEU A C 1
ATOM 6236 O O . LEU A 1 805 ? -11.909 6.298 39.413 1.00 96.00 805 LEU A O 1
ATOM 6240 N N . PHE A 1 806 ? -14.080 5.708 39.181 1.00 96.50 806 PHE A N 1
ATOM 6241 C CA . PHE A 1 806 ? -14.421 6.679 38.147 1.00 96.50 806 PHE A CA 1
ATOM 6242 C C . PHE A 1 806 ? -15.750 7.400 38.411 1.00 96.50 806 PHE A C 1
ATOM 6244 O O . PHE A 1 806 ? -16.800 6.776 38.479 1.00 96.50 806 PHE A O 1
ATOM 6251 N N . ASP A 1 807 ? -15.687 8.730 38.505 1.00 96.62 807 ASP A N 1
ATOM 6252 C CA . ASP A 1 807 ? -16.828 9.652 38.574 1.00 96.62 807 ASP A CA 1
ATOM 6253 C C . ASP A 1 807 ? -17.011 10.322 37.201 1.00 96.62 807 ASP A C 1
ATOM 6255 O O . ASP A 1 807 ? -16.411 11.362 36.891 1.00 96.62 807 ASP A O 1
ATOM 6259 N N . GLY A 1 808 ? -17.840 9.706 36.359 1.00 93.00 808 GLY A N 1
ATOM 6260 C CA . GLY A 1 808 ? -18.153 10.155 35.005 1.00 93.00 808 GLY A CA 1
ATOM 6261 C C . GLY A 1 808 ? -18.804 11.534 34.953 1.00 93.00 808 GLY A C 1
ATOM 6262 O O . GLY A 1 808 ? -18.637 12.250 33.964 1.00 93.00 808 GLY A O 1
ATOM 6263 N N . SER A 1 809 ? -19.422 11.999 36.048 1.00 93.56 809 SER A N 1
ATOM 6264 C CA . SER A 1 809 ? -20.053 13.325 36.113 1.00 93.56 809 SER A CA 1
ATOM 6265 C C . SER A 1 809 ? -19.057 14.487 35.950 1.00 93.56 809 SER A C 1
ATOM 6267 O O . SER A 1 809 ? -19.452 15.624 35.658 1.00 93.56 809 SER A O 1
ATOM 6269 N N . ALA A 1 810 ? -17.753 14.213 36.089 1.00 93.88 810 ALA A N 1
ATOM 6270 C CA . ALA A 1 810 ? -16.675 15.145 35.770 1.00 93.88 810 ALA A CA 1
ATOM 6271 C C . ALA A 1 810 ? -16.496 15.386 34.255 1.00 93.88 810 ALA A C 1
ATOM 6273 O O . ALA A 1 810 ? -15.907 16.401 33.865 1.00 93.88 810 ALA A O 1
ATOM 6274 N N . ILE A 1 811 ? -17.005 14.489 33.406 1.00 92.44 811 ILE A N 1
ATOM 6275 C CA . ILE A 1 811 ? -16.979 14.574 31.944 1.00 92.44 811 ILE A CA 1
ATOM 6276 C C . ILE A 1 811 ? -18.347 15.064 31.466 1.00 92.44 811 ILE A C 1
ATOM 6278 O O . ILE A 1 811 ? -19.270 14.297 31.230 1.00 92.44 811 ILE A O 1
ATOM 6282 N N . GLY A 1 812 ? -18.489 16.378 31.296 1.00 83.81 812 GLY A N 1
ATOM 6283 C CA . GLY A 1 812 ? -19.691 16.938 30.682 1.00 83.81 812 GLY A CA 1
ATOM 6284 C C . GLY A 1 812 ? -19.757 16.659 29.178 1.00 83.81 812 GLY A C 1
ATOM 6285 O O . GLY A 1 812 ? -18.749 16.377 28.536 1.00 83.81 812 GLY A O 1
ATOM 6286 N N . GLU A 1 813 ? -20.928 16.856 28.572 1.00 76.06 813 GLU A N 1
ATOM 6287 C CA . GLU A 1 813 ? -21.134 16.655 27.126 1.00 76.06 813 GLU A CA 1
ATOM 6288 C C . GLU A 1 813 ? -20.156 17.481 26.261 1.00 76.06 813 GLU A C 1
ATOM 6290 O O . GLU A 1 813 ? -19.685 17.027 25.226 1.00 76.06 813 GLU A O 1
ATOM 6295 N N . SER A 1 814 ? -19.760 18.675 26.721 1.00 86.12 814 SER A N 1
ATOM 6296 C CA . SER A 1 814 ? -18.757 19.516 26.046 1.00 86.12 814 SER A CA 1
ATOM 6297 C C . SER A 1 814 ? -17.306 19.034 26.193 1.00 86.12 814 SER A C 1
ATOM 6299 O O . SER A 1 814 ? -16.407 19.633 25.602 1.00 86.12 814 SER A O 1
ATOM 6301 N N . ASN A 1 815 ? -17.052 18.037 27.043 1.00 93.56 815 ASN A N 1
ATOM 6302 C CA . ASN A 1 815 ? -15.728 17.461 27.270 1.00 93.56 815 ASN A CA 1
ATOM 6303 C C . ASN A 1 815 ? -15.421 16.297 26.327 1.00 93.56 815 ASN A C 1
ATOM 6305 O O . ASN A 1 815 ? -14.254 15.929 26.233 1.00 93.56 815 ASN A O 1
ATOM 6309 N N . VAL A 1 816 ? -16.419 15.765 25.618 1.00 90.44 816 VAL A N 1
ATOM 6310 C CA . VAL A 1 816 ? -16.226 14.792 24.540 1.00 90.44 816 VAL A CA 1
ATOM 6311 C C . VAL A 1 816 ? -16.354 15.520 23.204 1.00 90.44 816 VAL A C 1
ATOM 6313 O O . VAL A 1 816 ? -17.339 16.210 22.948 1.00 90.44 816 VAL A O 1
ATOM 6316 N N . GLN A 1 817 ? -15.340 15.400 22.354 1.00 91.12 817 GLN A N 1
ATOM 6317 C CA . GLN A 1 817 ? -15.272 16.048 21.050 1.00 91.12 817 GLN A CA 1
ATOM 6318 C C . GLN A 1 817 ? -15.085 14.998 19.964 1.00 91.12 817 GLN A C 1
ATOM 6320 O O . GLN A 1 817 ? -14.023 14.386 19.869 1.00 91.12 817 GLN A O 1
ATOM 6325 N N . ARG A 1 818 ? -16.093 14.844 19.104 1.00 89.69 818 ARG A N 1
ATOM 6326 C CA . ARG A 1 818 ? -15.953 14.072 17.871 1.00 89.69 818 ARG A CA 1
ATOM 6327 C C . ARG A 1 818 ? -15.152 14.877 16.851 1.00 89.69 818 ARG A C 1
ATOM 6329 O O . ARG A 1 818 ? -15.503 16.016 16.545 1.00 89.69 818 ARG A O 1
ATOM 6336 N N . GLN A 1 819 ? -14.093 14.279 16.322 1.00 87.81 819 GLN A N 1
ATOM 6337 C CA . GLN A 1 819 ? -13.302 14.815 15.217 1.00 87.81 819 GLN A CA 1
ATOM 6338 C C . GLN A 1 819 ? -13.293 13.821 14.058 1.00 87.81 819 GLN A C 1
ATOM 6340 O O . GLN A 1 819 ? -13.276 12.612 14.277 1.00 87.81 819 GLN A O 1
ATOM 6345 N N . PHE A 1 820 ? -13.273 14.339 12.831 1.00 86.69 820 PHE A N 1
ATOM 6346 C CA . PHE A 1 820 ? -13.076 13.548 11.620 1.00 86.69 820 PHE A CA 1
ATOM 6347 C C . PHE A 1 820 ? -11.700 13.875 11.048 1.00 86.69 820 PHE A C 1
ATOM 6349 O O . PHE A 1 820 ? -11.400 15.029 10.749 1.00 86.69 820 PHE A O 1
ATOM 6356 N N . LEU A 1 821 ? -10.841 12.865 10.965 1.00 88.31 821 LEU A N 1
ATOM 6357 C CA . LEU A 1 821 ? -9.437 12.994 10.579 1.00 88.31 821 LEU A CA 1
ATOM 6358 C C . LEU A 1 821 ? -9.156 12.187 9.308 1.00 88.31 821 LEU A C 1
ATOM 6360 O O . LEU A 1 821 ? -9.971 11.367 8.890 1.00 88.31 821 LEU A O 1
ATOM 6364 N N . ASP A 1 822 ? -7.992 12.395 8.691 1.00 87.12 822 ASP A N 1
ATOM 6365 C CA . ASP A 1 822 ? -7.567 11.569 7.550 1.00 87.12 822 ASP A CA 1
ATOM 6366 C C . ASP A 1 822 ? -7.499 10.090 7.909 1.00 87.12 822 ASP A C 1
ATOM 6368 O O . ASP A 1 822 ? -7.933 9.233 7.149 1.00 87.12 822 ASP A O 1
ATOM 6372 N N . VAL A 1 823 ? -6.961 9.816 9.093 1.00 92.94 823 VAL A N 1
ATOM 6373 C CA . VAL A 1 823 ? -6.912 8.502 9.719 1.00 92.94 823 VAL A CA 1
ATOM 6374 C C . VAL A 1 823 ? -7.054 8.687 11.226 1.00 92.94 823 VAL A C 1
ATOM 6376 O O . VAL A 1 823 ? -6.639 9.718 11.769 1.00 92.94 823 VAL A O 1
ATOM 6379 N N . ALA A 1 824 ? -7.590 7.687 11.922 1.00 95.81 824 ALA A N 1
ATOM 6380 C CA . ALA A 1 824 ? -7.540 7.671 13.377 1.00 95.81 824 ALA A CA 1
ATOM 6381 C C . ALA A 1 824 ? -6.092 7.451 13.823 1.00 95.81 824 ALA A C 1
ATOM 6383 O O . ALA A 1 824 ? -5.510 6.392 13.571 1.00 95.81 824 ALA A O 1
ATOM 6384 N N . ARG A 1 825 ? -5.489 8.471 14.439 1.00 95.81 825 ARG A N 1
ATOM 6385 C CA . ARG A 1 825 ? -4.070 8.464 14.807 1.00 95.81 825 ARG A CA 1
ATOM 6386 C C . ARG A 1 825 ? -3.785 9.210 16.093 1.00 95.81 825 ARG A C 1
ATOM 6388 O O . ARG A 1 825 ? -4.510 10.137 16.450 1.00 95.81 825 ARG A O 1
ATOM 6395 N N . TYR A 1 826 ? -2.654 8.886 16.706 1.00 97.75 826 TYR A N 1
ATOM 6396 C CA . TYR A 1 826 ? -2.043 9.692 17.759 1.00 97.75 826 TYR A CA 1
ATOM 6397 C C . TYR A 1 826 ? -1.160 10.805 17.178 1.00 97.75 826 TYR A C 1
ATOM 6399 O O . TYR A 1 826 ? -0.414 10.590 16.228 1.00 97.75 826 TYR A O 1
ATOM 6407 N N . THR A 1 827 ? -1.219 11.997 17.772 1.00 94.56 827 THR A N 1
ATOM 6408 C CA . THR A 1 827 ? -0.284 13.106 17.496 1.00 94.56 827 THR A CA 1
ATOM 6409 C C . THR A 1 827 ? 0.823 13.209 18.546 1.00 94.56 827 THR A C 1
ATOM 6411 O O . THR A 1 827 ? 1.840 13.848 18.307 1.00 94.56 827 THR A O 1
ATOM 6414 N N . ASP A 1 828 ? 0.614 12.615 19.722 1.00 96.25 828 ASP A N 1
ATOM 6415 C CA . ASP A 1 828 ? 1.584 12.543 20.818 1.00 96.25 828 ASP A CA 1
ATOM 6416 C C . ASP A 1 828 ? 1.402 11.220 21.573 1.00 96.25 828 ASP A C 1
ATOM 6418 O O . ASP A 1 828 ? 0.269 10.815 21.848 1.00 96.25 828 ASP A O 1
ATOM 6422 N N . LYS A 1 829 ? 2.506 10.543 21.907 1.00 96.25 829 LYS A N 1
ATOM 6423 C CA . LYS A 1 829 ? 2.510 9.243 22.598 1.00 96.25 829 LYS A CA 1
ATOM 6424 C C . LYS A 1 829 ? 3.517 9.247 23.739 1.00 96.25 829 LYS A C 1
ATOM 6426 O O . LYS A 1 829 ? 4.688 9.575 23.553 1.00 96.25 829 LYS A O 1
ATOM 6431 N N . ASN A 1 830 ? 3.089 8.765 24.897 1.00 96.38 830 ASN A N 1
ATOM 6432 C CA . ASN A 1 830 ? 3.967 8.392 25.993 1.00 96.38 830 ASN A CA 1
ATOM 6433 C C . ASN A 1 830 ? 4.366 6.918 25.842 1.00 96.38 830 ASN A C 1
ATOM 6435 O O . ASN A 1 830 ? 3.700 6.052 26.399 1.00 96.38 830 ASN A O 1
ATOM 6439 N N . LEU A 1 831 ? 5.441 6.636 25.100 1.00 95.75 831 LEU A N 1
ATOM 6440 C CA . LEU A 1 831 ? 5.907 5.264 24.829 1.00 95.75 831 LEU A CA 1
ATOM 6441 C C . LEU A 1 831 ? 6.286 4.463 26.091 1.00 95.75 831 LEU A C 1
ATOM 6443 O O . LEU A 1 831 ? 6.360 3.245 26.023 1.00 95.75 831 LEU A O 1
ATOM 6447 N N . ASP A 1 832 ? 6.482 5.122 27.238 1.00 94.50 832 ASP A N 1
ATOM 6448 C CA . ASP A 1 832 ? 6.728 4.456 28.525 1.00 94.50 832 ASP A CA 1
ATOM 6449 C C . ASP A 1 832 ? 5.422 4.010 29.229 1.00 94.50 832 ASP A C 1
ATOM 6451 O O . ASP A 1 832 ? 5.461 3.457 30.332 1.00 94.50 832 ASP A O 1
ATOM 6455 N N . HIS A 1 833 ? 4.247 4.300 28.656 1.00 94.75 833 HIS A N 1
ATOM 6456 C CA . HIS A 1 833 ? 2.954 3.937 29.236 1.00 94.75 833 HIS A CA 1
ATOM 6457 C C . HIS A 1 833 ? 2.681 2.428 29.097 1.00 94.75 833 HIS A C 1
ATOM 6459 O O . HIS A 1 833 ? 2.874 1.898 28.008 1.00 94.75 833 HIS A O 1
ATOM 6465 N N . PRO A 1 834 ? 2.095 1.743 30.102 1.00 92.50 834 PRO A N 1
ATOM 6466 C CA . PRO A 1 834 ? 1.785 0.304 30.040 1.00 92.50 834 PRO A CA 1
ATOM 6467 C C . PRO A 1 834 ? 0.842 -0.170 28.918 1.00 92.50 834 PRO A C 1
ATOM 6469 O O . PRO A 1 834 ? 0.626 -1.367 28.788 1.00 92.50 834 PRO A O 1
ATOM 6472 N N . LEU A 1 835 ? 0.262 0.750 28.139 1.00 94.56 835 LEU A N 1
ATOM 6473 C CA . LEU A 1 835 ? -0.576 0.420 26.974 1.00 94.56 835 LEU A CA 1
ATOM 6474 C C . LEU A 1 835 ? 0.244 0.291 25.682 1.00 94.56 835 LEU A C 1
ATOM 6476 O O . LEU A 1 835 ? -0.301 -0.055 24.637 1.00 94.56 835 LEU A O 1
ATOM 6480 N N . PHE A 1 836 ? 1.540 0.586 25.752 1.00 94.75 836 PHE A N 1
ATOM 6481 C CA . PHE A 1 836 ? 2.501 0.353 24.691 1.00 94.75 836 PHE A CA 1
ATOM 6482 C C . PHE A 1 836 ? 3.573 -0.597 25.215 1.00 94.75 836 PHE A C 1
ATOM 6484 O O . PHE A 1 836 ? 4.056 -0.450 26.339 1.00 94.75 836 PHE A O 1
ATOM 6491 N N . ASP A 1 837 ? 3.946 -1.574 24.399 1.00 87.50 837 ASP A N 1
ATOM 6492 C CA . ASP A 1 837 ? 5.099 -2.424 24.663 1.00 87.50 837 ASP A CA 1
ATOM 6493 C C . ASP A 1 837 ? 6.310 -1.974 23.828 1.00 87.50 837 ASP A C 1
ATOM 6495 O O . ASP A 1 837 ? 6.238 -1.044 23.020 1.00 87.50 837 ASP A O 1
ATOM 6499 N N . ASP A 1 838 ? 7.434 -2.675 23.987 1.00 87.25 838 ASP A N 1
ATOM 6500 C CA . ASP A 1 838 ? 8.679 -2.391 23.261 1.00 87.25 838 ASP A CA 1
ATOM 6501 C C . ASP A 1 838 ? 8.567 -2.581 21.731 1.00 87.25 838 ASP A C 1
ATOM 6503 O O . ASP A 1 838 ? 9.514 -2.280 20.998 1.00 87.25 838 ASP A O 1
ATOM 6507 N N . SER A 1 839 ? 7.450 -3.121 21.227 1.00 88.75 839 SER A N 1
ATOM 6508 C CA . SER A 1 839 ? 7.196 -3.251 19.792 1.00 88.75 839 SER A CA 1
ATOM 6509 C C . SER A 1 839 ? 6.582 -1.990 19.177 1.00 88.75 839 SER A C 1
ATOM 6511 O O . SER A 1 839 ? 6.664 -1.824 17.959 1.00 88.75 839 SER A O 1
ATOM 6513 N N . VAL A 1 840 ? 6.034 -1.077 19.989 1.00 92.88 840 VAL A N 1
ATOM 6514 C CA . VAL A 1 840 ? 5.499 0.204 19.513 1.00 92.88 840 VAL A CA 1
ATOM 6515 C C . VAL A 1 840 ? 6.637 1.181 19.233 1.00 92.88 840 VAL A C 1
ATOM 6517 O O . VAL A 1 840 ? 7.404 1.571 20.113 1.00 92.88 840 VAL A O 1
ATOM 6520 N N . ARG A 1 841 ? 6.733 1.618 17.979 1.00 92.31 841 ARG A N 1
ATOM 6521 C CA . ARG A 1 841 ? 7.778 2.520 17.484 1.00 92.31 841 ARG A CA 1
ATOM 6522 C C . ARG A 1 841 ? 7.256 3.950 17.305 1.00 92.31 841 ARG A C 1
ATOM 6524 O O . ARG A 1 841 ? 6.060 4.146 17.074 1.00 92.31 841 ARG A O 1
ATOM 6531 N N . PRO A 1 842 ? 8.140 4.968 17.345 1.00 91.81 842 PRO A N 1
ATOM 6532 C CA . PRO A 1 842 ? 7.750 6.367 17.155 1.00 91.81 842 PRO A CA 1
ATOM 6533 C C . PRO A 1 842 ? 6.925 6.629 15.889 1.00 91.81 842 PRO A C 1
ATOM 6535 O O . PRO A 1 842 ? 5.926 7.335 15.980 1.00 91.81 842 PRO A O 1
ATOM 6538 N N . ILE A 1 843 ? 7.264 5.996 14.763 1.00 89.50 843 ILE A N 1
ATOM 6539 C CA . ILE A 1 843 ? 6.567 6.172 13.477 1.00 89.50 843 ILE A CA 1
ATOM 6540 C C . ILE A 1 843 ? 5.117 5.649 13.475 1.00 89.50 843 ILE A C 1
ATOM 6542 O O . ILE A 1 843 ? 4.291 6.142 12.722 1.00 89.50 843 ILE A O 1
ATOM 6546 N N . GLN A 1 844 ? 4.768 4.684 14.334 1.00 95.06 844 GLN A N 1
ATOM 6547 C CA . GLN A 1 844 ? 3.452 4.029 14.310 1.00 95.06 844 GLN A CA 1
ATOM 6548 C C . GLN A 1 844 ? 2.401 4.870 15.035 1.00 95.06 844 GLN A C 1
ATOM 6550 O O . GLN A 1 844 ? 2.368 4.865 16.267 1.00 95.06 844 GLN A O 1
ATOM 6555 N N . ASN A 1 845 ? 1.544 5.580 14.311 1.00 96.19 845 ASN A N 1
ATOM 6556 C CA . ASN A 1 845 ? 0.539 6.477 14.881 1.00 96.19 845 ASN A CA 1
ATOM 6557 C C . ASN A 1 845 ? -0.896 6.072 14.542 1.00 96.19 845 ASN A C 1
ATOM 6559 O O . ASN A 1 845 ? -1.784 6.367 15.340 1.00 96.19 845 ASN A O 1
ATOM 6563 N N . GLN A 1 846 ? -1.130 5.417 13.404 1.00 97.19 846 GLN A N 1
ATOM 6564 C CA . GLN A 1 846 ? -2.464 5.038 12.935 1.00 97.19 846 GLN A CA 1
ATOM 6565 C C . GLN A 1 846 ? -3.030 3.815 13.683 1.00 97.19 846 GLN A C 1
ATOM 6567 O O . GLN A 1 846 ? -2.324 2.821 13.861 1.00 97.19 846 GLN A O 1
ATOM 6572 N N . LEU A 1 847 ? -4.313 3.845 14.069 1.00 97.88 847 LEU A N 1
ATOM 6573 C CA . LEU A 1 847 ? -4.989 2.779 14.836 1.00 97.88 847 LEU A CA 1
ATOM 6574 C C . LEU A 1 847 ? -5.736 1.754 13.978 1.00 97.88 847 LEU A C 1
ATOM 6576 O O . LEU A 1 847 ? -5.692 0.559 14.268 1.00 97.88 847 LEU A O 1
ATOM 6580 N N . TRP A 1 848 ? -6.374 2.205 12.904 1.00 97.56 848 TRP A N 1
ATOM 6581 C CA . TRP A 1 848 ? -7.084 1.367 11.934 1.00 97.56 848 TRP A CA 1
ATOM 6582 C C . TRP A 1 848 ? -7.069 2.035 10.551 1.00 97.56 848 TRP A C 1
ATOM 6584 O O . TRP A 1 848 ? -6.729 3.217 10.416 1.00 97.56 848 TRP A O 1
ATOM 6594 N N . LYS A 1 849 ? -7.372 1.265 9.504 1.00 95.38 849 LYS A N 1
ATOM 6595 C CA . LYS A 1 849 ? -7.220 1.662 8.095 1.00 95.38 849 LYS A CA 1
ATOM 6596 C C . LYS A 1 849 ? -8.562 2.050 7.475 1.00 95.38 849 LYS A C 1
ATOM 6598 O O . LYS A 1 849 ? -9.526 1.296 7.550 1.00 95.38 849 LYS A O 1
ATOM 6603 N N . VAL A 1 850 ? -8.622 3.219 6.841 1.00 94.19 850 VAL A N 1
ATOM 6604 C CA . VAL A 1 850 ? -9.900 3.861 6.482 1.00 94.19 850 VAL A CA 1
ATOM 6605 C C . VAL A 1 850 ? -10.588 3.250 5.264 1.00 94.19 850 VAL A C 1
ATOM 6607 O O . VAL A 1 850 ? -11.780 2.947 5.308 1.00 94.19 850 VAL A O 1
ATOM 6610 N N . GLN A 1 851 ? -9.830 3.038 4.190 1.00 94.06 851 GLN A N 1
ATOM 6611 C CA . GLN A 1 851 ? -10.392 2.767 2.872 1.00 94.06 851 GLN A CA 1
ATOM 6612 C C . GLN A 1 851 ? -11.230 1.475 2.832 1.00 94.06 851 GLN A C 1
ATOM 6614 O O . GLN A 1 851 ? -12.372 1.578 2.374 1.00 94.06 851 GLN A O 1
ATOM 6619 N N . PRO A 1 852 ? -10.791 0.321 3.386 1.00 96.12 852 PRO A N 1
ATOM 6620 C CA . PRO A 1 852 ? -11.564 -0.922 3.286 1.00 96.12 852 PRO A CA 1
ATOM 6621 C C . PRO A 1 852 ? -12.884 -0.927 4.065 1.00 96.12 852 PRO A C 1
ATOM 6623 O O . PRO A 1 852 ? -13.788 -1.708 3.769 1.00 96.12 852 PRO A O 1
ATOM 6626 N N . LEU A 1 853 ? -13.031 -0.016 5.032 1.00 96.31 853 LEU A N 1
ATOM 6627 C CA . LEU A 1 853 ? -14.265 0.192 5.794 1.00 96.31 853 LEU A CA 1
ATOM 6628 C C . LEU A 1 853 ? -15.218 1.203 5.130 1.00 96.31 853 LEU A C 1
ATOM 6630 O O . LEU A 1 853 ? -16.233 1.564 5.720 1.00 96.31 853 LEU A O 1
ATOM 6634 N N . GLY A 1 854 ? -14.910 1.674 3.916 1.00 94.31 854 GLY A N 1
ATOM 6635 C CA . GLY A 1 854 ? -15.753 2.609 3.160 1.00 94.31 854 GLY A CA 1
ATOM 6636 C C . GLY A 1 854 ? -15.523 4.085 3.498 1.00 94.31 854 GLY A C 1
ATOM 6637 O O . GLY A 1 854 ? -16.181 4.956 2.924 1.00 94.31 854 GLY A O 1
ATOM 6638 N N . TYR A 1 855 ? -14.593 4.390 4.405 1.00 93.12 855 TYR A N 1
ATOM 6639 C CA . TYR A 1 855 ? -14.217 5.761 4.739 1.00 93.12 855 TYR A CA 1
ATOM 6640 C C . TYR A 1 855 ? -13.334 6.359 3.636 1.00 93.12 855 TYR A C 1
ATOM 6642 O O . TYR A 1 855 ? -12.509 5.676 3.026 1.00 93.12 855 TYR A O 1
ATOM 6650 N N . GLN A 1 856 ? -13.517 7.651 3.374 1.00 89.94 856 GLN A N 1
ATOM 6651 C CA . GLN A 1 856 ? -12.716 8.397 2.408 1.00 89.94 856 GLN A CA 1
ATOM 6652 C C . GLN A 1 856 ? -11.249 8.457 2.846 1.00 89.94 856 GLN A C 1
ATOM 6654 O O . GLN A 1 856 ? -10.926 8.411 4.032 1.00 89.94 856 GLN A O 1
ATOM 6659 N N . VAL A 1 857 ? -10.356 8.650 1.878 1.00 85.75 857 VAL A N 1
ATOM 6660 C CA . VAL A 1 857 ? -8.902 8.723 2.102 1.00 85.75 857 VAL A CA 1
ATOM 6661 C C . VAL A 1 857 ? -8.432 9.975 2.870 1.00 85.75 857 VAL A C 1
ATOM 6663 O O . VAL A 1 857 ? -7.242 10.118 3.146 1.00 85.75 857 VAL A O 1
ATOM 6666 N N . SER A 1 858 ? -9.340 10.891 3.215 1.00 84.00 858 SER A N 1
ATOM 6667 C CA . SER A 1 858 ? -9.062 12.103 3.997 1.00 84.00 858 SER A CA 1
ATOM 6668 C C . SER A 1 858 ? -10.291 12.541 4.805 1.00 84.00 858 SER A C 1
ATOM 6670 O O . SER A 1 858 ? -11.413 12.340 4.340 1.00 84.00 858 SER A O 1
ATOM 6672 N N . GLY A 1 859 ? -10.061 13.141 5.980 1.00 82.88 859 GLY A N 1
ATOM 6673 C CA . GLY A 1 859 ? -11.040 13.730 6.918 1.00 82.88 859 GLY A CA 1
ATOM 6674 C C . GLY A 1 859 ? -12.384 13.031 7.093 1.00 82.88 859 GLY A C 1
ATOM 6675 O O . GLY A 1 859 ? -13.403 13.701 7.238 1.00 82.88 859 GLY A O 1
ATOM 6676 N N . SER A 1 860 ? -12.401 11.700 7.114 1.00 87.12 860 SER A N 1
ATOM 6677 C CA . SER A 1 860 ? -13.624 10.930 7.364 1.00 87.12 860 SER A CA 1
ATOM 6678 C C . SER A 1 860 ? -13.501 9.929 8.512 1.00 87.12 860 SER A C 1
ATOM 6680 O O . SER A 1 860 ? -14.517 9.403 8.958 1.00 87.12 860 SER A O 1
ATOM 6682 N N . ALA A 1 861 ? -12.296 9.692 9.039 1.00 90.94 861 ALA A N 1
ATOM 6683 C CA . ALA A 1 861 ? -12.069 8.766 10.142 1.00 90.94 861 ALA A CA 1
ATOM 6684 C C . ALA A 1 861 ? -12.541 9.381 11.472 1.00 90.94 861 ALA A C 1
ATOM 6686 O O . ALA A 1 861 ? -11.961 10.385 11.899 1.00 90.94 861 ALA A O 1
ATOM 6687 N N . PRO A 1 862 ? -13.557 8.814 12.147 1.00 91.38 862 PRO A N 1
ATOM 6688 C CA . PRO A 1 862 ? -14.060 9.367 13.398 1.00 91.38 862 PRO A CA 1
ATOM 6689 C C . PRO A 1 862 ? -13.119 9.068 14.573 1.00 91.38 862 PRO A C 1
ATOM 6691 O O . PRO A 1 862 ? -12.613 7.953 14.713 1.00 91.38 862 PRO A O 1
ATOM 6694 N N . MET A 1 863 ? -12.935 10.050 15.454 1.00 93.75 863 MET A N 1
ATOM 6695 C CA . MET A 1 863 ? -12.369 9.877 16.793 1.00 93.75 863 MET A CA 1
ATOM 6696 C C . MET A 1 863 ? -13.194 10.664 17.809 1.00 93.75 863 MET A C 1
ATOM 6698 O O . MET A 1 863 ? -13.349 11.878 17.670 1.00 93.75 863 MET A O 1
ATOM 6702 N N . ASP A 1 864 ? -13.683 9.986 18.843 1.00 92.38 864 ASP A N 1
ATOM 6703 C CA . ASP A 1 864 ? -14.356 10.616 19.978 1.00 92.38 864 ASP A CA 1
ATOM 6704 C C . ASP A 1 864 ? -13.310 10.891 21.053 1.00 92.38 864 ASP A C 1
ATOM 6706 O O . ASP A 1 864 ? -12.850 9.963 21.696 1.00 92.38 864 ASP A O 1
ATOM 6710 N N . LEU A 1 865 ? -12.866 12.144 21.185 1.00 96.50 865 LEU A N 1
ATOM 6711 C CA . LEU A 1 865 ? -11.735 12.552 22.024 1.00 96.50 865 LEU A CA 1
ATOM 6712 C C . LEU A 1 865 ? -12.206 13.206 23.328 1.00 96.50 865 LEU A C 1
ATOM 6714 O O . LEU A 1 865 ? -13.165 13.974 23.322 1.00 96.50 865 LEU A O 1
ATOM 6718 N N . VAL A 1 866 ? -11.492 12.990 24.437 1.00 97.38 866 VAL A N 1
ATOM 6719 C CA . VAL A 1 866 ? -11.890 13.506 25.762 1.00 97.38 866 VAL A CA 1
ATOM 6720 C C . VAL A 1 866 ? -10.951 14.624 26.227 1.00 97.38 866 VAL A C 1
ATOM 6722 O O . VAL A 1 866 ? -9.731 14.538 26.078 1.00 97.38 866 VAL A O 1
ATOM 6725 N N . ASP A 1 867 ? -11.504 15.686 26.817 1.00 98.06 867 ASP A N 1
ATOM 6726 C CA . ASP A 1 867 ? -10.727 16.736 27.481 1.00 98.06 867 ASP A CA 1
ATOM 6727 C C . ASP A 1 867 ? -9.864 16.153 28.608 1.00 98.06 867 ASP A C 1
ATOM 6729 O O . ASP A 1 867 ? -10.354 15.479 29.514 1.00 98.06 867 ASP A O 1
ATOM 6733 N N . GLU A 1 868 ? -8.565 16.453 28.582 1.00 97.75 868 GLU A N 1
ATOM 6734 C CA . GLU A 1 868 ? -7.613 15.881 29.535 1.00 97.75 868 GLU A CA 1
ATOM 6735 C C . GLU A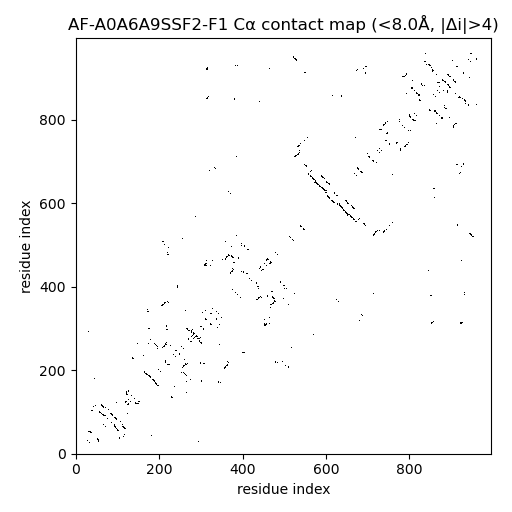 1 868 ? -7.905 16.287 30.980 1.00 97.75 868 GLU A C 1
ATOM 6737 O O . GLU A 1 868 ? -7.771 15.469 31.887 1.00 97.75 868 GLU A O 1
ATOM 6742 N N . SER A 1 869 ? -8.341 17.526 31.223 1.00 97.25 869 SER A N 1
ATOM 6743 C CA . SER A 1 869 ? -8.632 17.963 32.593 1.00 97.25 869 SER A CA 1
ATOM 6744 C C . SER A 1 869 ? -9.865 17.255 33.148 1.00 97.25 869 SER A C 1
ATOM 6746 O O . SER A 1 869 ? -9.866 16.889 34.324 1.00 97.25 869 SER A O 1
ATOM 6748 N N . ALA A 1 870 ? -10.886 17.045 32.315 1.00 97.12 870 ALA A N 1
ATOM 6749 C CA . ALA A 1 870 ? -12.072 16.276 32.673 1.00 97.12 870 ALA A CA 1
ATOM 6750 C C . ALA A 1 870 ? -11.731 14.800 32.928 1.00 97.12 870 ALA A C 1
ATOM 6752 O O . ALA A 1 870 ? -12.040 14.298 34.003 1.00 97.12 870 ALA A O 1
ATOM 6753 N N . PHE A 1 871 ? -11.002 14.146 32.014 1.00 97.50 871 PHE A N 1
ATOM 6754 C CA . PHE A 1 871 ? -10.586 12.745 32.160 1.00 97.50 871 PHE A CA 1
ATOM 6755 C C . PHE A 1 871 ? -9.776 12.506 33.442 1.00 97.50 871 PHE A C 1
ATOM 6757 O O . PHE A 1 871 ? -10.053 11.584 34.202 1.00 97.50 871 PHE A O 1
ATOM 6764 N N . LEU A 1 872 ? -8.803 13.377 33.731 1.00 96.88 872 LEU A N 1
ATOM 6765 C CA . LEU A 1 872 ? -8.005 13.282 34.956 1.00 96.88 872 LEU A CA 1
ATOM 6766 C C . LEU A 1 872 ? -8.824 13.573 36.224 1.00 96.88 872 LEU A C 1
ATOM 6768 O O . LEU A 1 872 ? -8.473 13.073 37.289 1.00 96.88 872 LEU A O 1
ATOM 6772 N N . SER A 1 873 ? -9.873 14.397 36.130 1.00 96.44 873 SER A N 1
ATOM 6773 C CA . SER A 1 873 ? -10.754 14.716 37.265 1.00 96.44 873 SER A CA 1
ATOM 6774 C C . SER A 1 873 ? -11.802 13.637 37.523 1.00 96.44 873 SER A C 1
ATOM 6776 O O . SER A 1 873 ? -12.288 13.556 38.645 1.00 96.44 873 SER A O 1
ATOM 6778 N N . ALA A 1 874 ? -12.128 12.833 36.508 1.00 96.25 874 ALA A N 1
ATOM 6779 C CA . ALA A 1 874 ? -13.031 11.696 36.625 1.00 96.25 874 ALA A CA 1
ATOM 6780 C C . ALA A 1 874 ? -12.416 10.544 37.430 1.00 96.25 874 ALA A C 1
ATOM 6782 O O . ALA A 1 874 ? -13.145 9.712 37.946 1.00 96.25 874 ALA A O 1
ATOM 6783 N N . ALA A 1 875 ? -11.090 10.492 37.603 1.00 94.69 875 ALA A N 1
ATOM 6784 C CA . ALA A 1 875 ? -10.481 9.540 38.528 1.00 94.69 875 ALA A CA 1
ATOM 6785 C C . ALA A 1 875 ? -10.879 9.862 39.977 1.00 94.69 875 ALA A C 1
ATOM 6787 O O . ALA A 1 875 ? -10.396 10.835 40.563 1.00 94.69 875 ALA A O 1
ATOM 6788 N N . ASN A 1 876 ? -11.757 9.027 40.534 1.00 92.25 876 ASN A N 1
ATOM 6789 C CA . ASN A 1 876 ? -12.266 9.135 41.894 1.00 92.25 876 ASN A CA 1
ATOM 6790 C C . ASN A 1 876 ? -11.243 8.562 42.893 1.00 92.25 876 ASN A C 1
ATOM 6792 O O . ASN A 1 876 ? -10.292 9.254 43.269 1.00 92.25 876 ASN A O 1
ATOM 6796 N N . GLU A 1 877 ? -11.374 7.294 43.301 1.00 93.00 877 GLU A N 1
ATOM 6797 C CA . GLU A 1 877 ? -10.333 6.608 44.082 1.00 93.00 877 GLU A CA 1
ATOM 6798 C C . GLU A 1 877 ? -9.213 6.035 43.193 1.00 93.00 877 GLU A C 1
ATOM 6800 O O . GLU A 1 877 ? -8.138 5.692 43.695 1.00 93.00 877 GLU A O 1
ATOM 6805 N N . GLY A 1 878 ? -9.434 5.983 41.874 1.00 93.19 878 GLY A N 1
ATOM 6806 C CA . GLY A 1 878 ? -8.474 5.498 40.887 1.00 93.19 878 GLY A CA 1
ATOM 6807 C C . GLY A 1 878 ? -7.319 6.459 40.574 1.00 93.19 878 GLY A C 1
ATOM 6808 O O . GLY A 1 878 ? -7.259 7.615 40.995 1.00 93.19 878 GLY A O 1
ATOM 6809 N N . ILE A 1 879 ? -6.371 5.965 39.779 1.00 95.38 879 ILE A N 1
ATOM 6810 C CA . ILE A 1 879 ? -5.231 6.707 39.240 1.00 95.38 879 ILE A CA 1
ATOM 6811 C C . ILE A 1 879 ? -5.399 6.816 37.727 1.00 95.38 879 ILE A C 1
ATOM 6813 O O . ILE A 1 879 ? -5.259 5.819 37.015 1.00 95.38 879 ILE A O 1
ATOM 6817 N N . ALA A 1 880 ? -5.656 8.034 37.241 1.00 96.06 880 ALA A N 1
ATOM 6818 C CA . ALA A 1 880 ? -5.674 8.319 35.811 1.00 96.06 880 ALA A CA 1
ATOM 6819 C C . ALA A 1 880 ? -4.260 8.448 35.223 1.00 96.06 880 ALA A C 1
ATOM 6821 O O . ALA A 1 880 ? -3.375 9.090 35.802 1.00 96.06 880 ALA A O 1
ATOM 6822 N N . SER A 1 881 ? -4.074 7.912 34.021 1.00 96.31 881 SER A N 1
ATOM 6823 C CA . SER A 1 881 ? -2.880 8.089 33.198 1.00 96.31 881 SER A CA 1
ATOM 6824 C C . SER A 1 881 ? -3.247 8.234 31.720 1.00 96.31 881 SER A C 1
ATOM 6826 O O . SER A 1 881 ? -4.187 7.617 31.228 1.00 96.31 881 SER A O 1
ATOM 6828 N N . VAL A 1 882 ? -2.497 9.072 31.000 1.00 97.94 882 VAL A N 1
ATOM 6829 C CA . VAL A 1 882 ? -2.692 9.319 29.563 1.00 97.94 882 VAL A CA 1
ATOM 6830 C C . VAL A 1 882 ? -1.568 8.638 28.791 1.00 97.94 882 VAL A C 1
ATOM 6832 O O . VAL A 1 882 ? -0.389 8.923 29.027 1.00 97.94 882 VAL A O 1
ATOM 6835 N N . ALA A 1 883 ? -1.939 7.751 27.871 1.00 97.50 883 ALA A N 1
ATOM 6836 C CA . ALA A 1 883 ? -1.010 7.059 26.988 1.00 97.50 883 ALA A CA 1
ATOM 6837 C C . ALA A 1 883 ? -0.745 7.882 25.727 1.00 97.50 883 ALA A C 1
ATOM 6839 O O . ALA A 1 883 ? 0.408 8.070 25.345 1.00 97.50 883 ALA A O 1
ATOM 6840 N N . ALA A 1 884 ? -1.796 8.417 25.103 1.00 98.50 884 ALA A N 1
ATOM 6841 C CA . ALA A 1 884 ? -1.668 9.170 23.864 1.00 98.50 884 ALA A CA 1
ATOM 6842 C C . ALA A 1 884 ? -2.721 10.267 23.707 1.00 98.50 884 ALA A C 1
ATOM 6844 O O . ALA A 1 884 ? -3.811 10.220 24.289 1.00 98.50 884 ALA A O 1
ATOM 6845 N N . ARG A 1 885 ? -2.367 11.254 22.883 1.00 98.50 885 ARG A N 1
ATOM 6846 C CA . ARG A 1 885 ? -3.209 12.397 22.538 1.00 98.50 885 ARG A CA 1
ATOM 6847 C C . ARG A 1 885 ? -3.356 12.550 21.040 1.00 98.50 885 ARG A C 1
ATOM 6849 O O . ARG A 1 885 ? -2.437 12.241 20.280 1.00 98.50 885 ARG A O 1
ATOM 6856 N N . THR A 1 886 ? -4.466 13.164 20.665 1.00 97.38 886 THR A N 1
ATOM 6857 C CA . THR A 1 886 ? -4.742 13.629 19.308 1.00 97.38 886 THR A CA 1
ATOM 6858 C C . THR A 1 886 ? -5.227 15.063 19.400 1.00 97.38 886 THR A C 1
ATOM 6860 O O . THR A 1 886 ? -6.159 15.358 20.145 1.00 97.38 886 THR A O 1
ATOM 6863 N N . ASN A 1 887 ? -4.540 15.982 18.717 1.00 93.50 887 ASN A N 1
ATOM 6864 C CA . ASN A 1 887 ? -4.850 17.417 18.746 1.00 93.50 887 ASN A CA 1
ATOM 6865 C C . ASN A 1 887 ? -4.940 17.997 20.176 1.00 93.50 887 ASN A C 1
ATOM 6867 O O . ASN A 1 887 ? -5.734 18.891 20.461 1.00 93.50 887 ASN A O 1
ATOM 6871 N N . GLY A 1 888 ? -4.114 17.475 21.092 1.00 95.44 888 GLY A N 1
ATOM 6872 C CA . GLY A 1 888 ? -4.055 17.903 22.494 1.00 95.44 888 GLY A CA 1
ATOM 6873 C C . GLY A 1 888 ? -5.152 17.343 23.409 1.00 95.44 888 GLY A C 1
ATOM 6874 O O . GLY A 1 888 ? -5.141 17.662 24.594 1.00 95.44 888 GLY A O 1
ATOM 6875 N N . LEU A 1 889 ? -6.061 16.509 22.898 1.00 98.19 889 LEU A N 1
ATOM 6876 C CA . LEU A 1 889 ? -7.096 15.813 23.671 1.00 98.19 889 LEU A CA 1
ATOM 6877 C C . LEU A 1 889 ? -6.689 14.361 23.943 1.00 98.19 889 LEU A C 1
ATOM 6879 O O . LEU A 1 889 ? -5.869 13.800 23.215 1.00 98.19 889 LEU A O 1
ATOM 6883 N N . VAL A 1 890 ? -7.263 13.740 24.975 1.00 98.56 890 VAL A N 1
ATOM 6884 C CA . VAL A 1 890 ? -6.996 12.338 25.321 1.00 98.56 890 VAL A CA 1
ATOM 6885 C C . VAL A 1 890 ? -7.607 11.439 24.252 1.00 98.56 890 VAL A C 1
ATOM 6887 O O . VAL A 1 890 ? -8.828 11.385 24.083 1.00 98.56 890 VAL A O 1
ATOM 6890 N N . ALA A 1 891 ? -6.732 10.717 23.556 1.00 98.31 891 ALA A N 1
ATOM 6891 C CA . ALA A 1 891 ? -7.107 9.694 22.588 1.00 98.31 891 ALA A CA 1
ATOM 6892 C C . ALA A 1 891 ? -7.017 8.294 23.197 1.00 98.31 891 ALA A C 1
ATOM 6894 O O . ALA A 1 891 ? -7.765 7.400 22.806 1.00 98.31 891 ALA A O 1
ATOM 6895 N N . THR A 1 892 ? -6.102 8.087 24.150 1.00 98.56 892 THR A N 1
ATOM 6896 C CA . THR A 1 892 ? -5.991 6.830 24.895 1.00 98.56 892 THR A CA 1
ATOM 6897 C C . THR A 1 892 ? -5.482 7.065 26.307 1.00 98.56 892 THR A C 1
ATOM 6899 O O . THR A 1 892 ? -4.488 7.771 26.512 1.00 98.56 892 THR A O 1
ATOM 6902 N N . GLY A 1 893 ? -6.143 6.452 27.285 1.00 97.50 893 GLY A N 1
ATOM 6903 C CA . GLY A 1 893 ? -5.802 6.575 28.697 1.00 97.50 893 GLY A CA 1
ATOM 6904 C C . GLY A 1 893 ? -6.409 5.465 29.548 1.00 97.50 893 GLY A C 1
ATOM 6905 O O . GLY A 1 893 ? -7.216 4.669 29.074 1.00 97.50 893 GLY A O 1
ATOM 6906 N N . SER A 1 894 ? -6.011 5.432 30.815 1.00 97.69 894 SER A N 1
ATOM 6907 C CA . SER A 1 894 ? -6.477 4.449 31.791 1.00 97.69 894 SER A CA 1
ATOM 6908 C C . SER A 1 894 ? -6.848 5.129 33.103 1.00 97.69 894 SER A C 1
ATOM 6910 O O . SER A 1 894 ? -6.189 6.092 33.494 1.00 97.69 894 SER A O 1
ATOM 6912 N N . VAL A 1 895 ? -7.830 4.583 33.815 1.00 97.69 895 VAL A N 1
ATOM 6913 C CA . VAL A 1 895 ? -8.090 4.838 35.236 1.00 97.69 895 VAL A CA 1
ATOM 6914 C C . VAL A 1 895 ? -8.078 3.497 35.955 1.00 97.69 895 VAL A C 1
ATOM 6916 O O . VAL A 1 895 ? -8.883 2.622 35.663 1.00 97.69 895 VAL A O 1
ATOM 6919 N N . THR A 1 896 ? -7.118 3.310 36.857 1.00 96.12 896 THR A N 1
ATOM 6920 C CA . THR A 1 896 ? -6.833 2.006 37.484 1.00 96.12 896 THR A CA 1
ATOM 6921 C C . THR A 1 896 ? -6.693 2.142 38.997 1.00 96.12 896 THR A C 1
ATOM 6923 O O . THR A 1 896 ? -6.361 3.222 39.481 1.00 96.12 896 THR A O 1
ATOM 6926 N N . GLU A 1 897 ? -6.885 1.066 39.766 1.00 91.38 897 GLU A N 1
ATOM 6927 C CA . GLU A 1 897 ? -6.697 1.083 41.234 1.00 91.38 897 GLU A CA 1
ATOM 6928 C C . GLU A 1 897 ? -5.282 1.527 41.645 1.00 91.38 897 GLU A C 1
ATOM 6930 O O . GLU A 1 897 ? -5.054 2.190 42.660 1.00 91.38 897 GLU A O 1
ATOM 6935 N N . SER A 1 898 ? -4.291 1.110 40.860 1.00 85.44 898 SER A N 1
ATOM 6936 C CA . SER A 1 898 ? -2.896 1.488 41.037 1.00 85.44 898 SER A CA 1
ATOM 6937 C C . SER A 1 898 ? -2.153 1.425 39.711 1.00 85.44 898 SER A C 1
ATOM 6939 O O . SER A 1 898 ? -2.536 0.665 38.822 1.00 85.44 898 SER A O 1
ATOM 6941 N N . THR A 1 899 ? -1.024 2.134 39.625 1.00 74.75 899 THR A N 1
ATOM 6942 C CA . THR A 1 899 ? -0.172 2.188 38.422 1.00 74.75 899 THR A CA 1
ATOM 6943 C C . THR A 1 899 ? 0.285 0.824 37.907 1.00 74.75 899 THR A C 1
ATOM 6945 O O . THR A 1 899 ? 0.674 0.722 36.749 1.00 74.75 899 THR A O 1
ATOM 6948 N N . ASP A 1 900 ? 0.245 -0.206 38.757 1.00 76.12 900 ASP A N 1
ATOM 6949 C CA . ASP A 1 900 ? 0.764 -1.543 38.467 1.00 76.12 900 ASP A CA 1
ATOM 6950 C C . ASP A 1 900 ? -0.355 -2.601 38.371 1.00 76.12 900 ASP A C 1
ATOM 6952 O O . ASP A 1 900 ? -0.064 -3.767 38.119 1.00 76.12 900 ASP A O 1
ATOM 6956 N N . SER A 1 901 ? -1.620 -2.227 38.610 1.00 78.75 901 SER A N 1
ATOM 6957 C CA . SER A 1 901 ? -2.745 -3.181 38.640 1.00 78.75 901 SER A CA 1
ATOM 6958 C C . SER A 1 901 ? -3.112 -3.716 37.258 1.00 78.75 901 SER A C 1
ATOM 6960 O O . SER A 1 901 ? -3.484 -4.879 37.141 1.00 78.75 901 SER A O 1
ATOM 6962 N N . GLY A 1 902 ? -3.002 -2.874 36.223 1.00 81.44 902 GLY A N 1
ATOM 6963 C CA . GLY A 1 902 ? -3.391 -3.218 34.854 1.00 81.44 902 GLY A CA 1
ATOM 6964 C C . GLY A 1 902 ? -4.884 -3.514 34.672 1.00 81.44 902 GLY A C 1
ATOM 6965 O O . GLY A 1 902 ? -5.248 -4.004 33.613 1.00 81.44 902 GLY A O 1
ATOM 6966 N N . ARG A 1 903 ? -5.720 -3.248 35.688 1.00 91.38 903 ARG A N 1
ATOM 6967 C CA . ARG A 1 903 ? -7.175 -3.434 35.660 1.00 91.38 903 ARG A CA 1
ATOM 6968 C C . ARG A 1 903 ? -7.887 -2.146 36.065 1.00 91.38 903 ARG A C 1
ATOM 6970 O O . ARG A 1 903 ? -7.414 -1.422 36.948 1.00 91.38 903 ARG A O 1
ATOM 6977 N N . GLY A 1 904 ? -9.007 -1.868 35.413 1.00 95.69 904 GLY A N 1
ATOM 6978 C CA . GLY A 1 904 ? -9.858 -0.712 35.673 1.00 95.69 904 GLY A CA 1
ATOM 6979 C C . GLY A 1 904 ? -10.598 -0.310 34.405 1.00 95.69 904 GLY A C 1
ATOM 6980 O O . GLY A 1 904 ? -11.095 -1.173 33.688 1.00 95.69 904 GLY A O 1
ATOM 6981 N N . ILE A 1 905 ? -10.643 0.989 34.114 1.00 98.12 905 ILE A N 1
ATOM 6982 C CA . ILE A 1 905 ? -11.244 1.523 32.889 1.00 98.12 905 ILE A CA 1
ATOM 6983 C C . ILE A 1 905 ? -10.134 1.945 31.930 1.00 98.12 905 ILE A C 1
ATOM 6985 O O . ILE A 1 905 ? -9.327 2.826 32.235 1.00 98.12 905 ILE A O 1
ATOM 6989 N N . HIS A 1 906 ? -10.112 1.342 30.748 1.00 98.31 906 HIS A N 1
ATOM 6990 C CA . HIS A 1 906 ? -9.237 1.703 29.642 1.00 98.31 906 HIS A CA 1
ATOM 6991 C C . HIS A 1 906 ? -10.060 2.339 28.535 1.00 98.31 906 HIS A C 1
ATOM 6993 O O . HIS A 1 906 ? -11.050 1.776 28.088 1.00 98.31 906 HIS A O 1
ATOM 6999 N N . TYR A 1 907 ? -9.638 3.506 28.073 1.00 98.19 907 TYR A N 1
ATOM 7000 C CA . TYR A 1 907 ? -10.335 4.265 27.046 1.00 98.19 907 TYR A CA 1
ATOM 7001 C C . TYR A 1 907 ? -9.443 4.407 25.811 1.00 98.19 907 TYR A C 1
ATOM 7003 O O . TYR A 1 907 ? -8.290 4.832 25.925 1.00 98.19 907 TYR A O 1
ATOM 7011 N N . ILE A 1 908 ? -9.982 4.055 24.640 1.00 98.50 908 ILE A N 1
ATOM 7012 C CA . ILE A 1 908 ? -9.342 4.162 23.323 1.00 98.50 908 ILE A CA 1
ATOM 7013 C C . ILE A 1 908 ? -10.342 4.831 22.373 1.00 98.50 908 ILE A C 1
ATOM 7015 O O . ILE A 1 908 ? -11.298 4.209 21.947 1.00 98.50 908 ILE A O 1
ATOM 7019 N N . SER A 1 909 ? -10.128 6.086 22.003 1.00 96.69 909 SER A N 1
ATOM 7020 C CA . SER A 1 909 ? -11.093 6.908 21.238 1.00 96.69 909 SER A CA 1
ATOM 7021 C C . SER A 1 909 ? -11.674 6.310 19.947 1.00 96.69 909 SER A C 1
ATOM 7023 O O . SER A 1 909 ? -12.779 6.681 19.561 1.00 96.69 909 SER A O 1
ATOM 7025 N N . SER A 1 910 ? -10.931 5.464 19.228 1.00 96.25 910 SER A N 1
ATOM 7026 C CA . SER A 1 910 ? -11.344 4.916 17.929 1.00 96.25 910 SER A CA 1
ATOM 7027 C C . SER A 1 910 ? -10.493 3.702 17.577 1.00 96.25 910 SER A C 1
ATOM 7029 O O . SER A 1 910 ? -9.268 3.826 17.473 1.00 96.25 910 SER A O 1
ATOM 7031 N N . LEU A 1 911 ? -11.110 2.534 17.423 1.00 96.62 911 LEU A N 1
ATOM 7032 C CA . LEU A 1 911 ? -10.388 1.274 17.240 1.00 96.62 911 LEU A CA 1
ATOM 7033 C C . LEU A 1 911 ? -11.118 0.306 16.307 1.00 96.62 911 LEU A C 1
ATOM 7035 O O . LEU A 1 911 ? -10.492 -0.222 15.390 1.00 96.62 911 LEU A O 1
ATOM 7039 N N . LEU A 1 912 ? -12.412 0.085 16.535 1.00 96.56 912 LEU A N 1
ATOM 7040 C CA . LEU A 1 912 ? -13.284 -0.845 15.816 1.00 96.56 912 LEU A CA 1
ATOM 7041 C C . LEU A 1 912 ? -14.541 -0.122 15.293 1.00 96.56 912 LEU A C 1
ATOM 7043 O O . LEU A 1 912 ? -15.664 -0.570 15.553 1.00 96.56 912 LEU A O 1
ATOM 7047 N N . PRO A 1 913 ? -14.403 0.993 14.549 1.00 93.69 913 PRO A N 1
ATOM 7048 C CA . PRO A 1 913 ? -15.574 1.680 14.033 1.00 93.69 913 PRO A CA 1
ATOM 7049 C C . PRO A 1 913 ? -16.326 0.771 13.049 1.00 93.69 913 PRO A C 1
ATOM 7051 O O . PRO A 1 913 ? -15.698 0.023 12.291 1.00 93.69 913 PRO A O 1
ATOM 7054 N N . PRO A 1 914 ? -17.667 0.834 13.009 1.00 91.31 914 PRO A N 1
ATOM 7055 C CA . PRO A 1 914 ? -18.432 0.098 12.013 1.00 91.31 914 PRO A CA 1
ATOM 7056 C C . PRO A 1 914 ? -18.102 0.603 10.605 1.00 91.31 914 PRO A C 1
ATOM 7058 O O . PRO A 1 914 ? -17.836 1.788 10.403 1.00 91.31 914 PRO A O 1
ATOM 7061 N N . ALA A 1 915 ? -18.196 -0.273 9.605 1.00 93.44 915 ALA A N 1
ATOM 7062 C CA . ALA A 1 915 ? -18.041 0.142 8.216 1.00 93.44 915 ALA A CA 1
ATOM 7063 C C . ALA A 1 915 ? -19.091 1.210 7.826 1.00 93.44 915 ALA A C 1
ATOM 7065 O O . ALA A 1 915 ? -20.250 1.170 8.267 1.00 93.44 915 ALA A O 1
ATOM 7066 N N . THR A 1 916 ? -18.701 2.165 6.979 1.00 90.06 916 THR A N 1
ATOM 7067 C CA . THR A 1 916 ? -19.598 3.203 6.460 1.00 90.06 916 THR A CA 1
ATOM 7068 C C . THR A 1 916 ? -20.050 2.893 5.038 1.00 90.06 916 THR A C 1
ATOM 7070 O O . THR A 1 916 ? -19.264 2.584 4.148 1.00 90.06 916 THR A O 1
ATOM 7073 N N . GLN A 1 917 ? -21.356 3.022 4.815 1.00 91.44 917 GLN A N 1
ATOM 7074 C CA . GLN A 1 917 ? -22.001 2.852 3.512 1.00 91.44 917 GLN A CA 1
ATOM 7075 C C . GLN A 1 917 ? -22.202 4.189 2.778 1.00 91.44 917 GLN A C 1
ATOM 7077 O O . GLN A 1 917 ? -22.856 4.237 1.737 1.00 91.44 917 GLN A O 1
ATOM 7082 N N . ALA A 1 918 ? -21.713 5.297 3.345 1.00 86.25 918 ALA A N 1
ATOM 7083 C CA . ALA A 1 918 ? -21.989 6.647 2.852 1.00 86.25 918 ALA A CA 1
ATOM 7084 C C . ALA A 1 918 ? -21.301 6.975 1.515 1.00 86.25 918 ALA A C 1
ATOM 7086 O O . ALA A 1 918 ? -21.770 7.850 0.788 1.00 86.25 918 ALA A O 1
ATOM 7087 N N . ASN A 1 919 ? -20.207 6.285 1.192 1.00 90.50 919 ASN A N 1
ATOM 7088 C CA . ASN A 1 919 ? -19.378 6.572 0.023 1.00 90.50 919 ASN A CA 1
ATOM 7089 C C . ASN A 1 919 ? -19.485 5.471 -1.036 1.00 90.50 919 ASN A C 1
ATOM 7091 O O . ASN A 1 919 ? -20.039 4.409 -0.784 1.00 90.50 919 ASN A O 1
ATOM 7095 N N . LEU A 1 920 ? -18.930 5.712 -2.221 1.00 92.25 920 LEU A N 1
ATOM 7096 C CA . LEU A 1 920 ? -18.886 4.754 -3.326 1.00 92.25 920 LEU A CA 1
ATOM 7097 C C . LEU A 1 920 ? -17.994 3.536 -2.986 1.00 92.25 920 LEU A C 1
ATOM 7099 O O . LEU A 1 920 ? -16.814 3.719 -2.696 1.00 92.25 920 LEU A O 1
ATOM 7103 N N . HIS A 1 921 ? -18.545 2.312 -3.025 1.00 94.88 921 HIS A N 1
ATOM 7104 C CA . HIS A 1 921 ? -17.849 1.058 -2.661 1.00 94.88 921 HIS A CA 1
ATOM 7105 C C . HIS A 1 921 ? -18.331 -0.164 -3.487 1.00 94.88 921 HIS A C 1
ATOM 7107 O O . HIS A 1 921 ? -18.927 -1.101 -2.949 1.00 94.88 921 HIS A O 1
ATOM 7113 N N . PRO A 1 922 ? -18.093 -0.198 -4.813 1.00 95.19 922 PRO A N 1
ATOM 7114 C CA . PRO A 1 922 ? -18.723 -1.162 -5.729 1.00 95.19 922 PRO A CA 1
ATOM 7115 C C . PRO A 1 922 ? -18.460 -2.640 -5.388 1.00 95.19 922 PRO A C 1
ATOM 7117 O O . PRO A 1 922 ? -19.289 -3.504 -5.688 1.00 95.19 922 PRO A O 1
ATOM 7120 N N . PHE A 1 923 ? -17.331 -2.946 -4.743 1.00 95.81 923 PHE A N 1
ATOM 7121 C CA . PHE A 1 923 ? -16.915 -4.320 -4.441 1.00 95.81 923 PHE A CA 1
ATOM 7122 C C . PHE A 1 923 ? -17.103 -4.715 -2.968 1.00 95.81 923 PHE A C 1
ATOM 7124 O O . PHE A 1 923 ? -16.619 -5.755 -2.545 1.00 95.81 923 PHE A O 1
ATOM 7131 N N . GLY A 1 924 ? -17.860 -3.934 -2.195 1.00 95.00 924 GLY A N 1
ATOM 7132 C CA . GLY A 1 924 ? -18.218 -4.260 -0.812 1.00 95.00 924 GLY A CA 1
ATOM 7133 C C . GLY A 1 924 ? -17.317 -3.599 0.228 1.00 95.00 924 GLY A C 1
ATOM 7134 O O . GLY A 1 924 ? -16.609 -2.647 -0.085 1.00 95.00 924 GLY A O 1
ATOM 7135 N N . LEU A 1 925 ? -17.398 -4.066 1.473 1.00 96.38 925 LEU A N 1
ATOM 7136 C CA . LEU A 1 925 ? -16.730 -3.504 2.656 1.00 96.38 925 LEU A CA 1
ATOM 7137 C C . LEU A 1 925 ? -16.054 -4.630 3.456 1.00 96.38 925 LEU A C 1
ATOM 7139 O O . LEU A 1 925 ? -16.382 -5.800 3.260 1.00 96.38 925 LEU A O 1
ATOM 7143 N N . GLN A 1 926 ? -15.148 -4.281 4.372 1.00 96.31 926 GLN A N 1
ATOM 7144 C CA . GLN A 1 926 ? -14.547 -5.220 5.334 1.00 96.31 926 GLN A CA 1
ATOM 7145 C C . GLN A 1 926 ? -15.161 -5.116 6.731 1.00 96.31 926 GLN A C 1
ATOM 7147 O O . GLN A 1 926 ? -15.886 -4.168 7.035 1.00 96.31 926 GLN A O 1
ATOM 7152 N N . ASN A 1 927 ? -14.868 -6.104 7.581 1.00 96.44 927 ASN A N 1
ATOM 7153 C CA . ASN A 1 927 ? -15.381 -6.156 8.948 1.00 96.44 927 ASN A CA 1
ATOM 7154 C C . ASN A 1 927 ? -14.646 -5.191 9.878 1.00 96.44 927 ASN A C 1
ATOM 7156 O O . ASN A 1 927 ? -15.272 -4.463 10.642 1.00 96.44 927 ASN A O 1
ATOM 7160 N N . TYR A 1 928 ? -13.316 -5.203 9.815 1.00 96.88 928 TYR A N 1
ATOM 7161 C CA . TYR A 1 928 ? -12.431 -4.392 10.645 1.00 96.88 928 TYR A CA 1
ATOM 7162 C C . TYR A 1 928 ? -11.073 -4.246 9.950 1.00 96.88 928 TYR A C 1
ATOM 7164 O O . TYR A 1 928 ? -10.739 -5.015 9.055 1.00 96.88 928 TYR A O 1
ATOM 7172 N N . THR A 1 929 ? -10.257 -3.281 10.372 1.00 96.50 929 THR A N 1
ATOM 7173 C CA . THR A 1 929 ? -8.959 -3.009 9.730 1.00 96.50 929 THR A CA 1
ATOM 7174 C C . THR A 1 929 ? -7.897 -2.497 10.711 1.00 96.50 929 THR A C 1
ATOM 7176 O O . THR A 1 929 ? -7.148 -1.554 10.424 1.00 96.50 929 THR A O 1
ATOM 7179 N N . LEU A 1 930 ? -7.831 -3.096 11.905 1.00 95.94 930 LEU A N 1
ATOM 7180 C CA . LEU A 1 930 ? -6.864 -2.708 12.935 1.00 95.94 930 LEU A CA 1
ATOM 7181 C C . LEU A 1 930 ? -5.430 -2.745 12.403 1.00 95.94 930 LEU A C 1
ATOM 7183 O O . LEU A 1 930 ? -5.010 -3.672 11.707 1.00 95.94 930 LEU A O 1
ATOM 7187 N N . THR A 1 931 ? -4.648 -1.736 12.773 1.00 96.75 931 THR A N 1
ATOM 7188 C CA . THR A 1 931 ? -3.205 -1.747 12.543 1.00 96.75 931 THR A CA 1
ATOM 7189 C C . THR A 1 931 ? -2.504 -2.574 13.618 1.00 96.75 931 THR A C 1
ATOM 7191 O O . THR A 1 931 ? -3.076 -2.920 14.654 1.00 96.75 931 THR A O 1
ATOM 7194 N N . PHE A 1 932 ? -1.208 -2.831 13.418 1.00 94.88 932 PHE A N 1
ATOM 7195 C CA . PHE A 1 932 ? -0.376 -3.443 14.454 1.00 94.88 932 PHE A CA 1
ATOM 7196 C C . PHE A 1 932 ? -0.406 -2.634 15.764 1.00 94.88 932 PHE A C 1
ATOM 7198 O O . PHE A 1 932 ? -0.529 -3.221 16.835 1.00 94.88 932 PHE A O 1
ATOM 7205 N N . LEU A 1 933 ? -0.377 -1.294 15.681 1.00 96.44 933 LEU A N 1
ATOM 7206 C CA . LEU A 1 933 ? -0.519 -0.416 16.846 1.00 96.44 933 LEU A CA 1
ATOM 7207 C C . LEU A 1 933 ? -1.876 -0.610 17.530 1.00 96.44 933 LEU A C 1
ATOM 7209 O O . LEU A 1 933 ? -1.905 -0.814 18.741 1.00 96.44 933 LEU A O 1
ATOM 7213 N N . GLY A 1 934 ? -2.979 -0.564 16.774 1.00 97.00 934 GLY A N 1
ATOM 7214 C CA . GLY A 1 934 ? -4.324 -0.752 17.323 1.00 97.00 934 GLY A CA 1
ATOM 7215 C C . GLY A 1 934 ? -4.454 -2.080 18.073 1.00 97.00 934 GLY A C 1
ATOM 7216 O O . GLY A 1 934 ? -4.900 -2.110 19.218 1.00 97.00 934 GLY A O 1
ATOM 7217 N N . ASN A 1 935 ? -3.958 -3.168 17.481 1.00 95.88 935 ASN A N 1
ATOM 7218 C CA . ASN A 1 935 ? -3.970 -4.497 18.093 1.00 95.88 935 ASN A CA 1
ATOM 7219 C C . ASN A 1 935 ? -3.075 -4.604 19.352 1.00 95.88 935 ASN A C 1
ATOM 7221 O O . ASN A 1 935 ? -3.466 -5.269 20.316 1.00 95.88 935 ASN A O 1
ATOM 7225 N N . VAL A 1 936 ? -1.908 -3.943 19.386 1.00 94.88 936 VAL A N 1
ATOM 7226 C CA . VAL A 1 936 ? -1.056 -3.893 20.594 1.00 94.88 936 VAL A CA 1
ATOM 7227 C C . VAL A 1 936 ? -1.745 -3.121 21.717 1.00 94.88 936 VAL A C 1
ATOM 7229 O O . VAL A 1 936 ? -1.771 -3.602 22.850 1.00 94.88 936 VAL A O 1
ATOM 7232 N N . VAL A 1 937 ? -2.339 -1.963 21.413 1.00 96.88 937 VAL A N 1
ATOM 7233 C CA . VAL A 1 937 ? -3.049 -1.143 22.408 1.00 96.88 937 VAL A CA 1
ATOM 7234 C C . VAL A 1 937 ? -4.255 -1.897 22.965 1.00 96.88 937 VAL A C 1
ATOM 7236 O O . VAL A 1 937 ? -4.418 -1.948 24.182 1.00 96.88 937 VAL A O 1
ATOM 7239 N N . PHE A 1 938 ? -5.048 -2.540 22.102 1.00 97.44 938 PHE A N 1
ATOM 7240 C CA . PHE A 1 938 ? -6.166 -3.393 22.510 1.00 97.44 938 PHE A CA 1
ATOM 7241 C C . PHE A 1 938 ? -5.715 -4.519 23.444 1.00 97.44 938 PHE A C 1
ATOM 7243 O O . PHE A 1 938 ? -6.228 -4.664 24.550 1.00 97.44 938 PHE A O 1
ATOM 7250 N N . THR A 1 939 ? -4.704 -5.285 23.027 1.00 96.06 939 THR A N 1
ATOM 7251 C CA . THR A 1 939 ? -4.228 -6.431 23.810 1.00 96.06 939 THR A CA 1
ATOM 7252 C C . THR A 1 939 ? -3.629 -5.993 25.148 1.00 96.06 939 THR A C 1
ATOM 7254 O O . THR A 1 939 ? -3.855 -6.639 26.169 1.00 96.06 939 THR A O 1
ATOM 7257 N N . SER A 1 940 ? -2.926 -4.858 25.170 1.00 95.81 940 SER A N 1
ATOM 7258 C CA . SER A 1 940 ? -2.376 -4.283 26.402 1.00 95.81 940 SER A CA 1
ATOM 7259 C C . SER A 1 940 ? -3.469 -3.759 27.338 1.00 95.81 940 SER A C 1
ATOM 7261 O O . SER A 1 940 ? -3.325 -3.874 28.552 1.00 95.81 940 SER A O 1
ATOM 7263 N N . ALA A 1 941 ? -4.575 -3.226 26.803 1.00 97.00 941 ALA A N 1
ATOM 7264 C CA . ALA A 1 941 ? -5.732 -2.786 27.589 1.00 97.00 941 ALA A CA 1
ATOM 7265 C C . ALA A 1 941 ? -6.489 -3.952 28.248 1.00 97.00 941 ALA A C 1
ATOM 7267 O O . ALA A 1 941 ? -7.119 -3.766 29.285 1.00 97.00 941 ALA A O 1
ATOM 7268 N N . LEU A 1 942 ? -6.397 -5.161 27.688 1.00 96.50 942 LEU A N 1
ATOM 7269 C CA . LEU A 1 942 ? -6.857 -6.391 28.340 1.00 96.50 942 LEU A CA 1
ATOM 7270 C C . LEU A 1 942 ? -5.844 -6.940 29.360 1.00 96.50 942 LEU A C 1
ATOM 7272 O O . LEU A 1 942 ? -6.130 -7.909 30.048 1.00 96.50 942 LEU A O 1
ATOM 7276 N N . GLY A 1 943 ? -4.643 -6.364 29.465 1.00 94.06 943 GLY A N 1
ATOM 7277 C CA . GLY A 1 943 ? -3.563 -6.920 30.287 1.00 94.06 943 GLY A CA 1
ATOM 7278 C C . GLY A 1 943 ? -2.966 -8.220 29.729 1.00 94.06 943 GLY A C 1
ATOM 7279 O O . GLY A 1 943 ? -2.193 -8.891 30.414 1.00 94.06 943 GLY A O 1
ATOM 7280 N N . PHE A 1 944 ? -3.301 -8.569 28.487 1.00 94.50 944 PHE A N 1
ATOM 7281 C CA . PHE A 1 944 ? -2.846 -9.775 27.802 1.00 94.50 944 PHE A CA 1
ATOM 7282 C C . PHE A 1 944 ? -1.484 -9.559 27.139 1.00 94.50 944 PHE A C 1
ATOM 7284 O O . PHE A 1 944 ? -0.963 -8.442 27.050 1.00 94.50 944 PHE A O 1
ATOM 7291 N N . LYS A 1 945 ? -0.881 -10.648 26.653 1.00 90.25 945 LYS A N 1
ATOM 7292 C CA . LYS A 1 945 ? 0.430 -10.595 26.002 1.00 90.25 945 LYS A CA 1
ATOM 7293 C C . LYS A 1 945 ? 0.473 -11.393 24.711 1.00 90.25 945 LYS A C 1
ATOM 7295 O O . LYS A 1 945 ? 0.256 -12.598 24.712 1.00 90.25 945 LYS A O 1
ATOM 7300 N N . GLN A 1 946 ? 0.873 -10.741 23.621 1.00 89.50 946 GLN A N 1
ATOM 7301 C CA . GLN A 1 946 ? 1.096 -11.425 22.349 1.00 89.50 946 GLN A CA 1
ATOM 7302 C C . GLN A 1 946 ? 2.525 -11.962 22.266 1.00 89.50 946 GLN A C 1
ATOM 7304 O O . GLN A 1 946 ? 3.511 -11.249 22.466 1.00 89.50 946 GLN A O 1
ATOM 7309 N N . ILE A 1 947 ? 2.642 -13.244 21.951 1.00 88.00 947 ILE A N 1
ATOM 7310 C CA . ILE A 1 947 ? 3.892 -13.954 21.746 1.00 88.00 947 ILE A CA 1
ATOM 7311 C C . ILE A 1 947 ? 4.017 -14.333 20.285 1.00 88.00 947 ILE A C 1
ATOM 7313 O O . ILE A 1 947 ? 3.167 -15.015 19.724 1.00 88.00 947 ILE A O 1
ATOM 7317 N N . ARG A 1 948 ? 5.174 -14.002 19.716 1.00 88.00 948 ARG A N 1
ATOM 7318 C CA . ARG A 1 948 ? 5.638 -14.510 18.431 1.00 88.00 948 ARG A CA 1
ATOM 7319 C C . ARG A 1 948 ? 6.827 -15.447 18.641 1.00 88.00 948 ARG A C 1
ATOM 7321 O O . ARG A 1 948 ? 7.767 -15.102 19.362 1.00 88.00 948 ARG A O 1
ATOM 7328 N N . ARG A 1 949 ? 6.812 -16.638 18.034 1.00 85.69 949 ARG A N 1
ATOM 7329 C CA . ARG A 1 949 ? 7.909 -17.625 18.138 1.00 85.69 949 ARG A CA 1
ATOM 7330 C C . ARG A 1 949 ? 8.489 -17.968 16.772 1.00 85.69 949 ARG A C 1
ATOM 7332 O O . ARG A 1 949 ? 7.744 -18.184 15.824 1.00 85.69 949 ARG A O 1
ATOM 7339 N N . LEU A 1 950 ? 9.822 -18.077 16.726 1.00 80.62 950 LEU A N 1
ATOM 7340 C CA . LEU A 1 950 ? 10.613 -18.381 15.530 1.00 80.62 950 LEU A CA 1
ATOM 7341 C C . LEU A 1 950 ? 11.513 -19.597 15.774 1.00 80.62 950 LEU A C 1
ATOM 7343 O O . LEU A 1 950 ? 12.294 -19.603 16.729 1.00 80.62 950 LEU A O 1
ATOM 7347 N N . ALA A 1 951 ? 11.486 -20.604 14.899 1.00 64.44 951 ALA A N 1
ATOM 7348 C CA . ALA A 1 951 ? 12.248 -21.845 15.106 1.00 64.44 951 ALA A CA 1
ATOM 7349 C C . ALA A 1 951 ? 13.787 -21.672 15.058 1.00 64.44 951 ALA A C 1
ATOM 7351 O O . ALA A 1 951 ? 14.514 -22.516 15.589 1.00 64.44 951 ALA A O 1
ATOM 7352 N N . ARG A 1 952 ? 14.313 -20.591 14.453 1.00 48.97 952 ARG A N 1
ATOM 7353 C CA . ARG A 1 952 ? 15.768 -20.363 14.270 1.00 48.97 952 ARG A CA 1
ATOM 7354 C C . ARG A 1 952 ? 16.399 -19.228 15.083 1.00 48.97 952 ARG A C 1
ATOM 7356 O O . ARG A 1 952 ? 17.621 -19.082 15.037 1.00 48.97 952 ARG A O 1
ATOM 7363 N N . ARG A 1 953 ? 15.648 -18.500 15.915 1.00 39.59 953 ARG A N 1
ATOM 7364 C CA . ARG A 1 953 ? 16.235 -17.660 16.974 1.00 39.59 953 ARG A CA 1
ATOM 7365 C C . ARG A 1 953 ? 15.978 -18.335 18.322 1.00 39.59 953 ARG A C 1
ATOM 7367 O O . ARG A 1 953 ? 14.909 -18.209 18.900 1.00 39.59 953 ARG A O 1
ATOM 7374 N N . ASN A 1 954 ? 17.010 -18.957 18.900 1.00 26.28 954 ASN A N 1
ATOM 7375 C CA . ASN A 1 954 ? 17.109 -19.129 20.362 1.00 26.28 954 ASN A CA 1
ATOM 7376 C C . ASN A 1 954 ? 17.358 -17.761 21.037 1.00 26.28 954 ASN A C 1
ATOM 7378 O O . ASN A 1 954 ? 18.317 -17.565 21.782 1.00 26.28 954 ASN A O 1
ATOM 7382 N N . ALA A 1 955 ? 16.497 -16.805 20.725 1.00 28.39 955 ALA A N 1
ATOM 7383 C CA . ALA A 1 955 ? 16.278 -15.569 21.431 1.00 28.39 955 ALA A CA 1
ATOM 7384 C C . ALA A 1 955 ? 14.762 -15.419 21.413 1.00 28.39 955 ALA A C 1
ATOM 7386 O O . ALA A 1 955 ? 14.171 -15.078 20.395 1.00 28.39 955 ALA A O 1
ATOM 7387 N N . SER A 1 956 ? 14.136 -15.770 22.529 1.00 29.70 956 SER A N 1
ATOM 7388 C CA . SER A 1 956 ? 12.799 -15.307 22.841 1.00 29.70 956 SER A CA 1
ATOM 7389 C C . SER A 1 956 ? 12.838 -13.781 22.783 1.00 29.70 956 SER A C 1
ATOM 7391 O O . SER A 1 956 ? 13.289 -13.147 23.740 1.00 29.70 956 SER A O 1
ATOM 7393 N N . THR A 1 957 ? 12.432 -13.185 21.666 1.00 32.91 957 THR A N 1
ATOM 7394 C CA . THR A 1 957 ? 11.973 -11.800 21.684 1.00 32.91 957 THR A CA 1
ATOM 7395 C C . THR A 1 957 ? 10.623 -11.859 22.378 1.00 32.91 957 THR A C 1
ATOM 7397 O O . THR A 1 957 ? 9.579 -12.029 21.763 1.00 32.91 957 THR A O 1
ATOM 7400 N N . VAL A 1 958 ? 10.674 -11.884 23.707 1.00 34.06 958 VAL A N 1
ATOM 7401 C CA . VAL A 1 958 ? 9.501 -11.651 24.529 1.00 34.06 958 VAL A CA 1
ATOM 7402 C C . VAL A 1 958 ? 9.259 -10.156 24.395 1.00 34.06 958 VAL A C 1
ATOM 7404 O O . VAL A 1 958 ? 10.054 -9.382 24.921 1.00 34.06 958 VAL A O 1
ATOM 7407 N N . ALA A 1 959 ? 8.206 -9.744 23.693 1.00 33.34 959 ALA A N 1
ATOM 7408 C CA . ALA A 1 959 ? 7.561 -8.493 24.063 1.00 33.34 959 ALA A CA 1
ATOM 7409 C C . ALA A 1 959 ? 7.063 -8.721 25.501 1.00 33.34 959 ALA A C 1
ATOM 7411 O O . ALA A 1 959 ? 6.128 -9.488 25.732 1.00 33.34 959 ALA A O 1
ATOM 7412 N N . SER A 1 960 ? 7.843 -8.291 26.497 1.00 29.00 960 SER A N 1
ATOM 7413 C CA . SER A 1 960 ? 7.585 -8.613 27.900 1.00 29.00 960 SER A CA 1
ATOM 7414 C C . SER A 1 960 ? 6.797 -7.487 28.543 1.00 29.00 960 SER A C 1
ATOM 7416 O O . SER A 1 960 ? 7.366 -6.456 28.885 1.00 29.00 960 SER A O 1
ATOM 7418 N N . THR A 1 961 ? 5.512 -7.710 28.778 1.00 34.59 961 THR A N 1
ATOM 7419 C CA . THR A 1 961 ? 4.688 -6.894 29.666 1.00 34.59 961 THR A CA 1
ATOM 7420 C C . THR A 1 961 ? 4.912 -7.363 31.106 1.00 34.59 961 THR A C 1
ATOM 7422 O O . THR A 1 961 ? 4.435 -8.413 31.506 1.00 34.59 961 THR A O 1
ATOM 7425 N N . THR A 1 962 ? 5.711 -6.632 31.891 1.00 26.50 962 THR A N 1
ATOM 7426 C CA . THR A 1 962 ? 5.492 -6.482 33.346 1.00 26.50 962 THR A CA 1
ATOM 7427 C C . THR A 1 962 ? 6.331 -5.326 33.882 1.00 26.50 962 THR A C 1
ATOM 7429 O O . THR A 1 962 ? 7.565 -5.370 33.880 1.00 26.50 962 THR A O 1
ATOM 7432 N N . GLY A 1 963 ? 5.656 -4.328 34.446 1.00 26.22 963 GLY A N 1
ATOM 7433 C CA . GLY A 1 963 ? 6.234 -3.480 35.475 1.00 26.22 963 GLY A CA 1
ATOM 7434 C C . GLY A 1 963 ? 6.383 -4.275 36.773 1.00 26.22 963 GLY A C 1
ATOM 7435 O O . GLY A 1 963 ? 5.410 -4.518 37.469 1.00 26.22 963 GLY A O 1
ATOM 7436 N N . ALA A 1 964 ? 7.608 -4.686 37.104 1.00 25.16 964 ALA A N 1
ATOM 7437 C CA . ALA A 1 964 ? 8.058 -4.891 38.483 1.00 25.16 964 ALA A CA 1
ATOM 7438 C C . ALA A 1 964 ? 9.592 -4.957 38.521 1.00 25.16 964 ALA A C 1
ATOM 7440 O O . ALA A 1 964 ? 10.233 -5.876 38.012 1.00 25.16 964 ALA A O 1
ATOM 7441 N N . SER A 1 965 ? 10.206 -3.960 39.157 1.00 27.45 965 SER A N 1
ATOM 7442 C CA . SER A 1 965 ? 11.655 -3.816 39.284 1.00 27.45 965 SER A CA 1
ATOM 7443 C C . SER A 1 965 ? 12.347 -5.047 39.896 1.00 27.45 965 SER A C 1
ATOM 7445 O O . SER A 1 965 ? 11.993 -5.482 40.991 1.00 27.45 965 SER A O 1
ATOM 7447 N N . THR A 1 966 ? 13.443 -5.518 39.294 1.00 23.17 966 THR A N 1
ATOM 7448 C CA . THR A 1 966 ? 14.658 -5.903 40.041 1.00 23.17 966 THR A CA 1
ATOM 7449 C C . THR A 1 966 ? 15.901 -5.897 39.144 1.00 23.17 966 THR A C 1
ATOM 7451 O O . THR A 1 966 ? 15.987 -6.582 38.132 1.00 23.17 966 THR A O 1
ATOM 7454 N N . LEU A 1 967 ? 16.896 -5.104 39.552 1.00 26.78 967 LEU A N 1
ATOM 7455 C CA . LEU A 1 967 ? 18.219 -4.981 38.939 1.00 26.78 967 LEU A CA 1
ATOM 7456 C C . LEU A 1 967 ? 18.955 -6.326 38.784 1.00 26.78 967 LEU A C 1
ATOM 7458 O O . LEU A 1 967 ? 19.204 -6.993 39.787 1.00 26.78 967 LEU A O 1
ATOM 7462 N N . ALA A 1 968 ? 19.509 -6.583 37.592 1.00 22.86 968 ALA A N 1
ATOM 7463 C CA . ALA A 1 968 ? 20.837 -7.189 37.419 1.00 22.86 968 ALA A CA 1
ATOM 7464 C C . ALA A 1 968 ? 21.374 -6.988 35.986 1.00 22.86 968 ALA A C 1
ATOM 7466 O O . ALA A 1 968 ? 21.331 -7.885 35.148 1.00 22.86 968 ALA A O 1
ATOM 7467 N N . ALA A 1 969 ? 21.948 -5.815 35.707 1.00 23.58 969 ALA A N 1
ATOM 7468 C CA . ALA A 1 969 ? 22.735 -5.598 34.496 1.00 23.58 969 ALA A CA 1
ATOM 7469 C C . ALA A 1 969 ? 24.002 -6.476 34.518 1.00 23.58 969 ALA A C 1
ATOM 7471 O O . ALA A 1 969 ? 24.918 -6.237 35.311 1.00 23.58 969 ALA A O 1
ATOM 7472 N N . SER A 1 970 ? 24.092 -7.470 33.629 1.00 22.52 970 SER A N 1
ATOM 7473 C CA . SER A 1 970 ? 25.356 -8.146 33.315 1.00 22.52 970 SER A CA 1
ATOM 7474 C C . SER A 1 970 ? 25.898 -7.618 31.987 1.00 22.52 970 SER A C 1
ATOM 7476 O O . SER A 1 970 ? 25.681 -8.176 30.915 1.00 22.52 970 SER A O 1
ATOM 7478 N N . VAL A 1 971 ? 26.610 -6.499 32.073 1.00 24.00 971 VAL A N 1
ATOM 7479 C CA . VAL A 1 971 ? 27.400 -5.939 30.977 1.00 24.00 971 VAL A CA 1
ATOM 7480 C C . VAL A 1 971 ? 28.639 -6.818 30.777 1.00 24.00 971 VAL A C 1
ATOM 7482 O O . VAL A 1 971 ? 29.537 -6.836 31.622 1.00 24.00 971 VAL A O 1
ATOM 7485 N N . ARG A 1 972 ? 28.733 -7.535 29.649 1.00 23.08 972 ARG A N 1
ATOM 7486 C CA . ARG A 1 972 ? 30.013 -8.079 29.160 1.00 23.08 972 ARG A CA 1
ATOM 7487 C C . ARG A 1 972 ? 30.693 -7.046 28.265 1.00 23.08 972 ARG A C 1
ATOM 7489 O O . ARG A 1 972 ? 30.628 -7.109 27.046 1.00 23.08 972 ARG A O 1
ATOM 7496 N N . LEU A 1 973 ? 31.391 -6.112 28.903 1.00 24.14 973 LEU A N 1
ATOM 7497 C CA . LEU A 1 973 ? 32.433 -5.309 28.267 1.00 24.14 973 LEU A CA 1
ATOM 7498 C C . LEU A 1 973 ? 33.672 -6.187 28.055 1.00 24.14 973 LEU A C 1
ATOM 7500 O O . LEU A 1 973 ? 34.267 -6.662 29.024 1.00 24.14 973 LEU A O 1
ATOM 7504 N N . SER A 1 974 ? 34.089 -6.358 26.801 1.00 23.77 974 SER A N 1
ATOM 7505 C CA . SER A 1 974 ? 35.460 -6.763 26.476 1.00 23.77 974 SER A CA 1
ATOM 7506 C C . SER A 1 974 ? 36.295 -5.509 26.162 1.00 23.77 974 SER A C 1
ATOM 7508 O O . SER A 1 974 ? 35.799 -4.597 25.500 1.00 23.77 974 SER A O 1
ATOM 7510 N N . PRO A 1 975 ? 37.539 -5.402 26.662 1.00 26.94 975 PRO A N 1
ATOM 7511 C CA . PRO A 1 975 ? 38.214 -4.120 26.836 1.00 26.94 975 PRO A CA 1
ATOM 7512 C C . PRO A 1 975 ? 39.011 -3.681 25.598 1.00 26.94 975 PRO A C 1
ATOM 7514 O O . PRO A 1 975 ? 39.875 -4.410 25.113 1.00 26.94 975 PRO A O 1
ATOM 7517 N N . ARG A 1 976 ? 38.834 -2.424 25.171 1.00 27.41 976 ARG A N 1
ATOM 7518 C CA . ARG A 1 976 ? 39.874 -1.662 24.457 1.00 27.41 976 ARG A CA 1
ATOM 7519 C C . ARG A 1 976 ? 40.564 -0.723 25.459 1.00 27.41 976 ARG A C 1
ATOM 7521 O O . ARG A 1 976 ? 39.877 0.094 26.071 1.00 27.41 976 ARG A O 1
ATOM 7528 N N . PRO A 1 977 ? 41.890 -0.803 25.670 1.00 31.12 977 PRO A N 1
ATOM 7529 C CA . PRO A 1 977 ? 42.597 0.155 26.511 1.00 31.12 977 PRO A CA 1
ATOM 7530 C C . PRO A 1 977 ? 43.090 1.352 25.688 1.00 31.12 977 PRO A C 1
ATOM 7532 O O . PRO A 1 977 ? 43.746 1.170 24.664 1.00 31.12 977 PRO A O 1
ATOM 7535 N N . GLY A 1 978 ? 42.849 2.571 26.187 1.00 26.81 978 GLY A N 1
ATOM 7536 C CA . GLY A 1 978 ? 43.581 3.757 25.730 1.00 26.81 978 GLY A CA 1
ATOM 7537 C C . GLY A 1 978 ? 42.905 5.119 25.912 1.00 26.81 978 GLY A C 1
ATOM 7538 O O . GLY A 1 978 ? 42.746 5.837 24.935 1.00 26.81 978 GLY A O 1
ATOM 7539 N N . ALA A 1 979 ? 42.558 5.512 27.144 1.00 26.20 979 ALA A N 1
ATOM 7540 C CA . ALA A 1 979 ? 42.419 6.934 27.507 1.00 26.20 979 ALA A CA 1
ATOM 7541 C C . ALA A 1 979 ? 43.795 7.638 27.355 1.00 26.20 979 ALA A C 1
ATOM 7543 O O . ALA A 1 979 ? 44.826 6.984 27.497 1.00 26.20 979 ALA A O 1
ATOM 7544 N N . VAL A 1 980 ? 43.908 8.939 27.054 1.00 26.67 980 VAL A N 1
ATOM 7545 C CA . VAL A 1 980 ? 43.767 10.049 28.019 1.00 26.67 980 VAL A CA 1
ATOM 7546 C C . VAL A 1 980 ? 43.690 11.409 27.278 1.00 26.67 980 VAL A C 1
ATOM 7548 O O . VAL A 1 980 ? 44.648 11.845 26.649 1.00 26.67 980 VAL A O 1
ATOM 7551 N N . THR A 1 981 ? 42.526 12.056 27.400 1.00 26.53 981 THR A N 1
ATOM 7552 C CA . THR A 1 981 ? 42.256 13.397 27.979 1.00 26.53 981 THR A CA 1
ATOM 7553 C C . THR A 1 981 ? 42.854 14.705 27.399 1.00 26.53 981 THR A C 1
ATOM 7555 O O . THR A 1 981 ? 43.996 15.066 27.655 1.00 26.53 981 THR A O 1
ATOM 7558 N N . TRP A 1 982 ? 41.957 15.475 26.754 1.00 23.34 982 TRP A N 1
ATOM 7559 C CA . TRP A 1 982 ? 41.653 16.928 26.813 1.00 23.34 982 TRP A CA 1
ATOM 7560 C C . TRP A 1 982 ? 42.722 17.992 27.167 1.00 23.34 982 TRP A C 1
ATOM 7562 O O . TRP A 1 982 ? 43.194 18.039 28.299 1.00 23.34 982 TRP A O 1
ATOM 7572 N N . MET A 1 983 ? 42.855 19.032 26.313 1.00 23.42 983 MET A N 1
ATOM 7573 C CA . MET A 1 983 ? 42.525 20.437 26.670 1.00 23.42 983 MET A CA 1
ATOM 7574 C C . MET A 1 983 ? 42.597 21.454 25.499 1.00 23.42 983 MET A C 1
ATOM 7576 O O . MET A 1 983 ? 43.605 21.604 24.823 1.00 23.42 983 MET A O 1
ATOM 7580 N N . ARG A 1 984 ? 41.496 22.208 25.367 1.00 25.02 984 ARG A N 1
ATOM 7581 C CA . ARG A 1 984 ? 41.268 23.593 24.883 1.00 25.02 984 ARG A CA 1
ATOM 7582 C C . ARG A 1 984 ? 42.397 24.443 24.237 1.00 25.02 984 ARG A C 1
ATOM 7584 O O . ARG A 1 984 ? 43.377 24.791 24.884 1.00 25.02 984 ARG A O 1
ATOM 7591 N N . ARG A 1 985 ? 41.948 25.104 23.148 1.00 25.08 985 ARG A N 1
ATOM 7592 C CA . ARG A 1 985 ? 42.102 26.527 22.720 1.00 25.08 985 ARG A CA 1
ATOM 7593 C C . ARG A 1 985 ? 43.268 26.947 21.794 1.00 25.08 985 ARG A C 1
ATOM 7595 O O . ARG A 1 985 ? 44.427 26.880 22.172 1.00 25.08 985 ARG A O 1
ATOM 7602 N N . ARG A 1 986 ? 42.833 27.663 20.732 1.00 24.92 986 ARG A N 1
ATOM 7603 C CA . ARG A 1 986 ? 43.461 28.724 19.895 1.00 24.92 986 ARG A CA 1
ATOM 7604 C C . ARG A 1 986 ? 44.015 28.325 18.510 1.00 24.92 986 ARG A C 1
ATOM 7606 O O . ARG A 1 986 ? 45.078 27.738 18.404 1.00 24.92 986 ARG A O 1
ATOM 7613 N N . ARG A 1 987 ? 43.331 28.812 17.455 1.00 25.41 987 ARG A N 1
ATOM 7614 C CA . ARG A 1 987 ? 43.944 29.342 16.208 1.00 25.41 987 ARG A CA 1
ATOM 7615 C C . ARG A 1 987 ? 44.885 30.529 16.553 1.00 25.41 987 ARG A C 1
ATOM 7617 O O . ARG A 1 987 ? 44.680 31.092 17.635 1.00 25.41 987 ARG A O 1
ATOM 7624 N N . PRO A 1 988 ? 45.794 31.026 15.678 1.00 39.41 988 PRO A N 1
ATOM 7625 C CA . PRO A 1 988 ? 45.949 30.751 14.238 1.00 39.41 988 PRO A CA 1
ATOM 7626 C C . PRO A 1 988 ? 47.411 30.553 13.750 1.00 39.41 988 PRO A C 1
ATOM 7628 O O . PRO A 1 988 ? 48.361 30.738 14.503 1.00 39.41 988 PRO A O 1
ATOM 7631 N N . ALA A 1 989 ? 47.512 30.333 12.433 1.00 26.42 989 ALA A N 1
ATOM 7632 C CA . ALA A 1 989 ? 48.532 30.850 11.512 1.00 26.42 989 ALA A CA 1
ATOM 7633 C C . ALA A 1 989 ? 49.606 29.880 10.979 1.00 26.42 989 ALA A C 1
ATOM 7635 O O . ALA A 1 989 ? 50.312 29.205 11.718 1.00 26.42 989 ALA A O 1
ATOM 7636 N N . ASP A 1 990 ? 49.709 29.972 9.652 1.00 26.98 990 ASP A N 1
ATOM 7637 C CA . ASP A 1 990 ? 50.855 29.765 8.771 1.00 26.98 990 ASP A CA 1
ATOM 7638 C C . ASP A 1 990 ? 51.241 28.338 8.338 1.00 26.98 990 ASP A C 1
ATOM 7640 O O . ASP A 1 990 ? 51.738 27.498 9.081 1.00 26.98 990 ASP A O 1
ATOM 7644 N N . ALA A 1 991 ? 51.038 28.138 7.032 1.00 27.77 991 ALA A N 1
ATOM 7645 C CA . ALA A 1 991 ? 51.655 27.151 6.149 1.00 27.77 991 ALA A CA 1
ATOM 7646 C C . ALA A 1 991 ? 53.204 27.340 6.079 1.00 27.77 991 ALA A C 1
ATOM 7648 O O . ALA A 1 991 ? 53.711 28.249 6.740 1.00 27.77 991 ALA A O 1
ATOM 7649 N N . PRO A 1 992 ? 53.989 26.645 5.216 1.00 40.47 992 PRO A N 1
ATOM 7650 C CA . PRO A 1 992 ? 53.662 25.563 4.270 1.00 40.47 992 PRO A CA 1
ATOM 7651 C C . PRO A 1 992 ? 54.757 24.441 4.195 1.00 40.47 992 PRO A C 1
ATOM 7653 O O . PRO A 1 992 ? 55.755 24.468 4.909 1.00 40.47 992 PRO A O 1
ATOM 7656 N N . ILE A 1 993 ? 54.617 23.544 3.200 1.00 27.31 993 ILE A N 1
ATOM 7657 C CA . ILE A 1 993 ? 55.691 22.858 2.424 1.00 27.31 993 ILE A CA 1
ATOM 7658 C C . ILE A 1 993 ? 56.149 21.430 2.839 1.00 27.31 993 ILE A C 1
ATOM 7660 O O . ILE A 1 993 ? 57.012 21.240 3.687 1.00 27.31 993 ILE A O 1
ATOM 7664 N N . ALA A 1 994 ? 55.675 20.484 2.011 1.00 25.72 994 ALA A N 1
ATOM 7665 C CA . ALA A 1 994 ? 56.377 19.423 1.257 1.00 25.72 994 ALA A CA 1
ATOM 7666 C C . ALA A 1 994 ? 56.719 18.030 1.823 1.00 25.72 994 ALA A C 1
ATOM 7668 O O . ALA A 1 994 ? 57.463 17.858 2.784 1.00 25.72 994 ALA A O 1
ATOM 7669 N N . SER A 1 995 ? 56.405 17.078 0.925 1.00 27.66 995 SER A N 1
ATOM 7670 C CA . SER A 1 995 ? 57.014 15.765 0.647 1.00 27.66 995 SER A CA 1
ATOM 7671 C C . SER A 1 995 ? 56.693 14.664 1.663 1.00 27.66 995 SER A C 1
ATOM 7673 O O . SER A 1 995 ? 56.936 14.836 2.848 1.00 27.66 995 SER A O 1
ATOM 7675 N N . ARG A 1 996 ? 56.162 13.501 1.286 1.00 30.67 996 ARG A N 1
ATOM 7676 C CA . ARG A 1 996 ? 56.090 12.778 0.007 1.00 30.67 996 ARG A CA 1
ATOM 7677 C C . ARG A 1 996 ? 54.739 12.101 -0.147 1.00 30.67 996 ARG A C 1
ATOM 7679 O O . ARG A 1 996 ? 54.127 11.844 0.911 1.00 30.67 996 ARG A O 1
#

Mean predicted aligned error: 10.4 Å